Protein AF-0000000077613481 (afdb_homodimer)

pLDDT: mean 93.88, std 6.17, range [48.06, 98.94]

Structure (mmCIF, N/CA/C/O backbone):
data_AF-0000000077613481-model_v1
#
loop_
_entity.id
_entity.type
_entity.pdbx_description
1 polymer 'Acyl-coenzyme A oxidase'
#
loop_
_atom_site.group_PDB
_atom_site.id
_atom_site.type_symbol
_atom_site.label_atom_id
_atom_site.label_alt_id
_atom_site.label_comp_id
_atom_site.label_asym_id
_atom_site.label_entity_id
_atom_site.label_seq_id
_atom_site.pdbx_PDB_ins_code
_atom_site.Cartn_x
_atom_site.Cartn_y
_atom_site.Cartn_z
_atom_site.occupancy
_atom_site.B_iso_or_equiv
_atom_site.auth_seq_id
_atom_site.auth_comp_id
_atom_site.auth_asym_id
_atom_site.auth_atom_id
_atom_site.pdbx_PDB_model_num
ATOM 1 N N . MET A 1 1 ? -3.895 -26.125 28.562 1 49.81 1 MET A N 1
ATOM 2 C CA . MET A 1 1 ? -2.713 -26.281 27.719 1 49.81 1 MET A CA 1
ATOM 3 C C . MET A 1 1 ? -2.193 -24.922 27.266 1 49.81 1 MET A C 1
ATOM 5 O O . MET A 1 1 ? -2.977 -24.031 26.922 1 49.81 1 MET A O 1
ATOM 9 N N . SER A 1 2 ? -1.016 -24.625 27.531 1 76.44 2 SER A N 1
ATOM 10 C CA . SER A 1 2 ? -0.338 -23.359 27.234 1 76.44 2 SER A CA 1
ATOM 11 C C . SER A 1 2 ? -0.397 -23.047 25.734 1 76.44 2 SER A C 1
ATOM 13 O O . SER A 1 2 ? -0.217 -23.938 24.906 1 76.44 2 SER A O 1
ATOM 15 N N . SER A 1 3 ? -0.944 -21.906 25.344 1 89.38 3 SER A N 1
ATOM 16 C CA . SER A 1 3 ? -1.074 -21.5 23.938 1 89.38 3 SER A CA 1
ATOM 17 C C . SER A 1 3 ? 0.291 -21.375 23.266 1 89.38 3 SER A C 1
ATOM 19 O O . SER A 1 3 ? 1.32 -21.359 23.953 1 89.38 3 SER A O 1
ATOM 21 N N . LEU A 1 4 ? 0.353 -21.562 22.062 1 93.94 4 LEU A N 1
ATOM 22 C CA . LEU A 1 4 ? 1.582 -21.422 21.281 1 93.94 4 LEU A CA 1
ATOM 23 C C . LEU A 1 4 ? 2.264 -20.094 21.594 1 93.94 4 LEU A C 1
ATOM 25 O O . LEU A 1 4 ? 3.494 -20.016 21.672 1 93.94 4 LEU A O 1
ATOM 29 N N . LEU A 1 5 ? 1.495 -19.062 21.859 1 97 5 LEU A N 1
ATOM 30 C CA . LEU A 1 5 ? 2.078 -17.75 22.125 1 97 5 LEU A CA 1
ATOM 31 C C . LEU A 1 5 ? 2.65 -17.703 23.547 1 97 5 LEU A C 1
ATOM 33 O O . LEU A 1 5 ? 3.65 -17.016 23.781 1 97 5 LEU A O 1
ATOM 37 N N . ASP A 1 6 ? 2.014 -18.422 24.469 1 96.94 6 ASP A N 1
ATOM 38 C CA . ASP A 1 6 ? 2.6 -18.516 25.812 1 96.94 6 ASP A CA 1
ATOM 39 C C . ASP A 1 6 ? 3.977 -19.172 25.75 1 96.94 6 ASP A C 1
ATOM 41 O O . ASP A 1 6 ? 4.891 -18.766 26.469 1 96.94 6 ASP A O 1
ATOM 45 N N . ALA A 1 7 ? 4.023 -20.188 24.953 1 96.5 7 ALA A N 1
ATOM 46 C CA . ALA A 1 7 ? 5.316 -20.844 24.766 1 96.5 7 ALA A CA 1
ATOM 47 C C . ALA A 1 7 ? 6.352 -19.875 24.203 1 96.5 7 ALA A C 1
ATOM 49 O O . ALA A 1 7 ? 7.516 -19.891 24.609 1 96.5 7 ALA A O 1
ATOM 50 N N . GLU A 1 8 ? 5.965 -19.031 23.234 1 97.31 8 GLU A N 1
ATOM 51 C CA . GLU A 1 8 ? 6.844 -18 22.688 1 97.31 8 GLU A CA 1
ATOM 52 C C . GLU A 1 8 ? 7.305 -17.031 23.766 1 97.31 8 GLU A C 1
ATOM 54 O O . GLU A 1 8 ? 8.484 -16.688 23.828 1 97.31 8 GLU A O 1
ATOM 59 N N . ARG A 1 9 ? 6.418 -16.594 24.578 1 97.5 9 ARG A N 1
ATOM 60 C CA . ARG A 1 9 ? 6.699 -15.617 25.625 1 97.5 9 ARG A CA 1
ATOM 61 C C . ARG A 1 9 ? 7.656 -16.188 26.672 1 97.5 9 ARG A C 1
ATOM 63 O O . ARG A 1 9 ? 8.484 -15.453 27.219 1 97.5 9 ARG A O 1
ATOM 70 N N . ARG A 1 10 ? 7.629 -17.453 26.938 1 97 10 ARG A N 1
ATOM 71 C CA . ARG A 1 10 ? 8.461 -18.109 27.938 1 97 10 ARG A CA 1
ATOM 72 C C . ARG A 1 10 ? 9.914 -18.188 27.469 1 97 10 ARG A C 1
ATOM 74 O O . ARG A 1 10 ? 10.82 -18.359 28.281 1 97 10 ARG A O 1
ATOM 81 N N . LYS A 1 11 ? 10.086 -18.016 26.234 1 96.81 11 LYS A N 1
ATOM 82 C CA . LYS A 1 11 ? 11.438 -18.109 25.703 1 96.81 11 LYS A CA 1
ATOM 83 C C . LYS A 1 11 ? 12.25 -16.859 26.047 1 96.81 11 LYS A C 1
ATOM 85 O O . LYS A 1 11 ? 13.477 -16.844 25.938 1 96.81 11 LYS A O 1
ATOM 90 N N . SER A 1 12 ? 11.57 -15.82 26.5 1 97.62 12 SER A N 1
ATOM 91 C CA . SER A 1 12 ? 12.234 -14.555 26.797 1 97.62 12 SER A CA 1
ATOM 92 C C . SER A 1 12 ? 12.172 -14.219 28.281 1 97.62 12 SER A C 1
ATOM 94 O O . SER A 1 12 ? 11.117 -14.344 28.906 1 97.62 12 SER A O 1
ATOM 96 N N . SER A 1 13 ? 13.266 -13.758 28.812 1 96.06 13 SER A N 1
ATOM 97 C CA . SER A 1 13 ? 13.297 -13.336 30.219 1 96.06 13 SER A CA 1
ATOM 98 C C . SER A 1 13 ? 13.062 -11.836 30.344 1 96.06 13 SER A C 1
ATOM 100 O O . SER A 1 13 ? 13.023 -11.305 31.453 1 96.06 13 SER A O 1
ATOM 102 N N . VAL A 1 14 ? 12.875 -11.148 29.219 1 96.81 14 VAL A N 1
ATOM 103 C CA . VAL A 1 14 ? 12.672 -9.703 29.203 1 96.81 14 VAL A CA 1
ATOM 104 C C . VAL A 1 14 ? 11.281 -9.359 29.719 1 96.81 14 VAL A C 1
ATOM 106 O O . VAL A 1 14 ? 10.281 -9.922 29.25 1 96.81 14 VAL A O 1
ATOM 109 N N . PRO A 1 15 ? 11.211 -8.508 30.656 1 96.19 15 PRO A N 1
ATOM 110 C CA . PRO A 1 15 ? 9.883 -8.109 31.141 1 96.19 15 PRO A CA 1
ATOM 111 C C . PRO A 1 15 ? 9.172 -7.16 30.172 1 96.19 15 PRO A C 1
ATOM 113 O O . PRO A 1 15 ? 9.539 -5.984 30.062 1 96.19 15 PRO A O 1
ATOM 116 N N . SER A 1 16 ? 8.133 -7.578 29.609 1 96.38 16 SER A N 1
ATOM 117 C CA . SER A 1 16 ? 7.406 -6.77 28.641 1 96.38 16 SER A CA 1
ATOM 118 C C . SER A 1 16 ? 6.887 -5.48 29.266 1 96.38 16 SER A C 1
ATOM 120 O O . SER A 1 16 ? 6.777 -4.453 28.594 1 96.38 16 SER A O 1
ATOM 122 N N . ARG A 1 17 ? 6.629 -5.445 30.516 1 96.5 17 ARG A N 1
ATOM 123 C CA . ARG A 1 17 ? 6.117 -4.266 31.219 1 96.5 17 ARG A CA 1
ATOM 124 C C . ARG A 1 17 ? 7.164 -3.156 31.25 1 96.5 17 ARG A C 1
ATOM 126 O O . ARG A 1 17 ? 6.828 -1.975 31.156 1 96.5 17 ARG A O 1
ATOM 133 N N . GLU A 1 18 ? 8.398 -3.549 31.453 1 97.19 18 GLU A N 1
ATOM 134 C CA . GLU A 1 18 ? 9.477 -2.562 31.453 1 97.19 18 GLU A CA 1
ATOM 135 C C . GLU A 1 18 ? 9.633 -1.928 30.078 1 97.19 18 GLU A C 1
ATOM 137 O O . GLU A 1 18 ? 9.961 -0.744 29.953 1 97.19 18 GLU A O 1
ATOM 142 N N . LEU A 1 19 ? 9.438 -2.717 29.062 1 98.31 19 LEU A N 1
ATOM 143 C CA . LEU A 1 19 ? 9.438 -2.17 27.703 1 98.31 19 LEU A CA 1
ATOM 144 C C . LEU A 1 19 ? 8.305 -1.163 27.531 1 98.31 19 LEU A C 1
ATOM 146 O O . LEU A 1 19 ? 8.492 -0.109 26.922 1 98.31 19 LEU A O 1
ATOM 150 N N . ALA A 1 20 ? 7.113 -1.482 28.094 1 98.31 20 ALA A N 1
ATOM 151 C CA . ALA A 1 20 ? 5.977 -0.571 28 1 98.31 20 ALA A CA 1
ATOM 152 C C . ALA A 1 20 ? 6.297 0.769 28.656 1 98.31 20 ALA A C 1
ATOM 154 O O . ALA A 1 20 ? 5.902 1.823 28.156 1 98.31 20 ALA A O 1
ATOM 155 N N . TYR A 1 21 ? 7.035 0.723 29.812 1 97.56 21 TYR A N 1
ATOM 156 C CA . TYR A 1 21 ? 7.34 1.934 30.562 1 97.56 21 TYR A CA 1
ATOM 157 C C . TYR A 1 21 ? 8.227 2.871 29.75 1 97.56 21 TYR A C 1
ATOM 159 O O . TYR A 1 21 ? 8.039 4.09 29.766 1 97.56 21 TYR A O 1
ATOM 167 N N . ILE A 1 22 ? 9.195 2.328 29 1 97.12 22 ILE A N 1
ATOM 168 C CA . ILE A 1 22 ? 10.07 3.195 28.219 1 97.12 22 ILE A CA 1
ATOM 169 C C . ILE A 1 22 ? 9.344 3.668 26.969 1 97.12 22 ILE A C 1
ATOM 171 O O . ILE A 1 22 ? 9.508 4.812 26.547 1 97.12 22 ILE A O 1
ATOM 175 N N . LEU A 1 23 ? 8.523 2.828 26.344 1 98.12 23 LEU A N 1
ATOM 176 C CA . LEU A 1 23 ? 7.848 3.154 25.094 1 98.12 23 LEU A CA 1
ATOM 177 C C . LEU A 1 23 ? 6.738 4.18 25.312 1 98.12 23 LEU A C 1
ATOM 179 O O . LEU A 1 23 ? 6.453 4.996 24.438 1 98.12 23 LEU A O 1
ATOM 183 N N . HIS A 1 24 ? 6.152 4.102 26.5 1 97.12 24 HIS A N 1
ATOM 184 C CA . HIS A 1 24 ? 5.094 5.047 26.828 1 97.12 24 HIS A CA 1
ATOM 185 C C . HIS A 1 24 ? 5.562 6.059 27.875 1 97.12 24 HIS A C 1
ATOM 187 O O . HIS A 1 24 ? 4.75 6.621 28.609 1 97.12 24 HIS A O 1
ATOM 193 N N . GLN A 1 25 ? 6.934 6.188 27.969 1 94.94 25 GLN A N 1
ATOM 194 C CA . GLN A 1 25 ? 7.613 7.305 28.625 1 94.94 25 GLN A CA 1
ATOM 195 C C . GLN A 1 25 ? 7.719 7.086 30.125 1 94.94 25 GLN A C 1
ATOM 197 O O . GLN A 1 25 ? 8.711 7.48 30.75 1 94.94 25 GLN A O 1
ATOM 202 N N . SER A 1 26 ? 6.59 6.414 30.859 1 95.81 26 SER A N 1
ATOM 203 C CA . SER A 1 26 ? 6.688 6.148 32.281 1 95.81 26 SER A CA 1
ATOM 204 C C . SER A 1 26 ? 5.664 5.109 32.719 1 95.81 26 SER A C 1
ATOM 206 O O . SER A 1 26 ? 4.707 4.828 32 1 95.81 26 SER A O 1
ATOM 208 N N . LYS A 1 27 ? 5.941 4.574 33.906 1 96.94 27 LYS A N 1
ATOM 209 C CA . LYS A 1 27 ? 4.98 3.666 34.531 1 96.94 27 LYS A CA 1
ATOM 210 C C . LYS A 1 27 ? 3.641 4.359 34.75 1 96.94 27 LYS A C 1
ATOM 212 O O . LYS A 1 27 ? 2.586 3.781 34.5 1 96.94 27 LYS A O 1
ATOM 217 N N . SER A 1 28 ? 3.689 5.582 35.188 1 97.25 28 SER A N 1
ATOM 218 C CA . SER A 1 28 ? 2.477 6.344 35.469 1 97.25 28 SER A CA 1
ATOM 219 C C . SER A 1 28 ? 1.655 6.547 34.219 1 97.25 28 SER A C 1
ATOM 221 O O . SER A 1 28 ? 0.427 6.449 34.219 1 97.25 28 SER A O 1
ATOM 223 N N . ASN A 1 29 ? 2.305 6.801 33.125 1 96.31 29 ASN A N 1
ATOM 224 C CA . ASN A 1 29 ? 1.607 6.98 31.844 1 96.31 29 ASN A CA 1
ATOM 225 C C . ASN A 1 29 ? 0.931 5.691 31.391 1 96.31 29 ASN A C 1
ATOM 227 O O . ASN A 1 29 ? -0.187 5.723 30.875 1 96.31 29 ASN A O 1
ATOM 231 N N . VAL A 1 30 ? 1.614 4.539 31.531 1 97.5 30 VAL A N 1
ATOM 232 C CA . VAL A 1 30 ? 1.057 3.246 31.156 1 97.5 30 VAL A CA 1
ATOM 233 C C . VAL A 1 30 ? -0.202 2.963 31.969 1 97.5 30 VAL A C 1
ATOM 235 O O . VAL A 1 30 ? -1.227 2.553 31.422 1 97.5 30 VAL A O 1
ATOM 238 N N . GLU A 1 31 ? -0.115 3.189 33.25 1 97.75 31 GLU A N 1
ATOM 239 C CA . GLU A 1 31 ? -1.253 2.953 34.156 1 97.75 31 GLU A CA 1
ATOM 240 C C . GLU A 1 31 ? -2.422 3.871 33.781 1 97.75 31 GLU A C 1
ATOM 242 O O . GLU A 1 31 ? -3.58 3.455 33.844 1 97.75 31 GLU A O 1
ATOM 247 N N . LYS A 1 32 ? -2.127 5.09 33.5 1 96.94 32 LYS A N 1
ATOM 248 C CA . LYS A 1 32 ? -3.154 6.043 33.094 1 96.94 32 LYS A CA 1
ATOM 249 C C . LYS A 1 32 ? -3.834 5.598 31.797 1 96.94 32 LYS A C 1
ATOM 251 O O . LYS A 1 32 ? -5.059 5.645 31.672 1 96.94 32 LYS A O 1
ATOM 256 N N . LEU A 1 33 ? -3.047 5.211 30.812 1 96.56 33 LEU A N 1
ATOM 257 C CA . LEU A 1 33 ? -3.574 4.711 29.547 1 96.56 33 LEU A CA 1
ATOM 258 C C . LEU A 1 33 ? -4.516 3.535 29.766 1 96.56 33 LEU A C 1
ATOM 260 O O . LEU A 1 33 ? -5.605 3.484 29.203 1 96.56 33 LEU A O 1
ATOM 264 N N . GLU A 1 34 ? -4.125 2.594 30.609 1 97.38 34 GLU A N 1
ATOM 265 C CA . GLU A 1 34 ? -4.922 1.406 30.891 1 97.38 34 GLU A CA 1
ATOM 266 C C . GLU A 1 34 ? -6.227 1.776 31.594 1 97.38 34 GLU A C 1
ATOM 268 O O . GLU A 1 34 ? -7.285 1.228 31.266 1 97.38 34 GLU A O 1
ATOM 273 N N . ARG A 1 35 ? -6.125 2.695 32.5 1 97.25 35 ARG A N 1
ATOM 274 C CA . ARG A 1 35 ? -7.305 3.137 33.219 1 97.25 35 ARG A CA 1
ATOM 275 C C . ARG A 1 35 ? -8.312 3.801 32.312 1 97.25 35 ARG A C 1
ATOM 277 O O . ARG A 1 35 ? -9.508 3.5 32.344 1 97.25 35 ARG A O 1
ATOM 284 N N . LEU A 1 36 ? -7.852 4.707 31.469 1 97.62 36 LEU A N 1
ATOM 285 C CA . LEU A 1 36 ? -8.727 5.434 30.562 1 97.62 36 LEU A CA 1
ATOM 286 C C . LEU A 1 36 ? -9.32 4.496 29.516 1 97.62 36 LEU A C 1
ATOM 288 O O . LEU A 1 36 ? -10.477 4.637 29.125 1 97.62 36 LEU A O 1
ATOM 292 N N . GLU A 1 37 ? -8.516 3.551 29.016 1 97.19 37 GLU A N 1
ATOM 293 C CA . GLU A 1 37 ? -9.047 2.564 28.078 1 97.19 37 GLU A CA 1
ATOM 294 C C . GLU A 1 37 ? -10.156 1.734 28.719 1 97.19 37 GLU A C 1
ATOM 296 O O . GLU A 1 37 ? -11.164 1.438 28.078 1 97.19 37 GLU A O 1
ATOM 301 N N . HIS A 1 38 ? -9.93 1.356 29.938 1 96.75 38 HIS A N 1
ATOM 302 C CA . HIS A 1 38 ? -10.93 0.573 30.672 1 96.75 38 HIS A CA 1
ATOM 303 C C . HIS A 1 38 ? -12.242 1.34 30.797 1 96.75 38 HIS A C 1
ATOM 305 O O . HIS A 1 38 ? -13.32 0.754 30.688 1 96.75 38 HIS A O 1
ATOM 311 N N . LEU A 1 39 ? -12.133 2.648 30.984 1 96.5 39 LEU A N 1
ATOM 312 C CA . LEU A 1 39 ? -13.32 3.492 31.078 1 96.5 39 LEU A CA 1
ATOM 313 C C . LEU A 1 39 ? -14.148 3.412 29.812 1 96.5 39 LEU A C 1
ATOM 315 O O . LEU A 1 39 ? -15.383 3.451 29.859 1 96.5 39 LEU A O 1
ATOM 319 N N . LEU A 1 40 ? -13.547 3.264 28.656 1 96.81 40 LEU A N 1
ATOM 320 C CA . LEU A 1 40 ? -14.25 3.186 27.375 1 96.81 40 LEU A CA 1
ATOM 321 C C . LEU A 1 40 ? -14.773 1.775 27.141 1 96.81 40 LEU A C 1
ATOM 323 O O . LEU A 1 40 ? -15.961 1.589 26.859 1 96.81 40 LEU A O 1
ATOM 327 N N . VAL A 1 41 ? -13.953 0.764 27.344 1 96 41 VAL A N 1
ATOM 328 C CA . VAL A 1 41 ? -14.227 -0.605 26.922 1 96 41 VAL A CA 1
ATOM 329 C C . VAL A 1 41 ? -15.383 -1.176 27.734 1 96 41 VAL A C 1
ATOM 331 O O . VAL A 1 41 ? -16.141 -2.023 27.25 1 96 41 VAL A O 1
ATOM 334 N N . GLN A 1 42 ? -15.531 -0.696 28.922 1 95.38 42 GLN A N 1
ATOM 335 C CA . GLN A 1 42 ? -16.594 -1.209 29.781 1 95.38 42 GLN A CA 1
ATOM 336 C C . GLN A 1 42 ? -17.969 -0.739 29.297 1 95.38 42 GLN A C 1
ATOM 338 O O . GLN A 1 42 ? -19 -1.317 29.656 1 95.38 42 GLN A O 1
ATOM 343 N N . ASP A 1 43 ? -18 0.329 28.531 1 96.12 43 ASP A N 1
ATOM 344 C CA . ASP A 1 43 ? -19.25 0.822 27.953 1 96.12 43 ASP A CA 1
ATOM 345 C C . ASP A 1 43 ? -19.594 0.06 26.672 1 96.12 43 ASP A C 1
ATOM 347 O O . ASP A 1 43 ? -18.797 0.017 25.734 1 96.12 43 ASP A O 1
ATOM 351 N N . PRO A 1 44 ? -20.781 -0.48 26.547 1 95.44 44 PRO A N 1
ATOM 352 C CA . PRO A 1 44 ? -21.156 -1.316 25.406 1 95.44 44 PRO A CA 1
ATOM 353 C C . PRO A 1 44 ? -21.125 -0.561 24.078 1 95.44 44 PRO A C 1
ATOM 355 O O . PRO A 1 44 ? -21.016 -1.177 23.016 1 95.44 44 PRO A O 1
ATOM 358 N N . VAL A 1 45 ? -21.156 0.741 24.141 1 95.31 45 VAL A N 1
ATOM 359 C CA . VAL A 1 45 ? -21.109 1.547 22.922 1 95.31 45 VAL A CA 1
ATOM 360 C C . VAL A 1 45 ? -19.797 1.309 22.188 1 95.31 45 VAL A C 1
ATOM 362 O O . VAL A 1 45 ? -19.734 1.435 20.953 1 95.31 45 VAL A O 1
ATOM 365 N N . PHE A 1 46 ? -18.797 0.858 22.891 1 96 46 PHE A N 1
ATOM 366 C CA . PHE A 1 46 ? -17.469 0.749 22.297 1 96 46 PHE A CA 1
ATOM 367 C C . PHE A 1 46 ? -17.203 -0.678 21.844 1 96 46 PHE A C 1
ATOM 369 O O . PHE A 1 46 ? -16.078 -1.01 21.469 1 96 46 PHE A O 1
ATOM 376 N N . ASN A 1 47 ? -18.234 -1.515 21.812 1 92.25 47 ASN A N 1
ATOM 377 C CA . ASN A 1 47 ? -18.094 -2.811 21.172 1 92.25 47 ASN A CA 1
ATOM 378 C C . ASN A 1 47 ? -17.828 -2.66 19.672 1 92.25 47 ASN A C 1
ATOM 380 O O . ASN A 1 47 ? -18.641 -2.08 18.953 1 92.25 47 ASN A O 1
ATOM 384 N N . HIS A 1 48 ? -16.703 -3.188 19.188 1 87.31 48 HIS A N 1
ATOM 385 C CA . HIS A 1 48 ? -16.328 -2.916 17.812 1 87.31 48 HIS A CA 1
ATOM 386 C C . HIS A 1 48 ? -16.172 -4.211 17.016 1 87.31 48 HIS A C 1
ATOM 388 O O . HIS A 1 48 ? -15.453 -4.246 16 1 87.31 48 HIS A O 1
ATOM 394 N N . GLU A 1 49 ? -16.781 -5.258 17.375 1 87.06 49 GLU A N 1
ATOM 395 C CA . GLU A 1 49 ? -16.672 -6.578 16.766 1 87.06 49 GLU A CA 1
ATOM 396 C C . GLU A 1 49 ? -17.156 -6.57 15.32 1 87.06 49 GLU A C 1
ATOM 398 O O . GLU A 1 49 ? -16.672 -7.328 14.484 1 87.06 49 GLU A O 1
ATOM 403 N N . LYS A 1 50 ? -18.047 -5.648 15.023 1 90.12 50 LYS A N 1
ATOM 404 C CA . LYS A 1 50 ? -18.688 -5.68 13.711 1 90.12 50 LYS A CA 1
ATOM 405 C C . LYS A 1 50 ? -18.219 -4.516 12.844 1 90.12 50 LYS A C 1
ATOM 407 O O . LYS A 1 50 ? -18.75 -4.273 11.766 1 90.12 50 LYS A O 1
ATOM 412 N N . MET A 1 51 ? -17.219 -3.82 13.289 1 90.44 51 MET A N 1
ATOM 413 C CA . MET A 1 51 ? -16.812 -2.576 12.641 1 90.44 51 MET A CA 1
ATOM 414 C C . MET A 1 51 ? -16.391 -2.828 11.195 1 90.44 51 MET A C 1
ATOM 416 O O . MET A 1 51 ? -16.594 -1.98 10.328 1 90.44 51 MET A O 1
ATOM 420 N N . TYR A 1 52 ? -15.859 -4.016 10.859 1 93.06 52 TYR A N 1
ATOM 421 C CA . TYR A 1 52 ? -15.312 -4.285 9.539 1 93.06 52 TYR A CA 1
ATOM 422 C C . TYR A 1 52 ? -16.422 -4.664 8.555 1 93.06 52 TYR A C 1
ATOM 424 O O . TYR A 1 52 ? -16.172 -4.812 7.359 1 93.06 52 TYR A O 1
ATOM 432 N N . TYR A 1 53 ? -17.656 -4.758 9.008 1 93.38 53 TYR A N 1
ATOM 433 C CA . TYR A 1 53 ? -18.75 -5.227 8.172 1 93.38 53 TYR A CA 1
ATOM 434 C C . TYR A 1 53 ? -19.781 -4.125 7.965 1 93.38 53 TYR A C 1
ATOM 436 O O . TYR A 1 53 ? -20.844 -4.363 7.395 1 93.38 53 TYR A O 1
ATOM 444 N N . LEU A 1 54 ? -19.406 -2.943 8.398 1 92.56 54 LEU A N 1
ATOM 445 C CA . LEU A 1 54 ? -20.297 -1.8 8.281 1 92.56 54 LEU A CA 1
ATOM 446 C C . LEU A 1 54 ? -20.141 -1.126 6.922 1 92.56 54 LEU A C 1
ATOM 448 O O . LEU A 1 54 ? -19.062 -1.147 6.332 1 92.56 54 LEU A O 1
ATOM 452 N N . THR A 1 55 ? -21.281 -0.556 6.422 1 92.06 55 THR A N 1
ATOM 453 C CA . THR A 1 55 ? -21.203 0.34 5.273 1 92.06 55 THR A CA 1
ATOM 454 C C . THR A 1 55 ? -20.516 1.652 5.652 1 92.06 55 THR A C 1
ATOM 456 O O . THR A 1 55 ? -20.328 1.936 6.836 1 92.06 55 THR A O 1
ATOM 459 N N . ARG A 1 56 ? -20.156 2.459 4.66 1 91.81 56 ARG A N 1
ATOM 460 C CA . ARG A 1 56 ? -19.484 3.727 4.926 1 91.81 56 ARG A CA 1
ATOM 461 C C . ARG A 1 56 ? -20.344 4.633 5.801 1 91.81 56 ARG A C 1
ATOM 463 O O . ARG A 1 56 ? -19.828 5.262 6.73 1 91.81 56 ARG A O 1
ATOM 470 N N . GLY A 1 57 ? -21.641 4.719 5.508 1 91.25 57 GLY A N 1
ATOM 471 C CA . GLY A 1 57 ? -22.547 5.512 6.324 1 91.25 57 GLY A CA 1
ATOM 472 C C . GLY A 1 57 ? -22.656 5.012 7.754 1 91.25 57 GLY A C 1
ATOM 473 O O . GLY A 1 57 ? -22.688 5.809 8.695 1 91.25 57 GLY A O 1
ATOM 474 N N . GLU A 1 58 ? -22.656 3.689 7.93 1 92.12 58 GLU A N 1
ATOM 475 C CA . GLU A 1 58 ? -22.734 3.092 9.258 1 92.12 58 GLU A CA 1
ATOM 476 C C . GLU A 1 58 ? -21.438 3.309 10.039 1 92.12 58 GLU A C 1
ATOM 478 O O . GLU A 1 58 ? -21.469 3.486 11.258 1 92.12 58 GLU A O 1
ATOM 483 N N . GLN A 1 59 ? -20.359 3.271 9.367 1 92.44 59 GLN A N 1
ATOM 484 C CA . GLN A 1 59 ? -19.078 3.523 10.008 1 92.44 59 GLN A CA 1
ATOM 485 C C . GLN A 1 59 ? -19.016 4.93 10.602 1 92.44 59 GLN A C 1
ATOM 487 O O . GLN A 1 59 ? -18.625 5.109 11.75 1 92.44 59 GLN A O 1
ATOM 492 N N . TYR A 1 60 ? -19.406 5.891 9.758 1 93.06 60 TYR A N 1
ATOM 493 C CA . TYR A 1 60 ? -19.453 7.273 10.227 1 93.06 60 TYR A CA 1
ATOM 494 C C . TYR A 1 60 ? -20.375 7.41 11.43 1 93.06 60 TYR A C 1
ATOM 496 O O . TYR A 1 60 ? -20.016 8.055 12.422 1 93.06 60 TYR A O 1
ATOM 504 N N . LYS A 1 61 ? -21.516 6.793 11.359 1 94 61 LYS A N 1
ATOM 505 C CA . LYS A 1 61 ? -22.484 6.867 12.445 1 94 61 LYS A CA 1
ATOM 506 C C . LYS A 1 61 ? -21.922 6.273 13.727 1 94 61 LYS A C 1
ATOM 508 O O . LYS A 1 61 ? -22.016 6.887 14.797 1 94 61 LYS A O 1
ATOM 513 N N . ARG A 1 62 ? -21.344 5.125 13.625 1 94.19 62 ARG A N 1
ATOM 514 C CA . ARG A 1 62 ? -20.812 4.438 14.789 1 94.19 62 ARG A CA 1
ATOM 515 C C . ARG A 1 62 ? -19.656 5.227 15.406 1 94.19 62 ARG A C 1
ATOM 517 O O . ARG A 1 62 ? -19.562 5.332 16.625 1 94.19 62 ARG A O 1
ATOM 524 N N . ALA A 1 63 ? -18.781 5.719 14.586 1 93.56 63 ALA A N 1
ATOM 525 C CA . ALA A 1 63 ? -17.672 6.516 15.078 1 93.56 63 ALA A CA 1
ATOM 526 C C . ALA A 1 63 ? -18.156 7.777 15.781 1 93.56 63 ALA A C 1
ATOM 528 O O . ALA A 1 63 ? -17.609 8.18 16.812 1 93.56 63 ALA A O 1
ATOM 529 N N . THR A 1 64 ? -19.172 8.414 15.227 1 94.5 64 THR A N 1
ATOM 530 C CA . THR A 1 64 ? -19.766 9.617 15.797 1 94.5 64 THR A CA 1
ATOM 531 C C . THR A 1 64 ? -20.406 9.312 17.156 1 94.5 64 THR A C 1
ATOM 533 O O . THR A 1 64 ? -20.25 10.07 18.109 1 94.5 64 THR A O 1
ATOM 536 N N . GLN A 1 65 ? -21.062 8.164 17.219 1 95.19 65 GLN A N 1
ATOM 537 C CA . GLN A 1 65 ? -21.656 7.719 18.484 1 95.19 65 GLN A CA 1
ATOM 538 C C . GLN A 1 65 ? -20.594 7.492 19.547 1 95.19 65 GLN A C 1
ATOM 540 O O . GLN A 1 65 ? -20.766 7.906 20.688 1 95.19 65 GLN A O 1
ATOM 545 N N . MET A 1 66 ? -19.562 6.844 19.172 1 95.31 66 MET A N 1
ATOM 546 C CA . MET A 1 66 ? -18.469 6.559 20.094 1 95.31 66 MET A CA 1
ATOM 547 C C . MET A 1 66 ? -17.828 7.848 20.594 1 95.31 66 MET A C 1
ATOM 549 O O . MET A 1 66 ? -17.516 7.98 21.781 1 95.31 66 MET A O 1
ATOM 553 N N . ALA A 1 67 ? -17.625 8.781 19.688 1 94.81 67 ALA A N 1
ATOM 554 C CA . ALA A 1 67 ? -17.016 10.062 20.047 1 94.81 67 ALA A CA 1
ATOM 555 C C . ALA A 1 67 ? -17.891 10.828 21.031 1 94.81 67 ALA A C 1
ATOM 557 O O . ALA A 1 67 ? -17.391 11.383 22.016 1 94.81 67 ALA A O 1
ATOM 558 N N . GLY A 1 68 ? -19.203 10.883 20.75 1 95.06 68 GLY A N 1
ATOM 559 C CA . GLY A 1 68 ? -20.109 11.516 21.688 1 95.06 68 GLY A CA 1
ATOM 560 C C . GLY A 1 68 ? -20.109 10.867 23.062 1 95.06 68 GLY A C 1
ATOM 561 O O . GLY A 1 68 ? -20.094 11.562 24.078 1 95.06 68 GLY A O 1
ATOM 562 N N . ARG A 1 69 ? -20.094 9.562 23.078 1 96.06 69 ARG A N 1
ATOM 563 C CA . ARG A 1 69 ? -20.094 8.828 24.344 1 96.06 69 ARG A CA 1
ATOM 564 C C . ARG A 1 69 ? -18.797 9.086 25.109 1 96.06 69 ARG A C 1
ATOM 566 O O . ARG A 1 69 ? -18.812 9.164 26.344 1 96.06 69 ARG A O 1
ATOM 573 N N . ALA A 1 70 ? -17.672 9.148 24.438 1 95.75 70 ALA A N 1
ATOM 574 C CA . ALA A 1 70 ? -16.406 9.438 25.078 1 95.75 70 ALA A CA 1
ATOM 575 C C . ALA A 1 70 ? -16.438 10.797 25.781 1 95.75 70 ALA A C 1
ATOM 577 O O . ALA A 1 70 ? -15.898 10.953 26.875 1 95.75 70 ALA A O 1
ATOM 578 N N . GLU A 1 71 ? -17.078 11.805 25.109 1 94.62 71 GLU A N 1
ATOM 579 C CA . GLU A 1 71 ? -17.219 13.117 25.734 1 94.62 71 GLU A CA 1
ATOM 580 C C . GLU A 1 71 ? -18.047 13.039 27 1 94.62 71 GLU A C 1
ATOM 582 O O . GLU A 1 71 ? -17.734 13.688 28 1 94.62 71 GLU A O 1
ATOM 587 N N . ILE A 1 72 ? -19.062 12.32 26.938 1 95.69 72 ILE A N 1
ATOM 588 C CA . ILE A 1 72 ? -19.953 12.156 28.078 1 95.69 72 ILE A CA 1
ATOM 589 C C . ILE A 1 72 ? -19.219 11.461 29.219 1 95.69 72 ILE A C 1
ATOM 591 O O . ILE A 1 72 ? -19.328 11.875 30.375 1 95.69 72 ILE A O 1
ATOM 595 N N . ILE A 1 73 ? -18.469 10.445 28.891 1 96.38 73 ILE A N 1
ATOM 596 C CA . ILE A 1 73 ? -17.688 9.711 29.875 1 96.38 73 ILE A CA 1
ATOM 597 C C . ILE A 1 73 ? -16.672 10.633 30.531 1 96.38 73 ILE A C 1
ATOM 599 O O . ILE A 1 73 ? -16.484 10.617 31.75 1 96.38 73 ILE A O 1
ATOM 603 N N . ALA A 1 74 ? -16.016 11.406 29.734 1 95.19 74 ALA A N 1
ATOM 604 C CA . ALA A 1 74 ? -15.047 12.359 30.266 1 95.19 74 ALA A CA 1
ATOM 605 C C . ALA A 1 74 ? -15.711 13.336 31.234 1 95.19 74 ALA A C 1
ATOM 607 O O . ALA A 1 74 ? -15.164 13.641 32.312 1 95.19 74 ALA A O 1
ATOM 608 N N . HIS A 1 75 ? -16.859 13.812 30.875 1 93.19 75 HIS A N 1
ATOM 609 C CA . HIS A 1 75 ? -17.609 14.75 31.703 1 93.19 75 HIS A CA 1
ATOM 610 C C . HIS A 1 75 ? -18.062 14.094 33 1 93.19 75 HIS A C 1
ATOM 612 O O . HIS A 1 75 ? -17.875 14.664 34.094 1 93.19 75 HIS A O 1
ATOM 618 N N . HIS A 1 76 ? -18.547 12.898 32.906 1 93.69 76 HIS A N 1
ATOM 619 C CA . HIS A 1 76 ? -19.062 12.164 34.062 1 93.69 76 HIS A CA 1
ATOM 620 C C . HIS A 1 76 ? -17.953 11.867 35.062 1 93.69 76 HIS A C 1
ATOM 622 O O . HIS A 1 76 ? -18.188 11.867 36.281 1 93.69 76 HIS A O 1
ATOM 628 N N . ASN A 1 77 ? -16.875 11.656 34.562 1 94.81 77 ASN A N 1
ATOM 629 C CA . ASN A 1 77 ? -15.766 11.258 35.438 1 94.81 77 ASN A CA 1
ATOM 630 C C . ASN A 1 77 ? -14.883 12.445 35.781 1 94.81 77 ASN A C 1
ATOM 632 O O . ASN A 1 77 ? -13.82 12.281 36.406 1 94.81 77 ASN A O 1
ATOM 636 N N . HIS A 1 78 ? -15.242 13.672 35.375 1 94.5 78 HIS A N 1
ATOM 637 C CA . HIS A 1 78 ? -14.531 14.898 35.688 1 94.5 78 HIS A CA 1
ATOM 638 C C . HIS A 1 78 ? -13.055 14.797 35.281 1 94.5 78 HIS A C 1
ATOM 640 O O . HIS A 1 78 ? -12.172 15.109 36.094 1 94.5 78 HIS A O 1
ATOM 646 N N . LEU A 1 79 ? -12.906 14.273 34.156 1 96.5 79 LEU A N 1
ATOM 647 C CA . LEU A 1 79 ? -11.531 14.133 33.656 1 96.5 79 LEU A CA 1
ATOM 648 C C . LEU A 1 79 ? -10.906 15.5 33.406 1 96.5 79 LEU A C 1
ATOM 650 O O . LEU A 1 79 ? -11.578 16.422 32.969 1 96.5 79 LEU A O 1
ATOM 654 N N . SER A 1 80 ? -9.609 15.586 33.719 1 95.5 80 SER A N 1
ATOM 655 C CA . SER A 1 80 ? -8.867 16.781 33.344 1 95.5 80 SER A CA 1
ATOM 656 C C . SER A 1 80 ? -8.781 16.953 31.844 1 95.5 80 SER A C 1
ATOM 658 O O . SER A 1 80 ? -9.086 16.031 31.078 1 95.5 80 SER A O 1
ATOM 660 N N . GLU A 1 81 ? -8.414 18.125 31.375 1 89.94 81 GLU A N 1
ATOM 661 C CA . GLU A 1 81 ? -8.211 18.375 29.953 1 89.94 81 GLU A CA 1
ATOM 662 C C . GLU A 1 81 ? -7.16 17.422 29.375 1 89.94 81 GLU A C 1
ATOM 664 O O . GLU A 1 81 ? -7.316 16.938 28.25 1 89.94 81 GLU A O 1
ATOM 669 N N . GLU A 1 82 ? -6.172 17.234 30.125 1 91.38 82 GLU A N 1
ATOM 670 C CA . GLU A 1 82 ? -5.094 16.344 29.703 1 91.38 82 GLU A CA 1
ATOM 671 C C . GLU A 1 82 ? -5.582 14.906 29.562 1 91.38 82 GLU A C 1
ATOM 673 O O . GLU A 1 82 ? -5.281 14.227 28.578 1 91.38 82 GLU A O 1
ATOM 678 N N . ASP A 1 83 ? -6.363 14.484 30.562 1 95.75 83 ASP A N 1
ATOM 679 C CA . ASP A 1 83 ? -6.887 13.125 30.531 1 95.75 83 ASP A CA 1
ATOM 680 C C . ASP A 1 83 ? -7.914 12.953 29.422 1 95.75 83 ASP A C 1
ATOM 682 O O . ASP A 1 83 ? -8 11.891 28.797 1 95.75 83 ASP A O 1
ATOM 686 N N . THR A 1 84 ? -8.672 14 29.203 1 94.19 84 THR A N 1
ATOM 687 C CA . THR A 1 84 ? -9.648 13.961 28.109 1 94.19 84 THR A CA 1
ATOM 688 C C . THR A 1 84 ? -8.953 13.859 26.766 1 94.19 84 THR A C 1
ATOM 690 O O . THR A 1 84 ? -9.383 13.117 25.891 1 94.19 84 THR A O 1
ATOM 693 N N . ALA A 1 85 ? -7.867 14.586 26.625 1 91.12 85 ALA A N 1
ATOM 694 C CA . ALA A 1 85 ? -7.09 14.516 25.391 1 91.12 85 ALA A CA 1
ATOM 695 C C . ALA A 1 85 ? -6.531 13.109 25.172 1 91.12 85 ALA A C 1
ATOM 697 O O . ALA A 1 85 ? -6.516 12.609 24.047 1 91.12 85 ALA A O 1
ATOM 698 N N . LEU A 1 86 ? -6.055 12.555 26.219 1 93.44 86 LEU A N 1
ATOM 699 C CA . LEU A 1 86 ? -5.535 11.188 26.141 1 93.44 86 LEU A CA 1
ATOM 700 C C . LEU A 1 86 ? -6.652 10.203 25.812 1 93.44 86 LEU A C 1
ATOM 702 O O . LEU A 1 86 ? -6.445 9.242 25.062 1 93.44 86 LEU A O 1
ATOM 706 N N . LEU A 1 87 ? -7.816 10.438 26.422 1 95.5 87 LEU A N 1
ATOM 707 C CA . LEU A 1 87 ? -8.984 9.609 26.141 1 95.5 87 LEU A CA 1
ATOM 708 C C . LEU A 1 87 ? -9.328 9.648 24.641 1 95.5 87 LEU A C 1
ATOM 710 O O . LEU A 1 87 ? -9.688 8.633 24.062 1 95.5 87 LEU A O 1
ATOM 714 N N . HIS A 1 88 ? -9.211 10.805 24.047 1 93 88 HIS A N 1
ATOM 715 C CA . HIS A 1 88 ? -9.445 10.953 22.609 1 93 88 HIS A CA 1
ATOM 716 C C . HIS A 1 88 ? -8.453 10.125 21.797 1 93 88 HIS A C 1
ATOM 718 O O . HIS A 1 88 ? -8.828 9.508 20.797 1 93 88 HIS A O 1
ATOM 724 N N . VAL A 1 89 ? -7.223 10.086 22.203 1 90.56 89 VAL A N 1
ATOM 725 C CA . VAL A 1 89 ? -6.18 9.328 21.516 1 90.56 89 VAL A CA 1
ATOM 726 C C . VAL A 1 89 ? -6.484 7.832 21.609 1 90.56 89 VAL A C 1
ATOM 728 O O . VAL A 1 89 ? -6.312 7.102 20.625 1 90.56 89 VAL A O 1
ATOM 731 N N . ILE A 1 90 ? -6.93 7.418 22.766 1 94.25 90 ILE A N 1
ATOM 732 C CA . ILE A 1 90 ? -7.297 6.016 22.969 1 94.25 90 ILE A CA 1
ATOM 733 C C . ILE A 1 90 ? -8.469 5.66 22.062 1 94.25 90 ILE A C 1
ATOM 735 O O . ILE A 1 90 ? -8.469 4.609 21.406 1 94.25 90 ILE A O 1
ATOM 739 N N . LEU A 1 91 ? -9.445 6.535 22 1 93.56 91 LEU A N 1
ATOM 740 C CA . LEU A 1 91 ? -10.609 6.324 21.141 1 93.56 91 LEU A CA 1
ATOM 741 C C . LEU A 1 91 ? -10.188 6.168 19.688 1 93.56 91 LEU A C 1
ATOM 743 O O . LEU A 1 91 ? -10.766 5.359 18.953 1 93.56 91 LEU A O 1
ATOM 747 N N . GLN A 1 92 ? -9.203 6.906 19.281 1 88.81 92 GLN A N 1
ATOM 748 C CA . GLN A 1 92 ? -8.68 6.801 17.922 1 88.81 92 GLN A CA 1
ATOM 749 C C . GLN A 1 92 ? -8.125 5.406 17.656 1 88.81 92 GLN A C 1
ATOM 751 O O . GLN A 1 92 ? -8.203 4.91 16.531 1 88.81 92 GLN A O 1
ATOM 756 N N . GLY A 1 93 ? -7.586 4.824 18.641 1 85.06 93 GLY A N 1
ATOM 757 C CA . GLY A 1 93 ? -7.125 3.449 18.531 1 85.06 93 GLY A CA 1
ATOM 758 C C . GLY A 1 93 ? -8.25 2.465 18.25 1 85.06 93 GLY A C 1
ATOM 759 O O . GLY A 1 93 ? -8.055 1.47 17.547 1 85.06 93 GLY A O 1
ATOM 760 N N . PHE A 1 94 ? -9.453 2.797 18.766 1 85.56 94 PHE A N 1
ATOM 761 C CA . PHE A 1 94 ? -10.617 1.931 18.578 1 85.56 94 PHE A CA 1
ATOM 762 C C . PHE A 1 94 ? -11.227 2.119 17.203 1 85.56 94 PHE A C 1
ATOM 764 O O . PHE A 1 94 ? -11.672 1.154 16.578 1 85.56 94 PHE A O 1
ATOM 771 N N . THR A 1 95 ? -11.133 3.361 16.75 1 83.75 95 THR A N 1
ATOM 772 C CA . THR A 1 95 ? -11.797 3.686 15.492 1 83.75 95 THR A CA 1
ATOM 773 C C . THR A 1 95 ? -10.812 3.594 14.328 1 83.75 95 THR A C 1
ATOM 775 O O . THR A 1 95 ? -11.211 3.721 13.164 1 83.75 95 THR A O 1
ATOM 778 N N . GLY A 1 96 ? -9.539 3.406 14.68 1 78.38 96 GLY A N 1
ATOM 779 C CA . GLY A 1 96 ? -8.516 3.32 13.656 1 78.38 96 GLY A CA 1
ATOM 780 C C . GLY A 1 96 ? -8.062 4.676 13.156 1 78.38 96 GLY A C 1
ATOM 781 O O . GLY A 1 96 ? -6.996 4.793 12.539 1 78.38 96 GLY A O 1
ATOM 782 N N . CYS A 1 97 ? -8.906 5.641 13.273 1 76.12 97 CYS A N 1
ATOM 783 C CA . CYS A 1 97 ? -8.602 7.008 12.875 1 76.12 97 CYS A CA 1
ATOM 784 C C . CYS A 1 97 ? -9.32 8.016 13.773 1 76.12 97 CYS A C 1
ATOM 786 O O . CYS A 1 97 ? -10.195 7.637 14.547 1 76.12 97 CYS A O 1
ATOM 788 N N . PRO A 1 98 ? -8.812 9.266 13.672 1 76.38 98 PRO A N 1
ATOM 789 C CA . PRO A 1 98 ? -9.516 10.297 14.438 1 76.38 98 PRO A CA 1
ATOM 790 C C . PRO A 1 98 ? -10.969 10.469 14.008 1 76.38 98 PRO A C 1
ATOM 792 O O . PRO A 1 98 ? -11.281 10.367 12.82 1 76.38 98 PRO A O 1
ATOM 795 N N . SER A 1 99 ? -11.828 10.602 14.953 1 82.44 99 SER A N 1
ATOM 796 C CA . SER A 1 99 ? -13.203 10.969 14.641 1 82.44 99 SER A CA 1
ATOM 797 C C . SER A 1 99 ? -13.289 12.422 14.164 1 82.44 99 SER A C 1
ATOM 799 O O . SER A 1 99 ? -12.328 13.18 14.312 1 82.44 99 SER A O 1
ATOM 801 N N . SER A 1 100 ? -14.359 12.727 13.594 1 86.5 100 SER A N 1
ATOM 802 C CA . SER A 1 100 ? -14.594 14.102 13.164 1 86.5 100 SER A CA 1
ATOM 803 C C . SER A 1 100 ? -14.469 15.07 14.328 1 86.5 100 SER A C 1
ATOM 805 O O . SER A 1 100 ? -14.117 16.234 14.141 1 86.5 100 SER A O 1
ATOM 807 N N . THR A 1 101 ? -14.633 14.57 15.5 1 88.44 101 THR A N 1
ATOM 808 C CA . THR A 1 101 ? -14.594 15.398 16.703 1 88.44 101 THR A CA 1
ATOM 809 C C . THR A 1 101 ? -13.156 15.781 17.047 1 88.44 101 THR A C 1
ATOM 811 O O . THR A 1 101 ? -12.93 16.797 17.719 1 88.44 101 THR A O 1
ATOM 814 N N . ALA A 1 102 ? -12.242 14.977 16.547 1 86.12 102 ALA A N 1
ATOM 815 C CA . ALA A 1 102 ? -10.836 15.25 16.844 1 86.12 102 ALA A CA 1
ATOM 816 C C . ALA A 1 102 ? -10.391 16.562 16.234 1 86.12 102 ALA A C 1
ATOM 818 O O . ALA A 1 102 ? -9.555 17.281 16.797 1 86.12 102 ALA A O 1
ATOM 819 N N . LEU A 1 103 ? -10.969 16.922 15.195 1 85.12 103 LEU A N 1
ATOM 820 C CA . LEU A 1 103 ? -10.633 18.188 14.539 1 85.12 103 LEU A CA 1
ATOM 821 C C . LEU A 1 103 ? -11.227 19.375 15.289 1 85.12 103 LEU A C 1
ATOM 823 O O . LEU A 1 103 ? -10.625 20.453 15.32 1 85.12 103 LEU A O 1
ATOM 827 N N . HIS A 1 104 ? -12.32 19.156 15.891 1 92.38 104 HIS A N 1
ATOM 828 C CA . HIS A 1 104 ? -12.961 20.188 16.688 1 92.38 104 HIS A CA 1
ATOM 829 C C . HIS A 1 104 ? -12.133 20.516 17.938 1 92.38 104 HIS A C 1
ATOM 831 O O . HIS A 1 104 ? -11.797 21.672 18.172 1 92.38 104 HIS A O 1
ATOM 837 N N . THR A 1 105 ? -11.75 19.5 18.625 1 89 105 THR A N 1
ATOM 838 C CA . THR A 1 105 ? -11.055 19.688 19.891 1 89 105 THR A CA 1
ATOM 839 C C . THR A 1 105 ? -9.57 19.969 19.656 1 89 105 THR A C 1
ATOM 841 O O . THR A 1 105 ? -8.961 20.75 20.391 1 89 105 THR A O 1
ATOM 844 N N . GLY A 1 106 ? -9.039 19.328 18.609 1 82.31 106 GLY A N 1
ATOM 845 C CA . GLY A 1 106 ? -7.602 19.406 18.422 1 82.31 106 GLY A CA 1
ATOM 846 C C . GLY A 1 106 ? -7.176 20.547 17.531 1 82.31 106 GLY A C 1
ATOM 847 O O . GLY A 1 106 ? -6.031 21.016 17.594 1 82.31 106 GLY A O 1
ATOM 848 N N . MET A 1 107 ? -8.086 21.047 16.75 1 84.88 107 MET A N 1
ATOM 849 C CA . MET A 1 107 ? -7.676 22.062 15.789 1 84.88 107 MET A CA 1
ATOM 850 C C . MET A 1 107 ? -8.586 23.297 15.875 1 84.88 107 MET A C 1
ATOM 852 O O . MET A 1 107 ? -8.102 24.422 16.031 1 84.88 107 MET A O 1
ATOM 856 N N . PHE A 1 108 ? -9.828 23.156 15.883 1 91.44 108 PHE A N 1
ATOM 857 C CA . PHE A 1 108 ? -10.758 24.281 15.812 1 91.44 108 PHE A CA 1
ATOM 858 C C . PHE A 1 108 ? -10.68 25.125 17.062 1 91.44 108 PHE A C 1
ATOM 860 O O . PHE A 1 108 ? -10.508 26.344 16.984 1 91.44 108 PHE A O 1
ATOM 867 N N . ILE A 1 109 ? -10.766 24.516 18.188 1 90.88 109 ILE A N 1
ATOM 868 C CA . ILE A 1 109 ? -10.758 25.266 19.438 1 90.88 109 ILE A CA 1
ATOM 869 C C . ILE A 1 109 ? -9.414 25.969 19.609 1 90.88 109 ILE A C 1
ATOM 871 O O . ILE A 1 109 ? -9.359 27.125 20.047 1 90.88 109 ILE A O 1
ATOM 875 N N . LYS A 1 110 ? -8.383 25.312 19.203 1 83.19 110 LYS A N 1
ATOM 876 C CA . LYS A 1 110 ? -7.059 25.922 19.281 1 83.19 110 LYS A CA 1
ATOM 877 C C . LYS A 1 110 ? -6.941 27.125 18.344 1 83.19 110 LYS A C 1
ATOM 879 O O . LYS A 1 110 ? -6.301 28.125 18.672 1 83.19 110 LYS A O 1
ATOM 884 N N . ASN A 1 111 ? -7.504 27.031 17.234 1 84.75 111 ASN A N 1
ATOM 885 C CA . ASN A 1 111 ? -7.449 28.109 16.25 1 84.75 111 ASN A CA 1
ATOM 886 C C . ASN A 1 111 ? -8.273 29.312 16.703 1 84.75 111 ASN A C 1
ATOM 888 O O . ASN A 1 111 ? -7.93 30.453 16.391 1 84.75 111 ASN A O 1
ATOM 892 N N . LEU A 1 112 ? -9.297 29.047 17.453 1 90.06 112 LEU A N 1
ATOM 893 C CA . LEU A 1 112 ? -10.047 30.141 18.047 1 90.06 112 LEU A CA 1
ATOM 894 C C . LEU A 1 112 ? -9.148 31.031 18.891 1 90.06 112 LEU A C 1
ATOM 896 O O . LEU A 1 112 ? -9.211 32.25 18.828 1 90.06 112 LEU A O 1
ATOM 900 N N . GLY A 1 113 ? -8.344 30.344 19.641 1 85.69 113 GLY A N 1
ATOM 901 C CA . GLY A 1 113 ? -7.441 31.062 20.516 1 85.69 113 GLY A CA 1
ATOM 902 C C . GLY A 1 113 ? -6.297 31.734 19.781 1 85.69 113 GLY A C 1
ATOM 903 O O . GLY A 1 113 ? -5.812 32.781 20.203 1 85.69 113 GLY A O 1
ATOM 904 N N . LEU A 1 114 ? -5.895 31.203 18.672 1 84.31 114 LEU A N 1
ATOM 905 C CA . LEU A 1 114 ? -4.699 31.656 17.969 1 84.31 114 LEU A CA 1
ATOM 906 C C . LEU A 1 114 ? -5.027 32.781 16.984 1 84.31 114 LEU A C 1
ATOM 908 O O . LEU A 1 114 ? -4.23 33.688 16.797 1 84.31 114 LEU A O 1
ATOM 912 N N . LEU A 1 115 ? -6.211 32.719 16.375 1 89.81 115 LEU A N 1
ATOM 913 C CA . LEU A 1 115 ? -6.484 33.594 15.227 1 89.81 115 LEU A CA 1
ATOM 914 C C . LEU A 1 115 ? -7.395 34.75 15.617 1 89.81 115 LEU A C 1
ATOM 916 O O . LEU A 1 115 ? -7.422 35.781 14.938 1 89.81 115 LEU A O 1
ATOM 920 N N . PHE A 1 116 ? -8.141 34.594 16.656 1 93.94 116 PHE A N 1
ATOM 921 C CA . PHE A 1 116 ? -9.148 35.562 17.016 1 93.94 116 PHE A CA 1
ATOM 922 C C . PHE A 1 116 ? -8.781 36.281 18.328 1 93.94 116 PHE A C 1
ATOM 924 O O . PHE A 1 116 ? -8.133 35.688 19.188 1 93.94 116 PHE A O 1
ATOM 931 N N . THR A 1 117 ? -9.203 37.531 18.453 1 92.56 117 THR A N 1
ATOM 932 C CA . THR A 1 117 ? -8.922 38.281 19.656 1 92.56 117 THR A CA 1
ATOM 933 C C . THR A 1 117 ? -9.719 37.75 20.844 1 92.56 117 THR A C 1
ATOM 935 O O . THR A 1 117 ? -10.664 36.969 20.656 1 92.56 117 THR A O 1
ATOM 938 N N . ASP A 1 118 ? -9.344 38.156 21.984 1 92.62 118 ASP A N 1
ATOM 939 C CA . ASP A 1 118 ? -10.039 37.719 23.203 1 92.62 118 ASP A CA 1
ATOM 940 C C . ASP A 1 118 ? -11.516 38.125 23.156 1 92.62 118 ASP A C 1
ATOM 942 O O . ASP A 1 118 ? -12.383 37.344 23.578 1 92.62 118 ASP A O 1
ATOM 946 N N . GLU A 1 119 ? -11.711 39.25 22.656 1 92.5 119 GLU A N 1
ATOM 947 C CA . GLU A 1 119 ? -13.086 39.75 22.547 1 92.5 119 GLU A CA 1
ATOM 948 C C . GLU A 1 119 ? -13.891 38.906 21.562 1 92.5 119 GLU A C 1
ATOM 950 O O . GLU A 1 119 ? -15.047 38.562 21.828 1 92.5 119 GLU A O 1
ATOM 955 N N . GLN A 1 120 ? -13.273 38.562 20.453 1 92.88 120 GLN A N 1
ATOM 956 C CA . GLN A 1 120 ? -13.953 37.781 19.422 1 92.88 120 GLN A CA 1
ATOM 957 C C . GLN A 1 120 ? -14.328 36.406 19.922 1 92.88 120 GLN A C 1
ATOM 959 O O . GLN A 1 120 ? -15.367 35.875 19.547 1 92.88 120 GLN A O 1
ATOM 964 N N . GLN A 1 121 ? -13.477 35.75 20.734 1 92.19 121 GLN A N 1
ATOM 965 C CA . GLN A 1 121 ? -13.648 34.344 21 1 92.19 121 GLN A CA 1
ATOM 966 C C . GLN A 1 121 ? -14.547 34.125 22.219 1 92.19 121 GLN A C 1
ATOM 968 O O . GLN A 1 121 ? -14.961 33 22.5 1 92.19 121 GLN A O 1
ATOM 973 N N . THR A 1 122 ? -14.812 35.156 22.984 1 90.94 122 THR A N 1
ATOM 974 C CA . THR A 1 122 ? -15.5 35 24.266 1 90.94 122 THR A CA 1
ATOM 975 C C . THR A 1 122 ? -16.75 34.156 24.094 1 90.94 122 THR A C 1
ATOM 977 O O . THR A 1 122 ? -16.891 33.094 24.734 1 90.94 122 THR A O 1
ATOM 980 N N . SER A 1 123 ? -17.594 34.406 23.172 1 87.69 123 SER A N 1
ATOM 981 C CA . SER A 1 123 ? -18.828 33.656 23 1 87.69 123 SER A CA 1
ATOM 982 C C . SER A 1 123 ? -18.562 32.344 22.25 1 87.69 123 SER A C 1
ATOM 984 O O . SER A 1 123 ? -19.156 31.312 22.578 1 87.69 123 SER A O 1
ATOM 986 N N . TRP A 1 124 ? -17.719 32.344 21.312 1 94.44 124 TRP A N 1
ATOM 987 C CA . TRP A 1 124 ? -17.469 31.172 20.484 1 94.44 124 TRP A CA 1
ATOM 988 C C . TRP A 1 124 ? -16.781 30.078 21.297 1 94.44 124 TRP A C 1
ATOM 990 O O . TRP A 1 124 ? -17.094 28.891 21.125 1 94.44 124 TRP A O 1
ATOM 1000 N N . MET A 1 125 ? -15.93 30.484 22.156 1 94.38 125 MET A N 1
ATOM 1001 C CA . MET A 1 125 ? -15.172 29.516 22.938 1 94.38 125 MET A CA 1
ATOM 1002 C C . MET A 1 125 ? -16.094 28.719 23.859 1 94.38 125 MET A C 1
ATOM 1004 O O . MET A 1 125 ? -15.984 27.5 23.953 1 94.38 125 MET A O 1
ATOM 1008 N N . GLU A 1 126 ? -16.938 29.453 24.5 1 92.56 126 GLU A N 1
ATOM 1009 C CA . GLU A 1 126 ? -17.891 28.781 25.375 1 92.56 126 GLU A CA 1
ATOM 1010 C C . GLU A 1 126 ? -18.812 27.859 24.594 1 92.56 126 GLU A C 1
ATOM 1012 O O . GLU A 1 126 ? -19.078 26.734 25.016 1 92.56 126 GLU A O 1
ATOM 1017 N N . MET A 1 127 ? -19.297 28.328 23.484 1 94.38 127 MET A N 1
ATOM 1018 C CA . MET A 1 127 ? -20.172 27.531 22.641 1 94.38 127 MET A CA 1
ATOM 1019 C C . MET A 1 127 ? -19.453 26.281 22.125 1 94.38 127 MET A C 1
ATOM 1021 O O . MET A 1 127 ? -20.062 25.219 22.031 1 94.38 127 MET A O 1
ATOM 1025 N N . ALA A 1 128 ? -18.219 26.438 21.75 1 94.94 128 ALA A N 1
ATOM 1026 C CA . ALA A 1 128 ? -17.422 25.328 21.234 1 94.94 128 ALA A CA 1
ATOM 1027 C C . ALA A 1 128 ? -17.172 24.281 22.312 1 94.94 128 ALA A C 1
ATOM 1029 O O . ALA A 1 128 ? -17.266 23.078 22.062 1 94.94 128 ALA A O 1
ATOM 1030 N N . LYS A 1 129 ? -16.891 24.703 23.484 1 90.12 129 LYS A N 1
ATOM 1031 C CA . LYS A 1 129 ? -16.609 23.797 24.594 1 90.12 129 LYS A CA 1
ATOM 1032 C C . LYS A 1 129 ? -17.875 23.047 25 1 90.12 129 LYS A C 1
ATOM 1034 O O . LYS A 1 129 ? -17.797 21.922 25.516 1 90.12 129 LYS A O 1
ATOM 1039 N N . GLN A 1 130 ? -19.016 23.672 24.75 1 90.69 130 GLN A N 1
ATOM 1040 C CA . GLN A 1 130 ? -20.281 23.062 25.109 1 90.69 130 GLN A CA 1
ATOM 1041 C C . GLN A 1 130 ? -20.875 22.281 23.938 1 90.69 130 GLN A C 1
ATOM 1043 O O . GLN A 1 130 ? -22.016 21.812 24.016 1 90.69 130 GLN A O 1
ATOM 1048 N N . TRP A 1 131 ? -20.203 22.172 22.875 1 93.38 131 TRP A N 1
ATOM 1049 C CA . TRP A 1 131 ? -20.531 21.359 21.719 1 93.38 131 TRP A CA 1
ATOM 1050 C C . TRP A 1 131 ? -21.797 21.875 21.047 1 93.38 131 TRP A C 1
ATOM 1052 O O . TRP A 1 131 ? -22.547 21.094 20.438 1 93.38 131 TRP A O 1
ATOM 1062 N N . ARG A 1 132 ? -22.047 23.109 21.328 1 93.44 132 ARG A N 1
ATOM 1063 C CA . ARG A 1 132 ? -23.062 23.781 20.516 1 93.44 132 ARG A CA 1
ATOM 1064 C C . ARG A 1 132 ? -22.5 24.203 19.156 1 93.44 132 ARG A C 1
ATOM 1066 O O . ARG A 1 132 ? -23.203 24.172 18.156 1 93.44 132 ARG A O 1
ATOM 1073 N N . MET A 1 133 ? -21.312 24.609 19.312 1 94.75 133 MET A N 1
ATOM 1074 C CA . MET A 1 133 ? -20.5 24.938 18.141 1 94.75 133 MET A CA 1
ATOM 1075 C C . MET A 1 133 ? -19.484 23.828 17.875 1 94.75 133 MET A C 1
ATOM 1077 O O . MET A 1 133 ? -18.734 23.438 18.766 1 94.75 133 MET A O 1
ATOM 1081 N N . VAL A 1 134 ? -19.594 23.266 16.688 1 95.94 134 VAL A N 1
ATOM 1082 C CA . VAL A 1 134 ? -18.594 22.328 16.203 1 95.94 134 VAL A CA 1
ATOM 1083 C C . VAL A 1 134 ? -17.969 22.859 14.922 1 95.94 134 VAL A C 1
ATOM 1085 O O . VAL A 1 134 ? -18.688 23.188 13.969 1 95.94 134 VAL A O 1
ATOM 1088 N N . GLY A 1 135 ? -16.688 22.922 14.938 1 96.19 135 GLY A N 1
ATOM 1089 C CA . GLY A 1 135 ? -16.062 23.656 13.852 1 96.19 135 GLY A CA 1
ATOM 1090 C C . GLY A 1 135 ? -15.148 22.797 12.992 1 96.19 135 GLY A C 1
ATOM 1091 O O . GLY A 1 135 ? -14.734 21.719 13.414 1 96.19 135 GLY A O 1
ATOM 1092 N N . CYS A 1 136 ? -14.891 23.188 11.75 1 95.44 136 CYS A N 1
ATOM 1093 C CA . CYS A 1 136 ? -13.898 22.656 10.828 1 95.44 136 CYS A CA 1
ATOM 1094 C C . CYS A 1 136 ? -13.039 23.766 10.242 1 95.44 136 CYS A C 1
ATOM 1096 O O . CYS A 1 136 ? -13.305 24.953 10.477 1 95.44 136 CYS A O 1
ATOM 1098 N N . TYR A 1 137 ? -11.945 23.391 9.648 1 92.56 137 TYR A N 1
ATOM 1099 C CA . TYR A 1 137 ? -11.039 24.297 8.961 1 92.56 137 TYR A CA 1
ATOM 1100 C C . TYR A 1 137 ? -11.18 24.156 7.445 1 92.56 137 TYR A C 1
ATOM 1102 O O . TYR A 1 137 ? -10.734 23.172 6.855 1 92.56 137 TYR A O 1
ATOM 1110 N N . ALA A 1 138 ? -11.75 25.188 6.84 1 95 138 ALA A N 1
ATOM 1111 C CA . ALA A 1 138 ? -12 25.141 5.402 1 95 138 ALA A CA 1
ATOM 1112 C C . ALA A 1 138 ? -10.977 25.984 4.641 1 95 138 ALA A C 1
ATOM 1114 O O . ALA A 1 138 ? -11.258 27.125 4.27 1 95 138 ALA A O 1
ATOM 1115 N N . GLN A 1 139 ? -9.852 25.422 4.363 1 93.75 139 GLN A N 1
ATOM 1116 C CA . GLN A 1 139 ? -8.742 26.125 3.717 1 93.75 139 GLN A CA 1
ATOM 1117 C C . GLN A 1 139 ? -8.531 25.609 2.293 1 93.75 139 GLN A C 1
ATOM 1119 O O . GLN A 1 139 ? -8.688 26.375 1.33 1 93.75 139 GLN A O 1
ATOM 1124 N N . THR A 1 140 ? -8.344 24.328 2.107 1 94.25 140 THR A N 1
ATOM 1125 C CA . THR A 1 140 ? -7.926 23.719 0.852 1 94.25 140 THR A CA 1
ATOM 1126 C C . THR A 1 140 ? -9.016 23.844 -0.204 1 94.25 140 THR A C 1
ATOM 1128 O O . THR A 1 140 ? -10.195 23.641 0.088 1 94.25 140 THR A O 1
ATOM 1131 N N . GLU A 1 141 ? -8.633 24.266 -1.339 1 96.31 141 GLU A N 1
ATOM 1132 C CA . GLU A 1 141 ? -9.57 24.375 -2.449 1 96.31 141 GLU A CA 1
ATOM 1133 C C . GLU A 1 141 ? -9.32 23.297 -3.492 1 96.31 141 GLU A C 1
ATOM 1135 O O . GLU A 1 141 ? -8.219 22.75 -3.584 1 96.31 141 GLU A O 1
ATOM 1140 N N . LEU A 1 142 ? -10.297 22.953 -4.246 1 96.12 142 LEU A N 1
ATOM 1141 C CA . LEU A 1 142 ? -10.289 21.906 -5.262 1 96.12 142 LEU A CA 1
ATOM 1142 C C . LEU A 1 142 ? -9.18 22.141 -6.277 1 96.12 142 LEU A C 1
ATOM 1144 O O . LEU A 1 142 ? -8.477 21.203 -6.668 1 96.12 142 LEU A O 1
ATOM 1148 N N . GLY A 1 143 ? -8.953 23.359 -6.629 1 91.94 143 GLY A N 1
ATOM 1149 C CA . GLY A 1 143 ? -8.047 23.656 -7.727 1 91.94 143 GLY A CA 1
ATOM 1150 C C . GLY A 1 143 ? -6.648 24 -7.262 1 91.94 143 GLY A C 1
ATOM 1151 O O . GLY A 1 143 ? -5.707 24 -8.055 1 91.94 143 GLY A O 1
ATOM 1152 N N . HIS A 1 144 ? -6.383 24.312 -5.945 1 87.75 144 HIS A N 1
ATOM 1153 C CA . HIS A 1 144 ? -5.078 24.844 -5.566 1 87.75 144 HIS A CA 1
ATOM 1154 C C . HIS A 1 144 ? -4.449 24.016 -4.453 1 87.75 144 HIS A C 1
ATOM 1156 O O . HIS A 1 144 ? -3.27 24.188 -4.133 1 87.75 144 HIS A O 1
ATOM 1162 N N . GLY A 1 145 ? -5.184 23.125 -3.941 1 81.56 145 GLY A N 1
ATOM 1163 C CA . GLY A 1 145 ? -4.609 22.203 -2.979 1 81.56 145 GLY A CA 1
ATOM 1164 C C . GLY A 1 145 ? -3.887 22.891 -1.838 1 81.56 145 GLY A C 1
ATOM 1165 O O . GLY A 1 145 ? -4.453 23.766 -1.182 1 81.56 145 GLY A O 1
ATOM 1166 N N . SER A 1 146 ? -2.584 22.688 -1.722 1 79.56 146 SER A N 1
ATOM 1167 C CA . SER A 1 146 ? -1.771 23.172 -0.613 1 79.56 146 SER A CA 1
ATOM 1168 C C . SER A 1 146 ? -1.268 24.578 -0.881 1 79.56 146 SER A C 1
ATOM 1170 O O . SER A 1 146 ? -0.651 25.203 -0.012 1 79.56 146 SER A O 1
ATOM 1172 N N . ASN A 1 147 ? -1.49 25.031 -2.076 1 86.56 147 ASN A N 1
ATOM 1173 C CA . ASN A 1 147 ? -1.062 26.391 -2.4 1 86.56 147 ASN A CA 1
ATOM 1174 C C . ASN A 1 147 ? -2.041 27.422 -1.864 1 86.56 147 ASN A C 1
ATOM 1176 O O . ASN A 1 147 ? -2.85 27.969 -2.617 1 86.56 147 ASN A O 1
ATOM 1180 N N . VAL A 1 148 ? -1.803 27.812 -0.698 1 86.62 148 VAL A N 1
ATOM 1181 C CA . VAL A 1 148 ? -2.705 28.734 -0.006 1 86.62 148 VAL A CA 1
ATOM 1182 C C . VAL A 1 148 ? -2.705 30.094 -0.705 1 86.62 148 VAL A C 1
ATOM 1184 O O . VAL A 1 148 ? -3.738 30.75 -0.777 1 86.62 148 VAL A O 1
ATOM 1187 N N . ARG A 1 149 ? -1.542 30.406 -1.249 1 87.81 149 ARG A N 1
ATOM 1188 C CA . ARG A 1 149 ? -1.418 31.703 -1.898 1 87.81 149 ARG A CA 1
ATOM 1189 C C . ARG A 1 149 ? -2.293 31.781 -3.145 1 87.81 149 ARG A C 1
ATOM 1191 O O . ARG A 1 149 ? -2.646 32.875 -3.598 1 87.81 149 ARG A O 1
ATOM 1198 N N . GLY A 1 150 ? -2.645 30.641 -3.65 1 90.19 150 GLY A N 1
ATOM 1199 C CA . GLY A 1 150 ? -3.396 30.609 -4.895 1 90.19 150 GLY A CA 1
ATOM 1200 C C . GLY A 1 150 ? -4.891 30.469 -4.684 1 90.19 150 GLY A C 1
ATOM 1201 O O . GLY A 1 150 ? -5.648 30.312 -5.645 1 90.19 150 GLY A O 1
ATOM 1202 N N . LEU A 1 151 ? -5.375 30.625 -3.428 1 94.62 151 LEU A N 1
ATOM 1203 C CA . LEU A 1 151 ? -6.797 30.484 -3.127 1 94.62 151 LEU A CA 1
ATOM 1204 C C . LEU A 1 151 ? -7.621 31.516 -3.898 1 94.62 151 LEU A C 1
ATOM 1206 O O . LEU A 1 151 ? -7.156 32.625 -4.148 1 94.62 151 LEU A O 1
ATOM 1210 N N . GLU A 1 152 ? -8.867 31.125 -4.23 1 96.62 152 GLU A N 1
ATOM 1211 C CA . GLU A 1 152 ? -9.695 31.984 -5.074 1 96.62 152 GLU A CA 1
ATOM 1212 C C . GLU A 1 152 ? -10.891 32.531 -4.297 1 96.62 152 GLU A C 1
ATOM 1214 O O . GLU A 1 152 ? -11.492 33.531 -4.688 1 96.62 152 GLU A O 1
ATOM 1219 N N . THR A 1 153 ? -11.281 31.844 -3.209 1 98.38 153 THR A N 1
ATOM 1220 C CA . THR A 1 153 ? -12.375 32.344 -2.396 1 98.38 153 THR A CA 1
ATOM 1221 C C . THR A 1 153 ? -12.07 33.781 -1.912 1 98.38 153 THR A C 1
ATOM 1223 O O . THR A 1 153 ? -10.945 34.062 -1.512 1 98.38 153 THR A O 1
ATOM 1226 N N . THR A 1 154 ? -13.133 34.656 -1.931 1 98.56 154 THR A N 1
ATOM 1227 C CA . THR A 1 154 ? -12.891 36.062 -1.561 1 98.56 154 THR A CA 1
ATOM 1228 C C . THR A 1 154 ? -13.742 36.438 -0.356 1 98.56 154 THR A C 1
ATOM 1230 O O . THR A 1 154 ? -14.789 35.844 -0.109 1 98.56 154 THR A O 1
ATOM 1233 N N . ALA A 1 155 ? -13.227 37.281 0.392 1 98.75 155 ALA A N 1
ATOM 1234 C CA . ALA A 1 155 ? -13.945 38.031 1.417 1 98.75 155 ALA A CA 1
ATOM 1235 C C . ALA A 1 155 ? -1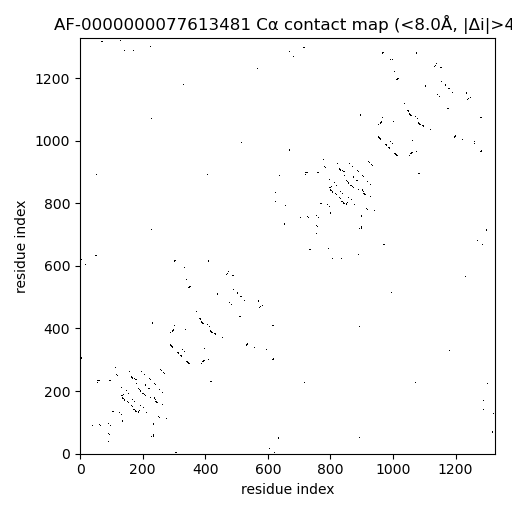3.883 39.531 1.142 1 98.75 155 ALA A C 1
ATOM 1237 O O . ALA A 1 155 ? -12.875 40.156 1.43 1 98.75 155 ALA A O 1
ATOM 1238 N N . THR A 1 156 ? -14.93 40.062 0.614 1 98.62 156 THR A N 1
ATOM 1239 C CA . THR A 1 156 ? -14.984 41.469 0.254 1 98.62 156 THR A CA 1
ATOM 1240 C C . THR A 1 156 ? -15.672 42.281 1.351 1 98.62 156 THR A C 1
ATOM 1242 O O . THR A 1 156 ? -16.797 41.969 1.735 1 98.62 156 THR A O 1
ATOM 1245 N N . TYR A 1 157 ? -15.023 43.312 1.812 1 98.56 157 TYR A N 1
ATOM 1246 C CA . TYR A 1 157 ? -15.602 44.156 2.844 1 98.56 157 TYR A CA 1
ATOM 1247 C C . TYR A 1 157 ? -16.609 45.125 2.242 1 98.56 157 TYR A C 1
ATOM 1249 O O . TYR A 1 157 ? -16.359 45.75 1.198 1 98.56 157 TYR A O 1
ATOM 1257 N N . ILE A 1 158 ? -17.75 45.219 2.926 1 97.5 158 ILE A N 1
ATOM 1258 C CA . ILE A 1 158 ? -18.812 46.156 2.561 1 97.5 158 ILE A CA 1
ATOM 1259 C C . ILE A 1 158 ? -19.016 47.188 3.664 1 97.5 158 ILE A C 1
ATOM 1261 O O . ILE A 1 158 ? -19.766 46.969 4.613 1 97.5 158 ILE A O 1
ATOM 1265 N N . PRO A 1 159 ? -18.469 48.344 3.523 1 95.56 159 PRO A N 1
ATOM 1266 C CA . PRO A 1 159 ? -18.516 49.344 4.582 1 95.56 159 PRO A CA 1
ATOM 1267 C C . PRO A 1 159 ? -19.938 49.75 4.973 1 95.56 159 PRO A C 1
ATOM 1269 O O . PRO A 1 159 ? -20.219 49.938 6.156 1 95.56 159 PRO A O 1
ATOM 1272 N N . ASP A 1 160 ? -20.875 49.812 4.082 1 96.12 160 ASP A N 1
ATOM 1273 C CA . ASP A 1 160 ? -22.234 50.281 4.328 1 96.12 160 ASP A CA 1
ATOM 1274 C C . ASP A 1 160 ? -22.938 49.406 5.363 1 96.12 160 ASP A C 1
ATOM 1276 O O . ASP A 1 160 ? -23.703 49.906 6.18 1 96.12 160 ASP A O 1
ATOM 1280 N N . THR A 1 161 ? -22.625 48.094 5.363 1 97 161 THR A N 1
ATOM 1281 C CA . THR A 1 161 ? -23.328 47.188 6.262 1 97 161 THR A CA 1
ATOM 1282 C C . THR A 1 161 ? -22.375 46.656 7.332 1 97 161 THR A C 1
ATOM 1284 O O . THR A 1 161 ? -22.797 45.938 8.234 1 97 161 THR A O 1
ATOM 1287 N N . ASP A 1 162 ? -21.156 47 7.324 1 98 162 ASP A N 1
ATOM 1288 C CA . ASP A 1 162 ? -20.141 46.531 8.242 1 98 162 ASP A CA 1
ATOM 1289 C C . ASP A 1 162 ? -20.062 45 8.219 1 98 162 ASP A C 1
ATOM 1291 O O . ASP A 1 162 ? -20.141 44.344 9.266 1 98 162 ASP A O 1
ATOM 1295 N N . GLU A 1 163 ? -19.953 44.5 6.941 1 98.44 163 GLU A N 1
ATOM 1296 C CA . GLU A 1 163 ? -19.953 43.062 6.734 1 98.44 163 GLU A CA 1
ATOM 1297 C C . GLU A 1 163 ? -18.906 42.656 5.703 1 98.44 163 GLU A C 1
ATOM 1299 O O . GLU A 1 163 ? -18.406 43.469 4.945 1 98.44 163 GLU A O 1
ATOM 1304 N N . PHE A 1 164 ? -18.5 41.375 5.762 1 98.69 164 PHE A N 1
ATOM 1305 C CA . PHE A 1 164 ? -17.781 40.75 4.66 1 98.69 164 PHE A CA 1
ATOM 1306 C C . PHE A 1 164 ? -18.734 39.906 3.814 1 98.69 164 PHE A C 1
ATOM 1308 O O . PHE A 1 164 ? -19.656 39.281 4.34 1 98.69 164 PHE A O 1
ATOM 1315 N N . GLU A 1 165 ? -18.562 39.938 2.545 1 98.62 165 GLU A N 1
ATOM 1316 C CA . GLU A 1 165 ? -19.188 39 1.624 1 98.62 165 GLU A CA 1
ATOM 1317 C C . GLU A 1 165 ? -18.234 37.906 1.233 1 98.62 165 GLU A C 1
ATOM 1319 O O . GLU A 1 165 ? -17.203 38.125 0.586 1 98.62 165 GLU A O 1
ATOM 1324 N N . ILE A 1 166 ? -18.484 36.656 1.685 1 98.81 166 ILE A N 1
ATOM 1325 C CA . ILE A 1 166 ? -17.703 35.469 1.321 1 98.81 166 ILE A CA 1
ATOM 1326 C C . ILE A 1 166 ? -18.234 34.875 0.027 1 98.81 166 ILE A C 1
ATOM 1328 O O . ILE A 1 166 ? -19.422 34.562 -0.075 1 98.81 166 ILE A O 1
ATOM 1332 N N . HIS A 1 167 ? -17.359 34.688 -0.998 1 98.75 167 HIS A N 1
ATOM 1333 C CA . HIS A 1 167 ? -17.797 34.219 -2.301 1 98.75 167 HIS A CA 1
ATOM 1334 C C . HIS A 1 167 ? -16.781 33.25 -2.924 1 98.75 167 HIS A C 1
ATOM 1336 O O . HIS A 1 167 ? -15.578 33.5 -2.844 1 98.75 167 HIS A O 1
ATOM 1342 N N . SER A 1 168 ? -17.25 32.125 -3.371 1 98.56 168 SER A N 1
ATOM 1343 C CA . SER A 1 168 ? -16.469 31.219 -4.203 1 98.56 168 SER A CA 1
ATOM 1344 C C . SER A 1 168 ? -16.75 31.438 -5.684 1 98.56 168 SER A C 1
ATOM 1346 O O . SER A 1 168 ? -17.719 30.906 -6.23 1 98.56 168 SER A O 1
ATOM 1348 N N . PRO A 1 169 ? -15.883 32.062 -6.402 1 97.69 169 PRO A N 1
ATOM 1349 C CA . PRO A 1 169 ? -16.234 32.594 -7.723 1 97.69 169 PRO A CA 1
ATOM 1350 C C . PRO A 1 169 ? -16.172 31.516 -8.812 1 97.69 169 PRO A C 1
ATOM 1352 O O . PRO A 1 169 ? -16.766 31.688 -9.883 1 97.69 169 PRO A O 1
ATOM 1355 N N . THR A 1 170 ? -15.383 30.469 -8.594 1 97.19 170 THR A N 1
ATOM 1356 C CA . THR A 1 170 ? -15.172 29.438 -9.617 1 97.19 170 THR A CA 1
ATOM 1357 C C . THR A 1 170 ? -15.328 28.047 -9.023 1 97.19 170 THR A C 1
ATOM 1359 O O . THR A 1 170 ? -15.383 27.891 -7.801 1 97.19 170 THR A O 1
ATOM 1362 N N . LEU A 1 171 ? -15.391 27.031 -9.867 1 96.75 171 LEU A N 1
ATOM 1363 C CA . LEU A 1 171 ? -15.391 25.641 -9.422 1 96.75 171 LEU A CA 1
ATOM 1364 C C . LEU A 1 171 ? -14.125 25.312 -8.633 1 96.75 171 LEU A C 1
ATOM 1366 O O . LEU A 1 171 ? -14.188 24.641 -7.605 1 96.75 171 LEU A O 1
ATOM 1370 N N . THR A 1 172 ? -13.023 25.828 -9.062 1 96.31 172 THR A N 1
ATOM 1371 C CA . THR A 1 172 ? -11.734 25.531 -8.461 1 96.31 172 THR A CA 1
ATOM 1372 C C . THR A 1 172 ? -11.594 26.188 -7.098 1 96.31 172 THR A C 1
ATOM 1374 O O . THR A 1 172 ? -10.703 25.844 -6.316 1 96.31 172 THR A O 1
ATOM 1377 N N . SER A 1 173 ? -12.492 27.172 -6.766 1 97.44 173 SER A N 1
ATOM 1378 C CA . SER A 1 173 ? -12.469 27.844 -5.465 1 97.44 173 SER A CA 1
ATOM 1379 C C . SER A 1 173 ? -13.242 27.031 -4.422 1 97.44 173 SER A C 1
ATOM 1381 O O . SER A 1 173 ? -13.219 27.375 -3.236 1 97.44 173 SER A O 1
ATOM 1383 N N . MET A 1 174 ? -13.867 25.984 -4.895 1 98 174 MET A N 1
ATOM 1384 C CA . MET A 1 174 ? -14.594 25.109 -3.969 1 98 174 MET A CA 1
ATOM 1385 C C . MET A 1 174 ? -13.656 24.547 -2.912 1 98 174 MET A C 1
ATOM 1387 O O . MET A 1 174 ? -12.609 23.984 -3.24 1 98 174 MET A O 1
ATOM 1391 N N . LYS A 1 175 ? -14.039 24.797 -1.611 1 97.75 175 LYS A N 1
ATOM 1392 C CA . LYS A 1 175 ? -13.305 24.094 -0.574 1 97.75 175 LYS A CA 1
ATOM 1393 C C . LYS A 1 175 ? -13.461 22.578 -0.724 1 97.75 175 LYS A C 1
ATOM 1395 O O . LYS A 1 175 ? -14.547 22.094 -1.058 1 97.75 175 LYS A O 1
ATOM 1400 N N . TRP A 1 176 ? -12.375 21.906 -0.511 1 97.44 176 TRP A N 1
ATOM 1401 C CA . TRP A 1 176 ? -12.336 20.453 -0.731 1 97.44 176 TRP A CA 1
ATOM 1402 C C . TRP A 1 176 ? -11.422 19.781 0.278 1 97.44 176 TRP A C 1
ATOM 1404 O O . TRP A 1 176 ? -10.289 20.219 0.492 1 97.44 176 TRP A O 1
ATOM 1414 N N . TRP A 1 177 ? -11.93 18.703 1.101 1 95.88 177 TRP A N 1
ATOM 1415 C CA . TRP A 1 177 ? -11.141 17.828 1.955 1 95.88 177 TRP A CA 1
ATOM 1416 C C . TRP A 1 177 ? -11.32 18.188 3.426 1 95.88 177 TRP A C 1
ATOM 1418 O O . TRP A 1 177 ? -10.922 17.438 4.312 1 95.88 177 TRP A O 1
ATOM 1428 N N . PRO A 1 178 ? -11.758 19.453 3.795 1 95.5 178 PRO A N 1
ATOM 1429 C CA . PRO A 1 178 ? -11.844 19.688 5.238 1 95.5 178 PRO A CA 1
ATOM 1430 C C . PRO A 1 178 ? -12.594 18.578 5.973 1 95.5 178 PRO A C 1
ATOM 1432 O O . PRO A 1 178 ? -13.672 18.172 5.543 1 95.5 178 PRO A O 1
ATOM 1435 N N . GLY A 1 179 ? -11.992 18.172 7.004 1 95 179 GLY A N 1
ATOM 1436 C CA . GLY A 1 179 ? -12.633 17.188 7.859 1 95 179 GLY A CA 1
ATOM 1437 C C . GLY A 1 179 ? -13.797 17.734 8.648 1 95 179 GLY A C 1
ATOM 1438 O O . GLY A 1 179 ? -13.758 18.891 9.094 1 95 179 GLY A O 1
ATOM 1439 N N . ALA A 1 180 ? -14.828 16.969 8.828 1 96.25 180 ALA A N 1
ATOM 1440 C CA . ALA A 1 180 ? -16.031 17.297 9.586 1 96.25 180 ALA A CA 1
ATOM 1441 C C . ALA A 1 180 ? -16.969 18.203 8.781 1 96.25 180 ALA A C 1
ATOM 1443 O O . ALA A 1 180 ? -18.109 18.406 9.164 1 96.25 180 ALA A O 1
ATOM 1444 N N . LEU A 1 181 ? -16.547 18.641 7.652 1 96.75 181 LEU A N 1
ATOM 1445 C CA . LEU A 1 181 ? -17.266 19.672 6.898 1 96.75 181 LEU A CA 1
ATOM 1446 C C . LEU A 1 181 ? -18.531 19.078 6.273 1 96.75 181 LEU A C 1
ATOM 1448 O O . LEU A 1 181 ? -19.562 19.766 6.195 1 96.75 181 LEU A O 1
ATOM 1452 N N . ALA A 1 182 ? -18.516 17.859 5.887 1 96.5 182 ALA A N 1
ATOM 1453 C CA . ALA A 1 182 ? -19.578 17.281 5.074 1 96.5 182 ALA A CA 1
ATOM 1454 C C . ALA A 1 182 ? -20.875 17.172 5.871 1 96.5 182 ALA A C 1
ATOM 1456 O O . ALA A 1 182 ? -21.969 17.422 5.34 1 96.5 182 ALA A O 1
ATOM 1457 N N . ARG A 1 183 ? -20.672 16.781 7.172 1 94.31 183 ARG A N 1
ATOM 1458 C CA . ARG A 1 183 ? -21.891 16.391 7.875 1 94.31 183 ARG A CA 1
ATOM 1459 C C . ARG A 1 183 ? -21.844 16.828 9.336 1 94.31 183 ARG A C 1
ATOM 1461 O O . ARG A 1 183 ? -22.875 16.891 10.008 1 94.31 183 ARG A O 1
ATOM 1468 N N . THR A 1 184 ? -20.703 17.141 9.852 1 96.06 184 THR A N 1
ATOM 1469 C CA . THR A 1 184 ? -20.547 17.219 11.305 1 96.06 184 THR A CA 1
ATOM 1470 C C . THR A 1 184 ? -20.484 18.672 11.758 1 96.06 184 THR A C 1
ATOM 1472 O O . THR A 1 184 ? -21.234 19.078 12.648 1 96.06 184 THR A O 1
ATOM 1475 N N . ALA A 1 185 ? -19.703 19.484 11.148 1 96.94 185 ALA A N 1
ATOM 1476 C CA . ALA A 1 185 ? -19.422 20.844 11.609 1 96.94 185 ALA A CA 1
ATOM 1477 C C . ALA A 1 185 ? -20.594 21.781 11.281 1 96.94 185 ALA A C 1
ATOM 1479 O O . ALA A 1 185 ? -21.234 21.641 10.234 1 96.94 185 ALA A O 1
ATOM 1480 N N . ASN A 1 186 ? -20.844 22.734 12.195 1 97.5 186 ASN A N 1
ATOM 1481 C CA . ASN A 1 186 ? -21.828 23.75 11.891 1 97.5 186 ASN A CA 1
ATOM 1482 C C . ASN A 1 186 ? -21.188 25.125 11.734 1 97.5 186 ASN A C 1
ATOM 1484 O O . ASN A 1 186 ? -21.844 26.094 11.352 1 97.5 186 ASN A O 1
ATOM 1488 N N . PHE A 1 187 ? -19.891 25.188 12.008 1 97.19 187 PHE A N 1
ATOM 1489 C CA . PHE A 1 187 ? -19.109 26.375 11.703 1 97.19 187 PHE A CA 1
ATOM 1490 C C . PHE A 1 187 ? -17.812 26 10.992 1 97.19 187 PHE A C 1
ATOM 1492 O O . PHE A 1 187 ? -17.344 24.875 11.109 1 97.19 187 PHE A O 1
ATOM 1499 N N . GLY A 1 188 ? -17.25 26.938 10.266 1 96.62 188 GLY A N 1
ATOM 1500 C CA . GLY A 1 188 ? -15.945 26.75 9.664 1 96.62 188 GLY A CA 1
ATOM 1501 C C . GLY A 1 188 ? -15.094 28.016 9.688 1 96.62 188 GLY A C 1
ATOM 1502 O O . GLY A 1 188 ? -15.617 29.125 9.539 1 96.62 188 GLY A O 1
ATOM 1503 N N . VAL A 1 189 ? -13.844 27.828 10.008 1 96.44 189 VAL A N 1
ATOM 1504 C CA . VAL A 1 189 ? -12.875 28.891 9.727 1 96.44 189 VAL A CA 1
ATOM 1505 C C . VAL A 1 189 ? -12.484 28.844 8.25 1 96.44 189 VAL A C 1
ATOM 1507 O O . VAL A 1 189 ? -11.695 27.984 7.836 1 96.44 189 VAL A O 1
ATOM 1510 N N . VAL A 1 190 ? -12.969 29.781 7.508 1 97.38 190 VAL A N 1
ATOM 1511 C CA . VAL A 1 190 ? -12.812 29.797 6.055 1 97.38 190 VAL A CA 1
ATOM 1512 C C . VAL A 1 190 ? -11.633 30.688 5.672 1 97.38 190 VAL A C 1
ATOM 1514 O O . VAL A 1 190 ? -11.547 31.844 6.113 1 97.38 190 VAL A O 1
ATOM 1517 N N . TYR A 1 191 ? -10.75 30.188 4.902 1 96.81 191 TYR A N 1
ATOM 1518 C CA . TYR A 1 191 ? -9.648 30.953 4.336 1 96.81 191 TYR A CA 1
ATOM 1519 C C . TYR A 1 191 ? -10.078 31.625 3.037 1 96.81 191 TYR A C 1
ATOM 1521 O O . TYR A 1 191 ? -10.617 30.984 2.139 1 96.81 191 TYR A O 1
ATOM 1529 N N . ALA A 1 192 ? -9.875 32.938 2.971 1 97.94 192 ALA A N 1
ATOM 1530 C CA . ALA A 1 192 ? -10.305 33.688 1.799 1 97.94 192 ALA A CA 1
ATOM 1531 C C . ALA A 1 192 ? -9.391 34.875 1.558 1 97.94 192 ALA A C 1
ATOM 1533 O O . ALA A 1 192 ? -8.719 35.344 2.477 1 97.94 192 ALA A O 1
ATOM 1534 N N . ARG A 1 193 ? -9.383 35.312 0.331 1 97.75 193 ARG A N 1
ATOM 1535 C CA . ARG A 1 193 ? -8.656 36.531 -0.031 1 97.75 193 ARG A CA 1
ATOM 1536 C C . ARG A 1 193 ? -9.414 37.781 0.4 1 97.75 193 ARG A C 1
ATOM 1538 O O . ARG A 1 193 ? -10.547 38 -0.028 1 97.75 193 ARG A O 1
ATOM 1545 N N . LEU A 1 194 ? -8.734 38.562 1.226 1 98.31 194 LEU A N 1
ATOM 1546 C CA . LEU A 1 194 ? -9.336 39.781 1.753 1 98.31 194 LEU A CA 1
ATOM 1547 C C . LEU A 1 194 ? -9.289 40.906 0.721 1 98.31 194 LEU A C 1
ATOM 1549 O O . LEU A 1 194 ? -8.203 41.312 0.287 1 98.31 194 LEU A O 1
ATOM 1553 N N . LEU A 1 195 ? -10.453 41.406 0.337 1 98.12 195 LEU A N 1
ATOM 1554 C CA . LEU A 1 195 ? -10.57 42.5 -0.607 1 98.12 195 LEU A CA 1
ATOM 1555 C C . LEU A 1 195 ? -11.148 43.75 0.07 1 98.12 195 LEU A C 1
ATOM 1557 O O . LEU A 1 195 ? -12.289 43.719 0.553 1 98.12 195 LEU A O 1
ATOM 1561 N N . LEU A 1 196 ? -10.422 44.781 0.125 1 97.88 196 LEU A N 1
ATOM 1562 C CA . LEU A 1 196 ? -10.836 46.094 0.66 1 97.88 196 LEU A CA 1
ATOM 1563 C C . LEU A 1 196 ? -10.789 47.156 -0.418 1 97.88 196 LEU A C 1
ATOM 1565 O O . LEU A 1 196 ? -9.719 47.469 -0.936 1 97.88 196 LEU A O 1
ATOM 1569 N N . GLY A 1 197 ? -11.875 47.75 -0.791 1 94.75 197 GLY A N 1
ATOM 1570 C CA . GLY A 1 197 ? -11.914 48.781 -1.82 1 94.75 197 GLY A CA 1
ATOM 1571 C C . GLY A 1 197 ? -11.305 48.344 -3.133 1 94.75 197 GLY A C 1
ATOM 1572 O O . GLY A 1 197 ? -10.555 49.094 -3.762 1 94.75 197 GLY A O 1
ATOM 1573 N N . GLY A 1 198 ? -11.383 47.125 -3.42 1 92.75 198 GLY A N 1
ATOM 1574 C CA . GLY A 1 198 ? -10.883 46.594 -4.68 1 92.75 198 GLY A CA 1
ATOM 1575 C C . GLY A 1 198 ? -9.453 46.125 -4.594 1 92.75 198 GLY A C 1
ATOM 1576 O O . GLY A 1 198 ? -8.945 45.469 -5.527 1 92.75 198 GLY A O 1
ATOM 1577 N N . LYS A 1 199 ? -8.844 46.344 -3.494 1 96.81 199 LYS A N 1
ATOM 1578 C CA . LYS A 1 199 ? -7.461 45.906 -3.324 1 96.81 199 LYS A CA 1
ATOM 1579 C C . LYS A 1 199 ? -7.383 44.562 -2.598 1 96.81 199 LYS A C 1
ATOM 1581 O O . LYS A 1 199 ? -8.133 44.344 -1.648 1 96.81 199 LYS A O 1
ATOM 1586 N N . ASP A 1 200 ? -6.484 43.688 -3.096 1 96.94 200 ASP A N 1
ATOM 1587 C CA . ASP A 1 200 ? -6.266 42.375 -2.521 1 96.94 200 ASP A CA 1
ATOM 1588 C C . ASP A 1 200 ? -5.203 42.406 -1.426 1 96.94 200 ASP A C 1
ATOM 1590 O O . ASP A 1 200 ? -4.047 42.75 -1.688 1 96.94 200 ASP A O 1
ATOM 1594 N N . TYR A 1 201 ? -5.512 42 -0.229 1 96.62 201 TYR A N 1
ATOM 1595 C CA . TYR A 1 201 ? -4.598 42.031 0.908 1 96.62 201 TYR A CA 1
ATOM 1596 C C . TYR A 1 201 ? -4.137 40.625 1.269 1 96.62 201 TYR A C 1
ATOM 1598 O O . TYR A 1 201 ? -3.598 40.406 2.355 1 96.62 201 TYR A O 1
ATOM 1606 N N . GLY A 1 202 ? -4.414 39.656 0.411 1 95.31 202 GLY A N 1
ATOM 1607 C CA . GLY A 1 202 ? -3.965 38.281 0.622 1 95.31 202 GLY A CA 1
ATOM 1608 C C . GLY A 1 202 ? -4.953 37.469 1.414 1 95.31 202 GLY A C 1
ATOM 1609 O O . GLY A 1 202 ? -6.117 37.844 1.557 1 95.31 202 GLY A O 1
ATOM 1610 N N . VAL A 1 203 ? -4.508 36.312 1.923 1 95.38 203 VAL A N 1
ATOM 1611 C CA . VAL A 1 203 ? -5.387 35.312 2.531 1 95.38 203 VAL A CA 1
ATOM 1612 C C . VAL A 1 203 ? -5.543 35.594 4.023 1 95.38 203 VAL A C 1
ATOM 1614 O O . VAL A 1 203 ? -4.566 35.906 4.707 1 95.38 203 VAL A O 1
ATOM 1617 N N . HIS A 1 204 ? -6.711 35.562 4.527 1 95.81 204 HIS A N 1
ATOM 1618 C CA . HIS A 1 204 ? -7.07 35.719 5.934 1 95.81 204 HIS A CA 1
ATOM 1619 C C . HIS A 1 204 ? -8.109 34.688 6.348 1 95.81 204 HIS A C 1
ATOM 1621 O O . HIS A 1 204 ? -8.516 33.844 5.543 1 95.81 204 HIS A O 1
ATOM 1627 N N . ASN A 1 205 ? -8.492 34.688 7.68 1 95.56 205 ASN A N 1
ATOM 1628 C CA . ASN A 1 205 ? -9.391 33.688 8.25 1 95.56 205 ASN A CA 1
ATOM 1629 C C . ASN A 1 205 ? -10.719 34.312 8.672 1 95.56 205 ASN A C 1
ATOM 1631 O O . ASN A 1 205 ? -10.75 35.406 9.266 1 95.56 205 ASN A O 1
ATOM 1635 N N . PHE A 1 206 ? -11.805 33.656 8.344 1 97.75 206 PHE A N 1
ATOM 1636 C CA . PHE A 1 206 ? -13.141 34.156 8.625 1 97.75 206 PHE A CA 1
ATOM 1637 C C . PHE A 1 206 ? -14.016 33.062 9.227 1 97.75 206 PHE A C 1
ATOM 1639 O O . PHE A 1 206 ? -14.102 31.969 8.695 1 97.75 206 PHE A O 1
ATOM 1646 N N . MET A 1 207 ? -14.648 33.375 10.352 1 97.56 207 MET A N 1
ATOM 1647 C CA . MET A 1 207 ? -15.617 32.469 10.945 1 97.56 207 MET A CA 1
ATOM 1648 C C . MET A 1 207 ? -16.938 32.5 10.195 1 97.56 207 MET A C 1
ATOM 1650 O O . MET A 1 207 ? -17.578 33.562 10.117 1 97.56 207 MET A O 1
ATOM 1654 N N . VAL A 1 208 ? -17.359 31.438 9.641 1 98.31 208 VAL A N 1
ATOM 1655 C CA . VAL A 1 208 ? -18.609 31.359 8.875 1 98.31 208 VAL A CA 1
ATOM 1656 C C . VAL A 1 208 ? -19.484 30.25 9.43 1 98.31 208 VAL A C 1
ATOM 1658 O O . VAL A 1 208 ? -19.031 29.125 9.633 1 98.31 208 VAL A O 1
ATOM 1661 N N . GLN A 1 209 ? -20.719 30.547 9.711 1 98.25 209 GLN A N 1
ATOM 1662 C CA . GLN A 1 209 ? -21.672 29.516 10.086 1 98.25 209 GLN A CA 1
ATOM 1663 C C . GLN A 1 209 ? -22.109 28.703 8.875 1 98.25 209 GLN A C 1
ATOM 1665 O O . GLN A 1 209 ? -22.531 29.266 7.863 1 98.25 209 GLN A O 1
ATOM 1670 N N . LEU A 1 210 ? -22 27.422 8.984 1 98.38 210 LEU A N 1
ATOM 1671 C CA . LEU A 1 210 ? -22.266 26.531 7.859 1 98.38 210 LEU A CA 1
ATOM 1672 C C . LEU A 1 210 ? -23.656 25.906 7.98 1 98.38 210 LEU A C 1
ATOM 1674 O O . LEU A 1 210 ? -24.297 25.594 6.973 1 98.38 210 LEU A O 1
ATOM 1678 N N . ARG A 1 211 ? -24.078 25.641 9.203 1 97.75 211 ARG A N 1
ATOM 1679 C CA . ARG A 1 211 ? -25.359 24.984 9.477 1 97.75 211 ARG A CA 1
ATOM 1680 C C . ARG A 1 211 ? -26.047 25.641 10.672 1 97.75 211 ARG A C 1
ATOM 1682 O O . ARG A 1 211 ? -25.391 26.203 11.539 1 97.75 211 ARG A O 1
ATOM 1689 N N . ASP A 1 212 ? -27.359 25.453 10.703 1 97.38 212 ASP A N 1
ATOM 1690 C CA . ASP A 1 212 ? -28.172 25.953 11.805 1 97.38 212 ASP A CA 1
ATOM 1691 C C . ASP A 1 212 ? -27.859 25.203 13.102 1 97.38 212 ASP A C 1
ATOM 1693 O O . ASP A 1 212 ? -27.703 23.984 13.086 1 97.38 212 ASP A O 1
ATOM 1697 N N . LEU A 1 213 ? -27.812 25.875 14.203 1 95.31 213 LEU A N 1
ATOM 1698 C CA . LEU A 1 213 ? -27.391 25.312 15.477 1 95.31 213 LEU A CA 1
ATOM 1699 C C . LEU A 1 213 ? -28.422 24.328 16.016 1 95.31 213 LEU A C 1
ATOM 1701 O O . LEU A 1 213 ? -28.078 23.391 16.734 1 95.31 213 LEU A O 1
ATOM 1705 N N . GLU A 1 214 ? -29.688 24.547 15.672 1 94.69 214 GLU A N 1
ATOM 1706 C CA . GLU A 1 214 ? -30.75 23.734 16.234 1 94.69 214 GLU A CA 1
ATOM 1707 C C . GLU A 1 214 ? -31.172 22.625 15.273 1 94.69 214 GLU A C 1
ATOM 1709 O O . GLU A 1 214 ? -31.406 21.484 15.688 1 94.69 214 GLU A O 1
ATOM 1714 N N . THR A 1 215 ? -31.234 22.953 14 1 95.06 215 THR A N 1
ATOM 1715 C CA . THR A 1 215 ? -31.75 21.984 13.031 1 95.06 215 THR A CA 1
ATOM 1716 C C . THR A 1 215 ? -30.625 21.312 12.266 1 95.06 215 THR A C 1
ATOM 1718 O O . THR A 1 215 ? -30.828 20.281 11.617 1 95.06 215 THR A O 1
ATOM 1721 N N . HIS A 1 216 ? -29.453 21.922 12.273 1 96.62 216 HIS A N 1
ATOM 1722 C CA . HIS A 1 216 ? -28.266 21.453 11.562 1 96.62 216 HIS A CA 1
ATOM 1723 C C . HIS A 1 216 ? -28.469 21.516 10.047 1 96.62 216 HIS A C 1
ATOM 1725 O O . HIS A 1 216 ? -27.781 20.828 9.297 1 96.62 216 HIS A O 1
ATOM 1731 N N . ASP A 1 217 ? -29.469 22.328 9.602 1 96.56 217 ASP A N 1
ATOM 1732 C CA . ASP A 1 217 ? -29.672 22.578 8.18 1 96.56 217 ASP A CA 1
ATOM 1733 C C . ASP A 1 217 ? -28.609 23.531 7.633 1 96.56 217 ASP A C 1
ATOM 1735 O O . ASP A 1 217 ? -28.109 24.391 8.359 1 96.56 217 ASP A O 1
ATOM 1739 N N . VAL A 1 218 ? -28.328 23.406 6.379 1 96.88 218 VAL A N 1
ATOM 1740 C CA . VAL A 1 218 ? -27.328 24.234 5.73 1 96.88 218 VAL A CA 1
ATOM 1741 C C . VAL A 1 218 ? -27.797 25.688 5.711 1 96.88 218 VAL A C 1
ATOM 1743 O O . VAL A 1 218 ? -28.984 25.969 5.465 1 96.88 218 VAL A O 1
ATOM 1746 N N . MET A 1 219 ? -26.906 26.609 5.969 1 98.25 219 MET A N 1
ATOM 1747 C CA . MET A 1 219 ? -27.234 28.031 5.973 1 98.25 219 MET A CA 1
ATOM 1748 C C . MET A 1 219 ? -27.469 28.531 4.555 1 98.25 219 MET A C 1
ATOM 1750 O O . MET A 1 219 ? -26.922 27.984 3.596 1 98.25 219 MET A O 1
ATOM 1754 N N . PRO A 1 220 ? -28.234 29.578 4.367 1 98 220 PRO A N 1
ATOM 1755 C CA . PRO A 1 220 ? -28.453 30.141 3.029 1 98 220 PRO A CA 1
ATOM 1756 C C . PRO A 1 220 ? -27.156 30.578 2.359 1 98 220 PRO A C 1
ATOM 1758 O O . PRO A 1 220 ? -26.266 31.141 3.018 1 98 220 PRO A O 1
ATOM 1761 N N . GLY A 1 221 ? -27.062 30.234 1.098 1 98.44 221 GLY A N 1
ATOM 1762 C CA . GLY A 1 221 ? -25.906 30.641 0.321 1 98.44 221 GLY A CA 1
ATOM 1763 C C . GLY A 1 221 ? -24.75 29.672 0.427 1 98.44 221 GLY A C 1
ATOM 1764 O O . GLY A 1 221 ? -23.75 29.812 -0.292 1 98.44 221 GLY A O 1
ATOM 1765 N N . VAL A 1 222 ? -24.828 28.797 1.375 1 98.5 222 VAL A N 1
ATOM 1766 C CA . VAL A 1 222 ? -23.797 27.797 1.545 1 98.5 222 VAL A CA 1
ATOM 1767 C C . VAL A 1 222 ? -24.203 26.5 0.855 1 98.5 222 VAL A C 1
ATOM 1769 O O . VAL A 1 222 ? -25.359 26.062 0.986 1 98.5 222 VAL A O 1
ATOM 1772 N N . THR A 1 223 ? -23.344 25.938 -0.003 1 97.75 223 THR A N 1
ATOM 1773 C CA . THR A 1 223 ? -23.484 24.594 -0.559 1 97.75 223 THR A CA 1
ATOM 1774 C C . THR A 1 223 ? -22.406 23.672 -0.023 1 97.75 223 THR A C 1
ATOM 1776 O O . THR A 1 223 ? -21.219 24 -0.059 1 97.75 223 THR A O 1
ATOM 1779 N N . LEU A 1 224 ? -22.812 22.594 0.53 1 96.94 224 LEU A N 1
ATOM 1780 C CA . LEU A 1 224 ? -21.797 21.672 1.035 1 96.94 224 LEU A CA 1
ATOM 1781 C C . LEU A 1 224 ? -22.234 20.234 0.86 1 96.94 224 LEU A C 1
ATOM 1783 O O . LEU A 1 224 ? -23.406 19.953 0.596 1 96.94 224 LEU A O 1
ATOM 1787 N N . GLY A 1 225 ? -21.328 19.312 0.885 1 97.06 225 GLY A N 1
ATOM 1788 C CA . GLY A 1 225 ? -21.562 17.875 0.736 1 97.06 225 GLY A CA 1
ATOM 1789 C C . GLY A 1 225 ? -20.312 17.047 0.976 1 97.06 225 GLY A C 1
ATOM 1790 O O . GLY A 1 225 ? -19.25 17.594 1.327 1 97.06 225 GLY A O 1
ATOM 1791 N N . ASP A 1 226 ? -20.484 15.742 0.9 1 97.25 226 ASP A N 1
ATOM 1792 C CA . ASP A 1 226 ? -19.406 14.781 1.07 1 97.25 226 ASP A CA 1
ATOM 1793 C C . ASP A 1 226 ? -18.641 14.586 -0.236 1 97.25 226 ASP A C 1
ATOM 1795 O O . ASP A 1 226 ? -19.234 14.547 -1.312 1 97.25 226 ASP A O 1
ATOM 1799 N N . ILE A 1 227 ? -17.328 14.438 -0.176 1 97.75 227 ILE A N 1
ATOM 1800 C CA . ILE A 1 227 ? -16.5 14.383 -1.382 1 97.75 227 ILE A CA 1
ATOM 1801 C C . ILE A 1 227 ? -16.453 12.953 -1.912 1 97.75 227 ILE A C 1
ATOM 1803 O O . ILE A 1 227 ? -15.969 12.711 -3.018 1 97.75 227 ILE A O 1
ATOM 1807 N N . GLY A 1 228 ? -16.953 11.977 -1.122 1 96.69 228 GLY A N 1
ATOM 1808 C CA . GLY A 1 228 ? -17 10.586 -1.566 1 96.69 228 GLY A CA 1
ATOM 1809 C C . GLY A 1 228 ? -16.109 9.672 -0.768 1 96.69 228 GLY A C 1
ATOM 1810 O O . GLY A 1 228 ? -15.398 10.117 0.138 1 96.69 228 GLY A O 1
ATOM 1811 N N . PRO A 1 229 ? -16.156 8.32 -1.13 1 96.88 229 PRO A N 1
ATOM 1812 C CA . PRO A 1 229 ? -15.367 7.32 -0.392 1 96.88 229 PRO A CA 1
ATOM 1813 C C . PRO A 1 229 ? -13.867 7.461 -0.622 1 96.88 229 PRO A C 1
ATOM 1815 O O . PRO A 1 229 ? -13.438 7.816 -1.723 1 96.88 229 PRO A O 1
ATOM 1818 N N . LYS A 1 230 ? -13.117 7.164 0.38 1 96.75 230 LYS A N 1
ATOM 1819 C CA . LYS A 1 230 ? -11.656 7.227 0.386 1 96.75 230 LYS A CA 1
ATOM 1820 C C . LYS A 1 230 ? -11.047 5.852 0.646 1 96.75 230 LYS A C 1
ATOM 1822 O O . LYS A 1 230 ? -11.758 4.91 1.001 1 96.75 230 LYS A O 1
ATOM 1827 N N . ILE A 1 231 ? -9.766 5.715 0.44 1 96.5 231 ILE A N 1
ATOM 1828 C CA . ILE A 1 231 ? -9.07 4.449 0.641 1 96.5 231 ILE A CA 1
ATOM 1829 C C . ILE A 1 231 ? -9.133 4.055 2.115 1 96.5 231 ILE A C 1
ATOM 1831 O O . ILE A 1 231 ? -9.141 2.869 2.449 1 96.5 231 ILE A O 1
ATOM 1835 N N . GLY A 1 232 ? -9.219 4.926 2.994 1 94.75 232 GLY A N 1
ATOM 1836 C CA . GLY A 1 232 ? -9.328 4.836 4.441 1 94.75 232 GLY A CA 1
ATOM 1837 C C . GLY A 1 232 ? -9.82 6.117 5.082 1 94.75 232 GLY A C 1
ATOM 1838 O O . GLY A 1 232 ? -10.25 7.039 4.391 1 94.75 232 GLY A O 1
ATOM 1839 N N . PHE A 1 233 ? -9.859 6.125 6.387 1 93.62 233 PHE A N 1
ATOM 1840 C CA . PHE A 1 233 ? -10.234 7.34 7.094 1 93.62 233 PHE A CA 1
ATOM 1841 C C . PHE A 1 233 ? -11.711 7.66 6.875 1 93.62 233 PHE A C 1
ATOM 1843 O O . PHE A 1 233 ? -12.109 8.828 6.883 1 93.62 233 PHE A O 1
ATOM 1850 N N . ASN A 1 234 ? -12.508 6.656 6.648 1 93.44 234 ASN A N 1
ATOM 1851 C CA . ASN A 1 234 ? -13.898 6.863 6.242 1 93.44 234 ASN A CA 1
ATOM 1852 C C . ASN A 1 234 ? -14.797 7.105 7.449 1 93.44 234 ASN A C 1
ATOM 1854 O O . ASN A 1 234 ? -15.961 7.484 7.293 1 93.44 234 ASN A O 1
ATOM 1858 N N . ASN A 1 235 ? -14.219 6.961 8.656 1 92.75 235 ASN A N 1
ATOM 1859 C CA . ASN A 1 235 ? -14.961 7.332 9.852 1 92.75 235 ASN A CA 1
ATOM 1860 C C . ASN A 1 235 ? -15.102 8.844 9.977 1 92.75 235 ASN A C 1
ATOM 1862 O O . ASN A 1 235 ? -15.914 9.336 10.766 1 92.75 235 ASN A O 1
ATOM 1866 N N . VAL A 1 236 ? -14.32 9.523 9.203 1 93.88 236 VAL A N 1
ATOM 1867 C CA . VAL A 1 236 ? -14.344 10.984 9.195 1 93.88 236 VAL A CA 1
ATOM 1868 C C . VAL A 1 236 ? -15 11.477 7.902 1 93.88 236 VAL A C 1
ATOM 1870 O O . VAL A 1 236 ? -14.617 11.062 6.805 1 93.88 236 VAL A O 1
ATOM 1873 N N . ASP A 1 237 ? -15.984 12.344 8.125 1 94.88 237 ASP A N 1
ATOM 1874 C CA . ASP A 1 237 ? -16.578 12.953 6.934 1 94.88 237 ASP A CA 1
ATOM 1875 C C . ASP A 1 237 ? -15.688 14.07 6.398 1 94.88 237 ASP A C 1
ATOM 1877 O O . ASP A 1 237 ? -15.234 14.938 7.156 1 94.88 237 ASP A O 1
ATOM 1881 N N . ASN A 1 238 ? -15.297 14.055 5.195 1 96.5 238 ASN A N 1
ATOM 1882 C CA . ASN A 1 238 ? -14.633 15.117 4.453 1 96.5 238 ASN A CA 1
ATOM 1883 C C . ASN A 1 238 ? -15.555 15.734 3.402 1 96.5 238 ASN A C 1
ATOM 1885 O O . ASN A 1 238 ? -16.281 15.016 2.711 1 96.5 238 ASN A O 1
ATOM 1889 N N . GLY A 1 239 ? -15.492 17.047 3.361 1 97.38 239 GLY A N 1
ATOM 1890 C CA . GLY A 1 239 ? -16.531 17.641 2.549 1 97.38 239 GLY A CA 1
ATOM 1891 C C . GLY A 1 239 ? -16.016 18.688 1.581 1 97.38 239 GLY A C 1
ATOM 1892 O O . GLY A 1 239 ? -14.82 19 1.574 1 97.38 239 GLY A O 1
ATOM 1893 N N . TYR A 1 240 ? -16.891 19.078 0.688 1 98.25 240 TYR A N 1
ATOM 1894 C CA . TYR A 1 240 ? -16.734 20.266 -0.136 1 98.25 240 TYR A CA 1
ATOM 1895 C C . TYR A 1 240 ? -17.719 21.359 0.279 1 98.25 240 TYR A C 1
ATOM 1897 O O . TYR A 1 240 ? -18.734 21.062 0.903 1 98.25 240 TYR A O 1
ATOM 1905 N N . CYS A 1 241 ? -17.312 22.625 -0.02 1 98.19 241 CYS A N 1
ATOM 1906 C CA . CYS A 1 241 ? -18.266 23.703 0.219 1 98.19 241 CYS A CA 1
ATOM 1907 C C . CYS A 1 241 ? -17.969 24.891 -0.698 1 98.19 241 CYS A C 1
ATOM 1909 O O . CYS A 1 241 ? -16.828 25.109 -1.093 1 98.19 241 CYS A O 1
ATOM 1911 N N . THR A 1 242 ? -19.016 25.547 -1.062 1 98.38 242 THR A N 1
ATOM 1912 C CA . THR A 1 242 ? -18.938 26.797 -1.793 1 98.38 242 THR A CA 1
ATOM 1913 C C . THR A 1 242 ? -19.844 27.859 -1.156 1 98.38 242 THR A C 1
ATOM 1915 O O . THR A 1 242 ? -20.797 27.516 -0.461 1 98.38 242 THR A O 1
ATOM 1918 N N . PHE A 1 243 ? -19.484 29.078 -1.37 1 98.81 243 PHE A N 1
ATOM 1919 C CA . PHE A 1 243 ? -20.219 30.203 -0.838 1 98.81 243 PHE A CA 1
ATOM 1920 C C . PHE A 1 243 ? -20.734 31.094 -1.966 1 98.81 243 PHE A C 1
ATOM 1922 O O . PHE A 1 243 ? -19.969 31.5 -2.842 1 98.81 243 PHE A O 1
ATOM 1929 N N . SER A 1 244 ? -22 31.328 -1.917 1 98.69 244 SER A N 1
ATOM 1930 C CA . SER A 1 244 ? -22.609 32.281 -2.846 1 98.69 244 SER A CA 1
ATOM 1931 C C . SER A 1 244 ? -22.953 33.594 -2.148 1 98.69 244 SER A C 1
ATOM 1933 O O . SER A 1 244 ? -24.094 33.781 -1.691 1 98.69 244 SER A O 1
ATOM 1935 N N . ARG A 1 245 ? -22.016 34.438 -2.061 1 98.25 245 ARG A N 1
ATOM 1936 C CA . ARG A 1 245 ? -22.172 35.781 -1.523 1 98.25 245 ARG A CA 1
ATOM 1937 C C . ARG A 1 245 ? -22.766 35.75 -0.124 1 98.25 245 ARG A C 1
ATOM 1939 O O . ARG A 1 245 ? -23.781 36.406 0.134 1 98.25 245 ARG A O 1
ATOM 1946 N N . VAL A 1 246 ? -22.172 35.031 0.727 1 98.75 246 VAL A N 1
ATOM 1947 C CA . VAL A 1 246 ? -22.594 34.906 2.117 1 98.75 246 VAL A CA 1
ATOM 1948 C C . VAL A 1 246 ? -22.078 36.094 2.93 1 98.75 246 VAL A C 1
ATOM 1950 O O . VAL A 1 246 ? -20.891 36.406 2.91 1 98.75 246 VAL A O 1
ATOM 1953 N N . HIS A 1 247 ? -23 36.75 3.668 1 98.56 247 HIS A N 1
ATOM 1954 C CA . HIS A 1 247 ? -22.625 37.906 4.461 1 98.56 247 HIS A CA 1
ATOM 1955 C C . HIS A 1 247 ? -22.359 37.531 5.914 1 98.56 247 HIS A C 1
ATOM 1957 O O . HIS A 1 247 ? -23.125 36.781 6.512 1 98.56 247 HIS A O 1
ATOM 1963 N N . ILE A 1 248 ? -21.297 38 6.406 1 98.44 248 ILE A N 1
ATOM 1964 C CA . ILE A 1 248 ? -20.938 37.812 7.812 1 98.44 248 ILE A CA 1
ATOM 1965 C C . ILE A 1 248 ? -20.5 39.156 8.406 1 98.44 248 ILE A C 1
ATOM 1967 O O . ILE A 1 248 ? -20.016 40.031 7.695 1 98.44 248 ILE A O 1
ATOM 1971 N N . PRO A 1 249 ? -20.641 39.281 9.703 1 97.5 249 PRO A N 1
ATOM 1972 C CA . PRO A 1 249 ? -20.172 40.531 10.328 1 97.5 249 PRO A CA 1
ATOM 1973 C C . PRO A 1 249 ? -18.672 40.719 10.188 1 97.5 249 PRO A C 1
ATOM 1975 O O . PRO A 1 249 ? -17.922 39.75 10.148 1 97.5 249 PRO A O 1
ATOM 1978 N N . ARG A 1 250 ? -18.203 41.969 10.195 1 97.88 250 ARG A N 1
ATOM 1979 C CA . ARG A 1 250 ? -16.781 42.312 10.156 1 97.88 250 ARG A CA 1
ATOM 1980 C C . ARG A 1 250 ? -16.031 41.625 11.289 1 97.88 250 ARG A C 1
ATOM 1982 O O . ARG A 1 250 ? -14.883 41.219 11.117 1 97.88 250 ARG A O 1
ATOM 1989 N N . SER A 1 251 ? -16.719 41.375 12.398 1 96.12 251 SER A N 1
ATOM 1990 C CA . SER A 1 251 ? -16.109 40.812 13.609 1 96.12 251 SER A CA 1
ATOM 1991 C C . SER A 1 251 ? -15.828 39.312 13.445 1 96.12 251 SER A C 1
ATOM 1993 O O . SER A 1 251 ? -15.156 38.719 14.289 1 96.12 251 SER A O 1
ATOM 1995 N N . ASN A 1 252 ? -16.188 38.812 12.32 1 97.31 252 ASN A N 1
ATOM 1996 C CA . ASN A 1 252 ? -15.961 37.406 12.102 1 97.31 252 ASN A CA 1
ATOM 1997 C C . ASN A 1 252 ? -14.609 37.156 11.438 1 97.31 252 ASN A C 1
ATOM 1999 O O . ASN A 1 252 ? -14.188 36 11.289 1 97.31 252 ASN A O 1
ATOM 2003 N N . MET A 1 253 ? -13.945 38.125 11.023 1 97.94 253 MET A N 1
ATOM 2004 C CA . MET A 1 253 ? -12.562 37.969 10.586 1 97.94 253 MET A CA 1
ATOM 2005 C C . MET A 1 253 ? -11.633 37.75 11.773 1 97.94 253 MET A C 1
ATOM 2007 O O . MET A 1 253 ? -11.797 38.344 12.828 1 97.94 253 MET A O 1
ATOM 2011 N N . GLY A 1 254 ? -10.758 36.781 11.672 1 95.88 254 GLY A N 1
ATOM 2012 C CA . GLY A 1 254 ? -9.727 36.656 12.688 1 95.88 254 GLY A CA 1
ATOM 2013 C C . GLY A 1 254 ? -8.805 37.875 12.742 1 95.88 254 GLY A C 1
ATOM 2014 O O . GLY A 1 254 ? -7.957 38.062 11.859 1 95.88 254 GLY A O 1
ATOM 2015 N N . MET A 1 255 ? -8.812 38.562 13.82 1 95.06 255 MET A N 1
ATOM 2016 C CA . MET A 1 255 ? -8.18 39.906 13.797 1 95.06 255 MET A CA 1
ATOM 2017 C C . MET A 1 255 ? -6.992 39.938 14.75 1 95.06 255 MET A C 1
ATOM 2019 O O . MET A 1 255 ? -6.469 41.031 15.039 1 95.06 255 MET A O 1
ATOM 2023 N N . ARG A 1 256 ? -6.609 38.781 15.211 1 90.81 256 ARG A N 1
ATOM 2024 C CA . ARG A 1 256 ? -5.48 38.781 16.141 1 90.81 256 ARG A CA 1
ATOM 2025 C C . ARG A 1 256 ? -4.219 39.312 15.461 1 90.81 256 ARG A C 1
ATOM 2027 O O . ARG A 1 256 ? -3.463 40.094 16.047 1 90.81 256 ARG A O 1
ATOM 2034 N N . VAL A 1 257 ? -3.945 38.969 14.18 1 89.19 257 VAL A N 1
ATOM 2035 C CA . VAL A 1 257 ? -2.711 39.312 13.492 1 89.19 257 VAL A CA 1
ATOM 2036 C C . VAL A 1 257 ? -2.908 40.594 12.695 1 89.19 257 VAL A C 1
ATOM 2038 O O . VAL A 1 257 ? -1.961 41.375 12.484 1 89.19 257 VAL A O 1
ATOM 2041 N N . ALA A 1 258 ? -4.043 40.812 12.203 1 92.94 258 ALA A N 1
ATOM 2042 C CA . ALA A 1 258 ? -4.418 42 11.453 1 92.94 258 ALA A CA 1
ATOM 2043 C C . ALA A 1 258 ? -5.891 42.344 11.656 1 92.94 258 ALA A C 1
ATOM 2045 O O . ALA A 1 258 ? -6.707 41.469 11.93 1 92.94 258 ALA A O 1
ATOM 2046 N N . GLN A 1 259 ? -6.145 43.625 11.492 1 95 259 GLN A N 1
ATOM 2047 C CA . GLN A 1 259 ? -7.516 44.062 11.695 1 95 259 GLN A CA 1
ATOM 2048 C C . GLN A 1 259 ? -8 44.906 10.508 1 95 259 GLN A C 1
ATOM 2050 O O . GLN A 1 259 ? -7.199 45.5 9.789 1 95 259 GLN A O 1
ATOM 2055 N N . VAL A 1 260 ? -9.289 44.844 10.281 1 97.44 260 VAL A N 1
ATOM 2056 C CA . VAL A 1 260 ? -9.977 45.75 9.367 1 97.44 260 VAL A CA 1
ATOM 2057 C C . VAL A 1 260 ? -10.906 46.656 10.164 1 97.44 260 VAL A C 1
ATOM 2059 O O . VAL A 1 260 ? -11.773 46.188 10.906 1 97.44 260 VAL A O 1
ATOM 2062 N N . THR A 1 261 ? -10.688 47.938 10.031 1 96.38 261 THR A N 1
ATOM 2063 C CA . THR A 1 261 ? -11.516 48.906 10.75 1 96.38 261 THR A CA 1
ATOM 2064 C C . THR A 1 261 ? -12.875 49.062 10.062 1 96.38 261 THR A C 1
ATOM 2066 O O . THR A 1 261 ? -13.062 48.594 8.938 1 96.38 261 THR A O 1
ATOM 2069 N N . ARG A 1 262 ? -13.797 49.719 10.75 1 95.88 262 ARG A N 1
ATOM 2070 C CA . ARG A 1 262 ? -15.133 49.969 10.203 1 95.88 262 ARG A CA 1
ATOM 2071 C C . ARG A 1 262 ? -15.047 50.781 8.922 1 95.88 262 ARG A C 1
ATOM 2073 O O . ARG A 1 262 ? -15.922 50.688 8.055 1 95.88 262 ARG A O 1
ATOM 2080 N N . GLU A 1 263 ? -13.992 51.594 8.828 1 94.31 263 GLU A N 1
ATOM 2081 C CA . GLU A 1 263 ? -13.797 52.438 7.656 1 94.31 263 GLU A CA 1
ATOM 2082 C C . GLU A 1 263 ? -13.164 51.656 6.508 1 94.31 263 GLU A C 1
ATOM 2084 O O . GLU A 1 263 ? -13.008 52.188 5.406 1 94.31 263 GLU A O 1
ATOM 2089 N N . GLY A 1 264 ? -12.828 50.375 6.793 1 95.12 264 GLY A N 1
ATOM 2090 C CA . GLY A 1 264 ? -12.258 49.531 5.742 1 95.12 264 GLY A CA 1
ATOM 2091 C C . GLY A 1 264 ? -10.742 49.656 5.645 1 95.12 264 GLY A C 1
ATOM 2092 O O . GLY A 1 264 ? -10.164 49.375 4.602 1 95.12 264 GLY A O 1
ATOM 2093 N N . LYS A 1 265 ? -10.117 50.062 6.719 1 96.25 265 LYS A N 1
ATOM 2094 C CA . LYS A 1 265 ? -8.664 50.188 6.742 1 96.25 265 LYS A CA 1
ATOM 2095 C C . LYS A 1 265 ? -8.023 48.938 7.297 1 96.25 265 LYS A C 1
ATOM 2097 O O . LYS A 1 265 ? -8.516 48.344 8.266 1 96.25 265 LYS A O 1
ATOM 2102 N N . TYR A 1 266 ? -6.996 48.5 6.562 1 96.94 266 TYR A N 1
ATOM 2103 C CA . TYR A 1 266 ? -6.219 47.344 6.996 1 96.94 266 TYR A CA 1
ATOM 2104 C C . TYR A 1 266 ? -5.133 47.781 7.984 1 96.94 266 TYR A C 1
ATOM 2106 O O . TYR A 1 266 ? -4.305 48.625 7.676 1 96.94 266 TYR A O 1
ATOM 2114 N N . VAL A 1 267 ? -5.047 47.188 9.211 1 95.19 267 VAL A N 1
ATOM 2115 C CA . VAL A 1 267 ? -4.055 47.531 10.234 1 95.19 267 VAL A CA 1
ATOM 2116 C C . VAL A 1 267 ? -3.354 46.25 10.688 1 95.19 267 VAL A C 1
ATOM 2118 O O . VAL A 1 267 ? -3.988 45.344 11.25 1 95.19 267 VAL A O 1
ATOM 2121 N N . LYS A 1 268 ? -2.092 46.188 10.406 1 91.38 268 LYS A N 1
ATOM 2122 C CA . LYS A 1 268 ? -1.313 45.031 10.891 1 91.38 268 LYS A CA 1
ATOM 2123 C C . LYS A 1 268 ? -1.011 45.156 12.375 1 91.38 268 LYS A C 1
ATOM 2125 O O . LYS A 1 268 ? -0.703 46.25 12.859 1 91.38 268 LYS A O 1
ATOM 2130 N N . ASN A 1 269 ? -1.249 44.062 13.039 1 87.19 269 ASN A N 1
ATOM 2131 C CA . ASN A 1 269 ? -0.862 44.062 14.445 1 87.19 269 ASN A CA 1
ATOM 2132 C C . ASN A 1 269 ? 0.595 43.625 14.625 1 87.19 269 ASN A C 1
ATOM 2134 O O . ASN A 1 269 ? 0.892 42.438 14.773 1 87.19 269 ASN A O 1
ATOM 2138 N N . SER A 1 270 ? 1.52 44.438 14.688 1 78.38 270 SER A N 1
ATOM 2139 C CA . SER A 1 270 ? 2.959 44.188 14.711 1 78.38 270 SER A CA 1
ATOM 2140 C C . SER A 1 270 ? 3.391 43.531 16.016 1 78.38 270 SER A C 1
ATOM 2142 O O . SER A 1 270 ? 4.473 42.938 16.078 1 78.38 270 SER A O 1
ATOM 2144 N N . ASP A 1 271 ? 2.58 43.5 16.969 1 73.38 271 ASP A N 1
ATOM 2145 C CA . ASP A 1 271 ? 2.969 43 18.266 1 73.38 271 ASP A CA 1
ATOM 2146 C C . ASP A 1 271 ? 2.781 41.469 18.344 1 73.38 271 ASP A C 1
ATOM 2148 O O . ASP A 1 271 ? 3.268 40.812 19.266 1 73.38 271 ASP A O 1
ATOM 2152 N N . VAL A 1 272 ? 2.131 40.906 17.406 1 72.88 272 VAL A N 1
ATOM 2153 C CA . VAL A 1 272 ? 1.898 39.469 17.438 1 72.88 272 VAL A CA 1
ATOM 2154 C C . VAL A 1 272 ? 3.049 38.75 16.75 1 72.88 272 VAL A C 1
ATOM 2156 O O . VAL A 1 272 ? 3.291 38.938 15.555 1 72.88 272 VAL A O 1
ATOM 2159 N N . PRO A 1 273 ? 3.721 37.969 17.5 1 70.06 273 PRO A N 1
ATOM 2160 C CA . PRO A 1 273 ? 4.836 37.25 16.875 1 70.06 273 PRO A CA 1
ATOM 2161 C C . PRO A 1 273 ? 4.379 36.188 15.875 1 70.06 273 PRO A C 1
ATOM 2163 O O . PRO A 1 273 ? 3.643 35.281 16.234 1 70.06 273 PRO A O 1
ATOM 2166 N N . GLN A 1 274 ? 4.648 36.312 14.602 1 69.69 274 GLN A N 1
ATOM 2167 C CA . GLN A 1 274 ? 4.344 35.375 13.523 1 69.69 274 GLN A CA 1
ATOM 2168 C C . GLN A 1 274 ? 4.93 34 13.82 1 69.69 274 GLN A C 1
ATOM 2170 O O . GLN A 1 274 ? 4.438 32.969 13.312 1 69.69 274 GLN A O 1
ATOM 2175 N N . LYS A 1 275 ? 5.762 33.875 14.75 1 72.88 275 LYS A N 1
ATOM 2176 C CA . LYS A 1 275 ? 6.5 32.656 15.125 1 72.88 275 LYS A CA 1
ATOM 2177 C C . LYS A 1 275 ? 5.602 31.688 15.867 1 72.88 275 LYS A C 1
ATOM 2179 O O . LYS A 1 275 ? 5.809 30.469 15.789 1 72.88 275 LYS A O 1
ATOM 2184 N N . VAL A 1 276 ? 4.629 32.312 16.438 1 68.75 276 VAL A N 1
ATOM 2185 C CA . VAL A 1 276 ? 3.742 31.484 17.234 1 68.75 276 VAL A CA 1
ATOM 2186 C C . VAL A 1 276 ? 2.859 30.641 16.297 1 68.75 276 VAL A C 1
ATOM 2188 O O . VAL A 1 276 ? 2.633 29.453 16.547 1 68.75 276 VAL A O 1
ATOM 2191 N N . LEU A 1 277 ? 2.357 31.219 15.266 1 71.44 277 LEU A N 1
ATOM 2192 C CA . LEU A 1 277 ? 1.536 30.516 14.297 1 71.44 277 LEU A CA 1
ATOM 2193 C C . LEU A 1 277 ? 2.334 29.406 13.617 1 71.44 277 LEU A C 1
ATOM 2195 O O . LEU A 1 277 ? 1.828 28.297 13.438 1 71.44 277 LEU A O 1
ATOM 2199 N N . TYR A 1 278 ? 3.455 29.656 13.383 1 72.94 278 TYR A N 1
ATOM 2200 C CA . TYR A 1 278 ? 4.355 28.688 12.758 1 72.94 278 TYR A CA 1
ATOM 2201 C C . TYR A 1 278 ? 4.652 27.531 13.695 1 72.94 278 TYR A C 1
ATOM 2203 O O . TYR A 1 278 ? 4.684 26.375 13.266 1 72.94 278 TYR A O 1
ATOM 2211 N N . PHE A 1 279 ? 4.742 27.844 14.938 1 78 279 PHE A N 1
ATOM 2212 C CA . PHE A 1 279 ? 5.078 26.812 15.922 1 78 279 PHE A CA 1
ATOM 2213 C C . PHE A 1 279 ? 3.936 25.828 16.078 1 78 279 PHE A C 1
ATOM 2215 O O . PHE A 1 279 ? 4.168 24.625 16.266 1 78 279 PHE A O 1
ATOM 2222 N N . THR A 1 280 ? 2.734 26.234 16.031 1 74.94 280 THR A N 1
ATOM 2223 C CA . THR A 1 280 ? 1.592 25.328 16.156 1 74.94 280 THR A CA 1
ATOM 2224 C C . THR A 1 280 ? 1.582 24.312 15.016 1 74.94 280 THR A C 1
ATOM 2226 O O . THR A 1 280 ? 1.263 23.141 15.227 1 74.94 280 THR A O 1
ATOM 2229 N N . MET A 1 281 ? 1.976 24.672 13.883 1 76.25 281 MET A N 1
ATOM 2230 C CA . MET A 1 281 ? 2.064 23.75 12.75 1 76.25 281 MET A CA 1
ATOM 2231 C C . MET A 1 281 ? 3.178 22.719 12.969 1 76.25 281 MET A C 1
ATOM 2233 O O . MET A 1 281 ? 3.023 21.547 12.633 1 76.25 281 MET A O 1
ATOM 2237 N N . LEU A 1 282 ? 4.203 23.219 13.57 1 83 282 LEU A N 1
ATOM 2238 C CA . LEU A 1 282 ? 5.328 22.344 13.867 1 83 282 LEU A CA 1
ATOM 2239 C C . LEU A 1 282 ? 4.926 21.281 14.875 1 83 282 LEU A C 1
ATOM 2241 O O . LEU A 1 282 ? 5.316 20.109 14.742 1 83 282 LEU A O 1
ATOM 2245 N N . GLN A 1 283 ? 4.137 21.688 15.812 1 82 283 GLN A N 1
ATOM 2246 C CA . GLN A 1 283 ? 3.715 20.75 16.844 1 82 283 GLN A CA 1
ATOM 2247 C C . GLN A 1 283 ? 2.863 19.625 16.266 1 82 283 GLN A C 1
ATOM 2249 O O . GLN A 1 283 ? 3.01 18.469 16.656 1 82 283 GLN A O 1
ATOM 2254 N N . THR A 1 284 ? 2.064 19.953 15.383 1 81.06 284 THR A N 1
ATOM 2255 C CA . THR A 1 284 ? 1.218 18.953 14.742 1 81.06 284 THR A CA 1
ATOM 2256 C C . THR A 1 284 ? 2.062 17.953 13.945 1 81.06 284 THR A C 1
ATOM 2258 O O . THR A 1 284 ? 1.828 16.75 14.008 1 81.06 284 THR A O 1
ATOM 2261 N N . ARG A 1 285 ? 2.988 18.406 13.281 1 87.25 285 ARG A N 1
ATOM 2262 C CA . ARG A 1 285 ? 3.861 17.547 12.484 1 87.25 285 ARG A CA 1
ATOM 2263 C C . ARG A 1 285 ? 4.656 16.594 13.383 1 87.25 285 ARG A C 1
ATOM 2265 O O . ARG A 1 285 ? 4.855 15.43 13.039 1 87.25 285 ARG A O 1
ATOM 2272 N N . MET A 1 286 ? 5.098 17.172 14.523 1 89.38 286 MET A N 1
ATOM 2273 C CA . MET A 1 286 ? 5.898 16.375 15.445 1 89.38 286 MET A CA 1
ATOM 2274 C C . MET A 1 286 ? 5.078 15.227 16.016 1 89.38 286 MET A C 1
ATOM 2276 O O . MET A 1 286 ? 5.609 14.148 16.281 1 89.38 286 MET A O 1
ATOM 2280 N N . SER A 1 287 ? 3.82 15.453 16.141 1 86.44 287 SER A N 1
ATOM 2281 C CA . SER A 1 287 ? 2.969 14.414 16.703 1 86.44 287 SER A CA 1
ATOM 2282 C C . SER A 1 287 ? 2.822 13.234 15.758 1 86.44 287 SER A C 1
ATOM 2284 O O . SER A 1 287 ? 2.523 12.117 16.188 1 86.44 287 SER A O 1
ATOM 2286 N N . TYR A 1 288 ? 3.08 13.414 14.461 1 90.81 288 TYR A N 1
ATOM 2287 C CA . TYR A 1 288 ? 2.971 12.359 13.461 1 90.81 288 TYR A CA 1
ATOM 2288 C C . TYR A 1 288 ? 4.066 11.312 13.648 1 90.81 288 TYR A C 1
ATOM 2290 O O . TYR A 1 288 ? 3.9 10.156 13.258 1 90.81 288 TYR A O 1
ATOM 2298 N N . VAL A 1 289 ? 5.18 11.742 14.289 1 96.06 289 VAL A N 1
ATOM 2299 C CA . VAL A 1 289 ? 6.312 10.828 14.422 1 96.06 289 VAL A CA 1
ATOM 2300 C C . VAL A 1 289 ? 5.941 9.672 15.352 1 96.06 289 VAL A C 1
ATOM 2302 O O . VAL A 1 289 ? 5.926 8.516 14.922 1 96.06 289 VAL A O 1
ATOM 2305 N N . ARG A 1 290 ? 5.465 10.008 16.516 1 95.62 290 ARG A N 1
ATOM 2306 C CA . ARG A 1 290 ? 5.094 8.969 17.469 1 95.62 290 ARG A CA 1
ATOM 2307 C C . ARG A 1 290 ? 3.912 8.156 16.953 1 95.62 290 ARG A C 1
ATOM 2309 O O . ARG A 1 290 ? 3.893 6.93 17.094 1 95.62 290 ARG A O 1
ATOM 2316 N N . SER A 1 291 ? 2.951 8.852 16.391 1 94.69 291 SER A N 1
ATOM 2317 C CA . SER A 1 291 ? 1.782 8.164 15.852 1 94.69 291 SER A CA 1
ATOM 2318 C C . SER A 1 291 ? 2.182 7.141 14.789 1 94.69 291 SER A C 1
ATOM 2320 O O . SER A 1 291 ? 1.615 6.047 14.727 1 94.69 291 SER A O 1
ATOM 2322 N N . SER A 1 292 ? 3.158 7.48 13.945 1 97.19 292 SER A N 1
ATOM 2323 C CA . SER A 1 292 ? 3.635 6.566 12.914 1 97.19 292 SER A CA 1
ATOM 2324 C C . SER A 1 292 ? 4.328 5.355 13.523 1 97.19 292 SER A C 1
ATOM 2326 O O . SER A 1 292 ? 4.145 4.23 13.055 1 97.19 292 SER A O 1
ATOM 2328 N N . GLY A 1 293 ? 5.102 5.625 14.555 1 98.25 293 GLY A N 1
ATOM 2329 C CA . GLY A 1 293 ? 5.758 4.527 15.242 1 98.25 293 GLY A CA 1
ATOM 2330 C C . GLY A 1 293 ? 4.781 3.539 15.852 1 98.25 293 GLY A C 1
ATOM 2331 O O . GLY A 1 293 ? 4.945 2.326 15.711 1 98.25 293 GLY A O 1
ATOM 2332 N N . LEU A 1 294 ? 3.775 4.027 16.453 1 97.56 294 LEU A N 1
ATOM 2333 C CA . LEU A 1 294 ? 2.787 3.18 17.109 1 97.56 294 LEU A CA 1
ATOM 2334 C C . LEU A 1 294 ? 1.942 2.436 16.078 1 97.56 294 LEU A C 1
ATOM 2336 O O . LEU A 1 294 ? 1.535 1.294 16.312 1 97.56 294 LEU A O 1
ATOM 2340 N N . ALA A 1 295 ? 1.635 3.068 14.969 1 97.75 295 ALA A N 1
ATOM 2341 C CA . ALA A 1 295 ? 0.91 2.381 13.906 1 97.75 295 ALA A CA 1
ATOM 2342 C C . ALA A 1 295 ? 1.709 1.192 13.375 1 97.75 295 ALA A C 1
ATOM 2344 O O . ALA A 1 295 ? 1.162 0.102 13.195 1 97.75 295 ALA A O 1
ATOM 2345 N N . LEU A 1 296 ? 2.975 1.411 13.102 1 98.75 296 LEU A N 1
ATOM 2346 C CA . LEU A 1 296 ? 3.838 0.323 12.656 1 98.75 296 LEU A CA 1
ATOM 2347 C C . LEU A 1 296 ? 3.924 -0.771 13.711 1 98.75 296 LEU A C 1
ATOM 2349 O O . LEU A 1 296 ? 3.934 -1.96 13.383 1 98.75 296 LEU A O 1
ATOM 2353 N N . ALA A 1 297 ? 3.969 -0.338 14.961 1 98.81 297 ALA A N 1
ATOM 2354 C CA . ALA A 1 297 ? 4.035 -1.282 16.078 1 98.81 297 ALA A CA 1
ATOM 2355 C C . ALA A 1 297 ? 2.791 -2.166 16.125 1 98.81 297 ALA A C 1
ATOM 2357 O O . ALA A 1 297 ? 2.881 -3.361 16.406 1 98.81 297 ALA A O 1
ATOM 2358 N N . ARG A 1 298 ? 1.648 -1.615 15.906 1 98.62 298 ARG A N 1
ATOM 2359 C CA . ARG A 1 298 ? 0.423 -2.406 15.859 1 98.62 298 ARG A CA 1
ATOM 2360 C C . ARG A 1 298 ? 0.501 -3.48 14.781 1 98.62 298 ARG A C 1
ATOM 2362 O O . ARG A 1 298 ? 0.141 -4.633 15.016 1 98.62 298 ARG A O 1
ATOM 2369 N N . ALA A 1 299 ? 0.96 -3.082 13.602 1 98.88 299 ALA A N 1
ATOM 2370 C CA . ALA A 1 299 ? 1.089 -4.039 12.508 1 98.88 299 ALA A CA 1
ATOM 2371 C C . ALA A 1 299 ? 2.078 -5.145 12.852 1 98.88 299 ALA A C 1
ATOM 2373 O O . ALA A 1 299 ? 1.824 -6.32 12.586 1 98.88 299 ALA A O 1
ATOM 2374 N N . CYS A 1 300 ? 3.211 -4.75 13.453 1 98.94 300 CYS A N 1
ATOM 2375 C CA . CYS A 1 300 ? 4.199 -5.734 13.875 1 98.94 300 CYS A CA 1
ATOM 2376 C C . CYS A 1 300 ? 3.611 -6.695 14.898 1 98.94 300 CYS A C 1
ATOM 2378 O O . CYS A 1 300 ? 3.857 -7.902 14.844 1 98.94 300 CYS A O 1
ATOM 2380 N N . THR A 1 301 ? 2.844 -6.141 15.812 1 98.94 301 THR A N 1
ATOM 2381 C CA . THR A 1 301 ? 2.242 -6.969 16.859 1 98.94 301 THR A CA 1
ATOM 2382 C C . THR A 1 301 ? 1.309 -8.008 16.25 1 98.94 301 THR A C 1
ATOM 2384 O O . THR A 1 301 ? 1.412 -9.195 16.547 1 98.94 301 THR A O 1
ATOM 2387 N N . ILE A 1 302 ? 0.478 -7.598 15.359 1 98.88 302 ILE A N 1
ATOM 2388 C CA . ILE A 1 302 ? -0.475 -8.484 14.695 1 98.88 302 ILE A CA 1
ATOM 2389 C C . ILE A 1 302 ? 0.277 -9.586 13.953 1 98.88 302 ILE A C 1
ATOM 2391 O O . ILE A 1 302 ? 0.004 -10.773 14.141 1 98.88 302 ILE A O 1
ATOM 2395 N N . THR A 1 303 ? 1.242 -9.266 13.234 1 98.94 303 THR A N 1
ATOM 2396 C CA . THR A 1 303 ? 1.877 -10.18 12.289 1 98.94 303 THR A CA 1
ATOM 2397 C C . THR A 1 303 ? 2.842 -11.117 13.008 1 98.94 303 THR A C 1
ATOM 2399 O O . THR A 1 303 ? 2.953 -12.297 12.656 1 98.94 303 THR A O 1
ATOM 2402 N N . ILE A 1 304 ? 3.584 -10.602 13.969 1 98.94 304 ILE A N 1
ATOM 2403 C CA . ILE A 1 304 ? 4.539 -11.43 14.695 1 98.94 304 ILE A CA 1
ATOM 2404 C C . ILE A 1 304 ? 3.795 -12.438 15.562 1 98.94 304 ILE A C 1
ATOM 2406 O O . ILE A 1 304 ? 4.156 -13.617 15.609 1 98.94 304 ILE A O 1
ATOM 2410 N N . ARG A 1 305 ? 2.713 -12 16.281 1 98.88 305 ARG A N 1
ATOM 2411 C CA . ARG A 1 305 ? 1.898 -12.953 17.016 1 98.88 305 ARG A CA 1
ATOM 2412 C C . ARG A 1 305 ? 1.339 -14.031 16.094 1 98.88 305 ARG A C 1
ATOM 2414 O O . ARG A 1 305 ? 1.426 -15.219 16.391 1 98.88 305 ARG A O 1
ATOM 2421 N N . TYR A 1 306 ? 0.766 -13.633 14.977 1 98.56 306 TYR A N 1
ATOM 2422 C CA . TYR A 1 306 ? 0.228 -14.586 14.016 1 98.56 306 TYR A CA 1
ATOM 2423 C C . TYR A 1 306 ? 1.308 -15.547 13.539 1 98.56 306 TYR A C 1
ATOM 2425 O O . TYR A 1 306 ? 1.064 -16.75 13.414 1 98.56 306 TYR A O 1
ATOM 2433 N N . SER A 1 307 ? 2.539 -14.977 13.258 1 98.56 307 SER A N 1
ATOM 2434 C CA . SER A 1 307 ? 3.648 -15.789 12.773 1 98.56 307 SER A CA 1
ATOM 2435 C C . SER A 1 307 ? 4.078 -16.812 13.82 1 98.56 307 SER A C 1
ATOM 2437 O O . SER A 1 307 ? 4.637 -17.859 13.477 1 98.56 307 SER A O 1
ATOM 2439 N N . GLY A 1 308 ? 3.848 -16.484 15.102 1 97.94 308 GLY A N 1
ATOM 2440 C CA . GLY A 1 308 ? 4.145 -17.422 16.172 1 97.94 308 GLY A CA 1
ATOM 2441 C C . GLY A 1 308 ? 3.117 -18.531 16.312 1 97.94 308 GLY A C 1
ATOM 2442 O O . GLY A 1 308 ? 3.395 -19.578 16.906 1 97.94 308 GLY A O 1
ATOM 2443 N N . VAL A 1 309 ? 1.963 -18.328 15.758 1 96.88 309 VAL A N 1
ATOM 2444 C CA . VAL A 1 309 ? 0.863 -19.281 15.844 1 96.88 309 VAL A CA 1
ATOM 2445 C C . VAL A 1 309 ? 0.829 -20.156 14.586 1 96.88 309 VAL A C 1
ATOM 2447 O O . VAL A 1 309 ? 0.655 -21.375 14.664 1 96.88 309 VAL A O 1
ATOM 2450 N N . ARG A 1 310 ? 1.02 -19.531 13.438 1 96.56 310 ARG A N 1
ATOM 2451 C CA . ARG A 1 310 ? 0.859 -20.172 12.141 1 96.56 310 ARG A CA 1
ATOM 2452 C C . ARG A 1 310 ? 1.991 -21.156 11.875 1 96.56 310 ARG A C 1
ATOM 2454 O O . ARG A 1 310 ? 3.166 -20.828 12.031 1 96.56 310 ARG A O 1
ATOM 2461 N N . ARG A 1 311 ? 1.644 -22.391 11.562 1 94.12 311 ARG A N 1
ATOM 2462 C CA . ARG A 1 311 ? 2.58 -23.422 11.141 1 94.12 311 ARG A CA 1
ATOM 2463 C C . ARG A 1 311 ? 2.34 -23.828 9.688 1 94.12 311 ARG A C 1
ATOM 2465 O O . ARG A 1 311 ? 1.197 -24.047 9.281 1 94.12 311 ARG A O 1
ATOM 2472 N N . GLN A 1 312 ? 3.408 -23.812 8.984 1 92.19 312 GLN A N 1
ATOM 2473 C CA . GLN A 1 312 ? 3.271 -24.141 7.57 1 92.19 312 GLN A CA 1
ATOM 2474 C C . GLN A 1 312 ? 4.602 -24.594 6.98 1 92.19 312 GLN A C 1
ATOM 2476 O O . GLN A 1 312 ? 5.648 -24 7.258 1 92.19 312 GLN A O 1
ATOM 2481 N N . GLY A 1 313 ? 4.512 -25.625 6.172 1 89.88 313 GLY A N 1
ATOM 2482 C CA . GLY A 1 313 ? 5.707 -26.141 5.523 1 89.88 313 GLY A CA 1
ATOM 2483 C C . GLY A 1 313 ? 6.578 -26.969 6.445 1 89.88 313 GLY A C 1
ATOM 2484 O O . GLY A 1 313 ? 6.219 -27.203 7.602 1 89.88 313 GLY A O 1
ATOM 2485 N N . TYR A 1 314 ? 7.719 -27.453 5.871 1 91.44 314 TYR A N 1
ATOM 2486 C CA . TYR A 1 314 ? 8.555 -28.406 6.605 1 91.44 314 TYR A CA 1
ATOM 2487 C C . TYR A 1 314 ? 10 -27.922 6.668 1 91.44 314 TYR A C 1
ATOM 2489 O O . TYR A 1 314 ? 10.43 -27.109 5.84 1 91.44 314 TYR A O 1
ATOM 2497 N N . ASP A 1 315 ? 10.68 -28.391 7.684 1 92.62 315 ASP A N 1
ATOM 2498 C CA . ASP A 1 315 ? 12.086 -28.031 7.875 1 92.62 315 ASP A CA 1
ATOM 2499 C C . ASP A 1 315 ? 12.992 -28.875 6.973 1 92.62 315 ASP A C 1
ATOM 2501 O O . ASP A 1 315 ? 13.148 -30.078 7.18 1 92.62 315 ASP A O 1
ATOM 2505 N N . ALA A 1 316 ? 13.609 -28.203 6.059 1 92.38 316 ALA A N 1
ATOM 2506 C CA . ALA A 1 316 ? 14.484 -28.891 5.117 1 92.38 316 ALA A CA 1
ATOM 2507 C C . ALA A 1 316 ? 15.734 -29.422 5.816 1 92.38 316 ALA A C 1
ATOM 2509 O O . ALA A 1 316 ? 16.422 -30.297 5.293 1 92.38 316 ALA A O 1
ATOM 2510 N N . ASN A 1 317 ? 16.031 -28.922 6.988 1 92.56 317 ASN A N 1
ATOM 2511 C CA . ASN A 1 317 ? 17.172 -29.406 7.762 1 92.56 317 ASN A CA 1
ATOM 2512 C C . ASN A 1 317 ? 16.828 -30.688 8.508 1 92.56 317 ASN A C 1
ATOM 2514 O O . ASN A 1 317 ? 17.734 -31.391 8.992 1 92.56 317 ASN A O 1
ATOM 2518 N N . ASN A 1 318 ? 15.562 -30.969 8.602 1 92.31 318 ASN A N 1
ATOM 2519 C CA . ASN A 1 318 ? 15.062 -32.219 9.188 1 92.31 318 ASN A CA 1
ATOM 2520 C C . ASN A 1 318 ? 14.039 -32.875 8.281 1 92.31 318 ASN A C 1
ATOM 2522 O O . ASN A 1 318 ? 12.867 -33 8.633 1 92.31 318 ASN A O 1
ATOM 2526 N N . PRO A 1 319 ? 14.508 -33.406 7.281 1 89.38 319 PRO A N 1
ATOM 2527 C CA . PRO A 1 319 ? 13.602 -33.875 6.234 1 89.38 319 PRO A CA 1
ATOM 2528 C C . PRO A 1 319 ? 12.711 -35.031 6.707 1 89.38 319 PRO A C 1
ATOM 2530 O O . PRO A 1 319 ? 11.695 -35.312 6.082 1 89.38 319 PRO A O 1
ATOM 2533 N N . ASN A 1 320 ? 13.031 -35.625 7.805 1 90.38 320 ASN A N 1
ATOM 2534 C CA . ASN A 1 320 ? 12.258 -36.781 8.281 1 90.38 320 ASN A CA 1
ATOM 2535 C C . ASN A 1 320 ? 11.125 -36.344 9.203 1 90.38 320 ASN A C 1
ATOM 2537 O O . ASN A 1 320 ? 10.281 -37.156 9.586 1 90.38 320 ASN A O 1
ATOM 2541 N N . SER A 1 321 ? 11.094 -35.094 9.484 1 89.44 321 SER A N 1
ATOM 2542 C CA . SER A 1 321 ? 10.023 -34.594 10.344 1 89.44 321 SER A CA 1
ATOM 2543 C C . SER A 1 321 ? 8.766 -34.312 9.539 1 89.44 321 SER A C 1
ATOM 2545 O O . SER A 1 321 ? 8.836 -33.781 8.422 1 89.44 321 SER A O 1
ATOM 2547 N N . ASN A 1 322 ? 7.645 -34.656 10.07 1 87.31 322 ASN A N 1
ATOM 2548 C CA . ASN A 1 322 ? 6.359 -34.344 9.445 1 87.31 322 ASN A CA 1
ATOM 2549 C C . ASN A 1 322 ? 5.66 -33.188 10.148 1 87.31 322 ASN A C 1
ATOM 2551 O O . ASN A 1 322 ? 4.48 -32.906 9.906 1 87.31 322 ASN A O 1
ATOM 2555 N N . GLU A 1 323 ? 6.395 -32.594 10.984 1 89.31 323 GLU A N 1
ATOM 2556 C CA . GLU A 1 323 ? 5.816 -31.453 11.695 1 89.31 323 GLU A CA 1
ATOM 2557 C C . GLU A 1 323 ? 6.027 -30.156 10.93 1 89.31 323 GLU A C 1
ATOM 2559 O O . GLU A 1 323 ? 7.129 -29.875 10.445 1 89.31 323 GLU A O 1
ATOM 2564 N N . GLU A 1 324 ? 4.961 -29.422 10.805 1 91.38 324 GLU A N 1
ATOM 2565 C CA . GLU A 1 324 ? 5.094 -28.109 10.148 1 91.38 324 GLU A CA 1
ATOM 2566 C C . GLU A 1 324 ? 5.84 -27.125 11.031 1 91.38 324 GLU A C 1
ATOM 2568 O O . GLU A 1 324 ? 5.746 -27.188 12.266 1 91.38 324 GLU A O 1
ATOM 2573 N N . LEU A 1 325 ? 6.504 -26.25 10.438 1 92.69 325 LEU A N 1
ATOM 2574 C CA . LEU A 1 325 ? 7.324 -25.25 11.117 1 92.69 325 LEU A CA 1
ATOM 2575 C C . LEU A 1 325 ? 6.52 -23.984 11.406 1 92.69 325 LEU A C 1
ATOM 2577 O O . LEU A 1 325 ? 5.648 -23.609 10.617 1 92.69 325 LEU A O 1
ATOM 2581 N N . SER A 1 326 ? 6.859 -23.391 12.648 1 94.69 326 SER A N 1
ATOM 2582 C CA . SER A 1 326 ? 6.336 -22.047 12.859 1 94.69 326 SER A CA 1
ATOM 2583 C C . SER A 1 326 ? 6.793 -21.094 11.758 1 94.69 326 SER A C 1
ATOM 2585 O O . SER A 1 326 ? 7.977 -21.047 11.422 1 94.69 326 SER A O 1
ATOM 2587 N N . VAL A 1 327 ? 5.887 -20.375 11.219 1 95.62 327 VAL A N 1
ATOM 2588 C CA . VAL A 1 327 ? 6.215 -19.453 10.141 1 95.62 327 VAL A CA 1
ATOM 2589 C C . VAL A 1 327 ? 7.27 -18.453 10.609 1 95.62 327 VAL A C 1
ATOM 2591 O O . VAL A 1 327 ? 8.125 -18.031 9.836 1 95.62 327 VAL A O 1
ATOM 2594 N N . LEU A 1 328 ? 7.297 -18.156 11.906 1 97.81 328 LEU A N 1
ATOM 2595 C CA . LEU A 1 328 ? 8.234 -17.203 12.469 1 97.81 328 LEU A CA 1
ATOM 2596 C C . LEU A 1 328 ? 9.656 -17.75 12.453 1 97.81 328 LEU A C 1
ATOM 2598 O O . LEU A 1 328 ? 10.617 -17 12.641 1 97.81 328 LEU A O 1
ATOM 2602 N N . ASP A 1 329 ? 9.82 -19.031 12.211 1 96.38 329 ASP A N 1
ATOM 2603 C CA . ASP A 1 329 ? 11.133 -19.656 12.242 1 96.38 329 ASP A CA 1
ATOM 2604 C C . ASP A 1 329 ? 11.828 -19.547 10.883 1 96.38 329 ASP A C 1
ATOM 2606 O O . ASP A 1 329 ? 13.031 -19.781 10.773 1 96.38 329 ASP A O 1
ATOM 2610 N N . TYR A 1 330 ? 11.094 -19.219 9.867 1 94.94 330 TYR A N 1
ATOM 2611 C CA . TYR A 1 330 ? 11.719 -19.031 8.562 1 94.94 330 TYR A CA 1
ATOM 2612 C C . TYR A 1 330 ? 12.531 -17.734 8.531 1 94.94 330 TYR A C 1
ATOM 2614 O O . TYR A 1 330 ? 12.062 -16.688 8.984 1 94.94 330 TYR A O 1
ATOM 2622 N N . GLN A 1 331 ? 13.672 -17.781 7.969 1 94.25 331 GLN A N 1
ATOM 2623 C CA . GLN A 1 331 ? 14.57 -16.641 7.871 1 94.25 331 GLN A CA 1
ATOM 2624 C C . GLN A 1 331 ? 13.922 -15.484 7.105 1 94.25 331 GLN A C 1
ATOM 2626 O O . GLN A 1 331 ? 14.062 -14.32 7.484 1 94.25 331 GLN A O 1
ATOM 2631 N N . THR A 1 332 ? 13.203 -15.773 6.062 1 93.81 332 THR A N 1
ATOM 2632 C CA . THR A 1 332 ? 12.578 -14.742 5.246 1 93.81 332 THR A CA 1
ATOM 2633 C C . THR A 1 332 ? 11.547 -13.969 6.055 1 93.81 332 THR A C 1
ATOM 2635 O O . THR A 1 332 ? 11.414 -12.75 5.902 1 93.81 332 THR A O 1
ATOM 2638 N N . GLN A 1 333 ? 10.766 -14.719 6.926 1 97.25 333 GLN A N 1
ATOM 2639 C CA . GLN A 1 333 ? 9.773 -14.062 7.766 1 97.25 333 GLN A CA 1
ATOM 2640 C C . GLN A 1 333 ? 10.438 -13.141 8.789 1 97.25 333 GLN A C 1
ATOM 2642 O O . GLN A 1 333 ? 9.961 -12.031 9.031 1 97.25 333 GLN A O 1
ATOM 2647 N N . GLN A 1 334 ? 11.531 -13.609 9.367 1 98.25 334 GLN A N 1
ATOM 2648 C CA . GLN A 1 334 ? 12.281 -12.812 10.336 1 98.25 334 GLN A CA 1
ATOM 2649 C C . GLN A 1 334 ? 12.883 -11.57 9.688 1 98.25 334 GLN A C 1
ATOM 2651 O O . GLN A 1 334 ? 12.781 -10.469 10.227 1 98.25 334 GLN A O 1
ATOM 2656 N N . TYR A 1 335 ? 13.43 -11.734 8.508 1 97.06 335 TYR A N 1
ATOM 2657 C CA . TYR A 1 335 ? 14.055 -10.633 7.789 1 97.06 335 TYR A CA 1
ATOM 2658 C C . TYR A 1 335 ? 13.031 -9.555 7.441 1 97.06 335 TYR A C 1
ATOM 2660 O O . TYR A 1 335 ? 13.367 -8.375 7.363 1 97.06 335 TYR A O 1
ATOM 2668 N N . ARG A 1 336 ? 11.828 -9.945 7.223 1 97.12 336 ARG A N 1
ATOM 2669 C CA . ARG A 1 336 ? 10.766 -9.008 6.871 1 97.12 336 ARG A CA 1
ATOM 2670 C C . ARG A 1 336 ? 10.242 -8.281 8.102 1 97.12 336 ARG A C 1
ATOM 2672 O O . ARG A 1 336 ? 9.977 -7.078 8.055 1 97.12 336 ARG A O 1
ATOM 2679 N N . LEU A 1 337 ? 10.148 -8.969 9.25 1 98.75 337 LEU A N 1
ATOM 2680 C CA . LEU A 1 337 ? 9.367 -8.453 10.367 1 98.75 337 LEU A CA 1
ATOM 2681 C C . LEU A 1 337 ? 10.266 -7.805 11.406 1 98.75 337 LEU A C 1
ATOM 2683 O O . LEU A 1 337 ? 9.914 -6.77 11.984 1 98.75 337 LEU A O 1
ATOM 2687 N N . PHE A 1 338 ? 11.438 -8.383 11.672 1 98.88 338 PHE A N 1
ATOM 2688 C CA . PHE A 1 338 ? 12.227 -7.922 12.812 1 98.88 338 PHE A CA 1
ATOM 2689 C C . PHE A 1 338 ? 12.812 -6.543 12.539 1 98.88 338 PHE A C 1
ATOM 2691 O O . PHE A 1 338 ? 12.852 -5.691 13.43 1 98.88 338 PHE A O 1
ATOM 2698 N N . PRO A 1 339 ? 13.281 -6.238 11.312 1 98.75 339 PRO A N 1
ATOM 2699 C CA . PRO A 1 339 ? 13.695 -4.859 11.039 1 98.75 339 PRO A CA 1
ATOM 2700 C C . PRO A 1 339 ? 12.562 -3.857 11.211 1 98.75 339 PRO A C 1
ATOM 2702 O O . PRO A 1 339 ? 12.789 -2.725 11.648 1 98.75 339 PRO A O 1
ATOM 2705 N N . LEU A 1 340 ? 11.352 -4.234 10.859 1 98.88 340 LEU A N 1
ATOM 2706 C CA . LEU A 1 340 ? 10.195 -3.365 11.047 1 98.88 340 LEU A CA 1
ATOM 2707 C C . LEU A 1 340 ? 9.898 -3.174 12.531 1 98.88 340 LEU A C 1
ATOM 2709 O O . LEU A 1 340 ? 9.531 -2.078 12.961 1 98.88 340 LEU A O 1
ATOM 2713 N N . LEU A 1 341 ? 10.039 -4.25 13.281 1 98.94 341 LEU A N 1
ATOM 2714 C CA . LEU A 1 341 ? 9.906 -4.145 14.727 1 98.94 341 LEU A CA 1
ATOM 2715 C C . LEU A 1 341 ? 10.93 -3.162 15.297 1 98.94 341 LEU A C 1
ATOM 2717 O O . LEU A 1 341 ? 10.578 -2.301 16.109 1 98.94 341 LEU A O 1
ATOM 2721 N N . ALA A 1 342 ? 12.141 -3.295 14.836 1 98.94 342 ALA A N 1
ATOM 2722 C CA . ALA A 1 342 ? 13.195 -2.377 15.258 1 98.94 342 ALA A CA 1
ATOM 2723 C C . ALA A 1 342 ? 12.852 -0.938 14.875 1 98.94 342 ALA A C 1
ATOM 2725 O O . ALA A 1 342 ? 13.062 -0.014 15.664 1 98.94 342 ALA A O 1
ATOM 2726 N N . ALA A 1 343 ? 12.336 -0.752 13.711 1 98.94 343 ALA A N 1
ATOM 2727 C CA . ALA A 1 343 ? 11.93 0.573 13.25 1 98.94 343 ALA A CA 1
ATOM 2728 C C . ALA A 1 343 ? 10.805 1.134 14.117 1 98.94 343 ALA A C 1
ATOM 2730 O O . ALA A 1 343 ? 10.789 2.328 14.43 1 98.94 343 ALA A O 1
ATOM 2731 N N . ALA A 1 344 ? 9.844 0.304 14.469 1 98.94 344 ALA A N 1
ATOM 2732 C CA . ALA A 1 344 ? 8.75 0.743 15.336 1 98.94 344 ALA A CA 1
ATOM 2733 C C . ALA A 1 344 ? 9.281 1.269 16.672 1 98.94 344 ALA A C 1
ATOM 2735 O O . ALA A 1 344 ? 8.836 2.311 17.156 1 98.94 344 ALA A O 1
ATOM 2736 N N . TYR A 1 345 ? 10.234 0.554 17.219 1 98.94 345 TYR A N 1
ATOM 2737 C CA . TYR A 1 345 ? 10.875 1.009 18.453 1 98.94 345 TYR A CA 1
ATOM 2738 C C . TYR A 1 345 ? 11.617 2.32 18.234 1 98.94 345 TYR A C 1
ATOM 2740 O O . TYR A 1 345 ? 11.453 3.27 19 1 98.94 345 TYR A O 1
ATOM 2748 N N . ALA A 1 346 ? 12.383 2.395 17.172 1 98.88 346 ALA A N 1
ATOM 2749 C CA . ALA A 1 346 ? 13.18 3.584 16.859 1 98.88 346 ALA A CA 1
ATOM 2750 C C . ALA A 1 346 ? 12.289 4.812 16.719 1 98.88 346 ALA A C 1
ATOM 2752 O O . ALA A 1 346 ? 12.562 5.867 17.297 1 98.88 346 ALA A O 1
ATOM 2753 N N . ILE A 1 347 ? 11.227 4.699 15.977 1 98.81 347 ILE A N 1
ATOM 2754 C CA . ILE A 1 347 ? 10.359 5.828 15.664 1 98.81 347 ILE A CA 1
ATOM 2755 C C . ILE A 1 347 ? 9.562 6.234 16.906 1 98.81 347 ILE A C 1
ATOM 2757 O O . ILE A 1 347 ? 9.406 7.426 17.188 1 98.81 347 ILE A O 1
ATOM 2761 N N . THR A 1 348 ? 9.07 5.262 17.656 1 98.56 348 THR A N 1
ATOM 2762 C CA . THR A 1 348 ? 8.305 5.566 18.859 1 98.56 348 THR A CA 1
ATOM 2763 C C . THR A 1 348 ? 9.172 6.281 19.891 1 98.56 348 THR A C 1
ATOM 2765 O O . THR A 1 348 ? 8.75 7.281 20.469 1 98.56 348 THR A O 1
ATOM 2768 N N . LEU A 1 349 ? 10.359 5.785 20.094 1 98.5 349 LEU A N 1
ATOM 2769 C CA . LEU A 1 349 ? 11.258 6.391 21.062 1 98.5 349 LEU A CA 1
ATOM 2770 C C . LEU A 1 349 ? 11.703 7.773 20.609 1 98.5 349 LEU A C 1
ATOM 2772 O O . LEU A 1 349 ? 11.836 8.688 21.422 1 98.5 349 LEU A O 1
ATOM 2776 N N . THR A 1 350 ? 11.938 7.895 19.312 1 98.12 350 THR A N 1
ATOM 2777 C CA . THR A 1 350 ? 12.227 9.219 18.766 1 98.12 350 THR A CA 1
ATOM 2778 C C . THR A 1 350 ? 11.031 10.148 18.938 1 98.12 350 THR A C 1
ATOM 2780 O O . THR A 1 350 ? 11.195 11.328 19.25 1 98.12 350 THR A O 1
ATOM 2783 N N . GLY A 1 351 ? 9.836 9.602 18.719 1 97.19 351 GLY A N 1
ATOM 2784 C CA . GLY A 1 351 ? 8.633 10.383 18.984 1 97.19 351 GLY A CA 1
ATOM 2785 C C . GLY A 1 351 ? 8.547 10.914 20.391 1 97.19 351 GLY A C 1
ATOM 2786 O O . GLY A 1 351 ? 8.125 12.047 20.625 1 97.19 351 GLY A O 1
ATOM 2787 N N . ASN A 1 352 ? 8.969 10.133 21.375 1 96.44 352 ASN A N 1
ATOM 2788 C CA . ASN A 1 352 ? 9.031 10.578 22.766 1 96.44 352 ASN A CA 1
ATOM 2789 C C . ASN A 1 352 ? 9.992 11.75 22.938 1 96.44 352 ASN A C 1
ATOM 2791 O O . ASN A 1 352 ? 9.688 12.711 23.641 1 96.44 352 ASN A O 1
ATOM 2795 N N . GLN A 1 353 ? 11.07 11.656 22.25 1 93.94 353 GLN A N 1
ATOM 2796 C CA . GLN A 1 353 ? 12.062 12.727 22.328 1 93.94 353 GLN A CA 1
ATOM 2797 C C . GLN A 1 353 ? 11.547 14 21.656 1 93.94 353 GLN A C 1
ATOM 2799 O O . GLN A 1 353 ? 11.828 15.109 22.109 1 93.94 353 GLN A O 1
ATOM 2804 N N . MET A 1 354 ? 10.82 13.812 20.562 1 93 354 MET A N 1
ATOM 2805 C CA . MET A 1 354 ? 10.234 14.961 19.859 1 93 354 MET A CA 1
ATOM 2806 C C . MET A 1 354 ? 9.188 15.641 20.734 1 93 354 MET A C 1
ATOM 2808 O O . MET A 1 354 ? 9.055 16.875 20.703 1 93 354 MET A O 1
ATOM 2812 N N . ASP A 1 355 ? 8.469 14.836 21.469 1 90.75 355 ASP A N 1
ATOM 2813 C CA . ASP A 1 355 ? 7.496 15.406 22.391 1 90.75 355 ASP A CA 1
ATOM 2814 C C . ASP A 1 355 ? 8.188 16.281 23.453 1 90.75 355 ASP A C 1
ATOM 2816 O O . ASP A 1 355 ? 7.73 17.375 23.734 1 90.75 355 ASP A O 1
ATOM 2820 N N . ALA A 1 356 ? 9.25 15.789 23.969 1 90.5 356 ALA A N 1
ATOM 2821 C CA . ALA A 1 356 ? 10.016 16.547 24.953 1 90.5 356 ALA A CA 1
ATOM 2822 C C . ALA A 1 356 ? 10.625 17.797 24.328 1 90.5 356 ALA A C 1
ATOM 2824 O O . ALA A 1 356 ? 10.617 18.875 24.938 1 90.5 356 ALA A O 1
ATOM 2825 N N . PHE A 1 357 ? 11.086 17.625 23.156 1 90.25 357 PHE A N 1
ATOM 2826 C CA . PHE A 1 357 ? 11.664 18.75 22.422 1 90.25 357 PHE A CA 1
ATOM 2827 C C . PHE A 1 357 ? 10.609 19.828 22.156 1 90.25 357 PHE A C 1
ATOM 2829 O O . PHE A 1 357 ? 10.891 21.016 22.281 1 90.25 357 PHE A O 1
ATOM 2836 N N . SER A 1 358 ? 9.477 19.406 21.781 1 89.62 358 SER A N 1
ATOM 2837 C CA . SER A 1 358 ? 8.367 20.328 21.5 1 89.62 358 SER A CA 1
ATOM 2838 C C . SER A 1 358 ? 8.039 21.172 22.734 1 89.62 358 SER A C 1
ATOM 2840 O O . SER A 1 358 ? 7.781 22.375 22.609 1 89.62 358 SER A O 1
ATOM 2842 N N . LEU A 1 359 ? 8.094 20.578 23.891 1 87.56 359 LEU A N 1
ATOM 2843 C CA . LEU A 1 359 ? 7.82 21.297 25.141 1 87.56 359 LEU A CA 1
ATOM 2844 C C . LEU A 1 359 ? 8.93 22.297 25.438 1 87.56 359 LEU A C 1
ATOM 2846 O O . LEU A 1 359 ? 8.656 23.422 25.875 1 87.56 359 LEU A O 1
ATOM 2850 N N . GLN A 1 360 ? 10.086 21.875 25.188 1 88.94 360 GLN A N 1
ATOM 2851 C CA . GLN A 1 360 ? 11.227 22.75 25.391 1 88.94 360 GLN A CA 1
ATOM 2852 C C . GLN A 1 360 ? 11.164 23.953 24.453 1 88.94 360 GLN A C 1
ATOM 2854 O O . GLN A 1 360 ? 11.414 25.094 24.859 1 88.94 360 GLN A O 1
ATOM 2859 N N . LEU A 1 361 ? 10.875 23.656 23.25 1 87.75 361 LEU A N 1
ATOM 2860 C CA . LEU A 1 361 ? 10.781 24.703 22.25 1 87.75 361 LEU A CA 1
ATOM 2861 C C . LEU A 1 361 ? 9.656 25.688 22.578 1 87.75 361 LEU A C 1
ATOM 2863 O O . LEU A 1 361 ? 9.805 26.891 22.406 1 87.75 361 LEU A O 1
ATOM 2867 N N . ALA A 1 362 ? 8.562 25.172 23.062 1 84.88 362 ALA A N 1
ATOM 2868 C CA . ALA A 1 362 ? 7.449 26.016 23.469 1 84.88 362 ALA A CA 1
ATOM 2869 C C . ALA A 1 362 ? 7.875 26.984 24.578 1 84.88 362 ALA A C 1
ATOM 2871 O O . ALA A 1 362 ? 7.52 28.156 24.562 1 84.88 362 ALA A O 1
ATOM 2872 N N . ASP A 1 363 ? 8.625 26.453 25.484 1 87.81 363 ASP A N 1
ATOM 2873 C CA . ASP A 1 363 ? 9.133 27.25 26.594 1 87.81 363 ASP A CA 1
ATOM 2874 C C . ASP A 1 363 ? 10.109 28.312 26.094 1 87.81 363 ASP A C 1
ATOM 2876 O O . ASP A 1 363 ? 10.07 29.469 26.547 1 87.81 363 ASP A O 1
ATOM 2880 N N . GLN A 1 364 ? 10.906 27.969 25.172 1 86.31 364 GLN A N 1
ATOM 2881 C CA . GLN A 1 364 ? 11.883 28.891 24.609 1 86.31 364 GLN A CA 1
ATOM 2882 C C . GLN A 1 364 ? 11.188 30.031 23.844 1 86.31 364 GLN A C 1
ATOM 2884 O O . GLN A 1 364 ? 11.555 31.188 23.984 1 86.31 364 GLN A O 1
ATOM 2889 N N . ILE A 1 365 ? 10.266 29.703 23.109 1 82.75 365 ILE A N 1
ATOM 2890 C CA . ILE A 1 365 ? 9.531 30.672 22.328 1 82.75 365 ILE A CA 1
ATOM 2891 C C . ILE A 1 365 ? 8.781 31.625 23.25 1 82.75 365 ILE A C 1
ATOM 2893 O O . ILE A 1 365 ? 8.734 32.844 23.016 1 82.75 365 ILE A O 1
ATOM 2897 N N . LYS A 1 366 ? 8.25 31.094 24.312 1 79.12 366 LYS A N 1
ATOM 2898 C CA . LYS A 1 366 ? 7.559 31.891 25.328 1 79.12 366 LYS A CA 1
ATOM 2899 C C . LYS A 1 366 ? 8.5 32.938 25.922 1 79.12 366 LYS A C 1
ATOM 2901 O O . LYS A 1 366 ? 8.062 34.031 26.266 1 79.12 366 LYS A O 1
ATOM 2906 N N . HIS A 1 367 ? 9.75 32.594 25.922 1 84.88 367 HIS A N 1
ATOM 2907 C CA . HIS A 1 367 ? 10.734 33.5 26.516 1 84.88 367 HIS A CA 1
ATOM 2908 C C . HIS A 1 367 ? 11.484 34.281 25.438 1 84.88 367 HIS A C 1
ATOM 2910 O O . HIS A 1 367 ? 12.57 34.812 25.688 1 84.88 367 HIS A O 1
ATOM 2916 N N . GLY A 1 368 ? 11 34.188 24.188 1 78 368 GLY A N 1
ATOM 2917 C CA . GLY A 1 368 ? 11.477 35.031 23.109 1 78 368 GLY A CA 1
ATOM 2918 C C . GLY A 1 368 ? 12.719 34.5 22.422 1 78 368 GLY A C 1
ATOM 2919 O O . GLY A 1 368 ? 13.406 35.219 21.703 1 78 368 GLY A O 1
ATOM 2920 N N . ASP A 1 369 ? 13.07 33.281 22.609 1 82.5 369 ASP A N 1
ATOM 2921 C CA . ASP A 1 369 ? 14.242 32.688 22 1 82.5 369 ASP A CA 1
ATOM 2922 C C . ASP A 1 369 ? 13.836 31.781 20.828 1 82.5 369 ASP A C 1
ATOM 2924 O O . ASP A 1 369 ? 13.398 30.641 21.031 1 82.5 369 ASP A O 1
ATOM 2928 N N . PRO A 1 370 ? 14.023 32.219 19.594 1 81.56 370 PRO A N 1
ATOM 2929 C CA . PRO A 1 370 ? 13.625 31.406 18.438 1 81.56 370 PRO A CA 1
ATOM 2930 C C . PRO A 1 370 ? 14.773 30.562 17.875 1 81.56 370 PRO A C 1
ATOM 2932 O O . PRO A 1 370 ? 14.68 30.047 16.766 1 81.56 370 PRO A O 1
ATOM 2935 N N . SER A 1 371 ? 15.828 30.375 18.656 1 78.88 371 SER A N 1
ATOM 2936 C CA . SER A 1 371 ? 17.062 29.828 18.109 1 78.88 371 SER A CA 1
ATOM 2937 C C . SER A 1 371 ? 16.891 28.391 17.656 1 78.88 371 SER A C 1
ATOM 2939 O O . SER A 1 371 ? 17.562 27.922 16.734 1 78.88 371 SER A O 1
ATOM 2941 N N . MET A 1 372 ? 15.867 27.703 18.234 1 87 372 MET A N 1
ATOM 2942 C CA . MET A 1 372 ? 15.727 26.281 17.938 1 87 372 MET A CA 1
ATOM 2943 C C . MET A 1 372 ? 14.586 26.047 16.938 1 87 372 MET A C 1
ATOM 2945 O O . MET A 1 372 ? 14.344 24.922 16.531 1 87 372 MET A O 1
ATOM 2949 N N . LEU A 1 373 ? 14.055 27.078 16.5 1 87.25 373 LEU A N 1
ATOM 2950 C CA . LEU A 1 373 ? 12.898 26.969 15.602 1 87.25 373 LEU A CA 1
ATOM 2951 C C . LEU A 1 373 ? 13.312 26.344 14.266 1 87.25 373 LEU A C 1
ATOM 2953 O O . LEU A 1 373 ? 12.594 25.516 13.719 1 87.25 373 LEU A O 1
ATOM 2957 N N . VAL A 1 374 ? 14.461 26.781 13.758 1 87.94 374 VAL A N 1
ATOM 2958 C CA . VAL A 1 374 ? 14.914 26.281 12.461 1 87.94 374 VAL A CA 1
ATOM 2959 C C . VAL A 1 374 ? 15.289 24.797 12.578 1 87.94 374 VAL A C 1
ATOM 2961 O O . VAL A 1 374 ? 15.078 24.016 11.648 1 87.94 374 VAL A O 1
ATOM 2964 N N . VAL A 1 375 ? 15.828 24.438 13.711 1 91.06 375 VAL A N 1
ATOM 2965 C CA . VAL A 1 375 ? 16.188 23.047 13.977 1 91.06 375 VAL A CA 1
ATOM 2966 C C . VAL A 1 375 ? 14.906 22.203 14.078 1 91.06 375 VAL A C 1
ATOM 2968 O O . VAL A 1 375 ? 14.828 21.109 13.508 1 91.06 375 VAL A O 1
ATOM 2971 N N . GLY A 1 376 ? 13.953 22.781 14.812 1 92.38 376 GLY A N 1
ATOM 2972 C CA . GLY A 1 376 ? 12.672 22.094 14.938 1 92.38 376 GLY A CA 1
ATOM 2973 C C . GLY A 1 376 ? 11.984 21.875 13.602 1 92.38 376 GLY A C 1
ATOM 2974 O O . GLY A 1 376 ? 11.359 20.828 13.391 1 92.38 376 GLY A O 1
ATOM 2975 N N . HIS A 1 377 ? 12.141 22.828 12.75 1 93.06 377 HIS A N 1
ATOM 2976 C CA . HIS A 1 377 ? 11.539 22.734 11.422 1 93.06 377 HIS A CA 1
ATOM 2977 C C . HIS A 1 377 ? 12.188 21.625 10.602 1 93.06 377 HIS A C 1
ATOM 2979 O O . HIS A 1 377 ? 11.484 20.781 10.023 1 93.06 377 HIS A O 1
ATOM 2985 N N . ALA A 1 378 ? 13.484 21.578 10.594 1 94.88 378 ALA A N 1
ATOM 2986 C CA . ALA A 1 378 ? 14.211 20.547 9.844 1 94.88 378 ALA A CA 1
ATOM 2987 C C . ALA A 1 378 ? 13.891 19.156 10.375 1 94.88 378 ALA A C 1
ATOM 2989 O O . ALA A 1 378 ? 13.586 18.25 9.602 1 94.88 378 ALA A O 1
ATOM 2990 N N . MET A 1 379 ? 13.891 19.031 11.641 1 94.88 379 MET A N 1
ATOM 2991 C CA . MET A 1 379 ? 13.68 17.734 12.281 1 94.88 379 MET A CA 1
ATOM 2992 C C . MET A 1 379 ? 12.25 17.25 12.094 1 94.88 379 MET A C 1
ATOM 2994 O O . MET A 1 379 ? 12.016 16.094 11.773 1 94.88 379 MET A O 1
ATOM 2998 N N . SER A 1 380 ? 11.32 18.188 12.289 1 94.94 380 SER A N 1
ATOM 2999 C CA . SER A 1 380 ? 9.922 17.797 12.18 1 94.94 380 SER A CA 1
ATOM 3000 C C . SER A 1 380 ? 9.57 17.422 10.742 1 94.94 380 SER A C 1
ATOM 3002 O O . SER A 1 380 ? 8.859 16.422 10.523 1 94.94 380 SER A O 1
ATOM 3004 N N . CYS A 1 381 ? 10.078 18.109 9.734 1 96 381 CYS A N 1
ATOM 3005 C CA . CYS A 1 381 ? 9.828 17.797 8.336 1 96 381 CYS A CA 1
ATOM 3006 C C . CYS A 1 381 ? 10.43 16.438 7.969 1 96 381 CYS A C 1
ATOM 3008 O O . CYS A 1 381 ? 9.75 15.578 7.414 1 96 381 CYS A O 1
ATOM 3010 N N . GLY A 1 382 ? 11.648 16.281 8.359 1 97.38 382 GLY A N 1
ATOM 3011 C CA . GLY A 1 382 ? 12.336 15.047 8.031 1 97.38 382 GLY A CA 1
ATOM 3012 C C . GLY A 1 382 ? 11.719 13.828 8.688 1 97.38 382 GLY A C 1
ATOM 3013 O O . GLY A 1 382 ? 11.492 12.812 8.039 1 97.38 382 GLY A O 1
ATOM 3014 N N . LEU A 1 383 ? 11.461 13.945 9.961 1 97.56 383 LEU A N 1
ATOM 3015 C CA . LEU A 1 383 ? 10.961 12.812 10.719 1 97.56 383 LEU A CA 1
ATOM 3016 C C . LEU A 1 383 ? 9.531 12.461 10.305 1 97.56 383 LEU A C 1
ATOM 3018 O O . LEU A 1 383 ? 9.156 11.289 10.281 1 97.56 383 LEU A O 1
ATOM 3022 N N . LYS A 1 384 ? 8.734 13.492 10.023 1 96.56 384 LYS A N 1
ATOM 3023 C CA . LYS A 1 384 ? 7.387 13.203 9.531 1 96.56 384 LYS A CA 1
ATOM 3024 C C . LYS A 1 384 ? 7.441 12.375 8.25 1 96.56 384 LYS A C 1
ATOM 3026 O O . LYS A 1 384 ? 6.703 11.398 8.102 1 96.56 384 LYS A O 1
ATOM 3031 N N . VAL A 1 385 ? 8.344 12.742 7.387 1 97.38 385 VAL A N 1
ATOM 3032 C CA . VAL A 1 385 ? 8.477 12.07 6.098 1 97.38 385 VAL A CA 1
ATOM 3033 C C . VAL A 1 385 ? 8.93 10.633 6.309 1 97.38 385 VAL A C 1
ATOM 3035 O O . VAL A 1 385 ? 8.25 9.688 5.887 1 97.38 385 VAL A O 1
ATOM 3038 N N . LEU A 1 386 ? 9.961 10.422 7.023 1 98 386 LEU A N 1
ATOM 3039 C CA . LEU A 1 386 ? 10.57 9.102 7.145 1 98 386 LEU A CA 1
ATOM 3040 C C . LEU A 1 386 ? 9.695 8.172 7.984 1 98 386 LEU A C 1
ATOM 3042 O O . LEU A 1 386 ? 9.508 7.008 7.637 1 98 386 LEU A O 1
ATOM 3046 N N . ALA A 1 387 ? 9.18 8.688 9.07 1 98.12 387 ALA A N 1
ATOM 3047 C CA . ALA A 1 387 ? 8.352 7.867 9.953 1 98.12 387 ALA A CA 1
ATOM 3048 C C . ALA A 1 387 ? 7.07 7.422 9.25 1 98.12 387 ALA A C 1
ATOM 3050 O O . ALA A 1 387 ? 6.68 6.254 9.336 1 98.12 387 ALA A O 1
ATOM 3051 N N . SER A 1 388 ? 6.391 8.352 8.562 1 97.62 388 SER A N 1
ATOM 3052 C CA . SER A 1 388 ? 5.16 7.992 7.863 1 97.62 388 SER A CA 1
ATOM 3053 C C . SER A 1 388 ? 5.438 7.004 6.734 1 97.62 388 SER A C 1
ATOM 3055 O O . SER A 1 388 ? 4.676 6.059 6.531 1 97.62 388 SER A O 1
ATOM 3057 N N . GLU A 1 389 ? 6.57 7.195 6.055 1 97.69 389 GLU A N 1
ATOM 3058 C CA . GLU A 1 389 ? 6.945 6.289 4.973 1 97.69 389 GLU A CA 1
ATOM 3059 C C . GLU A 1 389 ? 7.234 4.891 5.504 1 97.69 389 GLU A C 1
ATOM 3061 O O . GLU A 1 389 ? 6.75 3.898 4.953 1 97.69 389 GLU A O 1
ATOM 3066 N N . MET A 1 390 ? 7.984 4.809 6.547 1 98.06 390 MET A N 1
ATOM 3067 C CA . MET A 1 390 ? 8.336 3.516 7.129 1 98.06 390 MET A CA 1
ATOM 3068 C C . MET A 1 390 ? 7.094 2.811 7.668 1 98.06 390 MET A C 1
ATOM 3070 O O . MET A 1 390 ? 6.957 1.595 7.527 1 98.06 390 MET A O 1
ATOM 3074 N N . ALA A 1 391 ? 6.238 3.59 8.25 1 98.44 391 ALA A N 1
ATOM 3075 C CA . ALA A 1 391 ? 5.02 2.996 8.789 1 98.44 391 ALA A CA 1
ATOM 3076 C C . ALA A 1 391 ? 4.133 2.443 7.68 1 98.44 391 ALA A C 1
ATOM 3078 O O . ALA A 1 391 ? 3.707 1.288 7.734 1 98.44 391 ALA A O 1
ATOM 3079 N N . CYS A 1 392 ? 3.871 3.234 6.648 1 98.06 392 CYS A N 1
ATOM 3080 C CA . CYS A 1 392 ? 2.994 2.807 5.566 1 98.06 392 CYS A CA 1
ATOM 3081 C C . CYS A 1 392 ? 3.572 1.597 4.84 1 98.06 392 CYS A C 1
ATOM 3083 O O . CYS A 1 392 ? 2.881 0.596 4.645 1 98.06 392 CYS A O 1
ATOM 3085 N N . ASN A 1 393 ? 4.824 1.683 4.477 1 98.12 393 ASN A N 1
ATOM 3086 C CA . ASN A 1 393 ? 5.461 0.572 3.775 1 98.12 393 ASN A CA 1
ATOM 3087 C C . ASN A 1 393 ? 5.574 -0.661 4.668 1 98.12 393 ASN A C 1
ATOM 3089 O O . ASN A 1 393 ? 5.414 -1.789 4.199 1 98.12 393 ASN A O 1
ATOM 3093 N N . GLY A 1 394 ? 5.875 -0.395 5.93 1 98.75 394 GLY A N 1
ATOM 3094 C CA . GLY A 1 394 ? 6 -1.494 6.875 1 98.75 394 GLY A CA 1
ATOM 3095 C C . GLY A 1 394 ? 4.695 -2.223 7.117 1 98.75 394 GLY A C 1
ATOM 3096 O O . GLY A 1 394 ? 4.668 -3.455 7.188 1 98.75 394 GLY A O 1
ATOM 3097 N N . ILE A 1 395 ? 3.621 -1.506 7.246 1 98.75 395 ILE A N 1
ATOM 3098 C CA . ILE A 1 395 ? 2.314 -2.117 7.457 1 98.75 395 ILE A CA 1
ATOM 3099 C C . ILE A 1 395 ? 1.949 -2.984 6.254 1 98.75 395 ILE A C 1
ATOM 3101 O O . ILE A 1 395 ? 1.427 -4.09 6.414 1 98.75 395 ILE A O 1
ATOM 3105 N N . GLU A 1 396 ? 2.244 -2.496 5.094 1 98.44 396 GLU A N 1
ATOM 3106 C CA . GLU A 1 396 ? 1.989 -3.303 3.904 1 98.44 396 GLU A CA 1
ATOM 3107 C C . GLU A 1 396 ? 2.826 -4.578 3.912 1 98.44 396 GLU A C 1
ATOM 3109 O O . GLU A 1 396 ? 2.334 -5.652 3.557 1 98.44 396 GLU A O 1
ATOM 3114 N N . THR A 1 397 ? 4.062 -4.484 4.305 1 98.31 397 THR A N 1
ATOM 3115 C CA . THR A 1 397 ? 4.914 -5.664 4.398 1 98.31 397 THR A CA 1
ATOM 3116 C C . THR A 1 397 ? 4.363 -6.648 5.426 1 98.31 397 THR A C 1
ATOM 3118 O O . THR A 1 397 ? 4.359 -7.859 5.191 1 98.31 397 THR A O 1
ATOM 3121 N N . CYS A 1 398 ? 3.904 -6.117 6.551 1 98.81 398 CYS A N 1
ATOM 3122 C CA . CYS A 1 398 ? 3.275 -6.961 7.562 1 98.81 398 CYS A CA 1
ATOM 3123 C C . CYS A 1 398 ? 2.053 -7.672 6.996 1 98.81 398 CYS A C 1
ATOM 3125 O O . CYS A 1 398 ? 1.867 -8.867 7.215 1 98.81 398 CYS A O 1
ATOM 3127 N N . ARG A 1 399 ? 1.275 -6.918 6.277 1 98.44 399 ARG A N 1
ATOM 3128 C CA . ARG A 1 399 ? 0.082 -7.488 5.664 1 98.44 399 ARG A CA 1
ATOM 3129 C C . ARG A 1 399 ? 0.444 -8.641 4.73 1 98.44 399 ARG A C 1
ATOM 3131 O O . ARG A 1 399 ? -0.134 -9.727 4.82 1 98.44 399 ARG A O 1
ATOM 3138 N N . ARG A 1 400 ? 1.429 -8.461 3.893 1 97.5 400 ARG A N 1
ATOM 3139 C CA . ARG A 1 400 ? 1.872 -9.484 2.953 1 97.5 400 ARG A CA 1
ATOM 3140 C C . ARG A 1 400 ? 2.432 -10.695 3.688 1 97.5 400 ARG A C 1
ATOM 3142 O O . ARG A 1 400 ? 2.264 -11.836 3.24 1 97.5 400 ARG A O 1
ATOM 3149 N N . ALA A 1 401 ? 3.033 -10.43 4.816 1 97.81 401 ALA A N 1
ATOM 3150 C CA . ALA A 1 401 ? 3.664 -11.492 5.594 1 97.81 401 ALA A CA 1
ATOM 3151 C C . ALA A 1 401 ? 2.619 -12.398 6.238 1 97.81 401 ALA A C 1
ATOM 3153 O O . ALA A 1 401 ? 2.939 -13.492 6.707 1 97.81 401 ALA A O 1
ATOM 3154 N N . CYS A 1 402 ? 1.376 -12.031 6.18 1 97.5 402 CYS A N 1
ATOM 3155 C CA . CYS A 1 402 ? 0.302 -12.844 6.742 1 97.5 402 CYS A CA 1
ATOM 3156 C C . CYS A 1 402 ? -0.373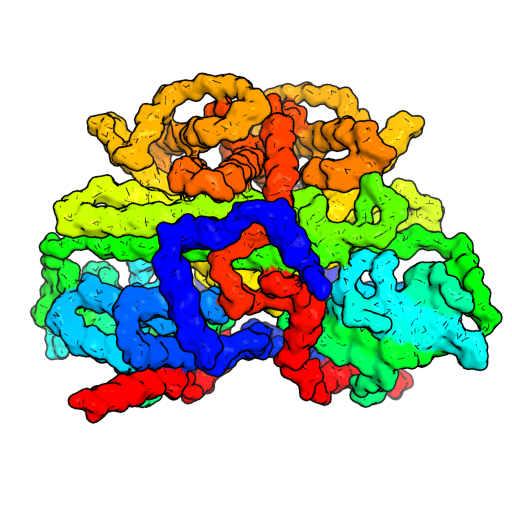 -13.68 5.664 1 97.5 402 CYS A C 1
ATOM 3158 O O . CYS A 1 402 ? -1.358 -14.375 5.934 1 97.5 402 CYS A O 1
ATOM 3160 N N . GLY A 1 403 ? 0.146 -13.641 4.422 1 95.31 403 GLY A N 1
ATOM 3161 C CA . GLY A 1 403 ? -0.481 -14.383 3.338 1 95.31 403 GLY A CA 1
ATOM 3162 C C . GLY A 1 403 ? -1.896 -13.914 3.039 1 95.31 403 GLY A C 1
ATOM 3163 O O . GLY A 1 403 ? -2.191 -12.727 3.111 1 95.31 403 GLY A O 1
ATOM 3164 N N . GLY A 1 404 ? -2.693 -14.828 2.689 1 95.69 404 GLY A N 1
ATOM 3165 C CA . GLY A 1 404 ? -4.074 -14.516 2.359 1 95.69 404 GLY A CA 1
ATOM 3166 C C . GLY A 1 404 ? -4.844 -13.914 3.521 1 95.69 404 GLY A C 1
ATOM 3167 O O . GLY A 1 404 ? -5.691 -13.039 3.328 1 95.69 404 GLY A O 1
ATOM 3168 N N . HIS A 1 405 ? -4.52 -14.336 4.707 1 97.25 405 HIS A N 1
ATOM 3169 C CA . HIS A 1 405 ? -5.281 -13.875 5.863 1 97.25 405 HIS A CA 1
ATOM 3170 C C . HIS A 1 405 ? -5.043 -12.391 6.121 1 97.25 405 HIS A C 1
ATOM 3172 O O . HIS A 1 405 ? -5.91 -11.703 6.668 1 97.25 405 HIS A O 1
ATOM 3178 N N . GLY A 1 406 ? -3.877 -11.891 5.695 1 97.44 406 GLY A N 1
ATOM 3179 C CA . GLY A 1 406 ? -3.619 -10.461 5.789 1 97.44 406 GLY A CA 1
ATOM 3180 C C . GLY A 1 406 ? -4.477 -9.641 4.848 1 97.44 406 GLY A C 1
ATOM 3181 O O . GLY A 1 406 ? -4.609 -8.43 5.02 1 97.44 406 GLY A O 1
ATOM 3182 N N . TYR A 1 407 ? -5.078 -10.297 3.879 1 97.38 407 TYR A N 1
ATOM 3183 C CA . TYR A 1 407 ? -5.898 -9.641 2.871 1 97.38 407 TYR A CA 1
ATOM 3184 C C . TYR A 1 407 ? -7.305 -9.383 3.398 1 97.38 407 TYR A C 1
ATOM 3186 O O . TYR A 1 407 ? -8.055 -8.586 2.82 1 97.38 407 TYR A O 1
ATOM 3194 N N . LEU A 1 408 ? -7.676 -9.984 4.535 1 98 408 LEU A N 1
ATOM 3195 C CA . LEU A 1 408 ? -8.984 -9.82 5.164 1 98 408 LEU A CA 1
ATOM 3196 C C . LEU A 1 408 ? -9.008 -8.562 6.031 1 98 408 LEU A C 1
ATOM 3198 O O . LEU A 1 408 ? -8.039 -8.266 6.73 1 98 408 LEU A O 1
ATOM 3202 N N . LEU A 1 409 ? -10.117 -7.84 5.984 1 97.56 409 LEU A N 1
ATOM 3203 C CA . LEU A 1 409 ? -10.25 -6.699 6.883 1 97.56 409 LEU A CA 1
ATOM 3204 C C . LEU A 1 409 ? -10.172 -7.145 8.344 1 97.56 409 LEU A C 1
ATOM 3206 O O . LEU A 1 409 ? -9.68 -6.406 9.195 1 97.56 409 LEU A O 1
ATOM 3210 N N . SER A 1 410 ? -10.594 -8.383 8.672 1 97.88 410 SER A N 1
ATOM 3211 C CA . SER A 1 410 ? -10.617 -8.883 10.039 1 97.88 410 SER A CA 1
ATOM 3212 C C . SER A 1 410 ? -9.203 -9.023 10.602 1 97.88 410 SER A C 1
ATOM 3214 O O . SER A 1 410 ? -9.023 -9.156 11.812 1 97.88 410 SER A O 1
ATOM 3216 N N . SER A 1 411 ? -8.172 -9.039 9.719 1 98.25 411 SER A N 1
ATOM 3217 C CA . SER A 1 411 ? -6.801 -9.047 10.203 1 98.25 411 SER A CA 1
ATOM 3218 C C . SER A 1 411 ? -6.457 -7.73 10.898 1 98.25 411 SER A C 1
ATOM 3220 O O . SER A 1 411 ? -5.5 -7.66 11.672 1 98.25 411 SER A O 1
ATOM 3222 N N . GLY A 1 412 ? -7.191 -6.703 10.539 1 97.31 412 GLY A N 1
ATOM 3223 C CA . GLY A 1 412 ? -6.945 -5.371 11.078 1 97.31 412 GLY A CA 1
ATOM 3224 C C . GLY A 1 412 ? -5.941 -4.578 10.258 1 97.31 412 GLY A C 1
ATOM 3225 O O . GLY A 1 412 ? -5.914 -3.348 10.328 1 97.31 412 GLY A O 1
ATOM 3226 N N . LEU A 1 413 ? -5.109 -5.203 9.438 1 98.31 413 LEU A N 1
ATOM 3227 C CA . LEU A 1 413 ? -3.959 -4.582 8.789 1 98.31 413 LEU A CA 1
ATOM 3228 C C . LEU A 1 413 ? -4.398 -3.688 7.641 1 98.31 413 LEU A C 1
ATOM 3230 O O . LEU A 1 413 ? -3.902 -2.566 7.492 1 98.31 413 LEU A O 1
ATOM 3234 N N . PRO A 1 414 ? -5.445 -4.141 6.801 1 97.62 414 PRO A N 1
ATOM 3235 C CA . PRO A 1 414 ? -5.867 -3.264 5.703 1 97.62 414 PRO A CA 1
ATOM 3236 C C . PRO A 1 414 ? -6.48 -1.954 6.195 1 97.62 414 PRO A C 1
ATOM 3238 O O . PRO A 1 414 ? -6.207 -0.892 5.633 1 97.62 414 PRO A O 1
ATOM 3241 N N . VAL A 1 415 ? -7.262 -2.047 7.234 1 96.38 415 VAL A N 1
ATOM 3242 C CA . VAL A 1 415 ? -7.91 -0.852 7.766 1 96.38 415 VAL A CA 1
ATOM 3243 C C . VAL A 1 415 ? -6.863 0.07 8.391 1 96.38 415 VAL A C 1
ATOM 3245 O O . VAL A 1 415 ? -6.887 1.283 8.164 1 96.38 415 VAL A O 1
ATOM 3248 N N . LEU A 1 416 ? -5.949 -0.54 9.125 1 97.12 416 LEU A N 1
ATOM 3249 C CA . LEU A 1 416 ? -4.848 0.223 9.711 1 97.12 416 LEU A CA 1
ATOM 3250 C C . LEU A 1 416 ? -4.059 0.95 8.625 1 97.12 416 LEU A C 1
ATOM 3252 O O . LEU A 1 416 ? -3.781 2.145 8.75 1 97.12 416 LEU A O 1
ATOM 3256 N N . LEU A 1 417 ? -3.695 0.233 7.598 1 97.56 417 LEU A N 1
ATOM 3257 C CA . LEU A 1 417 ? -2.93 0.819 6.5 1 97.56 417 LEU A CA 1
ATOM 3258 C C . LEU A 1 417 ? -3.711 1.944 5.832 1 97.56 417 LEU A C 1
ATOM 3260 O O . LEU A 1 417 ? -3.178 3.037 5.621 1 97.56 417 LEU A O 1
ATOM 3264 N N . GLY A 1 418 ? -4.961 1.67 5.461 1 96.56 418 GLY A N 1
ATOM 3265 C CA . GLY A 1 418 ? -5.777 2.688 4.82 1 96.56 418 GLY A CA 1
ATOM 3266 C C . GLY A 1 418 ? -5.852 3.98 5.609 1 96.56 418 GLY A C 1
ATOM 3267 O O . GLY A 1 418 ? -5.781 5.07 5.039 1 96.56 418 GLY A O 1
ATOM 3268 N N . ASP A 1 419 ? -5.902 3.861 6.898 1 95.25 419 ASP A N 1
ATOM 3269 C CA . ASP A 1 419 ? -6.062 5.031 7.758 1 95.25 419 ASP A CA 1
ATOM 3270 C C . ASP A 1 419 ? -4.738 5.781 7.914 1 95.25 419 ASP A C 1
ATOM 3272 O O . ASP A 1 419 ? -4.727 7.008 8.031 1 95.25 419 ASP A O 1
ATOM 3276 N N . VAL A 1 420 ? -3.646 5.062 7.91 1 95.62 420 VAL A N 1
ATOM 3277 C CA . VAL A 1 420 ? -2.346 5.668 8.172 1 95.62 420 VAL A CA 1
ATOM 3278 C C . VAL A 1 420 ? -1.798 6.289 6.887 1 95.62 420 VAL A C 1
ATOM 3280 O O . VAL A 1 420 ? -0.992 7.219 6.934 1 95.62 420 VAL A O 1
ATOM 3283 N N . LEU A 1 421 ? -2.287 5.902 5.738 1 96.12 421 LEU A N 1
ATOM 3284 C CA . LEU A 1 421 ? -1.763 6.305 4.438 1 96.12 421 LEU A CA 1
ATOM 3285 C C . LEU A 1 421 ? -1.888 7.812 4.242 1 96.12 421 LEU A C 1
ATOM 3287 O O . LEU A 1 421 ? -1.113 8.414 3.494 1 96.12 421 LEU A O 1
ATOM 3291 N N . GLN A 1 422 ? -2.816 8.438 4.852 1 93.44 422 GLN A N 1
ATOM 3292 C CA . GLN A 1 422 ? -2.99 9.875 4.668 1 93.44 422 GLN A CA 1
ATOM 3293 C C . GLN A 1 422 ? -1.79 10.648 5.207 1 93.44 422 GLN A C 1
ATOM 3295 O O . GLN A 1 422 ? -1.525 11.773 4.773 1 93.44 422 GLN A O 1
ATOM 3300 N N . MET A 1 423 ? -0.982 10.031 6.062 1 93.75 423 MET A N 1
ATOM 3301 C CA . MET A 1 423 ? 0.097 10.719 6.762 1 93.75 423 MET A CA 1
ATOM 3302 C C . MET A 1 423 ? 1.224 11.086 5.797 1 93.75 423 MET A C 1
ATOM 3304 O O . MET A 1 423 ? 2.014 11.992 6.074 1 93.75 423 MET A O 1
ATOM 3308 N N . VAL A 1 424 ? 1.291 10.422 4.66 1 95.69 424 VAL A N 1
ATOM 3309 C CA . VAL A 1 424 ? 2.355 10.742 3.715 1 95.69 424 VAL A CA 1
ATOM 3310 C C . VAL A 1 424 ? 1.953 11.945 2.871 1 95.69 424 VAL A C 1
ATOM 3312 O O . VAL A 1 424 ? 2.783 12.523 2.164 1 95.69 424 VAL A O 1
ATOM 3315 N N . THR A 1 425 ? 0.698 12.383 2.945 1 92.94 425 THR A N 1
ATOM 3316 C CA . THR A 1 425 ? 0.177 13.477 2.129 1 92.94 425 THR A CA 1
ATOM 3317 C C . THR A 1 425 ? -0.241 14.648 3.004 1 92.94 425 THR A C 1
ATOM 3319 O O . THR A 1 425 ? 0.027 15.805 2.67 1 92.94 425 THR A O 1
ATOM 3322 N N . ALA A 1 426 ? -0.831 14.32 4.156 1 87.06 426 ALA A N 1
ATOM 3323 C CA . ALA A 1 426 ? -1.394 15.359 5.02 1 87.06 426 ALA A CA 1
ATOM 3324 C C . ALA A 1 426 ? -0.291 16.156 5.703 1 87.06 426 ALA A C 1
ATOM 3326 O O . ALA A 1 426 ? 0.805 15.648 5.938 1 87.06 426 ALA A O 1
ATOM 3327 N N . GLU A 1 427 ? -0.572 17.406 5.992 1 81.88 427 GLU A N 1
ATOM 3328 C CA . GLU A 1 427 ? 0.336 18.328 6.68 1 81.88 427 GLU A CA 1
ATOM 3329 C C . GLU A 1 427 ? 1.647 18.484 5.914 1 81.88 427 GLU A C 1
ATOM 3331 O O . GLU A 1 427 ? 2.717 18.578 6.52 1 81.88 427 GLU A O 1
ATOM 3336 N N . GLY A 1 428 ? 1.581 18.359 4.605 1 85.75 428 GLY A N 1
ATOM 3337 C CA . GLY A 1 428 ? 2.727 18.453 3.717 1 85.75 428 GLY A CA 1
ATOM 3338 C C . GLY A 1 428 ? 3.107 17.125 3.082 1 85.75 428 GLY A C 1
ATOM 3339 O O . GLY A 1 428 ? 3.479 16.188 3.781 1 85.75 428 GLY A O 1
ATOM 3340 N N . GLU A 1 429 ? 3.016 17.125 1.83 1 91.94 429 GLU A N 1
ATOM 3341 C CA . GLU A 1 429 ? 3.389 15.93 1.087 1 91.94 429 GLU A CA 1
ATOM 3342 C C . GLU A 1 429 ? 4.875 15.625 1.234 1 91.94 429 GLU A C 1
ATOM 3344 O O . GLU A 1 429 ? 5.695 16.547 1.309 1 91.94 429 GLU A O 1
ATOM 3349 N N . ASN A 1 430 ? 5.246 14.367 1.36 1 94.25 430 ASN A N 1
ATOM 3350 C CA . ASN A 1 430 ? 6.566 13.906 1.778 1 94.25 430 ASN A CA 1
ATOM 3351 C C . ASN A 1 430 ? 7.668 14.484 0.89 1 94.25 430 ASN A C 1
ATOM 3353 O O . ASN A 1 430 ? 8.719 14.883 1.383 1 94.25 430 ASN A O 1
ATOM 3357 N N . PHE A 1 431 ? 7.512 14.594 -0.417 1 93.94 431 PHE A N 1
ATOM 3358 C CA . PHE A 1 431 ? 8.562 15.102 -1.291 1 93.94 431 PHE A CA 1
ATOM 3359 C C . PHE A 1 431 ? 8.734 16.609 -1.102 1 93.94 431 PHE A C 1
ATOM 3361 O O . PHE A 1 431 ? 9.852 17.125 -1.192 1 93.94 431 PHE A O 1
ATOM 3368 N N . VAL A 1 432 ? 7.633 17.312 -0.842 1 92.81 432 VAL A N 1
ATOM 3369 C CA . VAL A 1 432 ? 7.699 18.75 -0.569 1 92.81 432 VAL A CA 1
ATOM 3370 C C . VAL A 1 432 ? 8.438 18.984 0.746 1 92.81 432 VAL A C 1
ATOM 3372 O O . VAL A 1 432 ? 9.281 19.875 0.835 1 92.81 432 VAL A O 1
ATOM 3375 N N . LEU A 1 433 ? 8.133 18.156 1.732 1 95.19 433 LEU A N 1
ATOM 3376 C CA . LEU A 1 433 ? 8.766 18.328 3.039 1 95.19 433 LEU A CA 1
ATOM 3377 C C . LEU A 1 433 ? 10.258 18.016 2.965 1 95.19 433 LEU A C 1
ATOM 3379 O O . LEU A 1 433 ? 11.055 18.578 3.717 1 95.19 433 LEU A O 1
ATOM 3383 N N . CYS A 1 434 ? 10.641 17.141 2.066 1 96.94 434 CYS A N 1
ATOM 3384 C CA . CYS A 1 434 ? 12.062 16.891 1.876 1 96.94 434 CYS A CA 1
ATOM 3385 C C . CYS A 1 434 ? 12.789 18.141 1.391 1 96.94 434 CYS A C 1
ATOM 3387 O O . CYS A 1 434 ? 13.922 18.391 1.797 1 96.94 434 CYS A O 1
ATOM 3389 N N . GLN A 1 435 ? 12.148 18.938 0.521 1 95.81 435 GLN A N 1
ATOM 3390 C CA . GLN A 1 435 ? 12.742 20.188 0.059 1 95.81 435 GLN A CA 1
ATOM 3391 C C . GLN A 1 435 ? 12.844 21.203 1.195 1 95.81 435 GLN A C 1
ATOM 3393 O O . GLN A 1 435 ? 13.828 21.922 1.295 1 95.81 435 GLN A O 1
ATOM 3398 N N . GLN A 1 436 ? 11.82 21.141 2.076 1 95.19 436 GLN A N 1
ATOM 3399 C CA . GLN A 1 436 ? 11.844 22.031 3.234 1 95.19 436 GLN A CA 1
ATOM 3400 C C . GLN A 1 436 ? 12.977 21.656 4.191 1 95.19 436 GLN A C 1
ATOM 3402 O O . GLN A 1 436 ? 13.625 22.531 4.766 1 95.19 436 GLN A O 1
ATOM 3407 N N . THR A 1 437 ? 13.156 20.375 4.367 1 97.38 437 THR A N 1
ATOM 3408 C CA . THR A 1 437 ? 14.266 19.906 5.191 1 97.38 437 THR A CA 1
ATOM 3409 C C . THR A 1 437 ? 15.602 20.375 4.617 1 97.38 437 THR A C 1
ATOM 3411 O O . THR A 1 437 ? 16.438 20.906 5.34 1 97.38 437 THR A O 1
ATOM 3414 N N . ALA A 1 438 ? 15.727 20.188 3.316 1 97.88 438 ALA A N 1
ATOM 3415 C CA . ALA A 1 438 ? 16.969 20.594 2.654 1 97.88 438 ALA A CA 1
ATOM 3416 C C . ALA A 1 438 ? 17.188 22.094 2.779 1 97.88 438 ALA A C 1
ATOM 3418 O O . ALA A 1 438 ? 18.312 22.547 3.041 1 97.88 438 ALA A O 1
ATOM 3419 N N . ARG A 1 439 ? 16.156 22.875 2.586 1 96.75 439 ARG A N 1
ATOM 3420 C CA . ARG A 1 439 ? 16.25 24.328 2.701 1 96.75 439 ARG A CA 1
ATOM 3421 C C . ARG A 1 439 ? 16.719 24.734 4.09 1 96.75 439 ARG A C 1
ATOM 3423 O O . ARG A 1 439 ? 17.578 25.594 4.227 1 96.75 439 ARG A O 1
ATOM 3430 N N . ALA A 1 440 ? 16.141 24.125 5.105 1 96.31 440 ALA A N 1
ATOM 3431 C CA . ALA A 1 440 ? 16.516 24.422 6.484 1 96.31 440 ALA A CA 1
ATOM 3432 C C . ALA A 1 440 ? 17.969 24.062 6.746 1 96.31 440 ALA A C 1
ATOM 3434 O O . ALA A 1 440 ? 18.688 24.812 7.41 1 96.31 440 ALA A O 1
ATOM 3435 N N . LEU A 1 441 ? 18.391 22.922 6.215 1 97.31 441 LEU A N 1
ATOM 3436 C CA . LEU A 1 441 ? 19.75 22.469 6.414 1 97.31 441 LEU A CA 1
ATOM 3437 C C . LEU A 1 441 ? 20.75 23.375 5.707 1 97.31 441 LEU A C 1
ATOM 3439 O O . LEU A 1 441 ? 21.812 23.672 6.238 1 97.31 441 LEU A O 1
ATOM 3443 N N . LEU A 1 442 ? 20.406 23.828 4.492 1 96.38 442 LEU A N 1
ATOM 3444 C CA . LEU A 1 442 ? 21.25 24.781 3.764 1 96.38 442 LEU A CA 1
ATOM 3445 C C . LEU A 1 442 ? 21.344 26.109 4.504 1 96.38 442 LEU A C 1
ATOM 3447 O O . LEU A 1 442 ? 22.406 26.734 4.523 1 96.38 442 LEU A O 1
ATOM 3451 N N . LYS A 1 443 ? 20.25 26.516 5.109 1 94.38 443 LYS A N 1
ATOM 3452 C CA . LYS A 1 443 ? 20.25 27.75 5.902 1 94.38 443 LYS A CA 1
ATOM 3453 C C . LYS A 1 443 ? 21.172 27.625 7.113 1 94.38 443 LYS A C 1
ATOM 3455 O O . LYS A 1 443 ? 21.938 28.547 7.406 1 94.38 443 LYS A O 1
ATOM 3460 N N . ILE A 1 444 ? 21.078 26.531 7.785 1 95 444 ILE A N 1
ATOM 3461 C CA . ILE A 1 444 ? 21.922 26.281 8.953 1 95 444 ILE A CA 1
ATOM 3462 C C . ILE A 1 444 ? 23.391 26.25 8.531 1 95 444 ILE A C 1
ATOM 3464 O O . ILE A 1 444 ? 24.25 26.844 9.195 1 95 444 ILE A O 1
ATOM 3468 N N . HIS A 1 445 ? 23.656 25.562 7.469 1 95.5 445 HIS A N 1
ATOM 3469 C CA . HIS A 1 445 ? 25.031 25.516 6.953 1 95.5 445 HIS A CA 1
ATOM 3470 C C . HIS A 1 445 ? 25.516 26.906 6.574 1 95.5 445 HIS A C 1
ATOM 3472 O O . HIS A 1 445 ? 26.672 27.25 6.824 1 95.5 445 HIS A O 1
ATOM 3478 N N . GLY A 1 446 ? 24.641 27.656 5.914 1 93.38 446 GLY A N 1
ATOM 3479 C CA . GLY A 1 446 ? 24.984 29.031 5.574 1 93.38 446 GLY A CA 1
ATOM 3480 C C . GLY A 1 446 ? 25.328 29.875 6.789 1 93.38 446 GLY A C 1
ATOM 3481 O O . GLY A 1 446 ? 26.281 30.656 6.758 1 93.38 446 GLY A O 1
ATOM 3482 N N . GLN A 1 447 ? 24.578 29.734 7.805 1 92.62 447 GLN A N 1
ATOM 3483 C CA . GLN A 1 447 ? 24.844 30.438 9.055 1 92.62 447 GLN A CA 1
ATOM 3484 C C . GLN A 1 447 ? 26.188 30.016 9.648 1 92.62 447 GLN A C 1
ATOM 3486 O O . GLN A 1 447 ? 26.922 30.844 10.188 1 92.62 447 GLN A O 1
ATOM 3491 N N . PHE A 1 448 ? 26.453 28.781 9.555 1 93.88 448 PHE A N 1
ATOM 3492 C CA . PHE A 1 448 ? 27.734 28.266 10.039 1 93.88 448 PHE A CA 1
ATOM 3493 C C . PHE A 1 448 ? 28.891 28.875 9.273 1 93.88 448 PHE A C 1
ATOM 3495 O O . PHE A 1 448 ? 29.906 29.266 9.859 1 93.88 448 PHE A O 1
ATOM 3502 N N . GLN A 1 449 ? 28.766 28.984 8.023 1 92.94 449 GLN A N 1
ATOM 3503 C CA . GLN A 1 449 ? 29.828 29.547 7.184 1 92.94 449 GLN A CA 1
ATOM 3504 C C . GLN A 1 449 ? 30.062 31.016 7.512 1 92.94 449 GLN A C 1
ATOM 3506 O O . GLN A 1 449 ? 31.203 31.484 7.496 1 92.94 449 GLN A O 1
ATOM 3511 N N . SER A 1 450 ? 29.031 31.688 7.832 1 93.94 450 SER A N 1
ATOM 3512 C CA . SER A 1 450 ? 29.125 33.125 8.055 1 93.94 450 SER A CA 1
ATOM 3513 C C . SER A 1 450 ? 29.547 33.438 9.484 1 93.94 450 SER A C 1
ATOM 3515 O O . SER A 1 450 ? 30.359 34.344 9.711 1 93.94 450 SER A O 1
ATOM 3517 N N . SER A 1 451 ? 29.016 32.688 10.5 1 92.81 451 SER A N 1
ATOM 3518 C CA . SER A 1 451 ? 29.203 33.062 11.898 1 92.81 451 SER A CA 1
ATOM 3519 C C . SER A 1 451 ? 30.016 32.031 12.648 1 92.81 451 SER A C 1
ATOM 3521 O O . SER A 1 451 ? 30.516 32.312 13.75 1 92.81 451 SER A O 1
ATOM 3523 N N . GLY A 1 452 ? 30.094 30.938 12.102 1 89.88 452 GLY A N 1
ATOM 3524 C CA . GLY A 1 452 ? 30.781 29.859 12.789 1 89.88 452 GLY A CA 1
ATOM 3525 C C . GLY A 1 452 ? 29.922 29.188 13.852 1 89.88 452 GLY A C 1
ATOM 3526 O O . GLY A 1 452 ? 30.406 28.312 14.578 1 89.88 452 GLY A O 1
ATOM 3527 N N . ARG A 1 453 ? 28.672 29.578 13.938 1 90.62 453 ARG A N 1
ATOM 3528 C CA . ARG A 1 453 ? 27.812 29.062 15 1 90.62 453 ARG A CA 1
ATOM 3529 C C . ARG A 1 453 ? 26.828 28.031 14.453 1 90.62 453 ARG A C 1
ATOM 3531 O O . ARG A 1 453 ? 26.328 28.188 13.336 1 90.62 453 ARG A O 1
ATOM 3538 N N . LEU A 1 454 ? 26.578 26.984 15.234 1 93.19 454 LEU A N 1
ATOM 3539 C CA . LEU A 1 454 ? 25.594 25.938 14.953 1 93.19 454 LEU A CA 1
ATOM 3540 C C . LEU A 1 454 ? 24.719 25.672 16.172 1 93.19 454 LEU A C 1
ATOM 3542 O O . LEU A 1 454 ? 25.188 25.719 17.297 1 93.19 454 LEU A O 1
ATOM 3546 N N . PRO A 1 455 ? 23.469 25.516 15.914 1 89.12 455 PRO A N 1
ATOM 3547 C CA . PRO A 1 455 ? 22.688 25.031 17.047 1 89.12 455 PRO A CA 1
ATOM 3548 C C . PRO A 1 455 ? 23.25 23.766 17.656 1 89.12 455 PRO A C 1
ATOM 3550 O O . PRO A 1 455 ? 23.875 22.953 16.969 1 89.12 455 PRO A O 1
ATOM 3553 N N . THR A 1 456 ? 23.016 23.547 18.906 1 84.88 456 THR A N 1
ATOM 3554 C CA . THR A 1 456 ? 23.594 22.438 19.656 1 84.88 456 THR A CA 1
ATOM 3555 C C . THR A 1 456 ? 23.266 21.094 19 1 84.88 456 THR A C 1
ATOM 3557 O O . THR A 1 456 ? 24.141 20.234 18.875 1 84.88 456 THR A O 1
ATOM 3560 N N . ALA A 1 457 ? 22.062 20.938 18.531 1 87 457 ALA A N 1
ATOM 3561 C CA . ALA A 1 457 ? 21.594 19.672 17.953 1 87 457 ALA A CA 1
ATOM 3562 C C . ALA A 1 457 ? 22.203 19.422 16.578 1 87 457 ALA A C 1
ATOM 3564 O O . ALA A 1 457 ? 22.125 18.312 16.047 1 87 457 ALA A O 1
ATOM 3565 N N . MET A 1 458 ? 22.953 20.453 15.984 1 93.06 458 MET A N 1
ATOM 3566 C CA . MET A 1 458 ? 23.469 20.359 14.617 1 93.06 458 MET A CA 1
ATOM 3567 C C . MET A 1 458 ? 24.984 20.516 14.602 1 93.06 458 MET A C 1
ATOM 3569 O O . MET A 1 458 ? 25.562 20.797 13.555 1 93.06 458 MET A O 1
ATOM 3573 N N . GLN A 1 459 ? 25.609 20.281 15.742 1 92.69 459 GLN A N 1
ATOM 3574 C CA . GLN A 1 459 ? 27.047 20.5 15.875 1 92.69 459 GLN A CA 1
ATOM 3575 C C . GLN A 1 459 ? 27.828 19.609 14.922 1 92.69 459 GLN A C 1
ATOM 3577 O O . GLN A 1 459 ? 28.906 19.969 14.469 1 92.69 459 GLN A O 1
ATOM 3582 N N . PHE A 1 460 ? 27.234 18.516 14.555 1 92.88 460 PHE A N 1
ATOM 3583 C CA . PHE A 1 460 ? 27.922 17.547 13.695 1 92.88 460 PHE A CA 1
ATOM 3584 C C . PHE A 1 460 ? 28.156 18.141 12.305 1 92.88 460 PHE A C 1
ATOM 3586 O O . PHE A 1 460 ? 29.031 17.672 11.57 1 92.88 460 PHE A O 1
ATOM 3593 N N . ILE A 1 461 ? 27.453 19.172 11.906 1 95.56 461 ILE A N 1
ATOM 3594 C CA . ILE A 1 461 ? 27.594 19.797 10.594 1 95.56 461 ILE A CA 1
ATOM 3595 C C . ILE A 1 461 ? 28.969 20.469 10.484 1 95.56 461 ILE A C 1
ATOM 3597 O O . ILE A 1 461 ? 29.484 20.656 9.383 1 95.56 461 ILE A O 1
ATOM 3601 N N . ALA A 1 462 ? 29.547 20.766 11.625 1 94.5 462 ALA A N 1
ATOM 3602 C CA . ALA A 1 462 ? 30.875 21.375 11.641 1 94.5 462 ALA A CA 1
ATOM 3603 C C . ALA A 1 462 ? 31.906 20.453 11.016 1 94.5 462 ALA A C 1
ATOM 3605 O O . ALA A 1 462 ? 32.969 20.906 10.578 1 94.5 462 ALA A O 1
ATOM 3606 N N . ASN A 1 463 ? 31.625 19.203 10.914 1 93.06 463 ASN A N 1
ATOM 3607 C CA . ASN A 1 463 ? 32.531 18.203 10.398 1 93.06 463 ASN A CA 1
ATOM 3608 C C . ASN A 1 463 ? 32.469 18.078 8.883 1 93.06 463 ASN A C 1
ATOM 3610 O O . ASN A 1 463 ? 33.062 17.203 8.281 1 93.06 463 ASN A O 1
ATOM 3614 N N . ILE A 1 464 ? 31.703 18.891 8.227 1 93.06 464 ILE A N 1
ATOM 3615 C CA . ILE A 1 464 ? 31.406 18.766 6.801 1 93.06 464 ILE A CA 1
ATOM 3616 C C . ILE A 1 464 ? 32.688 18.844 5.992 1 93.06 464 ILE A C 1
ATOM 3618 O O . ILE A 1 464 ? 32.812 18.234 4.93 1 93.06 464 ILE A O 1
ATOM 3622 N N . GLY A 1 465 ? 33.688 19.562 6.457 1 87.88 465 GLY A N 1
ATOM 3623 C CA . GLY A 1 465 ? 34.969 19.734 5.746 1 87.88 465 GLY A CA 1
ATOM 3624 C C . GLY A 1 465 ? 35.969 18.672 6.09 1 87.88 465 GLY A C 1
ATOM 3625 O O . GLY A 1 465 ? 37.031 18.562 5.441 1 87.88 465 GLY A O 1
ATOM 3626 N N . LYS A 1 466 ? 35.656 17.859 7.035 1 84.81 466 LYS A N 1
ATOM 3627 C CA . LYS A 1 466 ? 36.594 16.844 7.48 1 84.81 466 LYS A CA 1
ATOM 3628 C C . LYS A 1 466 ? 36.531 15.602 6.602 1 84.81 466 LYS A C 1
ATOM 3630 O O . LYS A 1 466 ? 35.438 15.172 6.211 1 84.81 466 LYS A O 1
ATOM 3635 N N . LEU A 1 467 ? 37.656 15.242 6.105 1 73 467 LEU A N 1
ATOM 3636 C CA . LEU A 1 467 ? 37.719 14.047 5.27 1 73 467 LEU A CA 1
ATOM 3637 C C . LEU A 1 467 ? 37.531 12.789 6.105 1 73 467 LEU A C 1
ATOM 3639 O O . LEU A 1 467 ? 38 12.703 7.234 1 73 467 LEU A O 1
ATOM 3643 N N . SER A 1 468 ? 36.656 11.906 5.578 1 70.06 468 SER A N 1
ATOM 3644 C CA . SER A 1 468 ? 36.375 10.664 6.277 1 70.06 468 SER A CA 1
ATOM 3645 C C . SER A 1 468 ? 37.594 9.734 6.281 1 70.06 468 SER A C 1
ATOM 3647 O O . SER A 1 468 ? 38.25 9.562 5.25 1 70.06 468 SER A O 1
ATOM 3649 N N . HIS A 1 469 ? 38.125 9.406 7.441 1 70.69 469 HIS A N 1
ATOM 3650 C CA . HIS A 1 469 ? 39.188 8.406 7.543 1 70.69 469 HIS A CA 1
ATOM 3651 C C . HIS A 1 469 ? 38.625 7.016 7.789 1 70.69 469 HIS A C 1
ATOM 3653 O O . HIS A 1 469 ? 38.906 6.395 8.812 1 70.69 469 HIS A O 1
ATOM 3659 N N . ALA A 1 470 ? 37.812 6.66 6.805 1 76.25 470 ALA A N 1
ATOM 3660 C CA . ALA A 1 470 ? 37.156 5.387 7.082 1 76.25 470 ALA A CA 1
ATOM 3661 C C . ALA A 1 470 ? 38.094 4.211 6.801 1 76.25 470 ALA A C 1
ATOM 3663 O O . ALA A 1 470 ? 38.906 4.266 5.883 1 76.25 470 ALA A O 1
ATOM 3664 N N . GLN A 1 471 ? 38.188 3.285 7.695 1 85.5 471 GLN A N 1
ATOM 3665 C CA . GLN A 1 471 ? 38.844 1.986 7.57 1 85.5 471 GLN A CA 1
ATOM 3666 C C . GLN A 1 471 ? 37.844 0.852 7.621 1 85.5 471 GLN A C 1
ATOM 3668 O O . GLN A 1 471 ? 36.75 1.012 8.18 1 85.5 471 GLN A O 1
ATOM 3673 N N . PRO A 1 472 ? 38.25 -0.29 6.883 1 91.44 472 PRO A N 1
ATOM 3674 C CA . PRO A 1 472 ? 37.344 -1.445 7.031 1 91.44 472 PRO A CA 1
ATOM 3675 C C . PRO A 1 472 ? 37.156 -1.839 8.492 1 91.44 472 PRO A C 1
ATOM 3677 O O . PRO A 1 472 ? 38.031 -1.687 9.32 1 91.44 472 PRO A O 1
ATOM 3680 N N . ARG A 1 473 ? 36.031 -2.375 8.797 1 94.38 473 ARG A N 1
ATOM 3681 C CA . ARG A 1 473 ? 35.688 -2.707 10.172 1 94.38 473 ARG A CA 1
ATOM 3682 C C . ARG A 1 473 ? 35.5 -4.211 10.352 1 94.38 473 ARG A C 1
ATOM 3684 O O . ARG A 1 473 ? 35.125 -4.91 9.398 1 94.38 473 ARG A O 1
ATOM 3691 N N . SER A 1 474 ? 35.75 -4.621 11.547 1 95.94 474 SER A N 1
ATOM 3692 C CA . SER A 1 474 ? 35.562 -6.023 11.898 1 95.94 474 SER A CA 1
ATOM 3693 C C . SER A 1 474 ? 34.125 -6.324 12.211 1 95.94 474 SER A C 1
ATOM 3695 O O . SER A 1 474 ? 33.312 -5.406 12.328 1 95.94 474 SER A O 1
ATOM 3697 N N . LYS A 1 475 ? 33.875 -7.605 12.328 1 96.81 475 LYS A N 1
ATOM 3698 C CA . LYS A 1 475 ? 32.531 -8.062 12.688 1 96.81 475 LYS A CA 1
ATOM 3699 C C . LYS A 1 475 ? 32.062 -7.434 13.992 1 96.81 475 LYS A C 1
ATOM 3701 O O . LYS A 1 475 ? 30.922 -6.977 14.094 1 96.81 475 LYS A O 1
ATOM 3706 N N . VAL A 1 476 ? 32.938 -7.316 14.961 1 97.38 476 VAL A N 1
ATOM 3707 C CA . VAL A 1 476 ? 32.594 -6.793 16.281 1 97.38 476 VAL A CA 1
ATOM 3708 C C . VAL A 1 476 ? 32.406 -5.281 16.203 1 97.38 476 VAL A C 1
ATOM 3710 O O . VAL A 1 476 ? 31.5 -4.734 16.844 1 97.38 476 VAL A O 1
ATOM 3713 N N . GLN A 1 477 ? 33.188 -4.633 15.453 1 96.69 477 GLN A N 1
ATOM 3714 C CA . GLN A 1 477 ? 33.094 -3.184 15.305 1 96.69 477 GLN A CA 1
ATOM 3715 C C . GLN A 1 477 ? 31.75 -2.781 14.68 1 96.69 477 GLN A C 1
ATOM 3717 O O . GLN A 1 477 ? 31.172 -1.762 15.055 1 96.69 477 GLN A O 1
ATOM 3722 N N . TRP A 1 478 ? 31.266 -3.604 13.781 1 97.62 478 TRP A N 1
ATOM 3723 C CA . TRP A 1 478 ? 30 -3.318 13.109 1 97.62 478 TRP A CA 1
ATOM 3724 C C . TRP A 1 478 ? 28.828 -3.533 14.062 1 97.62 478 TRP A C 1
ATOM 3726 O O . TRP A 1 478 ? 27.688 -3.189 13.734 1 97.62 478 TRP A O 1
ATOM 3736 N N . LEU A 1 479 ? 29.109 -4.059 15.25 1 97.88 479 LEU A N 1
ATOM 3737 C CA . LEU A 1 479 ? 28.047 -4.23 16.234 1 97.88 479 LEU A CA 1
ATOM 3738 C C . LEU A 1 479 ? 28.188 -3.213 17.375 1 97.88 479 LEU A C 1
ATOM 3740 O O . LEU A 1 479 ? 27.5 -3.314 18.391 1 97.88 479 LEU A O 1
ATOM 3744 N N . GLU A 1 480 ? 29.062 -2.248 17.203 1 97.75 480 GLU A N 1
ATOM 3745 C CA . GLU A 1 480 ? 29.203 -1.157 18.156 1 97.75 480 GLU A CA 1
ATOM 3746 C C . GLU A 1 480 ? 28.312 0.021 17.781 1 97.75 480 GLU A C 1
ATOM 3748 O O . GLU A 1 480 ? 28.297 0.46 16.641 1 97.75 480 GLU A O 1
ATOM 3753 N N . LEU A 1 481 ? 27.641 0.559 18.766 1 97.94 481 LEU A N 1
ATOM 3754 C CA . LEU A 1 481 ? 26.688 1.642 18.516 1 97.94 481 LEU A CA 1
ATOM 3755 C C . LEU A 1 481 ? 27.391 2.875 17.969 1 97.94 481 LEU A C 1
ATOM 3757 O O . LEU A 1 481 ? 26.844 3.596 17.141 1 97.94 481 LEU A O 1
ATOM 3761 N N . GLU A 1 482 ? 28.641 3.115 18.359 1 96.25 482 GLU A N 1
ATOM 3762 C CA . GLU A 1 482 ? 29.406 4.27 17.922 1 96.25 482 GLU A CA 1
ATOM 3763 C C . GLU A 1 482 ? 29.641 4.238 16.422 1 96.25 482 GLU A C 1
ATOM 3765 O O . GLU A 1 482 ? 29.75 5.285 15.773 1 96.25 482 GLU A O 1
ATOM 3770 N N . THR A 1 483 ? 29.75 3.016 15.914 1 96.38 483 THR A N 1
ATOM 3771 C CA . THR A 1 483 ? 29.953 2.852 14.477 1 96.38 483 THR A CA 1
ATOM 3772 C C . THR A 1 483 ? 28.797 3.471 13.695 1 96.38 483 THR A C 1
ATOM 3774 O O . THR A 1 483 ? 29.016 4.137 12.68 1 96.38 483 THR A O 1
ATOM 3777 N N . TYR A 1 484 ? 27.594 3.295 14.164 1 97.38 484 TYR A N 1
ATOM 3778 C CA . TYR A 1 484 ? 26.422 3.803 13.461 1 97.38 484 TYR A CA 1
ATOM 3779 C C . TYR A 1 484 ? 26.375 5.324 13.516 1 97.38 484 TYR A C 1
ATOM 3781 O O . TYR A 1 484 ? 26.047 5.977 12.516 1 97.38 484 TYR A O 1
ATOM 3789 N N . LEU A 1 485 ? 26.719 5.93 14.656 1 95.88 485 LEU A N 1
ATOM 3790 C CA . LEU A 1 485 ? 26.766 7.383 14.781 1 95.88 485 LEU A CA 1
ATOM 3791 C C . LEU A 1 485 ? 27.734 7.988 13.781 1 95.88 485 LEU A C 1
ATOM 3793 O O . LEU A 1 485 ? 27.453 9.016 13.164 1 95.88 485 LEU A O 1
ATOM 3797 N N . ASP A 1 486 ? 28.766 7.273 13.57 1 94.94 486 ASP A N 1
ATOM 3798 C CA . ASP A 1 486 ? 29.812 7.758 12.688 1 94.94 486 ASP A CA 1
ATOM 3799 C C . ASP A 1 486 ? 29.422 7.613 11.219 1 94.94 486 ASP A C 1
ATOM 3801 O O . ASP A 1 486 ? 29.422 8.586 10.469 1 94.94 486 ASP A O 1
ATOM 3805 N N . VAL A 1 487 ? 29.016 6.418 10.812 1 96.44 487 VAL A N 1
ATOM 3806 C CA . VAL A 1 487 ? 28.828 6.133 9.398 1 96.44 487 VAL A CA 1
ATOM 3807 C C . VAL A 1 487 ? 27.609 6.875 8.875 1 96.44 487 VAL A C 1
ATOM 3809 O O . VAL A 1 487 ? 27.594 7.34 7.734 1 96.44 487 VAL A O 1
ATOM 3812 N N . PHE A 1 488 ? 26.531 7.027 9.648 1 97.44 488 PHE A N 1
ATOM 3813 C CA . PHE A 1 488 ? 25.344 7.746 9.203 1 97.44 488 PHE A CA 1
ATOM 3814 C C . PHE A 1 488 ? 25.625 9.242 9.125 1 97.44 488 PHE A C 1
ATOM 3816 O O . PHE A 1 488 ? 25.094 9.93 8.242 1 97.44 488 PHE A O 1
ATOM 3823 N N . GLN A 1 489 ? 26.422 9.75 10.078 1 96.56 489 GLN A N 1
ATOM 3824 C CA . GLN A 1 489 ? 26.828 11.148 10.008 1 96.56 489 GLN A CA 1
ATOM 3825 C C . GLN A 1 489 ? 27.641 11.43 8.742 1 96.56 489 GLN A C 1
ATOM 3827 O O . GLN A 1 489 ? 27.406 12.43 8.062 1 96.56 489 GLN A O 1
ATOM 3832 N N . GLN A 1 490 ? 28.562 10.555 8.43 1 95.44 490 GLN A N 1
ATOM 3833 C CA . GLN A 1 490 ? 29.422 10.75 7.266 1 95.44 490 GLN A CA 1
ATOM 3834 C C . GLN A 1 490 ? 28.594 10.734 5.977 1 95.44 490 GLN A C 1
ATOM 3836 O O . GLN A 1 490 ? 28.844 11.539 5.07 1 95.44 490 GLN A O 1
ATOM 3841 N N . ARG A 1 491 ? 27.703 9.797 5.867 1 96.25 491 ARG A N 1
ATOM 3842 C CA . ARG A 1 491 ? 26.812 9.758 4.703 1 96.25 491 ARG A CA 1
ATOM 3843 C C . ARG A 1 491 ? 26.062 11.07 4.551 1 96.25 491 ARG A C 1
ATOM 3845 O O . ARG A 1 491 ? 25.938 11.594 3.443 1 96.25 491 ARG A O 1
ATOM 3852 N N . PHE A 1 492 ? 25.516 11.578 5.691 1 97.62 492 PHE A N 1
ATOM 3853 C CA . PHE A 1 492 ? 24.766 12.828 5.676 1 97.62 492 PHE A CA 1
ATOM 3854 C C . PHE A 1 492 ? 25.641 13.984 5.211 1 97.62 492 PHE A C 1
ATOM 3856 O O . PHE A 1 492 ? 25.266 14.75 4.328 1 97.62 492 PHE A O 1
ATOM 3863 N N . LEU A 1 493 ? 26.828 14.078 5.785 1 96.75 493 LEU A N 1
ATOM 3864 C CA . LEU A 1 493 ? 27.719 15.18 5.465 1 96.75 493 LEU A CA 1
ATOM 3865 C C . LEU A 1 493 ? 28.156 15.125 4.004 1 96.75 493 LEU A C 1
ATOM 3867 O O . LEU A 1 493 ? 28.297 16.156 3.355 1 96.75 493 LEU A O 1
ATOM 3871 N N . HIS A 1 494 ? 28.344 13.898 3.527 1 95.25 494 HIS A N 1
ATOM 3872 C CA . HIS A 1 494 ? 28.672 13.727 2.115 1 95.25 494 HIS A CA 1
ATOM 3873 C C . HIS A 1 494 ? 27.547 14.25 1.225 1 95.25 494 HIS A C 1
ATOM 3875 O O . HIS A 1 494 ? 27.797 14.969 0.254 1 95.25 494 HIS A O 1
ATOM 3881 N N . SER A 1 495 ? 26.359 13.906 1.565 1 96.31 495 SER A N 1
ATOM 3882 C CA . SER A 1 495 ? 25.188 14.344 0.802 1 96.31 495 SER A CA 1
ATOM 3883 C C . SER A 1 495 ? 25.016 15.852 0.873 1 96.31 495 SER A C 1
ATOM 3885 O O . SER A 1 495 ? 24.688 16.5 -0.129 1 96.31 495 SER A O 1
ATOM 3887 N N . LEU A 1 496 ? 25.203 16.406 2.088 1 97.38 496 LEU A N 1
ATOM 3888 C CA . LEU A 1 496 ? 25.062 17.844 2.277 1 97.38 496 LEU A CA 1
ATOM 3889 C C . LEU A 1 496 ? 26.109 18.594 1.451 1 97.38 496 LEU A C 1
ATOM 3891 O O . LEU A 1 496 ? 25.781 19.594 0.806 1 97.38 496 LEU A O 1
ATOM 3895 N N . ARG A 1 497 ? 27.359 18.125 1.438 1 95.06 497 ARG A N 1
ATOM 3896 C CA . ARG A 1 497 ? 28.406 18.734 0.629 1 95.06 497 ARG A CA 1
ATOM 3897 C C . ARG A 1 497 ? 28.031 18.734 -0.848 1 95.06 497 ARG A C 1
ATOM 3899 O O . ARG A 1 497 ? 28.234 19.734 -1.545 1 95.06 497 ARG A O 1
ATOM 3906 N N . GLY A 1 498 ? 27.516 17.594 -1.244 1 93.94 498 GLY A N 1
ATOM 3907 C CA . GLY A 1 498 ? 27.094 17.5 -2.631 1 93.94 498 GLY A CA 1
ATOM 3908 C C . GLY A 1 498 ? 26.016 18.5 -2.998 1 93.94 498 GLY A C 1
ATOM 3909 O O . GLY A 1 498 ? 26.078 19.125 -4.059 1 93.94 498 GLY A O 1
ATOM 3910 N N . LEU A 1 499 ? 25.062 18.703 -2.16 1 96.31 499 LEU A N 1
ATOM 3911 C CA . LEU A 1 499 ? 23.953 19.625 -2.449 1 96.31 499 LEU A CA 1
ATOM 3912 C C . LEU A 1 499 ? 24.438 21.062 -2.42 1 96.31 499 LEU A C 1
ATOM 3914 O O . LEU A 1 499 ? 24.016 21.875 -3.252 1 96.31 499 LEU A O 1
ATOM 3918 N N . VAL A 1 500 ? 25.25 21.375 -1.409 1 95.94 500 VAL A N 1
ATOM 3919 C CA . VAL A 1 500 ? 25.797 22.719 -1.292 1 95.94 500 VAL A CA 1
ATOM 3920 C C . VAL A 1 500 ? 26.5 23.109 -2.592 1 95.94 500 VAL A C 1
ATOM 3922 O O . VAL A 1 500 ? 26.297 24.219 -3.105 1 95.94 500 VAL A O 1
ATOM 3925 N N . ASN A 1 501 ? 27.234 22.219 -3.145 1 93.94 501 ASN A N 1
ATOM 3926 C CA . ASN A 1 501 ? 27.969 22.469 -4.387 1 93.94 501 ASN A CA 1
ATOM 3927 C C . ASN A 1 501 ? 27.016 22.656 -5.559 1 93.94 501 ASN A C 1
ATOM 3929 O O . ASN A 1 501 ? 27.234 23.516 -6.414 1 93.94 501 ASN A O 1
ATOM 3933 N N . LYS A 1 502 ? 26 21.938 -5.598 1 93.5 502 LYS A N 1
ATOM 3934 C CA . LYS A 1 502 ? 25.047 22 -6.703 1 93.5 502 LYS A CA 1
ATOM 3935 C C . LYS A 1 502 ? 24.219 23.281 -6.637 1 93.5 502 LYS A C 1
ATOM 3937 O O . LYS A 1 502 ? 23.969 23.906 -7.664 1 93.5 502 LYS A O 1
ATOM 3942 N N . VAL A 1 503 ? 23.812 23.625 -5.469 1 95.06 503 VAL A N 1
ATOM 3943 C CA . VAL A 1 503 ? 22.922 24.766 -5.27 1 95.06 503 VAL A CA 1
ATOM 3944 C C . VAL A 1 503 ? 23.688 26.062 -5.512 1 95.06 503 VAL A C 1
ATOM 3946 O O . VAL A 1 503 ? 23.125 27.047 -5.977 1 95.06 503 VAL A O 1
ATOM 3949 N N . SER A 1 504 ? 24.984 26.094 -5.281 1 91.62 504 SER A N 1
ATOM 3950 C CA . SER A 1 504 ? 25.797 27.281 -5.43 1 91.62 504 SER A CA 1
ATOM 3951 C C . SER A 1 504 ? 25.875 27.734 -6.883 1 91.62 504 SER A C 1
ATOM 3953 O O . SER A 1 504 ? 26.156 28.906 -7.168 1 91.62 504 SER A O 1
ATOM 3955 N N . SER A 1 505 ? 25.531 26.875 -7.773 1 91.38 505 SER A N 1
ATOM 3956 C CA . SER A 1 505 ? 25.609 27.188 -9.195 1 91.38 505 SER A CA 1
ATOM 3957 C C . SER A 1 505 ? 24.281 27.734 -9.711 1 91.38 505 SER A C 1
ATOM 3959 O O . SER A 1 505 ? 24.188 28.188 -10.852 1 91.38 505 SER A O 1
ATOM 3961 N N . ASP A 1 506 ? 23.281 27.781 -8.914 1 93.19 506 ASP A N 1
ATOM 3962 C CA . ASP A 1 506 ? 21.953 28.234 -9.328 1 93.19 506 ASP A CA 1
ATOM 3963 C C . ASP A 1 506 ? 21.75 29.703 -8.961 1 93.19 506 ASP A C 1
ATOM 3965 O O . ASP A 1 506 ? 22.531 30.281 -8.211 1 93.19 506 ASP A O 1
ATOM 3969 N N . SER A 1 507 ? 20.766 30.297 -9.508 1 91.81 507 SER A N 1
ATOM 3970 C CA . SER A 1 507 ? 20.5 31.719 -9.359 1 91.81 507 SER A CA 1
ATOM 3971 C C . SER A 1 507 ? 20.094 32.062 -7.938 1 91.81 507 SER A C 1
ATOM 3973 O O . SER A 1 507 ? 20.25 33.219 -7.5 1 91.81 507 SER A O 1
ATOM 3975 N N . SER A 1 508 ? 19.516 31.109 -7.238 1 92.69 508 SER A N 1
ATOM 3976 C CA . SER A 1 508 ? 19.094 31.266 -5.852 1 92.69 508 SER A CA 1
ATOM 3977 C C . SER A 1 508 ? 19.016 29.906 -5.141 1 92.69 508 SER A C 1
ATOM 3979 O O . SER A 1 508 ? 19.047 28.859 -5.785 1 92.69 508 SER A O 1
ATOM 3981 N N . ILE A 1 509 ? 18.938 29.969 -3.898 1 93.06 509 ILE A N 1
ATOM 3982 C CA . ILE A 1 509 ? 18.781 28.75 -3.111 1 93.06 509 ILE A CA 1
ATOM 3983 C C . ILE A 1 509 ? 17.484 28.031 -3.5 1 93.06 509 ILE A C 1
ATOM 3985 O O . ILE A 1 509 ? 17.469 26.812 -3.662 1 93.06 509 ILE A O 1
ATOM 3989 N N . ALA A 1 510 ? 16.438 28.844 -3.66 1 93.25 510 ALA A N 1
ATOM 3990 C CA . ALA A 1 510 ? 15.141 28.281 -4.039 1 93.25 510 ALA A CA 1
ATOM 3991 C C . ALA A 1 510 ? 15.227 27.578 -5.391 1 93.25 510 ALA A C 1
ATOM 3993 O O . ALA A 1 510 ? 14.688 26.484 -5.559 1 93.25 510 ALA A O 1
ATOM 3994 N N . ALA A 1 511 ? 15.898 28.219 -6.316 1 95.25 511 ALA A N 1
ATOM 3995 C CA . ALA A 1 511 ? 16.094 27.609 -7.633 1 95.25 511 ALA A CA 1
ATOM 3996 C C . ALA A 1 511 ? 16.953 26.359 -7.539 1 95.25 511 ALA A C 1
ATOM 3998 O O . ALA A 1 511 ? 16.672 25.359 -8.203 1 95.25 511 ALA A O 1
ATOM 3999 N N . GLY A 1 512 ? 18 26.484 -6.738 1 96.25 512 GLY A N 1
ATOM 4000 C CA . GLY A 1 512 ? 18.859 25.328 -6.539 1 96.25 512 GLY A CA 1
ATOM 4001 C C . GLY A 1 512 ? 18.141 24.125 -5.973 1 96.25 512 GLY A C 1
ATOM 4002 O O . GLY A 1 512 ? 18.359 23 -6.406 1 96.25 512 GLY A O 1
ATOM 4003 N N . ILE A 1 513 ? 17.281 24.328 -5.047 1 96.31 513 ILE A N 1
ATOM 4004 C CA . ILE A 1 513 ? 16.516 23.266 -4.418 1 96.31 513 ILE A CA 1
ATOM 4005 C C . ILE A 1 513 ? 15.555 22.656 -5.441 1 96.31 513 ILE A C 1
ATOM 4007 O O . ILE A 1 513 ? 15.461 21.422 -5.562 1 96.31 513 ILE A O 1
ATOM 4011 N N . GLN A 1 514 ? 14.812 23.453 -6.176 1 94.5 514 GLN A N 1
ATOM 4012 C CA . GLN A 1 514 ? 13.867 22.984 -7.18 1 94.5 514 GLN A CA 1
ATOM 4013 C C . GLN A 1 514 ? 14.57 22.172 -8.266 1 94.5 514 GLN A C 1
ATOM 4015 O O . GLN A 1 514 ? 14.07 21.141 -8.703 1 94.5 514 GLN A O 1
ATOM 4020 N N . ASN A 1 515 ? 15.789 22.625 -8.664 1 94.5 515 ASN A N 1
ATOM 4021 C CA . ASN A 1 515 ? 16.516 22.016 -9.773 1 94.5 515 ASN A CA 1
ATOM 4022 C C . ASN A 1 515 ? 17.234 20.734 -9.336 1 94.5 515 ASN A C 1
ATOM 4024 O O . ASN A 1 515 ? 17.656 19.938 -10.18 1 94.5 515 ASN A O 1
ATOM 4028 N N . ASN A 1 516 ? 17.422 20.562 -8.031 1 95.69 516 ASN A N 1
ATOM 4029 C CA . ASN A 1 516 ? 18.094 19.391 -7.469 1 95.69 516 ASN A CA 1
ATOM 4030 C C . ASN A 1 516 ? 17.234 18.688 -6.43 1 95.69 516 ASN A C 1
ATOM 4032 O O . ASN A 1 516 ? 17.734 18.312 -5.363 1 95.69 516 ASN A O 1
ATOM 4036 N N . SER A 1 517 ? 15.969 18.641 -6.758 1 93.88 517 SER A N 1
ATOM 4037 C CA . SER A 1 517 ? 14.984 18.188 -5.781 1 93.88 517 SER A CA 1
ATOM 4038 C C . SER A 1 517 ? 15.219 16.719 -5.398 1 93.88 517 SER A C 1
ATOM 4040 O O . SER A 1 517 ? 14.953 16.328 -4.266 1 93.88 517 SER A O 1
ATOM 4042 N N . MET A 1 518 ? 15.742 15.906 -6.285 1 92.5 518 MET A N 1
ATOM 4043 C CA . MET A 1 518 ? 16.016 14.516 -5.949 1 92.5 518 MET A CA 1
ATOM 4044 C C . MET A 1 518 ? 17.188 14.398 -4.992 1 92.5 518 MET A C 1
ATOM 4046 O O . MET A 1 518 ? 17.219 13.523 -4.129 1 92.5 518 MET A O 1
ATOM 4050 N N . HIS A 1 519 ? 18.156 15.289 -5.195 1 94.69 519 HIS A N 1
ATOM 4051 C CA . HIS A 1 519 ? 19.234 15.336 -4.223 1 94.69 519 HIS A CA 1
ATOM 4052 C C . HIS A 1 519 ? 18.734 15.789 -2.855 1 94.69 519 HIS A C 1
ATOM 4054 O O . HIS A 1 519 ? 19.203 15.297 -1.825 1 94.69 519 HIS A O 1
ATOM 4060 N N . CYS A 1 520 ? 17.797 16.75 -2.881 1 97.06 520 CYS A N 1
ATOM 4061 C CA . CYS A 1 520 ? 17.172 17.203 -1.64 1 97.06 520 CYS A CA 1
ATOM 4062 C C . CYS A 1 520 ? 16.453 16.062 -0.937 1 97.06 520 CYS A C 1
ATOM 4064 O O . CYS A 1 520 ? 16.516 15.938 0.288 1 97.06 520 CYS A O 1
ATOM 4066 N N . TYR A 1 521 ? 15.805 15.25 -1.739 1 95.75 521 TYR A N 1
ATOM 4067 C CA . TYR A 1 521 ? 15.109 14.078 -1.214 1 95.75 521 TYR A CA 1
ATOM 4068 C C . TYR A 1 521 ? 16.078 13.133 -0.519 1 95.75 521 TYR A C 1
ATOM 4070 O O . TYR A 1 521 ? 15.859 12.727 0.622 1 95.75 521 TYR A O 1
ATOM 4078 N N . LYS A 1 522 ? 17.188 12.82 -1.124 1 95.56 522 LYS A N 1
ATOM 4079 C CA . LYS A 1 522 ? 18.188 11.914 -0.573 1 95.56 522 LYS A CA 1
ATOM 4080 C C . LYS A 1 522 ? 18.828 12.5 0.681 1 95.56 522 LYS A C 1
ATOM 4082 O O . LYS A 1 522 ? 19.078 11.781 1.65 1 95.56 522 LYS A O 1
ATOM 4087 N N . LEU A 1 523 ? 19.094 13.82 0.638 1 98 523 LEU A N 1
ATOM 4088 C CA . LEU A 1 523 ? 19.672 14.5 1.788 1 98 523 LEU A CA 1
ATOM 4089 C C . LEU A 1 523 ? 18.734 14.438 2.992 1 98 523 LEU A C 1
ATOM 4091 O O . LEU A 1 523 ? 19.188 14.18 4.113 1 98 523 LEU A O 1
ATOM 4095 N N . SER A 1 524 ? 17.469 14.703 2.721 1 98.06 524 SER A N 1
ATOM 4096 C CA . SER A 1 524 ? 16.484 14.672 3.791 1 98.06 524 SER A CA 1
ATOM 4097 C C . SER A 1 524 ? 16.453 13.305 4.465 1 98.06 524 SER A C 1
ATOM 4099 O O . SER A 1 524 ? 16.406 13.211 5.695 1 98.06 524 SER A O 1
ATOM 4101 N N . TYR A 1 525 ? 16.516 12.227 3.695 1 97.88 525 TYR A N 1
ATOM 4102 C CA . TYR A 1 525 ? 16.531 10.875 4.246 1 97.88 525 TYR A CA 1
ATOM 4103 C C . TYR A 1 525 ? 17.812 10.617 5.031 1 97.88 525 TYR A C 1
ATOM 4105 O O . TYR A 1 525 ? 17.781 10.062 6.129 1 97.88 525 TYR A O 1
ATOM 4113 N N . ALA A 1 526 ? 18.906 11.031 4.426 1 98.19 526 ALA A N 1
ATOM 4114 C CA . ALA A 1 526 ? 20.172 10.828 5.113 1 98.19 526 ALA A CA 1
ATOM 4115 C C . ALA A 1 526 ? 20.172 11.516 6.477 1 98.19 526 ALA A C 1
ATOM 4117 O O . ALA A 1 526 ? 20.609 10.93 7.473 1 98.19 526 ALA A O 1
ATOM 4118 N N . TYR A 1 527 ? 19.719 12.727 6.5 1 98.38 527 TYR A N 1
ATOM 4119 C CA . TYR A 1 527 ? 19.641 13.492 7.742 1 98.38 527 TYR A CA 1
ATOM 4120 C C . TYR A 1 527 ? 18.719 12.812 8.75 1 98.38 527 TYR A C 1
ATOM 4122 O O . TYR A 1 527 ? 19.078 12.664 9.922 1 98.38 527 TYR A O 1
ATOM 4130 N N . THR A 1 528 ? 17.625 12.391 8.312 1 98.31 528 THR A N 1
ATOM 4131 C CA . THR A 1 528 ? 16.594 11.898 9.219 1 98.31 528 THR A CA 1
ATOM 4132 C C . THR A 1 528 ? 16.969 10.523 9.773 1 98.31 528 THR A C 1
ATOM 4134 O O . THR A 1 528 ? 16.672 10.211 10.922 1 98.31 528 THR A O 1
ATOM 4137 N N . TYR A 1 529 ? 17.625 9.672 8.93 1 98.44 529 TYR A N 1
ATOM 4138 C CA . TYR A 1 529 ? 18.125 8.406 9.438 1 98.44 529 TYR A CA 1
ATOM 4139 C C . TYR A 1 529 ? 19.188 8.641 10.516 1 98.44 529 TYR A C 1
ATOM 4141 O O . TYR A 1 529 ? 19.25 7.887 11.492 1 98.44 529 TYR A O 1
ATOM 4149 N N . LEU A 1 530 ? 19.984 9.656 10.273 1 98.06 530 LEU A N 1
ATOM 4150 C CA . LEU A 1 530 ? 20.969 10.008 11.289 1 98.06 530 LEU A CA 1
ATOM 4151 C C . LEU A 1 530 ? 20.281 10.367 12.602 1 98.06 530 LEU A C 1
ATOM 4153 O O . LEU A 1 530 ? 20.688 9.898 13.672 1 98.06 530 LEU A O 1
ATOM 4157 N N . VAL A 1 531 ? 19.219 11.164 12.531 1 97.31 531 VAL A N 1
ATOM 4158 C CA . VAL A 1 531 ? 18.469 11.578 13.711 1 97.31 531 VAL A CA 1
ATOM 4159 C C . VAL A 1 531 ? 17.859 10.359 14.398 1 97.31 531 VAL A C 1
ATOM 4161 O O . VAL A 1 531 ? 17.938 10.219 15.617 1 97.31 531 VAL A O 1
ATOM 4164 N N . LEU A 1 532 ? 17.297 9.43 13.656 1 98 532 LEU A N 1
ATOM 4165 C CA . LEU A 1 532 ? 16.656 8.234 14.203 1 98 532 LEU A CA 1
ATOM 4166 C C . LEU A 1 532 ? 17.672 7.344 14.898 1 98 532 LEU A C 1
ATOM 4168 O O . LEU A 1 532 ? 17.422 6.848 16 1 98 532 LEU A O 1
ATOM 4172 N N . VAL A 1 533 ? 18.781 7.129 14.227 1 98.38 533 VAL A N 1
ATOM 4173 C CA . VAL A 1 533 ? 19.812 6.258 14.781 1 98.38 533 VAL A CA 1
ATOM 4174 C C . VAL A 1 533 ? 20.391 6.879 16.062 1 98.38 533 VAL A C 1
ATOM 4176 O O . VAL A 1 533 ? 20.547 6.195 17.062 1 98.38 533 VAL A O 1
ATOM 4179 N N . ASN A 1 534 ? 20.672 8.219 16 1 97.44 534 ASN A N 1
ATOM 4180 C CA . ASN A 1 534 ? 21.172 8.914 17.188 1 97.44 534 ASN A CA 1
ATOM 4181 C C . ASN A 1 534 ? 20.203 8.797 18.359 1 97.44 534 ASN A C 1
ATOM 4183 O O . ASN A 1 534 ? 20.625 8.516 19.484 1 97.44 534 ASN A O 1
ATOM 4187 N N . ASN A 1 535 ? 18.953 9.047 18.047 1 97.38 535 ASN A N 1
ATOM 4188 C CA . ASN A 1 535 ? 17.953 9.016 19.109 1 97.38 535 ASN A CA 1
ATOM 4189 C C . ASN A 1 535 ? 17.766 7.598 19.641 1 97.38 535 ASN A C 1
ATOM 4191 O O . ASN A 1 535 ? 17.484 7.41 20.828 1 97.38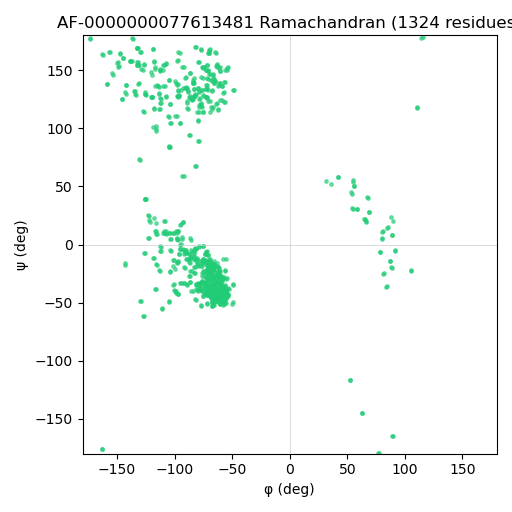 535 ASN A O 1
ATOM 4195 N N . PHE A 1 536 ? 17.828 6.539 18.797 1 98.62 536 PHE A N 1
ATOM 4196 C CA . PHE A 1 536 ? 17.719 5.156 19.234 1 98.62 536 PHE A CA 1
ATOM 4197 C C . PHE A 1 536 ? 18.875 4.77 20.141 1 98.62 536 PHE A C 1
ATOM 4199 O O . PHE A 1 536 ? 18.688 4.129 21.172 1 98.62 536 PHE A O 1
ATOM 4206 N N . VAL A 1 537 ? 20.094 5.188 19.75 1 98.31 537 VAL A N 1
ATOM 4207 C CA . VAL A 1 537 ? 21.281 4.922 20.547 1 98.31 537 VAL A CA 1
ATOM 4208 C C . VAL A 1 537 ? 21.125 5.578 21.922 1 98.31 537 VAL A C 1
ATOM 4210 O O . VAL A 1 537 ? 21.438 4.961 22.938 1 98.31 537 VAL A O 1
ATOM 4213 N N . LEU A 1 538 ? 20.672 6.84 21.922 1 96.88 538 LEU A N 1
ATOM 4214 C CA . LEU A 1 538 ? 20.469 7.547 23.188 1 96.88 538 LEU A CA 1
ATOM 4215 C C . LEU A 1 538 ? 19.453 6.809 24.062 1 96.88 538 LEU A C 1
ATOM 4217 O O . LEU A 1 538 ? 19.641 6.707 25.266 1 96.88 538 LEU A O 1
ATOM 4221 N N . ALA A 1 539 ? 18.391 6.32 23.453 1 97.06 539 ALA A N 1
ATOM 4222 C CA . ALA A 1 539 ? 17.375 5.574 24.203 1 97.06 539 ALA A CA 1
ATOM 4223 C C . ALA A 1 539 ? 17.953 4.289 24.781 1 97.06 539 ALA A C 1
ATOM 4225 O O . ALA A 1 539 ? 17.625 3.916 25.906 1 97.06 539 ALA A O 1
ATOM 4226 N N . VAL A 1 540 ? 18.781 3.586 24.016 1 98.06 540 VAL A N 1
ATOM 4227 C CA . VAL A 1 540 ? 19.422 2.355 24.469 1 98.06 540 VAL A CA 1
ATOM 4228 C C . VAL A 1 540 ? 20.297 2.645 25.688 1 98.06 540 VAL A C 1
ATOM 4230 O O . VAL A 1 540 ? 20.25 1.918 26.688 1 98.06 540 VAL A O 1
ATOM 4233 N N . ARG A 1 541 ? 21.031 3.695 25.641 1 96.94 541 ARG A N 1
ATOM 4234 C CA . ARG A 1 541 ? 21.969 4.043 26.703 1 96.94 541 ARG A CA 1
ATOM 4235 C C . ARG A 1 541 ? 21.219 4.41 27.984 1 96.94 541 ARG A C 1
ATOM 4237 O O . ARG A 1 541 ? 21.734 4.199 29.094 1 96.94 541 ARG A O 1
ATOM 4244 N N . SER A 1 542 ? 20.031 4.871 27.828 1 95.12 542 SER A N 1
ATOM 4245 C CA . SER A 1 542 ? 19.266 5.34 28.984 1 95.12 542 SER A CA 1
ATOM 4246 C C . SER A 1 542 ? 18.344 4.246 29.516 1 95.12 542 SER A C 1
ATOM 4248 O O . SER A 1 542 ? 17.656 4.438 30.531 1 95.12 542 SER A O 1
ATOM 4250 N N . ALA A 1 543 ? 18.297 3.139 28.875 1 96.56 543 ALA A N 1
ATOM 4251 C CA . ALA A 1 543 ? 17.359 2.07 29.234 1 96.56 543 ALA A CA 1
ATOM 4252 C C . ALA A 1 543 ? 17.844 1.327 30.484 1 96.56 543 ALA A C 1
ATOM 4254 O O . ALA A 1 543 ? 19.047 1.31 30.766 1 96.56 543 ALA A O 1
ATOM 4255 N N . SER A 1 544 ? 16.953 0.742 31.266 1 95.94 544 SER A N 1
ATOM 4256 C CA . SER A 1 544 ? 17.312 -0.078 32.406 1 95.94 544 SER A CA 1
ATOM 4257 C C . SER A 1 544 ? 18.078 -1.321 32 1 95.94 544 SER A C 1
ATOM 4259 O O . SER A 1 544 ? 17.938 -1.801 30.875 1 95.94 544 SER A O 1
ATOM 4261 N N . PRO A 1 545 ? 18.844 -1.862 32.875 1 96.19 545 PRO A N 1
ATOM 4262 C CA . PRO A 1 545 ? 19.672 -3.025 32.562 1 96.19 545 PRO A CA 1
ATOM 4263 C C . PRO A 1 545 ? 18.844 -4.234 32.125 1 96.19 545 PRO A C 1
ATOM 4265 O O . PRO A 1 545 ? 19.328 -5.062 31.344 1 96.19 545 PRO A O 1
ATOM 4268 N N . GLU A 1 546 ? 17.625 -4.309 32.562 1 95.69 546 GLU A N 1
ATOM 4269 C CA . GLU A 1 546 ? 16.781 -5.465 32.281 1 95.69 546 GLU A CA 1
ATOM 4270 C C . GLU A 1 546 ? 16.391 -5.516 30.812 1 95.69 546 GLU A C 1
ATOM 4272 O O . GLU A 1 546 ? 16.203 -6.598 30.25 1 95.69 546 GLU A O 1
ATOM 4277 N N . ILE A 1 547 ? 16.297 -4.359 30.141 1 97.81 547 ILE A N 1
ATOM 4278 C CA . ILE A 1 547 ? 15.781 -4.363 28.781 1 97.81 547 ILE A CA 1
ATOM 4279 C C . ILE A 1 547 ? 16.859 -3.844 27.812 1 97.81 547 ILE A C 1
ATOM 4281 O O . ILE A 1 547 ? 16.719 -3.971 26.594 1 97.81 547 ILE A O 1
ATOM 4285 N N . GLN A 1 548 ? 17.922 -3.281 28.281 1 98 548 GLN A N 1
ATOM 4286 C CA . GLN A 1 548 ? 18.953 -2.641 27.469 1 98 548 GLN A CA 1
ATOM 4287 C C . GLN A 1 548 ? 19.531 -3.611 26.453 1 98 548 GLN A C 1
ATOM 4289 O O . GLN A 1 548 ? 19.734 -3.248 25.281 1 98 548 GLN A O 1
ATOM 4294 N N . PRO A 1 549 ? 19.797 -4.879 26.844 1 97.62 549 PRO A N 1
ATOM 4295 C CA . PRO A 1 549 ? 20.406 -5.789 25.875 1 97.62 549 PRO A CA 1
ATOM 4296 C C . PRO A 1 549 ? 19.516 -6.023 24.656 1 97.62 549 PRO A C 1
ATOM 4298 O O . PRO A 1 549 ? 20 -6.012 23.516 1 97.62 549 PRO A O 1
ATOM 4301 N N . VAL A 1 550 ? 18.25 -6.188 24.859 1 98.19 550 VAL A N 1
ATOM 4302 C CA . VAL A 1 550 ? 17.359 -6.484 23.734 1 98.19 550 VAL A CA 1
ATOM 4303 C C . VAL A 1 550 ? 17.156 -5.223 22.906 1 98.19 550 VAL A C 1
ATOM 4305 O O . VAL A 1 550 ? 17.031 -5.293 21.672 1 98.19 550 VAL A O 1
ATOM 4308 N N . LEU A 1 551 ? 17.125 -4.051 23.5 1 98.62 551 LEU A N 1
ATOM 4309 C CA . LEU A 1 551 ? 17.047 -2.799 22.766 1 98.62 551 LEU A CA 1
ATOM 4310 C C . LEU A 1 551 ? 18.281 -2.588 21.906 1 98.62 551 LEU A C 1
ATOM 4312 O O . LEU A 1 551 ? 18.188 -2.02 20.812 1 98.62 551 LEU A O 1
ATOM 4316 N N . GLN A 1 552 ? 19.422 -3.047 22.406 1 98.56 552 GLN A N 1
ATOM 4317 C CA . GLN A 1 552 ? 20.656 -2.965 21.625 1 98.56 552 GLN A CA 1
ATOM 4318 C C . GLN A 1 552 ? 20.562 -3.818 20.375 1 98.56 552 GLN A C 1
ATOM 4320 O O . GLN A 1 552 ? 21.016 -3.402 19.297 1 98.56 552 GLN A O 1
ATOM 4325 N N . PHE A 1 553 ? 20 -5.059 20.562 1 98.75 553 PHE A N 1
ATOM 4326 C CA . PHE A 1 553 ? 19.797 -5.906 19.391 1 98.75 553 PHE A CA 1
ATOM 4327 C C . PHE A 1 553 ? 18.953 -5.191 18.344 1 98.75 553 PHE A C 1
ATOM 4329 O O . PHE A 1 553 ? 19.297 -5.203 17.156 1 98.75 553 PHE A O 1
ATOM 4336 N N . LEU A 1 554 ? 17.891 -4.559 18.766 1 98.88 554 LEU A N 1
ATOM 4337 C CA . LEU A 1 554 ? 16.984 -3.883 17.859 1 98.88 554 LEU A CA 1
ATOM 4338 C C . LEU A 1 554 ? 17.656 -2.682 17.203 1 98.88 554 LEU A C 1
ATOM 4340 O O . LEU A 1 554 ? 17.484 -2.449 16 1 98.88 554 LEU A O 1
ATOM 4344 N N . CYS A 1 555 ? 18.359 -1.899 17.984 1 98.94 555 CYS A N 1
ATOM 4345 C CA . CYS A 1 555 ? 19.047 -0.729 17.469 1 98.94 555 CYS A CA 1
ATOM 4346 C C . CYS A 1 555 ? 20.062 -1.127 16.406 1 98.94 555 CYS A C 1
ATOM 4348 O O . CYS A 1 555 ? 20.141 -0.507 15.344 1 98.94 555 CYS A O 1
ATOM 4350 N N . LYS A 1 556 ? 20.859 -2.219 16.719 1 98.88 556 LYS A N 1
ATOM 4351 C CA . LYS A 1 556 ? 21.859 -2.738 15.773 1 98.88 556 LYS A CA 1
ATOM 4352 C C . LYS A 1 556 ? 21.188 -3.223 14.492 1 98.88 556 LYS A C 1
ATOM 4354 O O . LYS A 1 556 ? 21.656 -2.912 13.391 1 98.88 556 LYS A O 1
ATOM 4359 N N . LEU A 1 557 ? 20.078 -3.939 14.625 1 98.88 557 LEU A N 1
ATOM 4360 C CA . LEU A 1 557 ? 19.375 -4.469 13.461 1 98.88 557 LEU A CA 1
ATOM 4361 C C . LEU A 1 557 ? 18.812 -3.334 12.602 1 98.88 557 LEU A C 1
ATOM 4363 O O . LEU A 1 557 ? 18.891 -3.385 11.375 1 98.88 557 LEU A O 1
ATOM 4367 N N . PHE A 1 558 ? 18.219 -2.314 13.273 1 98.75 558 PHE A N 1
ATOM 4368 C CA . PHE A 1 558 ? 17.672 -1.172 12.547 1 98.75 558 PHE A CA 1
ATOM 4369 C C . PHE A 1 558 ? 18.766 -0.5 11.711 1 98.75 558 PHE A C 1
ATOM 4371 O O . PHE A 1 558 ? 18.594 -0.315 10.5 1 98.75 558 PHE A O 1
ATOM 4378 N N . ALA A 1 559 ? 19.844 -0.182 12.297 1 98.81 559 ALA A N 1
ATOM 4379 C CA . ALA A 1 559 ? 20.922 0.551 11.633 1 98.81 559 ALA A CA 1
ATOM 4380 C C . ALA A 1 559 ? 21.516 -0.256 10.477 1 98.81 559 ALA A C 1
ATOM 4382 O O . ALA A 1 559 ? 21.672 0.262 9.367 1 98.81 559 ALA A O 1
ATOM 4383 N N . LEU A 1 560 ? 21.797 -1.551 10.727 1 98.75 560 LEU A N 1
ATOM 4384 C CA . LEU A 1 560 ? 22.469 -2.375 9.727 1 98.75 560 LEU A CA 1
ATOM 4385 C C . LEU A 1 560 ? 21.547 -2.633 8.531 1 98.75 560 LEU A C 1
ATOM 4387 O O . LEU A 1 560 ? 22.016 -2.674 7.391 1 98.75 560 LEU A O 1
ATOM 4391 N N . THR A 1 561 ? 20.297 -2.824 8.789 1 98 561 THR A N 1
ATOM 4392 C CA . THR A 1 561 ? 19.375 -3.086 7.684 1 98 561 THR A CA 1
ATOM 4393 C C . THR A 1 561 ? 19.156 -1.825 6.848 1 98 561 THR A C 1
ATOM 4395 O O . THR A 1 561 ? 19.031 -1.899 5.625 1 98 561 THR A O 1
ATOM 4398 N N . GLN A 1 562 ? 19.094 -0.648 7.508 1 97.44 562 GLN A N 1
ATOM 4399 C CA . GLN A 1 562 ? 18.984 0.598 6.758 1 97.44 562 GLN A CA 1
ATOM 4400 C C . GLN A 1 562 ? 20.25 0.87 5.949 1 97.44 562 GLN A C 1
ATOM 4402 O O . GLN A 1 562 ? 20.188 1.348 4.816 1 97.44 562 GLN A O 1
ATOM 4407 N N . LEU A 1 563 ? 21.359 0.543 6.547 1 97.88 563 LEU A N 1
ATOM 4408 C CA . LEU A 1 563 ? 22.641 0.682 5.855 1 97.88 563 LEU A CA 1
ATOM 4409 C C . LEU A 1 563 ? 22.703 -0.239 4.641 1 97.88 563 LEU A C 1
ATOM 4411 O O . LEU A 1 563 ? 23.062 0.197 3.545 1 97.88 563 LEU A O 1
ATOM 4415 N N . GLU A 1 564 ? 22.328 -1.503 4.828 1 96.75 564 GLU A N 1
ATOM 4416 C CA . GLU A 1 564 ? 22.344 -2.479 3.744 1 96.75 564 GLU A CA 1
ATOM 4417 C C . GLU A 1 564 ? 21.438 -2.053 2.594 1 96.75 564 GLU A C 1
ATOM 4419 O O . GLU A 1 564 ? 21.766 -2.264 1.425 1 96.75 564 GLU A O 1
ATOM 4424 N N . ALA A 1 565 ? 20.344 -1.488 2.891 1 94.62 565 ALA A N 1
ATOM 4425 C CA . ALA A 1 565 ? 19.344 -1.108 1.894 1 94.62 565 ALA A CA 1
ATOM 4426 C C . ALA A 1 565 ? 19.844 0.037 1.021 1 94.62 565 ALA A C 1
ATOM 4428 O O . ALA A 1 565 ? 19.422 0.185 -0.127 1 94.62 565 ALA A O 1
ATOM 4429 N N . THR A 1 566 ? 20.719 0.874 1.528 1 95.38 566 THR A N 1
ATOM 4430 C CA . THR A 1 566 ? 21.25 2.002 0.776 1 95.38 566 THR A CA 1
ATOM 4431 C C . THR A 1 566 ? 22.781 1.972 0.767 1 95.38 566 THR A C 1
ATOM 4433 O O . THR A 1 566 ? 23.422 3.008 0.932 1 95.38 566 THR A O 1
ATOM 4436 N N . ALA A 1 567 ? 23.281 0.81 0.653 1 96.75 567 ALA A N 1
ATOM 4437 C CA . ALA A 1 567 ? 24.719 0.575 0.772 1 96.75 567 ALA A CA 1
ATOM 4438 C C . ALA A 1 567 ? 25.5 1.431 -0.223 1 96.75 567 ALA A C 1
ATOM 4440 O O . ALA A 1 567 ? 26.594 1.906 0.084 1 96.75 567 ALA A O 1
ATOM 4441 N N . GLY A 1 568 ? 24.922 1.661 -1.45 1 95.31 568 GLY A N 1
ATOM 4442 C CA . GLY A 1 568 ? 25.594 2.465 -2.457 1 95.31 568 GLY A CA 1
ATOM 4443 C C . GLY A 1 568 ? 25.938 3.861 -1.975 1 95.31 568 GLY A C 1
ATOM 4444 O O . GLY A 1 568 ? 27.031 4.371 -2.252 1 95.31 568 GLY A O 1
ATOM 4445 N N . GLU A 1 569 ? 25.078 4.488 -1.226 1 94.88 569 GLU A N 1
ATOM 4446 C CA . GLU A 1 569 ? 25.297 5.84 -0.711 1 94.88 569 GLU A CA 1
ATOM 4447 C C . GLU A 1 569 ? 26.375 5.852 0.362 1 94.88 569 GLU A C 1
ATOM 4449 O O . GLU A 1 569 ? 27.172 6.797 0.441 1 94.88 569 GLU A O 1
ATOM 4454 N N . PHE A 1 570 ? 26.359 4.809 1.208 1 96.12 570 PHE A N 1
ATOM 4455 C CA . PHE A 1 570 ? 27.406 4.707 2.23 1 96.12 570 PHE A CA 1
ATOM 4456 C C . PHE A 1 570 ? 28.766 4.488 1.598 1 96.12 570 PHE A C 1
ATOM 4458 O O . PHE A 1 570 ? 29.766 5.07 2.037 1 96.12 570 PHE A O 1
ATOM 4465 N N . MET A 1 571 ? 28.828 3.697 0.577 1 94.94 571 MET A N 1
ATOM 4466 C CA . MET A 1 571 ? 30.094 3.453 -0.124 1 94.94 571 MET A CA 1
ATOM 4467 C C . MET A 1 571 ? 30.594 4.723 -0.805 1 94.94 571 MET A C 1
ATOM 4469 O O . MET A 1 571 ? 31.781 5.02 -0.772 1 94.94 571 MET A O 1
ATOM 4473 N N . GLU A 1 572 ? 29.688 5.465 -1.414 1 92.88 572 GLU A N 1
ATOM 4474 C CA . GLU A 1 572 ? 30.047 6.719 -2.074 1 92.88 572 GLU A CA 1
ATOM 4475 C C . GLU A 1 572 ? 30.625 7.723 -1.081 1 92.88 572 GLU A C 1
ATOM 4477 O O . GLU A 1 572 ? 31.469 8.539 -1.438 1 92.88 572 GLU A O 1
ATOM 4482 N N . SER A 1 573 ? 30.125 7.645 0.166 1 92.62 573 SER A N 1
ATOM 4483 C CA . SER A 1 573 ? 30.609 8.547 1.202 1 92.62 573 SER A CA 1
ATOM 4484 C C . SER A 1 573 ? 31.984 8.109 1.725 1 92.62 573 SER A C 1
ATOM 4486 O O . SER A 1 573 ? 32.625 8.852 2.455 1 92.62 573 SER A O 1
ATOM 4488 N N . GLY A 1 574 ? 32.406 6.859 1.416 1 91.12 574 GLY A N 1
ATOM 4489 C CA . GLY A 1 574 ? 33.719 6.352 1.784 1 91.12 574 GLY A CA 1
ATOM 4490 C C . GLY A 1 574 ? 33.719 5.703 3.156 1 91.12 574 GLY A C 1
ATOM 4491 O O . GLY A 1 574 ? 34.781 5.273 3.627 1 91.12 574 GLY A O 1
ATOM 4492 N N . CYS A 1 575 ? 32.562 5.543 3.719 1 92.44 575 CYS A N 1
ATOM 4493 C CA . CYS A 1 575 ? 32.562 5.082 5.102 1 92.44 575 CYS A CA 1
ATOM 4494 C C . CYS A 1 575 ? 32.344 3.58 5.18 1 92.44 575 CYS A C 1
ATOM 4496 O O . CYS A 1 575 ? 32.531 2.965 6.227 1 92.44 575 CYS A O 1
ATOM 4498 N N . VAL A 1 576 ? 31.875 2.977 4.09 1 94.62 576 VAL A N 1
ATOM 4499 C CA . VAL A 1 576 ? 31.656 1.535 4.012 1 94.62 576 VAL A CA 1
ATOM 4500 C C . VAL A 1 576 ? 32.406 0.964 2.801 1 94.62 576 VAL A C 1
ATOM 4502 O O . VAL A 1 576 ? 32.281 1.503 1.696 1 94.62 576 VAL A O 1
ATOM 4505 N N . PHE A 1 577 ? 33.125 -0.028 3.021 1 94.12 577 PHE A N 1
ATOM 4506 C CA . PHE A 1 577 ? 33.875 -0.68 1.959 1 94.12 577 PHE A CA 1
ATOM 4507 C C . PHE A 1 577 ? 33.125 -1.889 1.42 1 94.12 577 PHE A C 1
ATOM 4509 O O . PHE A 1 577 ? 32.25 -2.441 2.102 1 94.12 577 PHE A O 1
ATOM 4516 N N . LEU A 1 578 ? 33.469 -2.281 0.214 1 92.56 578 LEU A N 1
ATOM 4517 C CA . LEU A 1 578 ? 32.844 -3.43 -0.433 1 92.56 578 LEU A CA 1
ATOM 4518 C C . LEU A 1 578 ? 33 -4.684 0.425 1 92.56 578 LEU A C 1
ATOM 4520 O O . LEU A 1 578 ? 32.062 -5.469 0.547 1 92.56 578 LEU A O 1
ATOM 4524 N N . SER A 1 579 ? 34.094 -4.805 1.05 1 91.75 579 SER A N 1
ATOM 4525 C CA . SER A 1 579 ? 34.406 -5.988 1.843 1 91.75 579 SER A CA 1
ATOM 4526 C C . SER A 1 579 ? 33.562 -6.043 3.113 1 91.75 579 SER A C 1
ATOM 4528 O O . SER A 1 579 ? 33.406 -7.109 3.715 1 91.75 579 SER A O 1
ATOM 4530 N N . ASP A 1 580 ? 33 -4.895 3.512 1 95.94 580 ASP A N 1
ATOM 4531 C CA . ASP A 1 580 ? 32.219 -4.82 4.742 1 95.94 580 ASP A CA 1
ATOM 4532 C C . ASP A 1 580 ? 30.875 -5.492 4.566 1 95.94 580 ASP A C 1
ATOM 4534 O O . ASP A 1 580 ? 30.25 -5.906 5.547 1 95.94 580 ASP A O 1
ATOM 4538 N N . MET A 1 581 ? 30.406 -5.582 3.328 1 95.75 581 MET A N 1
ATOM 4539 C CA . MET A 1 581 ? 29.016 -5.93 3.072 1 95.75 581 MET A CA 1
ATOM 4540 C C . MET A 1 581 ? 28.719 -7.367 3.496 1 95.75 581 MET A C 1
ATOM 4542 O O . MET A 1 581 ? 27.641 -7.652 4.031 1 95.75 581 MET A O 1
ATOM 4546 N N . ALA A 1 582 ? 29.656 -8.273 3.281 1 94.25 582 ALA A N 1
ATOM 4547 C CA . ALA A 1 582 ? 29.469 -9.656 3.709 1 94.25 582 ALA A CA 1
ATOM 4548 C C . ALA A 1 582 ? 29.359 -9.75 5.227 1 94.25 582 ALA A C 1
ATOM 4550 O O . ALA A 1 582 ? 28.578 -10.531 5.758 1 94.25 582 ALA A O 1
ATOM 4551 N N . ILE A 1 583 ? 30.188 -8.953 5.895 1 97 583 ILE A N 1
ATOM 4552 C CA . ILE A 1 583 ? 30.219 -8.938 7.352 1 97 583 ILE A CA 1
ATOM 4553 C C . ILE A 1 583 ? 28.906 -8.359 7.883 1 97 583 ILE A C 1
ATOM 4555 O O . ILE A 1 583 ? 28.312 -8.891 8.828 1 97 583 ILE A O 1
ATOM 4559 N N . ILE A 1 584 ? 28.469 -7.277 7.281 1 97.62 584 ILE A N 1
ATOM 4560 C CA . ILE A 1 584 ? 27.234 -6.605 7.68 1 97.62 584 ILE A CA 1
ATOM 4561 C C . ILE A 1 584 ? 26.062 -7.566 7.543 1 97.62 584 ILE A C 1
ATOM 4563 O O . ILE A 1 584 ? 25.234 -7.695 8.461 1 97.62 584 ILE A O 1
ATOM 4567 N N . ARG A 1 585 ? 25.953 -8.305 6.449 1 96.31 585 ARG A N 1
ATOM 4568 C CA . ARG A 1 585 ? 24.859 -9.242 6.223 1 96.31 585 ARG A CA 1
ATOM 4569 C C . ARG A 1 585 ? 24.922 -10.406 7.203 1 96.31 585 ARG A C 1
ATOM 4571 O O . ARG A 1 585 ? 23.891 -10.875 7.68 1 96.31 585 ARG A O 1
ATOM 4578 N N . ALA A 1 586 ? 26.141 -10.875 7.496 1 96.31 586 ALA A N 1
ATOM 4579 C CA . ALA A 1 586 ? 26.297 -11.938 8.492 1 96.31 586 ALA A CA 1
ATOM 4580 C C . ALA A 1 586 ? 25.828 -11.477 9.867 1 96.31 586 ALA A C 1
ATOM 4582 O O . ALA A 1 586 ? 25.203 -12.242 10.602 1 96.31 586 ALA A O 1
ATOM 4583 N N . ASN A 1 587 ? 26.156 -10.219 10.211 1 98.38 587 ASN A N 1
ATOM 4584 C CA . ASN A 1 587 ? 25.703 -9.656 11.477 1 98.38 587 ASN A CA 1
ATOM 4585 C C . ASN A 1 587 ? 24.188 -9.531 11.531 1 98.38 587 ASN A C 1
ATOM 4587 O O . ASN A 1 587 ? 23.578 -9.773 12.57 1 98.38 587 ASN A O 1
ATOM 4591 N N . ILE A 1 588 ? 23.547 -9.148 10.422 1 98.25 588 ILE A N 1
ATOM 4592 C CA . ILE A 1 588 ? 22.094 -9.07 10.352 1 98.25 588 ILE A CA 1
ATOM 4593 C C . ILE A 1 588 ? 21.484 -10.445 10.625 1 98.25 588 ILE A C 1
ATOM 4595 O O . ILE A 1 588 ? 20.562 -10.578 11.438 1 98.25 588 ILE A O 1
ATOM 4599 N N . GLU A 1 589 ? 22.031 -11.477 10.023 1 96.88 589 GLU A N 1
ATOM 4600 C CA . GLU A 1 589 ? 21.547 -12.836 10.211 1 96.88 589 GLU A CA 1
ATOM 4601 C C . GLU A 1 589 ? 21.672 -13.281 11.664 1 96.88 589 GLU A C 1
ATOM 4603 O O . GLU A 1 589 ? 20.781 -13.922 12.219 1 96.88 589 GLU A O 1
ATOM 4608 N N . GLU A 1 590 ? 22.766 -12.891 12.242 1 97.69 590 GLU A N 1
ATOM 4609 C CA . GLU A 1 590 ? 23 -13.242 13.641 1 97.69 590 GLU A CA 1
ATOM 4610 C C . GLU A 1 590 ? 22 -12.531 14.562 1 97.69 590 GLU A C 1
ATOM 4612 O O . GLU A 1 590 ? 21.5 -13.117 15.523 1 97.69 590 GLU A O 1
ATOM 4617 N N . LEU A 1 591 ? 21.75 -11.305 14.281 1 98.69 591 LEU A N 1
ATOM 4618 C CA . LEU A 1 591 ? 20.812 -10.516 15.086 1 98.69 591 LEU A CA 1
ATOM 4619 C C . LEU A 1 591 ? 19.406 -11.086 14.992 1 98.69 591 LEU A C 1
ATOM 4621 O O . LEU A 1 591 ? 18.656 -11.062 15.977 1 98.69 591 LEU A O 1
ATOM 4625 N N . LEU A 1 592 ? 19.062 -11.586 13.812 1 98.44 592 LEU A N 1
ATOM 4626 C CA . LEU A 1 592 ? 17.75 -12.219 13.672 1 98.44 592 LEU A CA 1
ATOM 4627 C C . LEU A 1 592 ? 17.609 -13.398 14.633 1 98.44 592 LEU A C 1
ATOM 4629 O O . LEU A 1 592 ? 16.578 -13.539 15.297 1 98.44 592 LEU A O 1
ATOM 4633 N N . LYS A 1 593 ? 18.672 -14.195 14.75 1 97.62 593 LYS A N 1
ATOM 4634 C CA . LYS A 1 593 ? 18.672 -15.344 15.656 1 97.62 593 LYS A CA 1
ATOM 4635 C C . LYS A 1 593 ? 18.562 -14.898 17.109 1 97.62 593 LYS A C 1
ATOM 4637 O O . LYS A 1 593 ? 17.891 -15.539 17.922 1 97.62 593 LYS A O 1
ATOM 4642 N N . LEU A 1 594 ? 19.234 -13.828 17.406 1 98.31 594 LEU A N 1
ATOM 4643 C CA . LEU A 1 594 ? 19.281 -13.336 18.781 1 98.31 594 LEU A CA 1
ATOM 4644 C C . LEU A 1 594 ? 17.938 -12.727 19.188 1 98.31 594 LEU A C 1
ATOM 4646 O O . LEU A 1 594 ? 17.547 -12.805 20.359 1 98.31 594 LEU A O 1
ATOM 4650 N N . ILE A 1 595 ? 17.188 -12.188 18.219 1 98.75 595 ILE A N 1
ATOM 4651 C CA . ILE A 1 595 ? 15.938 -11.492 18.484 1 98.75 595 ILE A CA 1
ATOM 4652 C C . ILE A 1 595 ? 14.789 -12.492 18.516 1 98.75 595 ILE A C 1
ATOM 4654 O O . ILE A 1 595 ? 13.812 -12.305 19.25 1 98.75 595 ILE A O 1
ATOM 4658 N N . ARG A 1 596 ? 14.867 -13.609 17.828 1 98.56 596 ARG A N 1
ATOM 4659 C CA . ARG A 1 596 ? 13.797 -14.562 17.578 1 98.56 596 ARG A CA 1
ATOM 4660 C C . ARG A 1 596 ? 13.141 -15.008 18.891 1 98.56 596 ARG A C 1
ATOM 4662 O O . ARG A 1 596 ? 11.914 -14.984 19 1 98.56 596 ARG A O 1
ATOM 4669 N N . PRO A 1 597 ? 13.898 -15.328 19.969 1 98.31 597 PRO A N 1
ATOM 4670 C CA . PRO A 1 597 ? 13.242 -15.805 21.188 1 98.31 597 PRO A CA 1
ATOM 4671 C C . PRO A 1 597 ? 12.461 -14.703 21.906 1 98.31 597 PRO A C 1
ATOM 4673 O O . PRO A 1 597 ? 11.625 -15 22.781 1 98.31 597 PRO A O 1
ATOM 4676 N N . HIS A 1 598 ? 12.734 -13.469 21.547 1 98.69 598 HIS A N 1
ATOM 4677 C CA . HIS A 1 598 ? 12.133 -12.344 22.266 1 98.69 598 HIS A CA 1
ATOM 4678 C C . HIS A 1 598 ? 11 -11.727 21.453 1 98.69 598 HIS A C 1
ATOM 4680 O O . HIS A 1 598 ? 10.32 -10.812 21.922 1 98.69 598 HIS A O 1
ATOM 4686 N N . ALA A 1 599 ? 10.734 -12.141 20.234 1 98.75 599 ALA A N 1
ATOM 4687 C CA . ALA A 1 599 ? 9.93 -11.43 19.25 1 98.75 599 ALA A CA 1
ATOM 4688 C C . ALA A 1 599 ? 8.539 -11.117 19.797 1 98.75 599 ALA A C 1
ATOM 4690 O O . ALA A 1 599 ? 8.086 -9.977 19.75 1 98.75 599 ALA A O 1
ATOM 4691 N N . VAL A 1 600 ? 7.824 -12.102 20.375 1 98.69 600 VAL A N 1
ATOM 4692 C CA . VAL A 1 600 ? 6.469 -11.914 20.875 1 98.69 600 VAL A CA 1
ATOM 4693 C C . VAL A 1 600 ? 6.492 -11 22.094 1 98.69 600 VAL A C 1
ATOM 4695 O O . VAL A 1 600 ? 5.637 -10.125 22.25 1 98.69 600 VAL A O 1
ATOM 4698 N N . THR A 1 601 ? 7.52 -11.188 22.953 1 98.56 601 THR A N 1
ATOM 4699 C CA . THR A 1 601 ? 7.664 -10.344 24.141 1 98.56 601 THR A CA 1
ATOM 4700 C C . THR A 1 601 ? 7.898 -8.891 23.734 1 98.56 601 THR A C 1
ATOM 4702 O O . THR A 1 601 ? 7.359 -7.977 24.359 1 98.56 601 THR A O 1
ATOM 4705 N N . LEU A 1 602 ? 8.695 -8.68 22.688 1 98.88 602 LEU A N 1
ATOM 4706 C CA . LEU A 1 602 ? 9.031 -7.336 22.234 1 98.88 602 LEU A CA 1
ATOM 4707 C C . LEU A 1 602 ? 7.793 -6.621 21.703 1 98.88 602 LEU A C 1
ATOM 4709 O O . LEU A 1 602 ? 7.617 -5.422 21.922 1 98.88 602 LEU A O 1
ATOM 4713 N N . VAL A 1 603 ? 6.914 -7.301 20.984 1 98.81 603 VAL A N 1
ATOM 4714 C CA . VAL A 1 603 ? 5.715 -6.641 20.484 1 98.81 603 VAL A CA 1
ATOM 4715 C C . VAL A 1 603 ? 4.707 -6.465 21.609 1 98.81 603 VAL A C 1
ATOM 4717 O O . VAL A 1 603 ? 3.965 -5.48 21.641 1 98.81 603 VAL A O 1
ATOM 4720 N N . ASP A 1 604 ? 4.66 -7.402 22.594 1 98.5 604 ASP A N 1
ATOM 4721 C CA . ASP A 1 604 ? 3.795 -7.227 23.75 1 98.5 604 ASP A CA 1
ATOM 4722 C C . ASP A 1 604 ? 4.203 -5.996 24.562 1 98.5 604 ASP A C 1
ATOM 4724 O O . ASP A 1 604 ? 3.381 -5.414 25.281 1 98.5 604 ASP A O 1
ATOM 4728 N N . GLY A 1 605 ? 5.445 -5.641 24.422 1 98.62 605 GLY A N 1
ATOM 4729 C CA . GLY A 1 605 ? 5.973 -4.48 25.125 1 98.62 605 GLY A CA 1
ATOM 4730 C C . GLY A 1 605 ? 5.273 -3.188 24.75 1 98.62 605 GLY A C 1
ATOM 4731 O O . GLY A 1 605 ? 5.309 -2.215 25.5 1 98.62 605 GLY A O 1
ATOM 4732 N N . PHE A 1 606 ? 4.66 -3.123 23.609 1 98.5 606 PHE A N 1
ATOM 4733 C CA . PHE A 1 606 ? 3.953 -1.917 23.188 1 98.5 606 PHE A CA 1
ATOM 4734 C C . PHE A 1 606 ? 2.635 -1.774 23.938 1 98.5 606 PHE A C 1
ATOM 4736 O O . PHE A 1 606 ? 1.998 -0.72 23.891 1 98.5 606 PHE A O 1
ATOM 4743 N N . ASN A 1 607 ? 2.156 -2.863 24.594 1 97.81 607 ASN A N 1
ATOM 4744 C CA . ASN A 1 607 ? 1.027 -2.816 25.516 1 97.81 607 ASN A CA 1
ATOM 4745 C C . ASN A 1 607 ? -0.28 -2.512 24.797 1 97.81 607 ASN A C 1
ATOM 4747 O O . ASN A 1 607 ? -1.118 -1.766 25.297 1 97.81 607 ASN A O 1
ATOM 4751 N N . PHE A 1 608 ? -0.485 -3.08 23.641 1 97.31 608 PHE A N 1
ATOM 4752 C CA . PHE A 1 608 ? -1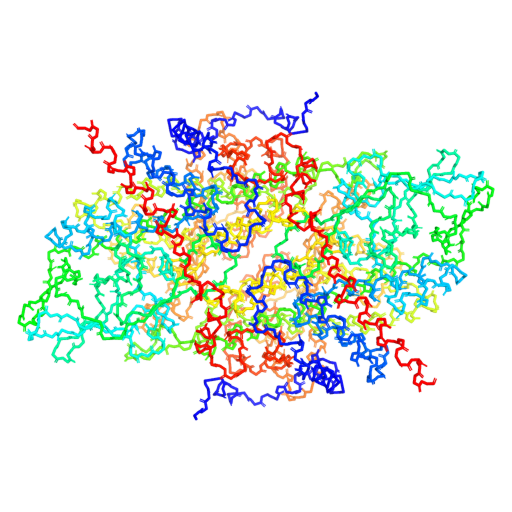.753 -2.941 22.938 1 97.31 608 PHE A CA 1
ATOM 4753 C C . PHE A 1 608 ? -2.775 -3.945 23.453 1 97.31 608 PHE A C 1
ATOM 4755 O O . PHE A 1 608 ? -2.465 -5.125 23.625 1 97.31 608 PHE A O 1
ATOM 4762 N N . SER A 1 609 ? -3.979 -3.496 23.703 1 96.44 609 SER A N 1
ATOM 4763 C CA . SER A 1 609 ? -5.062 -4.418 24.031 1 96.44 609 SER A CA 1
ATOM 4764 C C . SER A 1 609 ? -5.633 -5.07 22.781 1 96.44 609 SER A C 1
ATOM 4766 O O . SER A 1 609 ? -5.441 -4.566 21.672 1 96.44 609 SER A O 1
ATOM 4768 N N . ASP A 1 610 ? -6.242 -6.207 22.938 1 96 610 ASP A N 1
ATOM 4769 C CA . ASP A 1 610 ? -6.922 -6.836 21.812 1 96 610 ASP A CA 1
ATOM 4770 C C . ASP A 1 610 ? -8.008 -5.922 21.25 1 96 610 ASP A C 1
ATOM 4772 O O . ASP A 1 610 ? -8.273 -5.934 20.047 1 96 610 ASP A O 1
ATOM 4776 N N . HIS A 1 611 ? -8.609 -5.102 22.141 1 95.38 611 HIS A N 1
ATOM 4777 C CA . HIS A 1 611 ? -9.617 -4.156 21.688 1 95.38 611 HIS A CA 1
ATOM 4778 C C . HIS A 1 611 ? -9.023 -3.115 20.75 1 95.38 611 HIS A C 1
ATOM 4780 O O . HIS A 1 611 ? -9.602 -2.803 19.703 1 95.38 611 HIS A O 1
ATOM 4786 N N . THR A 1 612 ? -7.863 -2.645 21.094 1 94.69 612 THR A N 1
ATOM 4787 C CA . THR A 1 612 ? -7.188 -1.639 20.281 1 94.69 612 THR A CA 1
ATOM 4788 C C . THR A 1 612 ? -6.723 -2.236 18.953 1 94.69 612 THR A C 1
ATOM 4790 O O . THR A 1 612 ? -6.809 -1.585 17.906 1 94.69 612 THR A O 1
ATOM 4793 N N . LEU A 1 613 ? -6.254 -3.471 18.953 1 96.5 613 LEU A N 1
ATOM 4794 C CA . LEU A 1 613 ? -5.758 -4.102 17.734 1 96.5 613 LEU A CA 1
ATOM 4795 C C . LEU A 1 613 ? -6.91 -4.469 16.797 1 96.5 613 LEU A C 1
ATOM 4797 O O . LEU A 1 613 ? -6.758 -4.438 15.578 1 96.5 613 LEU A O 1
ATOM 4801 N N . ASN A 1 614 ? -8.078 -4.902 17.453 1 95.81 614 ASN A N 1
ATOM 4802 C CA . ASN A 1 614 ? -9.234 -5.379 16.703 1 95.81 614 ASN A CA 1
ATOM 4803 C C . ASN A 1 614 ? -8.812 -6.281 15.539 1 95.81 614 ASN A C 1
ATOM 4805 O O . ASN A 1 614 ? -9.172 -6.023 14.383 1 95.81 614 ASN A O 1
ATOM 4809 N N . SER A 1 615 ? -8.109 -7.352 15.852 1 97.75 615 SER A N 1
ATOM 4810 C CA . SER A 1 615 ? -7.52 -8.234 14.852 1 97.75 615 SER A CA 1
ATOM 4811 C C . SER A 1 615 ? -7.766 -9.695 15.188 1 97.75 615 SER A C 1
ATOM 4813 O O . SER A 1 615 ? -7.523 -10.125 16.312 1 97.75 615 SER A O 1
ATOM 4815 N N . THR A 1 616 ? -8.211 -10.43 14.211 1 98.25 616 THR A N 1
ATOM 4816 C CA . THR A 1 616 ? -8.359 -11.867 14.391 1 98.25 616 THR A CA 1
ATOM 4817 C C . THR A 1 616 ? -6.996 -12.555 14.461 1 98.25 616 THR A C 1
ATOM 4819 O O . THR A 1 616 ? -6.863 -13.625 15.047 1 98.25 616 THR A O 1
ATOM 4822 N N . LEU A 1 617 ? -5.992 -11.938 13.852 1 98.56 617 LEU A N 1
ATOM 4823 C CA . LEU A 1 617 ? -4.676 -12.562 13.758 1 98.56 617 LEU A CA 1
ATOM 4824 C C . LEU A 1 617 ? -3.795 -12.156 14.93 1 98.56 617 LEU A C 1
ATOM 4826 O O . LEU A 1 617 ? -2.957 -12.945 15.383 1 98.56 617 LEU A O 1
ATOM 4830 N N . GLY A 1 618 ? -3.961 -10.938 15.414 1 98.38 618 GLY A N 1
ATOM 4831 C CA . GLY A 1 618 ? -3.053 -10.359 16.391 1 98.38 618 GLY A CA 1
ATOM 4832 C C . GLY A 1 618 ? -3.5 -10.578 17.828 1 98.38 618 GLY A C 1
ATOM 4833 O O . GLY A 1 618 ? -3.043 -9.891 18.734 1 98.38 618 GLY A O 1
ATOM 4834 N N . ARG A 1 619 ? -4.348 -11.531 18.062 1 97.5 619 ARG A N 1
ATOM 4835 C CA . ARG A 1 619 ? -4.918 -11.758 19.391 1 97.5 619 ARG A CA 1
ATOM 4836 C C . ARG A 1 619 ? -3.846 -12.211 20.375 1 97.5 619 ARG A C 1
ATOM 4838 O O . ARG A 1 619 ? -2.955 -12.984 20.016 1 97.5 619 ARG A O 1
ATOM 4845 N N . PHE A 1 620 ? -4.016 -11.805 21.625 1 97.75 620 PHE A N 1
ATOM 4846 C CA . PHE A 1 620 ? -3.039 -12.094 22.672 1 97.75 620 PHE A CA 1
ATOM 4847 C C . PHE A 1 620 ? -3.01 -13.578 23 1 97.75 620 PHE A C 1
ATOM 4849 O O . PHE A 1 620 ? -1.947 -14.141 23.281 1 97.75 620 PHE A O 1
ATOM 4856 N N . ASP A 1 621 ? -4.188 -14.273 22.906 1 97.12 621 ASP A N 1
ATOM 4857 C CA . ASP A 1 621 ? -4.281 -15.672 23.312 1 97.12 621 ASP A CA 1
ATOM 4858 C C . ASP A 1 621 ? -3.904 -16.594 22.156 1 97.12 621 ASP A C 1
ATOM 4860 O O . ASP A 1 621 ? -3.795 -17.812 22.344 1 97.12 621 ASP A O 1
ATOM 4864 N N . GLY A 1 622 ? -3.793 -16.125 20.906 1 97.06 622 GLY A N 1
ATOM 4865 C CA . GLY A 1 622 ? -3.338 -16.891 19.766 1 97.06 622 GLY A CA 1
ATOM 4866 C C . GLY A 1 622 ? -4.426 -17.766 19.156 1 97.06 622 GLY A C 1
ATOM 4867 O O . GLY A 1 622 ? -4.148 -18.641 18.328 1 97.06 622 GLY A O 1
ATOM 4868 N N . SER A 1 623 ? -5.691 -17.562 19.562 1 97.19 623 SER A N 1
ATOM 4869 C CA . SER A 1 623 ? -6.793 -18.344 19 1 97.19 623 SER A CA 1
ATOM 4870 C C . SER A 1 623 ? -7.25 -17.781 17.672 1 97.19 623 SER A C 1
ATOM 4872 O O . SER A 1 623 ? -8.406 -17.375 17.516 1 97.19 623 SER A O 1
ATOM 4874 N N . VAL A 1 624 ? -6.418 -17.875 16.703 1 97.44 624 VAL A N 1
ATOM 4875 C CA . VAL A 1 624 ? -6.547 -17.172 15.438 1 97.44 624 VAL A CA 1
ATOM 4876 C C . VAL A 1 624 ? -7.621 -17.828 14.578 1 97.44 624 VAL A C 1
ATOM 4878 O O . VAL A 1 624 ? -8.469 -17.141 14 1 97.44 624 VAL A O 1
ATOM 4881 N N . TYR A 1 625 ? -7.676 -19.141 14.477 1 97.12 625 TYR A N 1
ATOM 4882 C CA . TYR A 1 625 ? -8.562 -19.844 13.547 1 97.12 625 TYR A CA 1
ATOM 4883 C C . TYR A 1 625 ? -10.016 -19.75 14.008 1 97.12 625 TYR A C 1
ATOM 4885 O O . TYR A 1 625 ? -10.914 -19.531 13.195 1 97.12 625 TYR A O 1
ATOM 4893 N N . GLU A 1 626 ? -10.227 -19.875 15.344 1 97.62 626 GLU A N 1
ATOM 4894 C CA . GLU A 1 626 ? -11.562 -19.672 15.891 1 97.62 626 GLU A CA 1
ATOM 4895 C C . GLU A 1 626 ? -12.039 -18.234 15.641 1 97.62 626 GLU A C 1
ATOM 4897 O O . GLU A 1 626 ? -13.188 -18.031 15.258 1 97.62 626 GLU A O 1
ATOM 4902 N N . ALA A 1 627 ? -11.141 -17.344 15.828 1 97.62 627 ALA A N 1
ATOM 4903 C CA . ALA A 1 627 ? -11.484 -15.93 15.656 1 97.62 627 ALA A CA 1
ATOM 4904 C C . ALA A 1 627 ? -11.828 -15.625 14.195 1 97.62 627 ALA A C 1
ATOM 4906 O O . ALA A 1 627 ? -12.742 -14.844 13.922 1 97.62 627 ALA A O 1
ATOM 4907 N N . LEU A 1 628 ? -11.07 -16.203 13.25 1 97.94 628 LEU A N 1
ATOM 4908 C CA . LEU A 1 628 ? -11.336 -16 11.828 1 97.94 628 LEU A CA 1
ATOM 4909 C C . LEU A 1 628 ? -12.734 -16.5 11.461 1 97.94 628 LEU A C 1
ATOM 4911 O O . LEU A 1 628 ? -13.5 -15.797 10.812 1 97.94 628 LEU A O 1
ATOM 4915 N N . TYR A 1 629 ? -13.047 -17.703 11.891 1 97.94 629 TYR A N 1
ATOM 4916 C CA . TYR A 1 629 ? -14.352 -18.266 11.578 1 97.94 629 TYR A CA 1
ATOM 4917 C C . TYR A 1 629 ? -15.469 -17.469 12.25 1 97.94 629 TYR A C 1
ATOM 4919 O O . TYR A 1 629 ? -16.5 -17.188 11.625 1 97.94 629 TYR A O 1
ATOM 4927 N N . GLU A 1 630 ? -15.242 -17.078 13.5 1 97.25 630 GLU A N 1
ATOM 4928 C CA . GLU A 1 630 ? -16.234 -16.266 14.211 1 97.25 630 GLU A CA 1
ATOM 4929 C C . GLU A 1 630 ? -16.469 -14.938 13.508 1 97.25 630 GLU A C 1
ATOM 4931 O O . GLU A 1 630 ? -17.609 -14.484 13.383 1 97.25 630 GLU A O 1
ATOM 4936 N N . SER A 1 631 ? -15.422 -14.336 13.094 1 97 631 SER A N 1
ATOM 4937 C CA . SER A 1 631 ? -15.531 -13.047 12.414 1 97 631 SER A CA 1
ATOM 4938 C C . SER A 1 631 ? -16.344 -13.172 11.133 1 97 631 SER A C 1
ATOM 4940 O O . SER A 1 631 ? -17.141 -12.281 10.805 1 97 631 SER A O 1
ATOM 4942 N N . ALA A 1 632 ? -16.172 -14.227 10.375 1 96.81 632 ALA A N 1
ATOM 4943 C CA . ALA A 1 632 ? -16.938 -14.453 9.148 1 96.81 632 ALA A CA 1
ATOM 4944 C C . ALA A 1 632 ? -18.438 -14.492 9.43 1 96.81 632 ALA A C 1
ATOM 4946 O O . ALA A 1 632 ? -19.234 -14.094 8.586 1 96.81 632 ALA A O 1
ATOM 4947 N N . GLN A 1 633 ? -18.766 -14.906 10.641 1 96 633 GLN A N 1
ATOM 4948 C CA . GLN A 1 633 ? -20.188 -15.031 10.984 1 96 633 GLN A CA 1
ATOM 4949 C C . GLN A 1 633 ? -20.812 -13.664 11.219 1 96 633 GLN A C 1
ATOM 4951 O O . GLN A 1 633 ? -22.047 -13.539 11.227 1 96 633 GLN A O 1
ATOM 4956 N N . HIS A 1 634 ? -20.016 -12.633 11.344 1 93.75 634 HIS A N 1
ATOM 4957 C CA . HIS A 1 634 ? -20.547 -11.281 11.523 1 93.75 634 HIS A CA 1
ATOM 4958 C C . HIS A 1 634 ? -20.984 -10.68 10.195 1 93.75 634 HIS A C 1
ATOM 4960 O O . HIS A 1 634 ? -21.672 -9.648 10.164 1 93.75 634 HIS A O 1
ATOM 4966 N N . ASP A 1 635 ? -20.625 -11.32 9.109 1 92.25 635 ASP A N 1
ATOM 4967 C CA . ASP A 1 635 ? -21 -10.836 7.785 1 92.25 635 ASP A CA 1
ATOM 4968 C C . ASP A 1 635 ? -22.5 -11.016 7.539 1 92.25 635 ASP A C 1
ATOM 4970 O O . ASP A 1 635 ? -22.984 -12.148 7.539 1 92.25 635 ASP A O 1
ATOM 4974 N N . PRO A 1 636 ? -23.172 -9.945 7.227 1 90 636 PRO A N 1
ATOM 4975 C CA . PRO A 1 636 ? -24.609 -10.07 6.953 1 90 636 PRO A CA 1
ATOM 4976 C C . PRO A 1 636 ? -24.906 -10.984 5.762 1 90 636 PRO A C 1
ATOM 4978 O O . PRO A 1 636 ? -25.969 -11.594 5.699 1 90 636 PRO A O 1
ATOM 4981 N N . LEU A 1 637 ? -23.953 -11.148 4.91 1 89.06 637 LEU A N 1
ATOM 4982 C CA . LEU A 1 637 ? -24.141 -11.984 3.732 1 89.06 637 LEU A CA 1
ATOM 4983 C C . LEU A 1 637 ? -24.344 -13.445 4.129 1 89.06 637 LEU A C 1
ATOM 4985 O O . LEU A 1 637 ? -25.016 -14.195 3.418 1 89.06 637 LEU A O 1
ATOM 4989 N N . ASN A 1 638 ? -23.797 -13.836 5.215 1 93.94 638 ASN A N 1
ATOM 4990 C CA . ASN A 1 638 ? -23.906 -15.227 5.668 1 93.94 638 ASN A CA 1
ATOM 4991 C C . ASN A 1 638 ? -25.266 -15.492 6.316 1 93.94 638 ASN A C 1
ATOM 4993 O O . ASN A 1 638 ? -25.594 -16.641 6.625 1 93.94 638 ASN A O 1
ATOM 4997 N N . HIS A 1 639 ? -26.062 -14.438 6.387 1 90.75 639 HIS A N 1
ATOM 4998 C CA . HIS A 1 639 ? -27.391 -14.586 6.969 1 90.75 639 HIS A CA 1
ATOM 4999 C C . HIS A 1 639 ? -28.469 -14.164 5.98 1 90.75 639 HIS A C 1
ATOM 5001 O O . HIS A 1 639 ? -29.641 -14.07 6.344 1 90.75 639 HIS A O 1
ATOM 5007 N N . SER A 1 640 ? -28 -13.875 4.797 1 85.88 640 SER A N 1
ATOM 5008 C CA . SER A 1 640 ? -28.938 -13.445 3.756 1 85.88 640 SER A CA 1
ATOM 5009 C C . SER A 1 640 ? -29.422 -14.633 2.93 1 85.88 640 SER A C 1
ATOM 5011 O O . SER A 1 640 ? -28.703 -15.625 2.783 1 85.88 640 SER A O 1
ATOM 5013 N N . SER A 1 641 ? -30.672 -14.5 2.346 1 82.5 641 SER A N 1
ATOM 5014 C CA . SER A 1 641 ? -31.219 -15.539 1.492 1 82.5 641 SER A CA 1
ATOM 5015 C C . SER A 1 641 ? -31.422 -15.039 0.064 1 82.5 641 SER A C 1
ATOM 5017 O O . SER A 1 641 ? -32.125 -15.664 -0.728 1 82.5 641 SER A O 1
ATOM 5019 N N . ASP A 1 642 ? -30.828 -13.969 -0.403 1 80.94 642 ASP A N 1
ATOM 5020 C CA . ASP A 1 642 ? -31.125 -13.289 -1.658 1 80.94 642 ASP A CA 1
ATOM 5021 C C . ASP A 1 642 ? -30.656 -14.117 -2.855 1 80.94 642 ASP A C 1
ATOM 5023 O O . ASP A 1 642 ? -31.109 -13.898 -3.979 1 80.94 642 ASP A O 1
ATOM 5027 N N . LYS A 1 643 ? -30.062 -15.086 -2.889 1 92.31 643 LYS A N 1
ATOM 5028 C CA . LYS A 1 643 ? -29.562 -15.953 -3.949 1 92.31 643 LYS A CA 1
ATOM 5029 C C . LYS A 1 643 ? -29.219 -15.156 -5.203 1 92.31 643 LYS A C 1
ATOM 5031 O O . LYS A 1 643 ? -29.672 -15.492 -6.301 1 92.31 643 LYS A O 1
ATOM 5036 N N . VAL A 1 644 ? -28.422 -14.164 -5.191 1 92.75 644 VAL A N 1
ATOM 5037 C CA . VAL A 1 644 ? -28.031 -13.227 -6.234 1 92.75 644 VAL A CA 1
ATOM 5038 C C . VAL A 1 644 ? -27.469 -13.984 -7.434 1 92.75 644 VAL A C 1
ATOM 5040 O O . VAL A 1 644 ? -27.812 -13.68 -8.578 1 92.75 644 VAL A O 1
ATOM 5043 N N . ALA A 1 645 ? -26.672 -14.945 -7.25 1 93.62 645 ALA A N 1
ATOM 5044 C CA . ALA A 1 645 ? -26.047 -15.695 -8.344 1 93.62 645 ALA A CA 1
ATOM 5045 C C . ALA A 1 645 ? -27.109 -16.391 -9.188 1 93.62 645 ALA A C 1
ATOM 5047 O O . ALA A 1 645 ? -27 -16.438 -10.414 1 93.62 645 ALA A O 1
ATOM 5048 N N . LEU A 1 646 ? -28.109 -17 -8.562 1 95.12 646 LEU A N 1
ATOM 5049 C CA . LEU A 1 646 ? -29.172 -17.703 -9.273 1 95.12 646 LEU A CA 1
ATOM 5050 C C . LEU A 1 646 ? -29.969 -16.75 -10.148 1 95.12 646 LEU A C 1
ATOM 5052 O O . LEU A 1 646 ? -30.188 -17.016 -11.328 1 95.12 646 LEU A O 1
ATOM 5056 N N . HIS A 1 647 ? -30.312 -15.625 -9.578 1 94.5 647 HIS A N 1
ATOM 5057 C CA . HIS A 1 647 ? -31.281 -14.734 -10.219 1 94.5 647 HIS A CA 1
ATOM 5058 C C . HIS A 1 647 ? -30.594 -13.797 -11.203 1 94.5 647 HIS A C 1
ATOM 5060 O O . HIS A 1 647 ? -31.203 -13.406 -12.211 1 94.5 647 HIS A O 1
ATOM 5066 N N . GLU A 1 648 ? -29.344 -13.406 -10.914 1 93.06 648 GLU A N 1
ATOM 5067 C CA . GLU A 1 648 ? -28.703 -12.367 -11.719 1 93.06 648 GLU A CA 1
ATOM 5068 C C . GLU A 1 648 ? -27.734 -12.969 -12.734 1 93.06 648 GLU A C 1
ATOM 5070 O O . GLU A 1 648 ? -27.328 -12.297 -13.68 1 93.06 648 GLU A O 1
ATOM 5075 N N . LEU A 1 649 ? -27.406 -14.172 -12.609 1 93.94 649 LEU A N 1
ATOM 5076 C CA . LEU A 1 649 ? -26.375 -14.781 -13.453 1 93.94 649 LEU A CA 1
ATOM 5077 C C . LEU A 1 649 ? -26.906 -16.062 -14.109 1 93.94 649 LEU A C 1
ATOM 5079 O O . LEU A 1 649 ? -27.109 -16.094 -15.32 1 93.94 649 LEU A O 1
ATOM 5083 N N . LEU A 1 650 ? -27.281 -17.062 -13.352 1 94.56 650 LEU A N 1
ATOM 508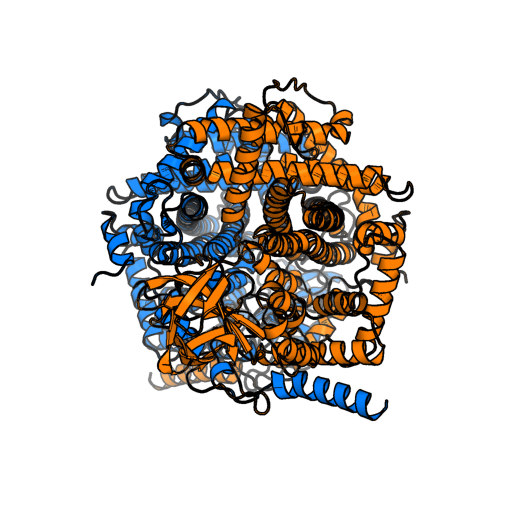4 C CA . LEU A 1 650 ? -27.531 -18.406 -13.859 1 94.56 650 LEU A CA 1
ATOM 5085 C C . LEU A 1 650 ? -28.828 -18.438 -14.664 1 94.56 650 LEU A C 1
ATOM 5087 O O . LEU A 1 650 ? -28.828 -18.875 -15.82 1 94.56 650 LEU A O 1
ATOM 5091 N N . ARG A 1 651 ? -29.859 -17.953 -14.117 1 95.06 651 ARG A N 1
ATOM 5092 C CA . ARG A 1 651 ? -31.156 -18.031 -14.789 1 95.06 651 ARG A CA 1
ATOM 5093 C C . ARG A 1 651 ? -31.156 -17.188 -16.062 1 95.06 651 ARG A C 1
ATOM 5095 O O . ARG A 1 651 ? -31.609 -17.656 -17.109 1 95.06 651 ARG A O 1
ATOM 5102 N N . PRO A 1 652 ? -30.672 -15.961 -15.969 1 94.62 652 PRO A N 1
ATOM 5103 C CA . PRO A 1 652 ? -30.641 -15.172 -17.203 1 94.62 652 PRO A CA 1
ATOM 5104 C C . PRO A 1 652 ? -29.859 -15.852 -18.328 1 94.62 652 PRO A C 1
ATOM 5106 O O . PRO A 1 652 ? -30.312 -15.844 -19.484 1 94.62 652 PRO A O 1
ATOM 5109 N N . ILE A 1 653 ? -28.75 -16.406 -18.078 1 94.19 653 ILE A N 1
ATOM 5110 C CA . ILE A 1 653 ? -27.938 -17.062 -19.094 1 94.19 653 ILE A CA 1
ATOM 5111 C C . ILE A 1 653 ? -28.672 -18.297 -19.625 1 94.19 653 ILE A C 1
ATOM 5113 O O . ILE A 1 653 ? -28.75 -18.5 -20.844 1 94.19 653 ILE A O 1
ATOM 5117 N N . ARG A 1 654 ? -29.234 -19.047 -18.719 1 93 654 ARG A N 1
ATOM 5118 C CA . ARG A 1 654 ? -29.953 -20.266 -19.094 1 93 654 ARG A CA 1
ATOM 5119 C C . ARG A 1 654 ? -31.156 -19.938 -19.969 1 93 654 ARG A C 1
ATOM 5121 O O . ARG A 1 654 ? -31.438 -20.641 -20.938 1 93 654 ARG A O 1
ATOM 5128 N N . ASP A 1 655 ? -31.828 -18.953 -19.578 1 93 655 ASP A N 1
ATOM 5129 C CA . ASP A 1 655 ? -33 -18.531 -20.359 1 93 655 ASP A CA 1
ATOM 5130 C C . ASP A 1 655 ? -32.594 -18.125 -21.766 1 93 655 ASP A C 1
ATOM 5132 O O . ASP A 1 655 ? -33.281 -18.438 -22.734 1 93 655 ASP A O 1
ATOM 5136 N N . GLU A 1 656 ? -31.516 -17.422 -21.859 1 91.31 656 GLU A N 1
ATOM 5137 C CA . GLU A 1 656 ? -31.031 -17 -23.172 1 91.31 656 GLU A CA 1
ATOM 5138 C C . GLU A 1 656 ? -30.625 -18.188 -24.031 1 91.31 656 GLU A C 1
ATOM 5140 O O . GLU A 1 656 ? -30.906 -18.219 -25.234 1 91.31 656 GLU A O 1
ATOM 5145 N N . ILE A 1 657 ? -29.922 -19.094 -23.453 1 88.44 657 ILE A N 1
ATOM 5146 C CA . ILE A 1 657 ? -29.469 -20.281 -24.172 1 88.44 657 ILE A CA 1
ATOM 5147 C C . ILE A 1 657 ? -30.672 -21.094 -24.625 1 88.44 657 ILE A C 1
ATOM 5149 O O . ILE A 1 657 ? -30.719 -21.594 -25.75 1 88.44 657 ILE A O 1
ATOM 5153 N N . ALA A 1 658 ? -31.609 -21.219 -23.797 1 87.44 658 ALA A N 1
ATOM 5154 C CA . ALA A 1 658 ? -32.812 -21.984 -24.109 1 87.44 658 ALA A CA 1
ATOM 5155 C C . ALA A 1 658 ? -33.594 -21.328 -25.25 1 87.44 658 ALA A C 1
ATOM 5157 O O . ALA A 1 658 ? -34.156 -22.031 -26.094 1 87.44 658 ALA A O 1
ATOM 5158 N N . ARG A 1 659 ? -33.625 -20.078 -25.203 1 86.25 659 ARG A N 1
ATOM 5159 C CA . ARG A 1 659 ? -34.312 -19.344 -26.266 1 86.25 659 ARG A CA 1
ATOM 5160 C C . ARG A 1 659 ? -33.594 -19.547 -27.609 1 86.25 659 ARG A C 1
ATOM 5162 O O . ARG A 1 659 ? -34.25 -19.641 -28.641 1 86.25 659 ARG A O 1
ATOM 5169 N N . GLY A 1 660 ? -32.312 -19.5 -27.578 1 78.38 660 GLY A N 1
ATOM 5170 C CA . GLY A 1 660 ? -31.562 -19.703 -28.797 1 78.38 660 GLY A CA 1
ATOM 5171 C C . GLY A 1 660 ? -31.75 -21.094 -29.391 1 78.38 660 GLY A C 1
ATOM 5172 O O . GLY A 1 660 ? -31.766 -21.25 -30.609 1 78.38 660 GLY A O 1
ATOM 5173 N N . LYS A 1 661 ? -32.031 -22.109 -28.656 1 73.62 661 LYS A N 1
ATOM 5174 C CA . LYS A 1 661 ? -32.25 -23.484 -29.125 1 73.62 661 LYS A CA 1
ATOM 5175 C C . LYS A 1 661 ? -33.656 -23.656 -29.688 1 73.62 661 LYS A C 1
ATOM 5177 O O . LYS A 1 661 ? -33.875 -24.406 -30.656 1 73.62 661 LYS A O 1
ATOM 5182 N N . SER A 1 662 ? -34.469 -22.938 -29.078 1 67.5 662 SER A N 1
ATOM 5183 C CA . SER A 1 662 ? -35.844 -23.031 -29.578 1 67.5 662 SER A CA 1
ATOM 5184 C C . SER A 1 662 ? -35.969 -22.344 -30.922 1 67.5 662 SER A C 1
ATOM 5186 O O . SER A 1 662 ? -36.844 -22.719 -31.734 1 67.5 662 SER A O 1
ATOM 5188 N N . ARG A 1 663 ? -35.125 -21.438 -31.281 1 61.16 663 ARG A N 1
ATOM 5189 C CA . ARG A 1 663 ? -35.188 -20.734 -32.531 1 61.16 663 ARG A CA 1
ATOM 5190 C C . ARG A 1 663 ? -34.469 -21.5 -33.656 1 61.16 663 ARG A C 1
ATOM 5192 O O . ARG A 1 663 ? -34.656 -21.203 -34.844 1 61.16 663 ARG A O 1
ATOM 5199 N N . LEU A 1 664 ? -33.594 -22.328 -33.281 1 48.31 664 LEU A N 1
ATOM 5200 C CA . LEU A 1 664 ? -33 -23.172 -34.312 1 48.31 664 LEU A CA 1
ATOM 5201 C C . LEU A 1 664 ? -33.875 -24.391 -34.594 1 48.31 664 LEU A C 1
ATOM 5203 O O . LEU A 1 664 ? -33.969 -24.844 -35.719 1 48.31 664 LEU A O 1
ATOM 5207 N N . MET B 1 1 ? -11.375 25.594 -27.172 1 49.44 1 MET B N 1
ATOM 5208 C CA . MET B 1 1 ? -10.047 25.797 -26.609 1 49.44 1 MET B CA 1
ATOM 5209 C C . MET B 1 1 ? -9.383 24.453 -26.297 1 49.44 1 MET B C 1
ATOM 5211 O O . MET B 1 1 ? -10.031 23.547 -25.781 1 49.44 1 MET B O 1
ATOM 5215 N N . SER B 1 2 ? -8.273 24.203 -26.828 1 76.19 2 SER B N 1
ATOM 5216 C CA . SER B 1 2 ? -7.504 22.969 -26.703 1 76.19 2 SER B CA 1
ATOM 5217 C C . SER B 1 2 ? -7.215 22.656 -25.234 1 76.19 2 SER B C 1
ATOM 5219 O O . SER B 1 2 ? -6.875 23.547 -24.453 1 76.19 2 SER B O 1
ATOM 5221 N N . SER B 1 3 ? -7.613 21.5 -24.734 1 89.5 3 SER B N 1
ATOM 5222 C CA . SER B 1 3 ? -7.41 21.094 -23.344 1 89.5 3 SER B CA 1
ATOM 5223 C C . SER B 1 3 ? -5.926 21.031 -23 1 89.5 3 SER B C 1
ATOM 5225 O O . SER B 1 3 ? -5.074 21.047 -23.891 1 89.5 3 SER B O 1
ATOM 5227 N N . LEU B 1 4 ? -5.598 21.219 -21.828 1 93.94 4 LEU B N 1
ATOM 5228 C CA . LEU B 1 4 ? -4.223 21.125 -21.344 1 93.94 4 LEU B CA 1
ATOM 5229 C C . LEU B 1 4 ? -3.572 19.828 -21.812 1 93.94 4 LEU B C 1
ATOM 5231 O O . LEU B 1 4 ? -2.389 19.812 -22.156 1 93.94 4 LEU B O 1
ATOM 5235 N N . LEU B 1 5 ? -4.336 18.766 -21.906 1 97 5 LEU B N 1
ATOM 5236 C CA . LEU B 1 5 ? -3.777 17.484 -22.312 1 97 5 LEU B CA 1
ATOM 5237 C C . LEU B 1 5 ? -3.537 17.453 -23.812 1 97 5 LEU B C 1
ATOM 5239 O O . LEU B 1 5 ? -2.592 16.812 -24.281 1 97 5 LEU B O 1
ATOM 5243 N N . ASP B 1 6 ? -4.402 18.141 -24.578 1 96.94 6 ASP B N 1
ATOM 5244 C CA . ASP B 1 6 ? -4.141 18.25 -26 1 96.94 6 ASP B CA 1
ATOM 5245 C C . ASP B 1 6 ? -2.818 18.969 -26.266 1 96.94 6 ASP B C 1
ATOM 5247 O O . ASP B 1 6 ? -2.074 18.609 -27.172 1 96.94 6 ASP B O 1
ATOM 5251 N N . ALA B 1 7 ? -2.629 19.984 -25.484 1 96.5 7 ALA B N 1
ATOM 5252 C CA . ALA B 1 7 ? -1.359 20.703 -25.594 1 96.5 7 ALA B CA 1
ATOM 5253 C C . ALA B 1 7 ? -0.183 19.781 -25.281 1 96.5 7 ALA B C 1
ATOM 5255 O O . ALA B 1 7 ? 0.854 19.844 -25.953 1 96.5 7 ALA B O 1
ATOM 5256 N N . GLU B 1 8 ? -0.306 18.922 -24.266 1 97.31 8 GLU B N 1
ATOM 5257 C CA . GLU B 1 8 ? 0.719 17.938 -23.922 1 97.31 8 GLU B CA 1
ATOM 5258 C C . GLU B 1 8 ? 0.963 16.969 -25.094 1 97.31 8 GLU B C 1
ATOM 5260 O O . GLU B 1 8 ? 2.111 16.672 -25.422 1 97.31 8 GLU B O 1
ATOM 5265 N N . ARG B 1 9 ? -0.064 16.5 -25.688 1 97.5 9 ARG B N 1
ATOM 5266 C CA . ARG B 1 9 ? 0.011 15.531 -26.781 1 97.5 9 ARG B CA 1
ATOM 5267 C C . ARG B 1 9 ? 0.686 16.141 -28 1 97.5 9 ARG B C 1
ATOM 5269 O O . ARG B 1 9 ? 1.395 15.438 -28.734 1 97.5 9 ARG B O 1
ATOM 5276 N N . ARG B 1 10 ? 0.546 17.406 -28.25 1 96.94 10 ARG B N 1
ATOM 5277 C CA . ARG B 1 10 ? 1.106 18.078 -29.422 1 96.94 10 ARG B CA 1
ATOM 5278 C C . ARG B 1 10 ? 2.619 18.219 -29.297 1 96.94 10 ARG B C 1
ATOM 5280 O O . ARG B 1 10 ? 3.312 18.438 -30.281 1 96.94 10 ARG B O 1
ATOM 5287 N N . LYS B 1 11 ? 3.074 18.062 -28.125 1 96.81 11 LYS B N 1
ATOM 5288 C CA . LYS B 1 11 ? 4.512 18.219 -27.906 1 96.81 11 LYS B CA 1
ATOM 5289 C C . LYS B 1 11 ? 5.27 17 -28.438 1 96.81 11 LYS B C 1
ATOM 5291 O O . LYS B 1 11 ? 6.488 17.047 -28.594 1 96.81 11 LYS B O 1
ATOM 5296 N N . SER B 1 12 ? 4.543 15.93 -28.75 1 97.62 12 SER B N 1
ATOM 5297 C CA . SER B 1 12 ? 5.18 14.695 -29.188 1 97.62 12 SER B CA 1
ATOM 5298 C C . SER B 1 12 ? 4.785 14.344 -30.625 1 97.62 12 SER B C 1
ATOM 5300 O O . SER B 1 12 ? 3.611 14.422 -30.984 1 97.62 12 SER B O 1
ATOM 5302 N N . SER B 1 13 ? 5.75 13.93 -31.406 1 96.06 13 SER B N 1
ATOM 5303 C CA . SER B 1 13 ? 5.473 13.5 -32.781 1 96.06 13 SER B CA 1
ATOM 5304 C C . SER B 1 13 ? 5.281 11.992 -32.844 1 96.06 13 SER B C 1
ATOM 5306 O O . SER B 1 13 ? 5.008 11.445 -33.906 1 96.06 13 SER B O 1
ATOM 5308 N N . VAL B 1 14 ? 5.383 11.297 -31.703 1 96.88 14 VAL B N 1
ATOM 5309 C CA . VAL B 1 14 ? 5.258 9.844 -31.641 1 96.88 14 VAL B CA 1
ATOM 5310 C C . VAL B 1 14 ? 3.799 9.445 -31.844 1 96.88 14 VAL B C 1
ATOM 5312 O O . VAL B 1 14 ? 2.912 9.961 -31.156 1 96.88 14 VAL B O 1
ATOM 5315 N N . PRO B 1 15 ? 3.555 8.578 -32.75 1 96.19 15 PRO B N 1
ATOM 5316 C CA . PRO B 1 15 ? 2.174 8.117 -32.906 1 96.19 15 PRO B CA 1
ATOM 5317 C C . PRO B 1 15 ? 1.744 7.148 -31.812 1 96.19 15 PRO B C 1
ATOM 5319 O O . PRO B 1 15 ? 2.176 5.992 -31.812 1 96.19 15 PRO B O 1
ATOM 5322 N N . SER B 1 16 ? 0.852 7.523 -31.031 1 96.44 16 SER B N 1
ATOM 5323 C CA . SER B 1 16 ? 0.397 6.691 -29.922 1 96.44 16 SER B CA 1
ATOM 5324 C C . SER B 1 16 ? -0.198 5.379 -30.422 1 96.44 16 SER B C 1
ATOM 5326 O O . SER B 1 16 ? -0.107 4.352 -29.734 1 96.44 16 SER B O 1
ATOM 5328 N N . ARG B 1 17 ? -0.732 5.324 -31.578 1 96.5 17 ARG B N 1
ATOM 5329 C CA . ARG B 1 17 ? -1.337 4.121 -32.125 1 96.5 17 ARG B CA 1
ATOM 5330 C C . ARG B 1 17 ? -0.281 3.059 -32.406 1 96.5 17 ARG B C 1
ATOM 5332 O O . ARG B 1 17 ? -0.537 1.863 -32.25 1 96.5 17 ARG B O 1
ATOM 5339 N N . GLU B 1 18 ? 0.855 3.5 -32.906 1 97.25 18 GLU B N 1
ATOM 5340 C CA . GLU B 1 18 ? 1.945 2.559 -33.156 1 97.25 18 GLU B CA 1
ATOM 5341 C C . GLU B 1 18 ? 2.436 1.94 -31.844 1 97.25 18 GLU B C 1
ATOM 5343 O O . GLU B 1 18 ? 2.83 0.772 -31.812 1 97.25 18 GLU B O 1
ATOM 5348 N N . LEU B 1 19 ? 2.449 2.725 -30.797 1 98.31 19 LEU B N 1
ATOM 5349 C CA . LEU B 1 19 ? 2.773 2.186 -29.484 1 98.31 19 LEU B CA 1
ATOM 5350 C C . LEU B 1 19 ? 1.755 1.134 -29.062 1 98.31 19 LEU B C 1
ATOM 5352 O O . LEU B 1 19 ? 2.123 0.092 -28.516 1 98.31 19 LEU B O 1
ATOM 5356 N N . ALA B 1 20 ? 0.454 1.4 -29.328 1 98.31 20 ALA B N 1
ATOM 5357 C CA . ALA B 1 20 ? -0.596 0.442 -29 1 98.31 20 ALA B CA 1
ATOM 5358 C C . ALA B 1 20 ? -0.376 -0.887 -29.719 1 98.31 20 ALA B C 1
ATOM 5360 O O . ALA B 1 20 ? -0.599 -1.954 -29.141 1 98.31 20 ALA B O 1
ATOM 5361 N N . TYR B 1 21 ? 0.076 -0.816 -31 1 97.5 21 TYR B N 1
ATOM 5362 C CA . TYR B 1 21 ? 0.253 -2.018 -31.812 1 97.5 21 TYR B CA 1
ATOM 5363 C C . TYR B 1 21 ? 1.341 -2.912 -31.234 1 97.5 21 TYR B C 1
ATOM 5365 O O . TYR B 1 21 ? 1.201 -4.137 -31.219 1 97.5 21 TYR B O 1
ATOM 5373 N N . ILE B 1 22 ? 2.428 -2.322 -30.719 1 97.12 22 ILE B N 1
ATOM 5374 C CA . ILE B 1 22 ? 3.496 -3.146 -30.172 1 97.12 22 ILE B CA 1
ATOM 5375 C C . ILE B 1 22 ? 3.1 -3.643 -28.781 1 97.12 22 ILE B C 1
ATOM 5377 O O . ILE B 1 22 ? 3.406 -4.777 -28.406 1 97.12 22 ILE B O 1
ATOM 5381 N N . LEU B 1 23 ? 2.406 -2.838 -27.984 1 98.12 23 LEU B N 1
ATOM 5382 C CA . LEU B 1 23 ? 2.047 -3.188 -26.609 1 98.12 23 LEU B CA 1
ATOM 5383 C C . LEU B 1 23 ? 0.962 -4.258 -26.578 1 98.12 23 LEU B C 1
ATOM 5385 O O . LEU B 1 23 ? 0.916 -5.082 -25.672 1 98.12 23 LEU B O 1
ATOM 5389 N N . HIS B 1 24 ? 0.12 -4.207 -27.594 1 97.19 24 HIS B N 1
ATOM 5390 C CA . HIS B 1 24 ? -0.948 -5.195 -27.688 1 97.19 24 HIS B CA 1
ATOM 5391 C C . HIS B 1 24 ? -0.69 -6.191 -28.812 1 97.19 24 HIS B C 1
ATOM 5393 O O . HIS B 1 24 ? -1.627 -6.789 -29.344 1 97.19 24 HIS B O 1
ATOM 5399 N N . GLN B 1 25 ? 0.628 -6.273 -29.219 1 94.94 25 GLN B N 1
ATOM 5400 C CA . GLN B 1 25 ? 1.184 -7.367 -30 1 94.94 25 GLN B CA 1
ATOM 5401 C C . GLN B 1 25 ? 0.935 -7.156 -31.5 1 94.94 25 GLN B C 1
ATOM 5403 O O . GLN B 1 25 ? 1.763 -7.535 -32.344 1 94.94 25 GLN B O 1
ATOM 5408 N N . SER B 1 26 ? -0.35 -6.52 -31.953 1 95.75 26 SER B N 1
ATOM 5409 C CA . SER B 1 26 ? -0.591 -6.254 -33.375 1 95.75 26 SER B CA 1
ATOM 5410 C C . SER B 1 26 ? -1.729 -5.258 -33.562 1 95.75 26 SER B C 1
ATOM 5412 O O . SER B 1 26 ? -2.51 -5.016 -32.625 1 95.75 26 SER B O 1
ATOM 5414 N N . LYS B 1 27 ? -1.759 -4.723 -34.781 1 96.94 27 LYS B N 1
ATOM 5415 C CA . LYS B 1 27 ? -2.871 -3.857 -35.156 1 96.94 27 LYS B CA 1
ATOM 5416 C C . LYS B 1 27 ? -4.199 -4.605 -35.062 1 96.94 27 LYS B C 1
ATOM 5418 O O . LYS B 1 27 ? -5.188 -4.07 -34.562 1 96.94 27 LYS B O 1
ATOM 5423 N N . SER B 1 28 ? -4.199 -5.816 -35.531 1 97.25 28 SER B N 1
ATOM 5424 C CA . SER B 1 28 ? -5.41 -6.633 -35.5 1 97.25 28 SER B CA 1
ATOM 5425 C C . SER B 1 28 ? -5.91 -6.863 -34.094 1 97.25 28 SER B C 1
ATOM 5427 O O . SER B 1 28 ? -7.117 -6.816 -33.844 1 97.25 28 SER B O 1
ATOM 5429 N N . ASN B 1 29 ? -5.023 -7.09 -33.188 1 96.31 29 ASN B N 1
ATOM 5430 C CA . ASN B 1 29 ? -5.406 -7.293 -31.781 1 96.31 29 ASN B CA 1
ATOM 5431 C C . ASN B 1 29 ? -6.012 -6.031 -31.172 1 96.31 29 ASN B C 1
ATOM 5433 O O . ASN B 1 29 ? -6.98 -6.105 -30.422 1 96.31 29 ASN B O 1
ATOM 5437 N N . VAL B 1 30 ? -5.43 -4.855 -31.469 1 97.5 30 VAL B N 1
ATOM 5438 C CA . VAL B 1 30 ? -5.938 -3.584 -30.969 1 97.5 30 VAL B CA 1
ATOM 5439 C C . VAL B 1 30 ? -7.359 -3.355 -31.469 1 97.5 30 VAL B C 1
ATOM 5441 O O . VAL B 1 30 ? -8.25 -2.982 -30.703 1 97.5 30 VAL B O 1
ATOM 5444 N N . GLU B 1 31 ? -7.559 -3.582 -32.75 1 97.75 31 GLU B N 1
ATOM 5445 C CA . GLU B 1 31 ? -8.875 -3.395 -33.344 1 97.75 31 GLU B CA 1
ATOM 5446 C C . GLU B 1 31 ? -9.898 -4.359 -32.75 1 97.75 31 GLU B C 1
ATOM 5448 O O . GLU B 1 31 ? -11.047 -3.99 -32.531 1 97.75 31 GLU B O 1
ATOM 5453 N N . LYS B 1 32 ? -9.484 -5.57 -32.531 1 96.88 32 LYS B N 1
ATOM 5454 C CA . LYS B 1 32 ? -10.352 -6.562 -31.906 1 96.88 32 LYS B CA 1
ATOM 5455 C C . LYS B 1 32 ? -10.742 -6.137 -30.484 1 96.88 32 LYS B C 1
ATOM 5457 O O . LYS B 1 32 ? -11.906 -6.238 -30.094 1 96.88 32 LYS B O 1
ATOM 5462 N N . LEU B 1 33 ? -9.773 -5.719 -29.703 1 96.56 33 LEU B N 1
ATOM 5463 C CA . LEU B 1 33 ? -10.023 -5.234 -28.344 1 96.56 33 LEU B CA 1
ATOM 5464 C C . LEU B 1 33 ? -11.039 -4.102 -28.359 1 96.56 33 LEU B C 1
ATOM 5466 O O . LEU B 1 33 ? -11.977 -4.094 -27.547 1 96.56 33 LEU B O 1
ATOM 5470 N N . GLU B 1 34 ? -10.883 -3.148 -29.25 1 97.38 34 GLU B N 1
ATOM 5471 C CA . GLU B 1 34 ? -11.773 -1.997 -29.344 1 97.38 34 GLU B CA 1
ATOM 5472 C C . GLU B 1 34 ? -13.188 -2.426 -29.734 1 97.38 34 GLU B C 1
ATOM 5474 O O . GLU B 1 34 ? -14.164 -1.92 -29.172 1 97.38 34 GLU B O 1
ATOM 5479 N N . ARG B 1 35 ? -13.258 -3.342 -30.641 1 97.25 35 ARG B N 1
ATOM 5480 C CA . ARG B 1 35 ? -14.547 -3.836 -31.094 1 97.25 35 ARG B CA 1
ATOM 5481 C C . ARG B 1 35 ? -15.297 -4.539 -29.969 1 97.25 35 ARG B C 1
ATOM 5483 O O . ARG B 1 35 ? -16.484 -4.293 -29.75 1 97.25 35 ARG B O 1
ATOM 5490 N N . LEU B 1 36 ? -14.617 -5.414 -29.266 1 97.62 36 LEU B N 1
ATOM 5491 C CA . LEU B 1 36 ? -15.234 -6.176 -28.188 1 97.62 36 LEU B CA 1
ATOM 5492 C C . LEU B 1 36 ? -15.609 -5.258 -27.016 1 97.62 36 LEU B C 1
ATOM 5494 O O . LEU B 1 36 ? -16.641 -5.449 -26.391 1 97.62 36 LEU B O 1
ATOM 5498 N N . GLU B 1 37 ? -14.766 -4.277 -26.719 1 97.19 37 GLU B N 1
ATOM 5499 C CA . GLU B 1 37 ? -15.109 -3.312 -25.672 1 97.19 37 GLU B CA 1
ATOM 5500 C C . GLU B 1 37 ? -16.375 -2.533 -26.047 1 97.19 37 GLU B C 1
ATOM 5502 O O . GLU B 1 37 ? -17.219 -2.281 -25.188 1 97.19 37 GLU B O 1
ATOM 5507 N N . HIS B 1 38 ? -16.453 -2.152 -27.281 1 96.75 38 HIS B N 1
ATOM 5508 C CA . HIS B 1 38 ? -17.609 -1.418 -27.75 1 96.75 38 HIS B CA 1
ATOM 5509 C C . HIS B 1 38 ? -18.891 -2.244 -27.594 1 96.75 38 HIS B C 1
ATOM 5511 O O . HIS B 1 38 ? -19.938 -1.705 -27.25 1 96.75 38 HIS B O 1
ATOM 5517 N N . LEU B 1 39 ? -18.766 -3.545 -27.812 1 96.5 39 LEU B N 1
ATOM 5518 C CA . LEU B 1 39 ? -19.906 -4.441 -27.641 1 96.5 39 LEU B CA 1
ATOM 5519 C C . LEU B 1 39 ? -20.422 -4.395 -26.219 1 96.5 39 LEU B C 1
ATOM 5521 O O . LEU B 1 39 ? -21.641 -4.492 -25.984 1 96.5 39 LEU B O 1
ATOM 5525 N N . LEU B 1 40 ? -19.578 -4.211 -25.234 1 96.81 40 LEU B N 1
ATOM 5526 C CA . LEU B 1 40 ? -19.984 -4.156 -23.828 1 96.81 40 LEU B CA 1
ATOM 5527 C C . LEU B 1 40 ? -20.5 -2.77 -23.469 1 96.81 40 LEU B C 1
ATOM 5529 O O . LEU B 1 40 ? -21.609 -2.635 -22.938 1 96.81 40 LEU B O 1
ATOM 5533 N N . VAL B 1 41 ? -19.797 -1.72 -23.844 1 96.06 41 VAL B N 1
ATOM 5534 C CA . VAL B 1 41 ? -20.031 -0.362 -23.375 1 96.06 41 VAL B CA 1
ATOM 5535 C C . VAL B 1 41 ? -21.375 0.149 -23.906 1 96.06 41 VAL B C 1
ATOM 5537 O O . VAL B 1 41 ? -22.031 0.963 -23.266 1 96.06 41 VAL B O 1
ATOM 5540 N N . GLN B 1 42 ? -21.766 -0.34 -25.031 1 95.44 42 GLN B N 1
ATOM 5541 C CA . GLN B 1 42 ? -23.016 0.12 -25.625 1 95.44 42 GLN B CA 1
ATOM 5542 C C . GLN B 1 42 ? -24.219 -0.405 -24.844 1 95.44 42 GLN B C 1
ATOM 5544 O O . GLN B 1 42 ? -25.328 0.123 -24.969 1 95.44 42 GLN B O 1
ATOM 5549 N N . ASP B 1 43 ? -24.031 -1.466 -24.094 1 96.12 43 ASP B N 1
ATOM 5550 C CA . ASP B 1 43 ? -25.094 -2.008 -23.25 1 96.12 43 ASP B CA 1
ATOM 5551 C C . ASP B 1 43 ? -25.172 -1.256 -21.922 1 96.12 43 ASP B C 1
ATOM 5553 O O . ASP B 1 43 ? -24.188 -1.175 -21.188 1 96.12 43 ASP B O 1
ATOM 5557 N N . PRO B 1 44 ? -26.312 -0.773 -21.531 1 95.5 44 PRO B N 1
ATOM 5558 C CA . PRO B 1 44 ? -26.469 0.051 -20.328 1 95.5 44 PRO B CA 1
ATOM 5559 C C . PRO B 1 44 ? -26.094 -0.698 -19.047 1 95.5 44 PRO B C 1
ATOM 5561 O O . PRO B 1 44 ? -25.766 -0.073 -18.031 1 95.5 44 PRO B O 1
ATOM 5564 N N . VAL B 1 45 ? -26.078 -1.993 -19.094 1 95.38 45 VAL B N 1
ATOM 5565 C CA . VAL B 1 45 ? -25.734 -2.791 -17.938 1 95.38 45 VAL B CA 1
ATOM 5566 C C . VAL B 1 45 ? -24.297 -2.496 -17.516 1 95.38 45 VAL B C 1
ATOM 5568 O O . VAL B 1 45 ? -23.938 -2.613 -16.344 1 95.38 45 VAL B O 1
ATOM 5571 N N . PHE B 1 46 ? -23.5 -2.014 -18.422 1 96.06 46 PHE B N 1
ATOM 5572 C CA . PHE B 1 46 ? -22.078 -1.849 -18.156 1 96.06 46 PHE B CA 1
ATOM 5573 C C . PHE B 1 46 ? -21.766 -0.411 -17.75 1 96.06 46 PHE B C 1
ATOM 5575 O O . PHE B 1 46 ? -20.609 -0.032 -17.641 1 96.06 46 PHE B O 1
ATOM 5582 N N . ASN B 1 47 ? -22.797 0.384 -17.5 1 92.38 47 ASN B N 1
ATOM 5583 C CA . ASN B 1 47 ? -22.562 1.685 -16.875 1 92.38 47 ASN B CA 1
ATOM 5584 C C . ASN B 1 47 ? -21.969 1.542 -15.484 1 92.38 47 ASN B C 1
ATOM 5586 O O . ASN B 1 47 ? -22.578 0.916 -14.609 1 92.38 47 ASN B O 1
ATOM 5590 N N . HIS B 1 48 ? -20.781 2.127 -15.266 1 87.31 48 HIS B N 1
ATOM 5591 C CA . HIS B 1 48 ? -20.094 1.879 -14 1 87.31 48 HIS B CA 1
ATOM 5592 C C . HIS B 1 48 ? -19.812 3.184 -13.266 1 87.31 48 HIS B C 1
ATOM 5594 O O . HIS B 1 48 ? -18.891 3.248 -12.445 1 87.31 48 HIS B O 1
ATOM 5600 N N . GLU B 1 49 ? -20.531 4.195 -13.469 1 87.19 49 GLU B N 1
ATOM 5601 C CA . GLU B 1 49 ? -20.328 5.523 -12.898 1 87.19 49 GLU B CA 1
ATOM 5602 C C . GLU B 1 49 ? -20.484 5.504 -11.383 1 87.19 49 GLU B C 1
ATOM 5604 O O . GLU B 1 49 ? -19.844 6.289 -10.68 1 87.19 49 GLU B O 1
ATOM 5609 N N . LYS B 1 50 ? -21.25 4.555 -10.898 1 90.19 50 LYS B N 1
ATOM 5610 C CA . LYS B 1 50 ? -21.562 4.566 -9.469 1 90.19 50 LYS B CA 1
ATOM 5611 C C . LYS B 1 50 ? -20.859 3.43 -8.742 1 90.19 50 LYS B C 1
ATOM 5613 O O . LYS B 1 50 ? -21.125 3.178 -7.562 1 90.19 50 LYS B O 1
ATOM 5618 N N . MET B 1 51 ? -19.969 2.773 -9.391 1 90.5 51 MET B N 1
ATOM 5619 C CA . MET B 1 51 ? -19.359 1.555 -8.852 1 90.5 51 MET B CA 1
ATOM 5620 C C . MET B 1 51 ? -18.641 1.838 -7.547 1 90.5 51 MET B C 1
ATOM 5622 O O . MET B 1 51 ? -18.594 0.99 -6.652 1 90.5 51 MET B O 1
ATOM 5626 N N . TYR B 1 52 ? -18.094 3.043 -7.344 1 93.12 52 TYR B N 1
ATOM 5627 C CA . TYR B 1 52 ? -17.266 3.35 -6.18 1 93.12 52 TYR B CA 1
ATOM 5628 C C . TYR B 1 52 ? -18.141 3.684 -4.973 1 93.12 52 TYR B C 1
ATOM 5630 O O . TYR B 1 52 ? -17.625 3.854 -3.861 1 93.12 52 TYR B O 1
ATOM 5638 N N . TYR B 1 53 ? -19.453 3.729 -5.133 1 93.31 53 TYR B N 1
ATOM 5639 C CA . TYR B 1 53 ? -20.359 4.16 -4.074 1 93.31 53 TYR B CA 1
ATOM 5640 C C . TYR B 1 53 ? -21.266 3.023 -3.639 1 93.31 53 TYR B C 1
ATOM 5642 O O . TYR B 1 53 ? -22.188 3.227 -2.846 1 93.31 53 TYR B O 1
ATOM 5650 N N . LEU B 1 54 ? -20.953 1.853 -4.145 1 92.56 54 LEU B N 1
ATOM 5651 C CA . LEU B 1 54 ? -21.75 0.676 -3.832 1 92.56 54 LEU B CA 1
ATOM 5652 C C . LEU B 1 54 ? -21.266 0.013 -2.547 1 92.56 54 LEU B C 1
ATOM 5654 O O . LEU B 1 54 ? -20.078 0.085 -2.215 1 92.56 54 LEU B O 1
ATOM 5658 N N . THR B 1 55 ? -22.234 -0.599 -1.808 1 92 55 THR B N 1
ATOM 5659 C CA . THR B 1 55 ? -21.859 -1.486 -0.711 1 92 55 THR B CA 1
ATOM 5660 C C . THR B 1 55 ? -21.234 -2.771 -1.244 1 92 55 THR B C 1
ATOM 5662 O O . THR B 1 55 ? -21.297 -3.053 -2.443 1 92 55 THR B O 1
ATOM 5665 N N . ARG B 1 56 ? -20.609 -3.557 -0.358 1 91.75 56 ARG B N 1
ATOM 5666 C CA . ARG B 1 56 ? -19.953 -4.797 -0.77 1 91.75 56 ARG B CA 1
ATOM 5667 C C . ARG B 1 56 ? -20.953 -5.742 -1.433 1 91.75 56 ARG B C 1
ATOM 5669 O O . ARG B 1 56 ? -20.656 -6.359 -2.455 1 91.75 56 ARG B O 1
ATOM 5676 N N . GLY B 1 57 ? -22.156 -5.875 -0.858 1 91.25 57 GLY B N 1
ATOM 5677 C CA . GLY B 1 57 ? -23.188 -6.711 -1.452 1 91.25 57 GLY B CA 1
ATOM 5678 C C . GLY B 1 57 ? -23.641 -6.227 -2.818 1 91.25 57 GLY B C 1
ATOM 5679 O O . GLY B 1 57 ? -23.844 -7.027 -3.73 1 91.25 57 GLY B O 1
ATOM 5680 N N . GLU B 1 58 ? -23.734 -4.902 -2.98 1 92.06 58 GLU B N 1
ATOM 5681 C CA . GLU B 1 58 ? -24.141 -4.316 -4.254 1 92.06 58 GLU B CA 1
ATOM 5682 C C . GLU B 1 58 ? -23.062 -4.484 -5.312 1 92.06 58 GLU B C 1
ATOM 5684 O O . GLU B 1 58 ? -23.359 -4.672 -6.492 1 92.06 58 GLU B O 1
ATOM 5689 N N . GLN B 1 59 ? -21.859 -4.402 -4.898 1 92.44 59 GLN B N 1
ATOM 5690 C CA . GLN B 1 59 ? -20.734 -4.605 -5.816 1 92.44 59 GLN B CA 1
ATOM 5691 C C . GLN B 1 59 ? -20.766 -6.008 -6.414 1 92.44 59 GLN B C 1
ATOM 5693 O O . GLN B 1 59 ? -20.625 -6.176 -7.625 1 92.44 59 GLN B O 1
ATOM 5698 N N . TYR B 1 60 ? -20.906 -6.977 -5.512 1 93.12 60 TYR B N 1
ATOM 5699 C CA . TYR B 1 60 ? -20.984 -8.359 -5.965 1 93.12 60 TYR B CA 1
ATOM 5700 C C . TYR B 1 60 ? -22.156 -8.547 -6.926 1 93.12 60 TYR B C 1
ATOM 5702 O O . TYR B 1 60 ? -22.016 -9.172 -7.977 1 93.12 60 TYR B O 1
ATOM 5710 N N . LYS B 1 61 ? -23.281 -7.988 -6.594 1 93.94 61 LYS B N 1
ATOM 5711 C CA . LYS B 1 61 ? -24.469 -8.109 -7.434 1 93.94 61 LYS B CA 1
ATOM 5712 C C . LYS B 1 61 ? -24.234 -7.5 -8.812 1 93.94 61 LYS B C 1
ATOM 5714 O O . LYS B 1 61 ? -24.531 -8.125 -9.828 1 93.94 61 LYS B O 1
ATOM 5719 N N . ARG B 1 62 ? -23.703 -6.324 -8.836 1 94.19 62 ARG B N 1
ATOM 5720 C CA . ARG B 1 62 ? -23.469 -5.621 -10.086 1 94.19 62 ARG B CA 1
ATOM 5721 C C . ARG B 1 62 ? -22.469 -6.367 -10.953 1 94.19 62 ARG B C 1
ATOM 5723 O O . ARG B 1 62 ? -22.641 -6.48 -12.172 1 94.19 62 ARG B O 1
ATOM 5730 N N . ALA B 1 63 ? -21.406 -6.824 -10.352 1 93.5 63 ALA B N 1
ATOM 5731 C CA . ALA B 1 63 ? -20.391 -7.578 -11.086 1 93.5 63 ALA B CA 1
ATOM 5732 C C . ALA B 1 63 ? -20.969 -8.867 -11.664 1 93.5 63 ALA B C 1
ATOM 5734 O O . ALA B 1 63 ? -20.656 -9.25 -12.789 1 93.5 63 ALA B O 1
ATOM 5735 N N . THR B 1 64 ? -21.812 -9.531 -10.898 1 94.44 64 THR B N 1
ATOM 5736 C CA . THR B 1 64 ? -22.469 -10.758 -11.328 1 94.44 64 THR B CA 1
ATOM 5737 C C . THR B 1 64 ? -23.406 -10.492 -12.5 1 94.44 64 THR B C 1
ATOM 5739 O O . THR B 1 64 ? -23.422 -11.25 -13.469 1 94.44 64 THR B O 1
ATOM 5742 N N . GLN B 1 65 ? -24.109 -9.375 -12.414 1 95.19 65 GLN B N 1
ATOM 5743 C CA . GLN B 1 65 ? -25 -8.969 -13.5 1 95.19 65 GLN B CA 1
ATOM 5744 C C . GLN B 1 65 ? -24.203 -8.703 -14.781 1 95.19 65 GLN B C 1
ATOM 5746 O O . GLN B 1 65 ? -24.609 -9.133 -15.867 1 95.19 65 GLN B O 1
ATOM 5751 N N . MET B 1 66 ? -23.141 -8.008 -14.648 1 95.31 66 MET B N 1
ATOM 5752 C CA . MET B 1 66 ? -22.312 -7.676 -15.805 1 95.31 66 MET B CA 1
ATOM 5753 C C . MET B 1 66 ? -21.734 -8.938 -16.422 1 95.31 66 MET B C 1
ATOM 5755 O O . MET B 1 66 ? -21.688 -9.07 -17.656 1 95.31 66 MET B O 1
ATOM 5759 N N . ALA B 1 67 ? -21.297 -9.859 -15.594 1 94.81 67 ALA B N 1
ATOM 5760 C CA . ALA B 1 67 ? -20.719 -11.117 -16.078 1 94.81 67 ALA B CA 1
ATOM 5761 C C . ALA B 1 67 ? -21.766 -11.922 -16.859 1 94.81 67 ALA B C 1
ATOM 5763 O O . ALA B 1 67 ? -21.469 -12.461 -17.922 1 94.81 67 ALA B O 1
ATOM 5764 N N . GLY B 1 68 ? -22.969 -12.039 -16.297 1 95.06 68 GLY B N 1
ATOM 5765 C CA . GLY B 1 68 ? -24.047 -12.719 -17 1 95.06 68 GLY B CA 1
ATOM 5766 C C . GLY B 1 68 ? -24.375 -12.078 -18.344 1 95.06 68 GLY B C 1
ATOM 5767 O O . GLY B 1 68 ? -24.562 -12.781 -19.344 1 95.06 68 GLY B O 1
ATOM 5768 N N . ARG B 1 69 ? -24.438 -10.766 -18.344 1 96.06 69 ARG B N 1
ATOM 5769 C CA . ARG B 1 69 ? -24.75 -10.047 -19.578 1 96.06 69 ARG B CA 1
ATOM 5770 C C . ARG B 1 69 ? -23.656 -10.242 -20.625 1 96.06 69 ARG B C 1
ATOM 5772 O O . ARG B 1 69 ? -23.938 -10.328 -21.828 1 96.06 69 ARG B O 1
ATOM 5779 N N . ALA B 1 70 ? -22.406 -10.266 -20.203 1 95.75 70 ALA B N 1
ATOM 5780 C CA . ALA B 1 70 ? -21.297 -10.5 -21.125 1 95.75 70 ALA B CA 1
ATOM 5781 C C . ALA B 1 70 ? -21.422 -11.859 -21.812 1 95.75 70 ALA B C 1
ATOM 5783 O O . ALA B 1 70 ? -21.141 -11.992 -23 1 95.75 70 ALA B O 1
ATOM 5784 N N . GLU B 1 71 ? -21.844 -12.883 -21.031 1 94.56 71 GLU B N 1
ATOM 5785 C CA . GLU B 1 71 ? -22.062 -14.203 -21.609 1 94.56 71 GLU B CA 1
ATOM 5786 C C . GLU B 1 71 ? -23.172 -14.172 -22.656 1 94.56 71 GLU B C 1
ATOM 5788 O O . GLU B 1 71 ? -23.062 -14.805 -23.703 1 94.56 71 GLU B O 1
ATOM 5793 N N . ILE B 1 72 ? -24.172 -13.5 -22.344 1 95.62 72 ILE B N 1
ATOM 5794 C CA . ILE B 1 72 ? -25.312 -13.383 -23.25 1 95.62 72 ILE B CA 1
ATOM 5795 C C . ILE B 1 72 ? -24.875 -12.664 -24.531 1 95.62 72 ILE B C 1
ATOM 5797 O O . ILE B 1 72 ? -25.219 -13.086 -25.641 1 95.62 72 ILE B O 1
ATOM 5801 N N . ILE B 1 73 ? -24.125 -11.609 -24.375 1 96.38 73 ILE B N 1
ATOM 5802 C CA . ILE B 1 73 ? -23.625 -10.844 -25.516 1 96.38 73 ILE B CA 1
ATOM 5803 C C . ILE B 1 73 ? -22.734 -11.727 -26.375 1 96.38 73 ILE B C 1
ATOM 5805 O O . ILE B 1 73 ? -22.828 -11.711 -27.609 1 96.38 73 ILE B O 1
ATOM 5809 N N . ALA B 1 74 ? -21.891 -12.461 -25.766 1 95.19 74 ALA B N 1
ATOM 5810 C CA . ALA B 1 74 ? -21.016 -13.375 -26.5 1 95.19 74 ALA B CA 1
ATOM 5811 C C . ALA B 1 74 ? -21.844 -14.383 -27.297 1 95.19 74 ALA B C 1
ATOM 5813 O O . ALA B 1 74 ? -21.531 -14.672 -28.453 1 95.19 74 ALA B O 1
ATOM 5814 N N . HIS B 1 75 ? -22.859 -14.906 -26.703 1 93.19 75 HIS B N 1
ATOM 5815 C CA . HIS B 1 75 ? -23.734 -15.875 -27.344 1 93.19 75 HIS B CA 1
ATOM 5816 C C . HIS B 1 75 ? -24.5 -15.25 -28.5 1 93.19 75 HIS B C 1
ATOM 5818 O O . HIS B 1 75 ? -24.531 -15.812 -29.609 1 93.19 75 HIS B O 1
ATOM 5824 N N . HIS B 1 76 ? -25.016 -14.078 -28.281 1 93.75 76 HIS B N 1
ATOM 5825 C CA . HIS B 1 76 ? -25.797 -13.375 -29.281 1 93.75 76 HIS B CA 1
ATOM 5826 C C . HIS B 1 76 ? -24.969 -13.031 -30.5 1 93.75 76 HIS B C 1
ATOM 5828 O O . HIS B 1 76 ? -25.469 -13.047 -31.625 1 93.75 76 HIS B O 1
ATOM 5834 N N . ASN B 1 77 ? -23.797 -12.766 -30.266 1 94.81 77 ASN B N 1
ATOM 5835 C CA . ASN B 1 77 ? -22.938 -12.328 -31.359 1 94.81 77 ASN B CA 1
ATOM 5836 C C . ASN B 1 77 ? -22.109 -13.477 -31.922 1 94.81 77 ASN B C 1
ATOM 5838 O O . ASN B 1 77 ? -21.219 -13.266 -32.75 1 94.81 77 ASN B O 1
ATOM 5842 N N . HIS B 1 78 ? -22.312 -14.719 -31.453 1 94.5 78 HIS B N 1
ATOM 5843 C CA . HIS B 1 78 ? -21.625 -15.922 -31.906 1 94.5 78 HIS B CA 1
ATOM 5844 C C . HIS B 1 78 ? -20.109 -15.75 -31.859 1 94.5 78 HIS B C 1
ATOM 5846 O O . HIS B 1 78 ? -19.422 -16.031 -32.844 1 94.5 78 HIS B O 1
ATOM 5852 N N . LEU B 1 79 ? -19.734 -15.211 -30.781 1 96.44 79 LEU B N 1
ATOM 5853 C CA . LEU B 1 79 ? -18.297 -15.008 -30.625 1 96.44 79 LEU B CA 1
ATOM 5854 C C . LEU B 1 79 ? -17.562 -16.344 -30.516 1 96.44 79 LEU B C 1
ATOM 5856 O O . LEU B 1 79 ? -18.078 -17.297 -29.922 1 96.44 79 LEU B O 1
ATOM 5860 N N . SER B 1 80 ? -16.375 -16.375 -31.109 1 95.44 80 SER B N 1
ATOM 5861 C CA . SER B 1 80 ? -15.516 -17.547 -30.938 1 95.44 80 SER B CA 1
ATOM 5862 C C . SER B 1 80 ? -15.086 -17.703 -29.469 1 95.44 80 SER B C 1
ATOM 5864 O O . SER B 1 80 ? -15.258 -16.797 -28.672 1 95.44 80 SER B O 1
ATOM 5866 N N . GLU B 1 81 ? -14.57 -18.859 -29.125 1 90 81 GLU B N 1
ATOM 5867 C CA . GLU B 1 81 ? -14.039 -19.094 -27.781 1 90 81 GLU B CA 1
ATOM 5868 C C . GLU B 1 81 ? -12.93 -18.094 -27.438 1 90 81 GLU B C 1
ATOM 5870 O O . GLU B 1 81 ? -12.844 -17.609 -26.312 1 90 81 GLU B O 1
ATOM 5875 N N . GLU B 1 82 ? -12.141 -17.859 -28.406 1 91.38 82 GLU B N 1
ATOM 5876 C CA . GLU B 1 82 ? -11.031 -16.938 -28.219 1 91.38 82 GLU B CA 1
ATOM 5877 C C . GLU B 1 82 ? -11.539 -15.516 -27.984 1 91.38 82 GLU B C 1
ATOM 5879 O O . GLU B 1 82 ? -11.055 -14.82 -27.094 1 91.38 82 GLU B O 1
ATOM 5884 N N . ASP B 1 83 ? -12.539 -15.125 -28.766 1 95.75 83 ASP B N 1
ATOM 5885 C CA . ASP B 1 83 ? -13.094 -13.789 -28.625 1 95.75 83 ASP B CA 1
ATOM 5886 C C . ASP B 1 83 ? -13.852 -13.656 -27.297 1 95.75 83 ASP B C 1
ATOM 5888 O O . ASP B 1 83 ? -13.844 -12.594 -26.672 1 95.75 83 ASP B O 1
ATOM 5892 N N . THR B 1 84 ? -14.508 -14.734 -26.922 1 94.12 84 THR B N 1
ATOM 5893 C CA . THR B 1 84 ? -15.211 -14.727 -25.641 1 94.12 84 THR B CA 1
ATOM 5894 C C . THR B 1 84 ? -14.234 -14.594 -24.484 1 94.12 84 THR B C 1
ATOM 5896 O O . THR B 1 84 ? -14.492 -13.859 -23.531 1 94.12 84 THR B O 1
ATOM 5899 N N . ALA B 1 85 ? -13.117 -15.273 -24.594 1 91.12 85 ALA B N 1
ATOM 5900 C CA . ALA B 1 85 ? -12.086 -15.164 -23.562 1 91.12 85 ALA B CA 1
ATOM 5901 C C . ALA B 1 85 ? -11.555 -13.734 -23.469 1 91.12 85 ALA B C 1
ATOM 5903 O O . ALA B 1 85 ? -11.305 -13.227 -22.375 1 91.12 85 ALA B O 1
ATOM 5904 N N . LEU B 1 86 ? -11.344 -13.156 -24.594 1 93.5 86 LEU B N 1
ATOM 5905 C CA . LEU B 1 86 ? -10.883 -11.773 -24.625 1 93.5 86 LEU B CA 1
ATOM 5906 C C . LEU B 1 86 ? -11.945 -10.836 -24.062 1 93.5 86 LEU B C 1
ATOM 5908 O O . LEU B 1 86 ? -11.609 -9.859 -23.375 1 93.5 86 LEU B O 1
ATOM 5912 N N . LEU B 1 87 ? -13.195 -11.125 -24.391 1 95.5 87 LEU B N 1
ATOM 5913 C CA . LEU B 1 87 ? -14.305 -10.344 -23.844 1 95.5 87 LEU B CA 1
ATOM 5914 C C . LEU B 1 87 ? -14.297 -10.391 -22.312 1 95.5 87 LEU B C 1
ATOM 5916 O O . LEU B 1 87 ? -14.562 -9.383 -21.656 1 95.5 87 LEU B O 1
ATOM 5920 N N . HIS B 1 88 ? -14 -11.531 -21.75 1 93.06 88 HIS B N 1
ATOM 5921 C CA . HIS B 1 88 ? -13.891 -11.68 -20.297 1 93.06 88 HIS B CA 1
ATOM 5922 C C . HIS B 1 88 ? -12.781 -10.805 -19.734 1 93.06 88 HIS B C 1
ATOM 5924 O O . HIS B 1 88 ? -12.945 -10.203 -18.672 1 93.06 88 HIS B O 1
ATOM 5930 N N . VAL B 1 89 ? -11.68 -10.719 -20.406 1 90.75 89 VAL B N 1
ATOM 5931 C CA . VAL B 1 89 ? -10.539 -9.914 -19.969 1 90.75 89 VAL B CA 1
ATOM 5932 C C . VAL B 1 89 ? -10.922 -8.43 -19.984 1 90.75 89 VAL B C 1
ATOM 5934 O O . VAL B 1 89 ? -10.57 -7.688 -19.062 1 90.75 89 VAL B O 1
ATOM 5937 N N . ILE B 1 90 ? -11.641 -8.039 -21.016 1 94.25 90 ILE B N 1
ATOM 5938 C CA . ILE B 1 90 ? -12.102 -6.66 -21.109 1 94.25 90 ILE B CA 1
ATOM 5939 C C . ILE B 1 90 ? -13.062 -6.352 -19.969 1 94.25 90 ILE B C 1
ATOM 5941 O O . ILE B 1 90 ? -12.961 -5.297 -19.328 1 94.25 90 ILE B O 1
ATOM 5945 N N . LEU B 1 91 ? -13.961 -7.27 -19.688 1 93.62 91 LEU B N 1
ATOM 5946 C CA . LEU B 1 91 ? -14.906 -7.109 -18.594 1 93.62 91 LEU B CA 1
ATOM 5947 C C . LEU B 1 91 ? -14.172 -6.926 -17.266 1 93.62 91 LEU B C 1
ATOM 5949 O O . LEU B 1 91 ? -14.602 -6.145 -16.406 1 93.62 91 LEU B O 1
ATOM 5953 N N . GLN B 1 92 ? -13.078 -7.617 -17.109 1 88.88 92 GLN B N 1
ATOM 5954 C CA . GLN B 1 92 ? -12.273 -7.48 -15.898 1 88.88 92 GLN B CA 1
ATOM 5955 C C . GLN B 1 92 ? -11.734 -6.059 -15.75 1 88.88 92 GLN B C 1
ATOM 5957 O O . GLN B 1 92 ? -11.578 -5.559 -14.633 1 88.88 92 GLN B O 1
ATOM 5962 N N . GLY B 1 93 ? -11.461 -5.457 -16.828 1 85.44 93 GLY B N 1
ATOM 5963 C CA . GLY B 1 93 ? -11.047 -4.066 -16.812 1 85.44 93 GLY B CA 1
ATOM 5964 C C . GLY B 1 93 ? -12.125 -3.131 -16.281 1 85.44 93 GLY B C 1
ATOM 5965 O O . GLY B 1 93 ? -11.82 -2.125 -15.648 1 85.44 93 GLY B O 1
ATOM 5966 N N . PHE B 1 94 ? -13.398 -3.527 -16.5 1 86.06 94 PHE B N 1
ATOM 5967 C CA . PHE B 1 94 ? -14.531 -2.713 -16.062 1 86.06 94 PHE B CA 1
ATOM 5968 C C . PHE B 1 94 ? -14.805 -2.93 -14.578 1 86.06 94 PHE B C 1
ATOM 5970 O O . PHE B 1 94 ? -15.141 -1.984 -13.859 1 86.06 94 PHE B O 1
ATOM 5977 N N . THR B 1 95 ? -14.555 -4.156 -14.172 1 84.12 95 THR B N 1
ATOM 5978 C CA . THR B 1 95 ? -14.898 -4.512 -12.797 1 84.12 95 THR B CA 1
ATOM 5979 C C . THR B 1 95 ? -13.688 -4.379 -11.883 1 84.12 95 THR B C 1
ATOM 5981 O O . THR B 1 95 ? -13.805 -4.523 -10.664 1 84.12 95 THR B O 1
ATOM 5984 N N . GLY B 1 96 ? -12.547 -4.145 -12.516 1 78.5 96 GLY B N 1
ATOM 5985 C CA . GLY B 1 96 ? -11.312 -4.012 -11.75 1 78.5 96 GLY B CA 1
ATOM 5986 C C . GLY B 1 96 ? -10.695 -5.348 -11.375 1 78.5 96 GLY B C 1
ATOM 5987 O O . GLY B 1 96 ? -9.516 -5.414 -11.031 1 78.5 96 GLY B O 1
ATOM 5988 N N . CYS B 1 97 ? -11.492 -6.336 -11.312 1 76.12 97 CYS B N 1
ATOM 5989 C CA . CYS B 1 97 ? -11.039 -7.691 -11.008 1 76.12 97 CYS B CA 1
ATOM 5990 C C . CYS B 1 97 ? -11.898 -8.727 -11.727 1 76.12 97 CYS B C 1
ATOM 5992 O O . CYS B 1 97 ? -12.953 -8.391 -12.273 1 76.12 97 CYS B O 1
ATOM 5994 N N . PRO B 1 98 ? -11.344 -9.953 -11.75 1 76.62 98 PRO B N 1
ATOM 5995 C CA . PRO B 1 98 ? -12.156 -11.016 -12.344 1 76.62 98 PRO B CA 1
ATOM 5996 C C . PRO B 1 98 ? -13.461 -11.258 -11.594 1 76.62 98 PRO B C 1
ATOM 5998 O O . PRO B 1 98 ? -13.492 -11.172 -10.359 1 76.62 98 PRO B O 1
ATOM 6001 N N . SER B 1 99 ? -14.508 -11.414 -12.32 1 82.56 99 SER B N 1
ATOM 6002 C CA . SER B 1 99 ? -15.75 -11.852 -11.695 1 82.56 99 SER B CA 1
ATOM 6003 C C . SER B 1 99 ? -15.664 -13.305 -11.234 1 82.56 99 SER B C 1
ATOM 6005 O O . SER B 1 99 ? -14.734 -14.023 -11.609 1 82.56 99 SER B O 1
ATOM 6007 N N . SER B 1 100 ? -16.562 -13.656 -10.438 1 86.56 100 SER B N 1
ATOM 6008 C CA . SER B 1 100 ? -16.641 -15.039 -9.984 1 86.56 100 SER B CA 1
ATOM 6009 C C . SER B 1 100 ? -16.75 -16 -11.164 1 86.56 100 SER B C 1
ATOM 6011 O O . SER B 1 100 ? -16.312 -17.156 -11.07 1 86.56 100 SER B O 1
ATOM 6013 N N . THR B 1 101 ? -17.188 -15.516 -12.25 1 88.25 101 THR B N 1
ATOM 6014 C CA . THR B 1 101 ? -17.391 -16.328 -13.445 1 88.25 101 THR B CA 1
ATOM 6015 C C . THR B 1 101 ? -16.062 -16.672 -14.102 1 88.25 101 THR B C 1
ATOM 6017 O O . THR B 1 101 ? -15.938 -17.672 -14.805 1 88.25 101 THR B O 1
ATOM 6020 N N . ALA B 1 102 ? -15.078 -15.82 -13.82 1 86 102 ALA B N 1
ATOM 6021 C CA . ALA B 1 102 ? -13.766 -16.031 -14.422 1 86 102 ALA B CA 1
ATOM 6022 C C . ALA B 1 102 ? -13.141 -17.328 -13.922 1 86 102 ALA B C 1
ATOM 6024 O O . ALA B 1 102 ? -12.422 -18 -14.656 1 86 102 ALA B O 1
ATOM 6025 N N . LEU B 1 103 ? -13.453 -17.703 -12.781 1 85.19 103 LEU B N 1
ATOM 6026 C CA . LEU B 1 103 ? -12.922 -18.938 -12.219 1 85.19 103 LEU B CA 1
ATOM 6027 C C . LEU B 1 103 ? -13.617 -20.141 -12.812 1 85.19 103 LEU B C 1
ATOM 6029 O O . LEU B 1 103 ? -13 -21.203 -12.984 1 85.19 103 LEU B O 1
ATOM 6033 N N . HIS B 1 104 ? -14.836 -19.984 -13.156 1 92.38 104 HIS B N 1
ATOM 6034 C CA . HIS B 1 104 ? -15.594 -21.047 -13.797 1 92.38 104 HIS B CA 1
ATOM 6035 C C . HIS B 1 104 ? -15.055 -21.344 -15.195 1 92.38 104 HIS B C 1
ATOM 6037 O O . HIS B 1 104 ? -14.734 -22.5 -15.508 1 92.38 104 HIS B O 1
ATOM 6043 N N . THR B 1 105 ? -14.891 -20.312 -15.953 1 89.06 105 THR B N 1
ATOM 6044 C CA . THR B 1 105 ? -14.492 -20.484 -17.344 1 89.06 105 THR B CA 1
ATOM 6045 C C . THR B 1 105 ? -12.984 -20.703 -17.453 1 89.06 105 THR B C 1
ATOM 6047 O O . THR B 1 105 ? -12.523 -21.469 -18.312 1 89.06 105 THR B O 1
ATOM 6050 N N . GLY B 1 106 ? -12.258 -20.031 -16.547 1 82.38 106 GLY B N 1
ATOM 6051 C CA . GLY B 1 106 ? -10.812 -20.031 -16.688 1 82.38 106 GLY B CA 1
ATOM 6052 C C . GLY B 1 106 ? -10.148 -21.156 -15.93 1 82.38 106 GLY B C 1
ATOM 6053 O O . GLY B 1 106 ? -9.031 -21.578 -16.25 1 82.38 106 GLY B O 1
ATOM 6054 N N . MET B 1 107 ? -10.828 -21.703 -14.969 1 85.06 107 MET B N 1
ATOM 6055 C CA . MET B 1 107 ? -10.172 -22.703 -14.133 1 85.06 107 MET B CA 1
ATOM 6056 C C . MET B 1 107 ? -11.016 -23.953 -14.016 1 85.06 107 MET B C 1
ATOM 6058 O O . MET B 1 107 ? -10.539 -25.062 -14.289 1 85.06 107 MET B O 1
ATOM 6062 N N . PHE B 1 108 ? -12.242 -23.875 -13.734 1 91.44 108 PHE B N 1
ATOM 6063 C CA . PHE B 1 108 ? -13.078 -25.031 -13.453 1 91.44 108 PHE B CA 1
ATOM 6064 C C . PHE B 1 108 ? -13.25 -25.891 -14.703 1 91.44 108 PHE B C 1
ATOM 6066 O O . PHE B 1 108 ? -13 -27.094 -14.664 1 91.44 108 PHE B O 1
ATOM 6073 N N . ILE B 1 109 ? -13.625 -25.297 -15.758 1 91 109 ILE B N 1
ATOM 6074 C CA . ILE B 1 109 ? -13.867 -26.031 -17 1 91 109 ILE B CA 1
ATOM 6075 C C . ILE B 1 109 ? -12.57 -26.688 -17.469 1 91 109 ILE B C 1
ATOM 6077 O O . ILE B 1 109 ? -12.562 -27.828 -17.906 1 91 109 ILE B O 1
ATOM 6081 N N . LYS B 1 110 ? -11.492 -25.984 -17.312 1 83.25 110 LYS B N 1
ATOM 6082 C CA . LYS B 1 110 ? -10.195 -26.531 -17.703 1 83.25 110 LYS B CA 1
ATOM 6083 C C . LYS B 1 110 ? -9.812 -27.703 -16.828 1 83.25 110 LYS B C 1
ATOM 6085 O O . LYS B 1 110 ? -9.234 -28.688 -17.312 1 83.25 110 LYS B O 1
ATOM 6090 N N . ASN B 1 111 ? -10.109 -27.641 -15.617 1 84.88 111 ASN B N 1
ATOM 6091 C CA . ASN B 1 111 ? -9.773 -28.719 -14.68 1 84.88 111 ASN B CA 1
ATOM 6092 C C . ASN B 1 111 ? -10.633 -29.953 -14.922 1 84.88 111 ASN B C 1
ATOM 6094 O O . ASN B 1 111 ? -10.18 -31.078 -14.688 1 84.88 111 ASN B O 1
ATOM 6098 N N . LEU B 1 112 ? -11.82 -29.719 -15.43 1 90.19 112 LEU B N 1
ATOM 6099 C CA . LEU B 1 112 ? -12.633 -30.875 -15.82 1 90.19 112 LEU B CA 1
ATOM 6100 C C . LEU B 1 112 ? -11.914 -31.719 -16.859 1 90.19 112 LEU B C 1
ATOM 6102 O O . LEU B 1 112 ? -11.906 -32.938 -16.766 1 90.19 112 LEU B O 1
ATOM 6106 N N . GLY B 1 113 ? -11.328 -31 -17.766 1 85.88 113 GLY B N 1
ATOM 6107 C CA . GLY B 1 113 ? -10.625 -31.703 -18.828 1 85.88 113 GLY B CA 1
ATOM 6108 C C . GLY B 1 113 ? -9.312 -32.312 -18.375 1 85.88 113 GLY B C 1
ATOM 6109 O O . GLY B 1 113 ? -8.891 -33.344 -18.891 1 85.88 113 GLY B O 1
ATOM 6110 N N . LEU B 1 114 ? -8.695 -31.75 -17.375 1 84.62 114 LEU B N 1
ATOM 6111 C CA . LEU B 1 114 ? -7.348 -32.156 -16.969 1 84.62 114 LEU B CA 1
ATOM 6112 C C . LEU B 1 114 ? -7.395 -33.281 -15.938 1 84.62 114 LEU B C 1
ATOM 6114 O O . LEU B 1 114 ? -6.539 -34.156 -15.938 1 84.62 114 LEU B O 1
ATOM 6118 N N . LEU B 1 115 ? -8.414 -33.281 -15.07 1 89.81 115 LEU B N 1
ATOM 6119 C CA . LEU B 1 115 ? -8.383 -34.125 -13.898 1 89.81 115 LEU B CA 1
ATOM 6120 C C . LEU B 1 115 ? -9.305 -35.344 -14.078 1 89.81 115 LEU B C 1
ATOM 6122 O O . LEU B 1 115 ? -9.133 -36.375 -13.414 1 89.81 115 LEU B O 1
ATOM 6126 N N . PHE B 1 116 ? -10.266 -35.219 -14.922 1 93.94 116 PHE B N 1
ATOM 6127 C CA . PHE B 1 116 ? -11.289 -36.25 -15.055 1 93.94 116 PHE B CA 1
ATOM 6128 C C . PHE B 1 116 ? -11.195 -36.938 -16.406 1 93.94 116 PHE B C 1
ATOM 6130 O O . PHE B 1 116 ? -10.789 -36.312 -17.406 1 93.94 116 PHE B O 1
ATOM 6137 N N . THR B 1 117 ? -11.602 -38.188 -16.453 1 92.56 117 THR B N 1
ATOM 6138 C CA . THR B 1 117 ? -11.562 -38.969 -17.688 1 92.56 117 THR B CA 1
ATOM 6139 C C . THR B 1 117 ? -12.625 -38.469 -18.656 1 92.56 117 THR B C 1
ATOM 6141 O O . THR B 1 117 ? -13.539 -37.75 -18.281 1 92.56 117 THR B O 1
ATOM 6144 N N . ASP B 1 118 ? -12.508 -38.844 -19.875 1 92.69 118 ASP B N 1
ATOM 6145 C CA . ASP B 1 118 ? -13.477 -38.469 -20.891 1 92.69 118 ASP B CA 1
ATOM 6146 C C . ASP B 1 118 ? -14.883 -38.906 -20.516 1 92.69 118 ASP B C 1
ATOM 6148 O O . ASP B 1 118 ? -15.852 -38.188 -20.734 1 92.69 118 ASP B O 1
ATOM 6152 N N . GLU B 1 119 ? -14.914 -40.062 -20.016 1 92.56 119 GLU B N 1
ATOM 6153 C CA . GLU B 1 119 ? -16.203 -40.625 -19.594 1 92.56 119 GLU B CA 1
ATOM 6154 C C . GLU B 1 119 ? -16.797 -39.812 -18.453 1 92.56 119 GLU B C 1
ATOM 6156 O O . GLU B 1 119 ? -18 -39.531 -18.453 1 92.56 119 GLU B O 1
ATOM 6161 N N . GLN B 1 120 ? -15.961 -39.438 -17.5 1 93 120 GLN B N 1
ATOM 6162 C CA . GLN B 1 120 ? -16.422 -38.688 -16.328 1 93 120 GLN B CA 1
ATOM 6163 C C . GLN B 1 120 ? -16.969 -37.312 -16.719 1 93 120 GLN B C 1
ATOM 6165 O O . GLN B 1 120 ? -17.922 -36.812 -16.125 1 93 120 GLN B O 1
ATOM 6170 N N . GLN B 1 121 ? -16.328 -36.656 -17.688 1 92.25 121 GLN B N 1
ATOM 6171 C CA . GLN B 1 121 ? -16.625 -35.25 -17.906 1 92.25 121 GLN B CA 1
ATOM 6172 C C . GLN B 1 121 ? -17.781 -35.062 -18.891 1 92.25 121 GLN B C 1
ATOM 6174 O O . GLN B 1 121 ? -18.297 -33.969 -19.062 1 92.25 121 GLN B O 1
ATOM 6179 N N . THR B 1 122 ? -18.172 -36.094 -19.578 1 91.19 122 THR B N 1
ATOM 6180 C CA . THR B 1 122 ? -19.125 -35.969 -20.672 1 91.19 122 THR B CA 1
ATOM 6181 C C . THR B 1 122 ? -20.359 -35.156 -20.219 1 91.19 122 THR B C 1
ATOM 6183 O O . THR B 1 122 ? -20.672 -34.125 -20.797 1 91.19 122 THR B O 1
ATOM 6186 N N . SER B 1 123 ? -20.953 -35.5 -19.141 1 87.88 123 SER B N 1
ATOM 6187 C CA . SER B 1 123 ? -22.141 -34.781 -18.672 1 87.88 123 SER B CA 1
ATOM 6188 C C . SER B 1 123 ? -21.781 -33.469 -18 1 87.88 123 SER B C 1
ATOM 6190 O O . SER B 1 123 ? -22.484 -32.469 -18.172 1 87.88 123 SER B O 1
ATOM 6192 N N . TRP B 1 124 ? -20.75 -33.438 -17.266 1 94.44 124 TRP B N 1
ATOM 6193 C CA . TRP B 1 124 ? -20.359 -32.25 -16.516 1 94.44 124 TRP B CA 1
ATOM 6194 C C . TRP B 1 124 ? -19.938 -31.109 -17.453 1 94.44 124 TRP B C 1
ATOM 6196 O O . TRP B 1 124 ? -20.234 -29.953 -17.219 1 94.44 124 TRP B O 1
ATOM 6206 N N . MET B 1 125 ? -19.266 -31.5 -18.5 1 94.44 125 MET B N 1
ATOM 6207 C CA . MET B 1 125 ? -18.766 -30.5 -19.422 1 94.44 125 MET B CA 1
ATOM 6208 C C . MET B 1 125 ? -19.906 -29.75 -20.109 1 94.44 125 MET B C 1
ATOM 6210 O O . MET B 1 125 ? -19.875 -28.516 -20.219 1 94.44 125 MET B O 1
ATOM 6214 N N . GLU B 1 126 ? -20.844 -30.516 -20.547 1 92.62 126 GLU B N 1
ATOM 6215 C CA . GLU B 1 126 ? -22 -29.891 -21.188 1 92.62 126 GLU B CA 1
ATOM 6216 C C . GLU B 1 126 ? -22.75 -29 -20.203 1 92.62 126 GLU B C 1
ATOM 6218 O O . GLU B 1 126 ? -23.156 -27.891 -20.547 1 92.62 126 GLU B O 1
ATOM 6223 N N . MET B 1 127 ? -22.969 -29.484 -19.016 1 94.44 127 MET B N 1
ATOM 6224 C CA . MET B 1 127 ? -23.656 -28.734 -17.984 1 94.44 127 MET B CA 1
ATOM 6225 C C . MET B 1 127 ? -22.906 -27.453 -17.656 1 94.44 127 MET B C 1
ATOM 6227 O O . MET B 1 127 ? -23.5 -26.406 -17.422 1 94.44 127 MET B O 1
ATOM 6231 N N . ALA B 1 128 ? -21.594 -27.547 -17.562 1 95 128 ALA B N 1
ATOM 6232 C CA . ALA B 1 128 ? -20.75 -26.391 -17.234 1 95 128 ALA B CA 1
ATOM 6233 C C . ALA B 1 128 ? -20.812 -25.344 -18.344 1 95 128 ALA B C 1
ATOM 6235 O O . ALA B 1 128 ? -20.906 -24.156 -18.062 1 95 128 ALA B O 1
ATOM 6236 N N . LYS B 1 129 ? -20.781 -25.75 -19.547 1 90.19 129 LYS B N 1
ATOM 6237 C CA . LYS B 1 129 ? -20.812 -24.844 -20.688 1 90.19 129 LYS B CA 1
ATOM 6238 C C . LYS B 1 129 ? -22.156 -24.156 -20.797 1 90.19 129 LYS B C 1
ATOM 6240 O O . LYS B 1 129 ? -22.25 -23.031 -21.312 1 90.19 129 LYS B O 1
ATOM 6245 N N . GLN B 1 130 ? -23.172 -24.844 -20.297 1 90.69 130 GLN B N 1
ATOM 6246 C CA . GLN B 1 130 ? -24.516 -24.281 -20.359 1 90.69 130 GLN B CA 1
ATOM 6247 C C . GLN B 1 130 ? -24.859 -23.531 -19.078 1 90.69 130 GLN B C 1
ATOM 6249 O O . GLN B 1 130 ? -26 -23.109 -18.891 1 90.69 130 GLN B O 1
ATOM 6254 N N . TRP B 1 131 ? -23.969 -23.375 -18.203 1 93.31 131 TRP B N 1
ATOM 6255 C CA . TRP B 1 131 ? -24.062 -22.578 -16.984 1 93.31 131 TRP B CA 1
ATOM 6256 C C . TRP B 1 131 ? -25.109 -23.141 -16.047 1 93.31 131 TRP B C 1
ATOM 6258 O O . TRP B 1 131 ? -25.734 -22.406 -15.273 1 93.31 131 TRP B O 1
ATOM 6268 N N . ARG B 1 132 ? -25.375 -24.391 -16.266 1 93.38 132 ARG B N 1
ATOM 6269 C CA . ARG B 1 132 ? -26.141 -25.094 -15.25 1 93.38 132 ARG B CA 1
ATOM 6270 C C . ARG B 1 132 ? -25.266 -25.484 -14.062 1 93.38 132 ARG B C 1
ATOM 6272 O O . ARG B 1 132 ? -25.719 -25.469 -12.914 1 93.38 132 ARG B O 1
ATOM 6279 N N . MET B 1 133 ? -24.125 -25.844 -14.484 1 94.75 133 MET B N 1
ATOM 6280 C CA . MET B 1 133 ? -23.062 -26.125 -13.523 1 94.75 133 MET B CA 1
ATOM 6281 C C . MET B 1 133 ? -22.062 -24.969 -13.484 1 94.75 133 MET B C 1
ATOM 6283 O O . MET B 1 133 ? -21.547 -24.547 -14.523 1 94.75 133 MET B O 1
ATOM 6287 N N . VAL B 1 134 ? -21.922 -24.406 -12.305 1 95.88 134 VAL B N 1
ATOM 6288 C CA . VAL B 1 134 ? -20.875 -23.422 -12.062 1 95.88 134 VAL B CA 1
ATOM 6289 C C . VAL B 1 134 ? -19.953 -23.922 -10.945 1 95.88 134 VAL B C 1
ATOM 6291 O O . VAL B 1 134 ? -20.406 -24.281 -9.859 1 95.88 134 VAL B O 1
ATOM 6294 N N . GLY B 1 135 ? -18.703 -23.922 -11.258 1 96.19 135 GLY B N 1
ATOM 6295 C CA . GLY B 1 135 ? -17.812 -24.625 -10.344 1 96.19 135 GLY B CA 1
ATOM 6296 C C . GLY B 1 135 ? -16.781 -23.719 -9.703 1 96.19 135 GLY B C 1
ATOM 6297 O O . GLY B 1 135 ? -16.516 -22.625 -10.195 1 96.19 135 GLY B O 1
ATOM 6298 N N . CYS B 1 136 ? -16.219 -24.109 -8.555 1 95.44 136 CYS B N 1
ATOM 6299 C CA . CYS B 1 136 ? -15.07 -23.516 -7.879 1 95.44 136 CYS B CA 1
ATOM 6300 C C . CYS B 1 136 ? -14.055 -24.594 -7.512 1 95.44 136 CYS B C 1
ATOM 6302 O O . CYS B 1 136 ? -14.312 -25.797 -7.691 1 95.44 136 CYS B O 1
ATOM 6304 N N . TYR B 1 137 ? -12.875 -24.156 -7.176 1 92.62 137 TYR B N 1
ATOM 6305 C CA . TYR B 1 137 ? -11.797 -25.031 -6.711 1 92.62 137 TYR B CA 1
ATOM 6306 C C . TYR B 1 137 ? -11.602 -24.891 -5.207 1 92.62 137 TYR B C 1
ATOM 6308 O O . TYR B 1 137 ? -11.094 -23.875 -4.73 1 92.62 137 TYR B O 1
ATOM 6316 N N . ALA B 1 138 ? -11.953 -25.938 -4.496 1 95.06 138 ALA B N 1
ATOM 6317 C CA . ALA B 1 138 ? -11.875 -25.906 -3.037 1 95.06 138 ALA B CA 1
ATOM 6318 C C . ALA B 1 138 ? -10.672 -26.703 -2.535 1 95.06 138 ALA B C 1
ATOM 6320 O O . ALA B 1 138 ? -10.812 -27.844 -2.117 1 95.06 138 ALA B O 1
ATOM 6321 N N . GLN B 1 139 ? -9.539 -26.078 -2.51 1 93.81 139 GLN B N 1
ATOM 6322 C CA . GLN B 1 139 ? -8.289 -26.719 -2.127 1 93.81 139 GLN B CA 1
ATOM 6323 C C . GLN B 1 139 ? -7.785 -26.188 -0.788 1 93.81 139 GLN B C 1
ATOM 6325 O O . GLN B 1 139 ? -7.684 -26.953 0.183 1 93.81 139 GLN B O 1
ATOM 6330 N N . THR B 1 140 ? -7.602 -24.906 -0.642 1 94.44 140 THR B N 1
ATOM 6331 C CA . THR B 1 140 ? -6.938 -24.281 0.49 1 94.44 140 THR B CA 1
ATOM 6332 C C . THR B 1 140 ? -7.762 -24.453 1.765 1 94.44 140 THR B C 1
ATOM 6334 O O . THR B 1 140 ? -8.984 -24.297 1.747 1 94.44 140 THR B O 1
ATOM 6337 N N . GLU B 1 141 ? -7.113 -24.844 2.773 1 96.38 141 GLU B N 1
ATOM 6338 C CA . GLU B 1 141 ? -7.773 -24.984 4.066 1 96.38 141 GLU B CA 1
ATOM 6339 C C . GLU B 1 141 ? -7.344 -23.891 5.035 1 96.38 141 GLU B C 1
ATOM 6341 O O . GLU B 1 141 ? -6.273 -23.297 4.875 1 96.38 141 GLU B O 1
ATOM 6346 N N . LEU B 1 142 ? -8.133 -23.594 5.992 1 96.25 142 LEU B N 1
ATOM 6347 C CA . LEU B 1 142 ? -7.941 -22.547 6.98 1 96.25 142 LEU B CA 1
ATOM 6348 C C . LEU B 1 142 ? -6.617 -22.719 7.715 1 96.25 142 LEU B C 1
ATOM 6350 O O . LEU B 1 142 ? -5.895 -21.75 7.941 1 96.25 142 LEU B O 1
ATOM 6354 N N . GLY B 1 143 ? -6.266 -23.938 7.996 1 92.25 143 GLY B N 1
ATOM 6355 C CA . GLY B 1 143 ? -5.117 -24.188 8.852 1 92.25 143 GLY B CA 1
ATOM 6356 C C . GLY B 1 143 ? -3.846 -24.469 8.078 1 92.25 143 GLY B C 1
ATOM 6357 O O . GLY B 1 143 ? -2.746 -24.422 8.633 1 92.25 143 GLY B O 1
ATOM 6358 N N . HIS B 1 144 ? -3.871 -24.766 6.73 1 87.88 144 HIS B N 1
ATOM 6359 C CA . HIS B 1 144 ? -2.67 -25.25 6.059 1 87.88 144 HIS B CA 1
ATOM 6360 C C . HIS B 1 144 ? -2.342 -24.406 4.836 1 87.88 144 HIS B C 1
ATOM 6362 O O . HIS B 1 144 ? -1.264 -24.531 4.254 1 87.88 144 HIS B O 1
ATOM 6368 N N . GLY B 1 145 ? -3.205 -23.547 4.508 1 81.75 145 GLY B N 1
ATOM 6369 C CA . GLY B 1 145 ? -2.898 -22.594 3.447 1 81.75 145 GLY B CA 1
ATOM 6370 C C . GLY B 1 145 ? -2.418 -23.266 2.172 1 81.75 145 GLY B C 1
ATOM 6371 O O . GLY B 1 145 ? -3.076 -24.156 1.646 1 81.75 145 GLY B O 1
ATOM 6372 N N . SER B 1 146 ? -1.166 -23 1.775 1 79.5 146 SER B N 1
ATOM 6373 C CA . SER B 1 146 ? -0.593 -23.469 0.515 1 79.5 146 SER B CA 1
ATOM 6374 C C . SER B 1 146 ? 0.008 -24.859 0.661 1 79.5 146 SER B C 1
ATOM 6376 O O . SER B 1 146 ? 0.435 -25.469 -0.326 1 79.5 146 SER B O 1
ATOM 6378 N N . ASN B 1 147 ? 0.067 -25.312 1.87 1 86.88 147 ASN B N 1
ATOM 6379 C CA . ASN B 1 147 ? 0.604 -26.641 2.086 1 86.88 147 ASN B CA 1
ATOM 6380 C C . ASN B 1 147 ? -0.432 -27.719 1.775 1 86.88 147 ASN B C 1
ATOM 6382 O O . ASN B 1 147 ? -1.029 -28.297 2.688 1 86.88 147 ASN B O 1
ATOM 6386 N N . VAL B 1 148 ? -0.447 -28.109 0.585 1 87 148 VAL B N 1
ATOM 6387 C CA . VAL B 1 148 ? -1.447 -29.062 0.107 1 87 148 VAL B CA 1
ATOM 6388 C C . VAL B 1 148 ? -1.234 -30.422 0.775 1 87 148 VAL B C 1
ATOM 6390 O O . VAL B 1 148 ? -2.197 -31.125 1.069 1 87 148 VAL B O 1
ATOM 6393 N N . ARG B 1 149 ? 0.026 -30.688 1.041 1 87.94 149 ARG B N 1
ATOM 6394 C CA . ARG B 1 149 ? 0.344 -31.969 1.64 1 87.94 149 ARG B CA 1
ATOM 6395 C C . ARG B 1 149 ? -0.226 -32.094 3.051 1 87.94 149 ARG B C 1
ATOM 6397 O O . ARG B 1 149 ? -0.426 -33.188 3.564 1 87.94 149 ARG B O 1
ATOM 6404 N N . GLY B 1 150 ? -0.492 -30.953 3.625 1 90.38 150 GLY B N 1
ATOM 6405 C CA . GLY B 1 150 ? -0.944 -30.953 5.008 1 90.38 150 GLY B CA 1
ATOM 6406 C C . GLY B 1 150 ? -2.453 -30.875 5.141 1 90.38 150 GLY B C 1
ATOM 6407 O O . GLY B 1 150 ? -2.979 -30.75 6.25 1 90.38 150 GLY B O 1
ATOM 6408 N N . LEU B 1 151 ? -3.199 -31.062 4.031 1 94.81 151 LEU B N 1
ATOM 6409 C CA . LEU B 1 151 ? -4.656 -30.984 4.059 1 94.81 151 LEU B CA 1
ATOM 6410 C C . LEU B 1 151 ? -5.242 -32.031 4.992 1 94.81 151 LEU B C 1
ATOM 6412 O O . LEU B 1 151 ? -4.684 -33.125 5.125 1 94.81 151 LEU B O 1
ATOM 6416 N N . GLU B 1 152 ? -6.398 -31.703 5.602 1 96.75 152 GLU B N 1
ATOM 6417 C CA . GLU B 1 152 ? -6.98 -32.594 6.605 1 96.75 152 GLU B CA 1
ATOM 6418 C C . GLU B 1 152 ? -8.297 -33.188 6.121 1 96.75 152 GLU B C 1
ATOM 6420 O O . GLU B 1 152 ? -8.75 -34.219 6.633 1 96.75 152 GLU B O 1
ATOM 6425 N N . THR B 1 153 ? -8.953 -32.531 5.156 1 98.38 153 THR B N 1
ATOM 6426 C CA . THR B 1 153 ? -10.188 -33.094 4.609 1 98.38 153 THR B CA 1
ATOM 6427 C C . THR B 1 153 ? -9.938 -34.5 4.062 1 98.38 153 THR B C 1
ATOM 6429 O O . THR B 1 153 ? -8.922 -34.75 3.412 1 98.38 153 THR B O 1
ATOM 6432 N N . THR B 1 154 ? -10.922 -35.438 4.312 1 98.56 154 THR B N 1
ATOM 6433 C CA . THR B 1 154 ? -10.719 -36.812 3.893 1 98.56 154 THR B CA 1
ATOM 6434 C C . THR B 1 154 ? -11.797 -37.25 2.91 1 98.56 154 THR B C 1
ATOM 6436 O O . THR B 1 154 ? -12.898 -36.688 2.908 1 98.56 154 THR B O 1
ATOM 6439 N N . ALA B 1 155 ? -11.438 -38.031 2.055 1 98.75 155 ALA B N 1
ATOM 6440 C CA . ALA B 1 155 ? -12.328 -38.844 1.213 1 98.75 155 ALA B CA 1
ATOM 6441 C C . ALA B 1 155 ? -12.141 -40.312 1.459 1 98.75 155 ALA B C 1
ATOM 6443 O O . ALA B 1 155 ? -11.203 -40.938 0.942 1 98.75 155 ALA B O 1
ATOM 6444 N N . THR B 1 156 ? -13.031 -40.906 2.209 1 98.62 156 THR B N 1
ATOM 6445 C CA . THR B 1 156 ? -12.938 -42.312 2.566 1 98.62 156 THR B CA 1
ATOM 6446 C C . THR B 1 156 ? -13.82 -43.156 1.649 1 98.62 156 THR B C 1
ATOM 6448 O O . THR B 1 156 ? -15.023 -42.906 1.533 1 98.62 156 THR B O 1
ATOM 6451 N N . TYR B 1 157 ? -13.25 -44.188 1.047 1 98.56 157 TYR B N 1
ATOM 6452 C CA . TYR B 1 157 ? -14.008 -45.062 0.169 1 98.56 157 TYR B CA 1
ATOM 6453 C C . TYR B 1 157 ? -14.82 -46.062 0.976 1 98.56 157 TYR B C 1
ATOM 6455 O O . TYR B 1 157 ? -14.305 -46.656 1.933 1 98.56 157 TYR B O 1
ATOM 6463 N N . ILE B 1 158 ? -16.078 -46.219 0.567 1 97.5 158 ILE B N 1
ATOM 6464 C CA . ILE B 1 158 ? -17 -47.156 1.162 1 97.5 158 ILE B CA 1
ATOM 6465 C C . ILE B 1 158 ? -17.391 -48.219 0.125 1 97.5 158 ILE B C 1
ATOM 6467 O O . ILE B 1 158 ? -18.344 -48.031 -0.63 1 97.5 158 ILE B O 1
ATOM 6471 N N . PRO B 1 159 ? -16.781 -49.344 0.138 1 95.56 159 PRO B N 1
ATOM 6472 C CA . PRO B 1 159 ? -17.016 -50.375 -0.889 1 95.56 159 PRO B CA 1
ATOM 6473 C C . PRO B 1 159 ? -18.484 -50.812 -0.95 1 95.56 159 PRO B C 1
ATOM 6475 O O . PRO B 1 159 ? -19.016 -51.062 -2.039 1 95.56 159 PRO B O 1
ATOM 6478 N N . ASP B 1 160 ? -19.172 -50.938 0.123 1 96.12 160 ASP B N 1
ATOM 6479 C CA . ASP B 1 160 ? -20.531 -51.469 0.187 1 96.12 160 ASP B CA 1
ATOM 6480 C C . ASP B 1 160 ? -21.484 -50.625 -0.658 1 96.12 160 ASP B C 1
ATOM 6482 O O . ASP B 1 160 ? -22.406 -51.156 -1.279 1 96.12 160 ASP B O 1
ATOM 6486 N N . THR B 1 161 ? -21.25 -49.312 -0.724 1 97 161 THR B N 1
ATOM 6487 C CA . THR B 1 161 ? -22.172 -48.438 -1.438 1 97 161 THR B CA 1
ATOM 6488 C C . THR B 1 161 ? -21.516 -47.875 -2.693 1 97 161 THR B C 1
ATOM 6490 O O . THR B 1 161 ? -22.156 -47.156 -3.477 1 97 161 THR B O 1
ATOM 6493 N N . ASP B 1 162 ? -20.297 -48.156 -2.957 1 98 162 ASP B N 1
ATOM 6494 C CA . ASP B 1 162 ? -19.531 -47.625 -4.078 1 98 162 ASP B CA 1
ATOM 6495 C C . ASP B 1 162 ? -19.516 -46.125 -4.066 1 98 162 ASP B C 1
ATOM 6497 O O . ASP B 1 162 ? -19.844 -45.469 -5.07 1 98 162 ASP B O 1
ATOM 6501 N N . GLU B 1 163 ? -19.156 -45.594 -2.85 1 98.5 163 GLU B N 1
ATOM 6502 C CA . GLU B 1 163 ? -19.172 -44.156 -2.641 1 98.5 163 GLU B CA 1
ATOM 6503 C C . GLU B 1 163 ? -17.938 -43.688 -1.867 1 98.5 163 GLU B C 1
ATOM 6505 O O . GLU B 1 163 ? -17.25 -44.5 -1.24 1 98.5 163 GLU B O 1
ATOM 6510 N N . PHE B 1 164 ? -17.609 -42.438 -2.002 1 98.69 164 PHE B N 1
ATOM 6511 C CA . PHE B 1 164 ? -16.688 -41.75 -1.089 1 98.69 164 PHE B CA 1
ATOM 6512 C C . PHE B 1 164 ? -17.453 -40.938 -0.046 1 98.69 164 PHE B C 1
ATOM 6514 O O . PHE B 1 164 ? -18.484 -40.344 -0.352 1 98.69 164 PHE B O 1
ATOM 6521 N N . GLU B 1 165 ? -17 -40.969 1.144 1 98.62 165 GLU B N 1
ATOM 6522 C CA . GLU B 1 165 ? -17.453 -40.062 2.189 1 98.62 165 GLU B CA 1
ATOM 6523 C C . GLU B 1 165 ? -16.469 -38.875 2.357 1 98.62 165 GLU B C 1
ATOM 6525 O O . GLU B 1 165 ? -15.32 -39.094 2.756 1 98.62 165 GLU B O 1
ATOM 6530 N N . ILE B 1 166 ? -16.875 -37.656 1.987 1 98.81 166 ILE B N 1
ATOM 6531 C CA . ILE B 1 166 ? -16.078 -36.469 2.166 1 98.81 166 ILE B CA 1
ATOM 6532 C C . ILE B 1 166 ? -16.328 -35.875 3.551 1 98.81 166 ILE B C 1
ATOM 6534 O O . ILE B 1 166 ? -17.484 -35.625 3.924 1 98.81 166 ILE B O 1
ATOM 6538 N N . HIS B 1 167 ? -15.25 -35.625 4.352 1 98.75 167 HIS B N 1
ATOM 6539 C CA . HIS B 1 167 ? -15.414 -35.156 5.723 1 98.75 167 HIS B CA 1
ATOM 6540 C C . HIS B 1 167 ? -14.328 -34.156 6.105 1 98.75 167 HIS B C 1
ATOM 6542 O O . HIS B 1 167 ? -13.156 -34.344 5.75 1 98.75 167 HIS B O 1
ATOM 6548 N N . SER B 1 168 ? -14.703 -33.062 6.652 1 98.56 168 SER B N 1
ATOM 6549 C CA . SER B 1 168 ? -13.805 -32.125 7.293 1 98.56 168 SER B CA 1
ATOM 6550 C C . SER B 1 168 ? -13.734 -32.344 8.797 1 98.56 168 SER B C 1
ATOM 6552 O O . SER B 1 168 ? -14.578 -31.844 9.547 1 98.56 168 SER B O 1
ATOM 6554 N N . PRO B 1 169 ? -12.711 -32.906 9.297 1 97.69 169 PRO B N 1
ATOM 6555 C CA . PRO B 1 169 ? -12.727 -33.438 10.656 1 97.69 169 PRO B CA 1
ATOM 6556 C C . PRO B 1 169 ? -12.461 -32.375 11.711 1 97.69 169 PRO B C 1
ATOM 6558 O O . PRO B 1 169 ? -12.789 -32.562 12.883 1 97.69 169 PRO B O 1
ATOM 6561 N N . THR B 1 170 ? -11.781 -31.297 11.336 1 97.19 170 THR B N 1
ATOM 6562 C CA . THR B 1 170 ? -11.391 -30.266 12.281 1 97.19 170 THR B CA 1
ATOM 6563 C C . THR B 1 170 ? -11.734 -28.875 11.75 1 97.19 170 THR B C 1
ATOM 6565 O O . THR B 1 170 ? -12.07 -28.719 10.57 1 97.19 170 THR B O 1
ATOM 6568 N N . LEU B 1 171 ? -11.641 -27.859 12.594 1 96.75 171 LEU B N 1
ATOM 6569 C CA . LEU B 1 171 ? -11.805 -26.469 12.164 1 96.75 171 LEU B CA 1
ATOM 6570 C C . LEU B 1 171 ? -10.766 -26.094 11.117 1 96.75 171 LEU B C 1
ATOM 6572 O O . LEU B 1 171 ? -11.086 -25.422 10.133 1 96.75 171 LEU B O 1
ATOM 6576 N N . THR B 1 172 ? -9.578 -26.562 11.281 1 96.38 172 THR B N 1
ATOM 6577 C CA . THR B 1 172 ? -8.469 -26.203 10.406 1 96.38 172 THR B CA 1
ATOM 6578 C C . THR B 1 172 ? -8.609 -26.875 9.047 1 96.38 172 THR B C 1
ATOM 6580 O O . THR B 1 172 ? -7.938 -26.5 8.086 1 96.38 172 THR B O 1
ATOM 6583 N N . SER B 1 173 ? -9.523 -27.891 8.914 1 97.5 173 SER B N 1
ATOM 6584 C CA . SER B 1 173 ? -9.766 -28.562 7.641 1 97.5 173 SER B CA 1
ATOM 6585 C C . SER B 1 173 ? -10.789 -27.797 6.805 1 97.5 173 SER B C 1
ATOM 6587 O O . SER B 1 173 ? -11.023 -28.141 5.645 1 97.5 173 SER B O 1
ATOM 6589 N N . MET B 1 174 ? -11.328 -26.766 7.41 1 98 174 MET B N 1
ATOM 6590 C CA . MET B 1 174 ? -12.289 -25.938 6.68 1 98 174 MET B CA 1
ATOM 6591 C C . MET B 1 174 ? -11.641 -25.328 5.441 1 98 174 MET B C 1
ATOM 6593 O O . MET B 1 174 ? -10.57 -24.734 5.527 1 98 174 MET B O 1
ATOM 6597 N N . LYS B 1 175 ? -12.297 -25.609 4.258 1 97.75 175 LYS B N 1
ATOM 6598 C CA . LYS B 1 175 ? -11.844 -24.875 3.082 1 97.75 175 LYS B CA 1
ATOM 6599 C C . LYS B 1 175 ? -12.023 -23.375 3.27 1 97.75 175 LYS B C 1
ATOM 6601 O O . LYS B 1 175 ? -13.023 -22.922 3.844 1 97.75 175 LYS B O 1
ATOM 6606 N N . TRP B 1 176 ? -11.047 -22.641 2.824 1 97.44 176 TRP B N 1
ATOM 6607 C CA . TRP B 1 176 ? -11.023 -21.203 3.033 1 97.44 176 TRP B CA 1
ATOM 6608 C C . TRP B 1 176 ? -10.383 -20.5 1.844 1 97.44 176 TRP B C 1
ATOM 6610 O O . TRP B 1 176 ? -9.32 -20.891 1.372 1 97.44 176 TRP B O 1
ATOM 6620 N N . TRP B 1 177 ? -11.117 -19.438 1.163 1 95.88 177 TRP B N 1
ATOM 6621 C CA . TRP B 1 177 ? -10.57 -18.547 0.154 1 95.88 177 TRP B CA 1
ATOM 6622 C C . TRP B 1 177 ? -11.07 -18.922 -1.238 1 95.88 177 TRP B C 1
ATOM 6624 O O . TRP B 1 177 ? -10.906 -18.141 -2.189 1 95.88 177 TRP B O 1
ATOM 6634 N N . PRO B 1 178 ? -11.516 -20.188 -1.505 1 95.56 178 PRO B N 1
ATOM 6635 C CA . PRO B 1 178 ? -11.922 -20.438 -2.891 1 95.56 178 PRO B CA 1
ATOM 6636 C C . PRO B 1 178 ? -12.867 -19.359 -3.432 1 95.56 178 PRO B C 1
ATOM 6638 O O . PRO B 1 178 ? -13.836 -18.984 -2.766 1 95.56 178 PRO B O 1
ATOM 6641 N N . GLY B 1 179 ? -12.539 -18.938 -4.566 1 95 179 GLY B N 1
ATOM 6642 C CA . GLY B 1 179 ? -13.398 -17.984 -5.25 1 95 179 GLY B CA 1
ATOM 6643 C C . GLY B 1 179 ? -14.688 -18.594 -5.758 1 95 179 GLY B C 1
ATOM 6644 O O . GLY B 1 179 ? -14.703 -19.734 -6.211 1 95 179 GLY B O 1
ATOM 6645 N N . ALA B 1 180 ? -15.766 -17.875 -5.703 1 96.19 180 ALA B N 1
ATOM 6646 C CA . ALA B 1 180 ? -17.094 -18.25 -6.172 1 96.19 180 ALA B CA 1
ATOM 6647 C C . ALA B 1 180 ? -17.781 -19.188 -5.18 1 96.19 180 ALA B C 1
ATOM 6649 O O . ALA B 1 180 ? -18.984 -19.453 -5.293 1 96.19 180 ALA B O 1
ATOM 6650 N N . LEU B 1 181 ? -17.094 -19.609 -4.176 1 96.75 181 LEU B N 1
ATOM 6651 C CA . LEU B 1 181 ? -17.578 -20.656 -3.283 1 96.75 181 LEU B CA 1
ATOM 6652 C C . LEU B 1 181 ? -18.703 -20.125 -2.385 1 96.75 181 LEU B C 1
ATOM 6654 O O . LEU B 1 181 ? -19.656 -20.844 -2.082 1 96.75 181 LEU B O 1
ATOM 6658 N N . ALA B 1 182 ? -18.641 -18.906 -2.002 1 96.5 182 ALA B N 1
ATOM 6659 C CA . ALA B 1 182 ? -19.516 -18.375 -0.962 1 96.5 182 ALA B CA 1
ATOM 6660 C C . ALA B 1 182 ? -20.969 -18.312 -1.445 1 96.5 182 ALA B C 1
ATOM 6662 O O . ALA B 1 182 ? -21.891 -18.609 -0.685 1 96.5 182 ALA B O 1
ATOM 6663 N N . ARG B 1 183 ? -21.094 -17.906 -2.758 1 94.31 183 ARG B N 1
ATOM 6664 C CA . ARG B 1 183 ? -22.453 -17.578 -3.162 1 94.31 183 ARG B CA 1
ATOM 6665 C C . ARG B 1 183 ? -22.719 -18.016 -4.602 1 94.31 183 ARG B C 1
ATOM 6667 O O . ARG B 1 183 ? -23.875 -18.109 -5.02 1 94.31 183 ARG B O 1
ATOM 6674 N N . THR B 1 184 ? -21.719 -18.297 -5.363 1 96.06 184 THR B N 1
ATOM 6675 C CA . THR B 1 184 ? -21.891 -18.391 -6.812 1 96.06 184 THR B CA 1
ATOM 6676 C C . THR B 1 184 ? -21.875 -19.844 -7.273 1 96.06 184 THR B C 1
ATOM 6678 O O . THR B 1 184 ? -22.781 -20.281 -7.973 1 96.06 184 THR B O 1
ATOM 6681 N N . ALA B 1 185 ? -20.938 -20.594 -6.871 1 96.94 185 ALA B N 1
ATOM 6682 C CA . ALA B 1 185 ? -20.703 -21.953 -7.383 1 96.94 185 ALA B CA 1
ATOM 6683 C C . ALA B 1 185 ? -21.719 -22.938 -6.812 1 96.94 185 ALA B C 1
ATOM 6685 O O . ALA B 1 185 ? -22.109 -22.828 -5.645 1 96.94 185 ALA B O 1
ATOM 6686 N N . ASN B 1 186 ? -22.141 -23.891 -7.641 1 97.5 186 ASN B N 1
ATOM 6687 C CA . ASN B 1 186 ? -22.984 -24.969 -7.125 1 97.5 186 ASN B CA 1
ATOM 6688 C C . ASN B 1 186 ? -22.266 -26.312 -7.129 1 97.5 186 ASN B C 1
ATOM 6690 O O . ASN B 1 186 ? -22.781 -27.297 -6.609 1 97.5 186 ASN B O 1
ATOM 6694 N N . PHE B 1 187 ? -21.078 -26.312 -7.695 1 97.19 187 PHE B N 1
ATOM 6695 C CA . PHE B 1 187 ? -20.188 -27.469 -7.582 1 97.19 187 PHE B CA 1
ATOM 6696 C C . PHE B 1 187 ? -18.781 -27.031 -7.176 1 97.19 187 PHE B C 1
ATOM 6698 O O . PHE B 1 187 ? -18.406 -25.875 -7.383 1 97.19 187 PHE B O 1
ATOM 6705 N N . GLY B 1 188 ? -18.031 -27.953 -6.594 1 96.62 188 GLY B N 1
ATOM 6706 C CA . GLY B 1 188 ? -16.625 -27.703 -6.301 1 96.62 188 GLY B CA 1
ATOM 6707 C C . GLY B 1 188 ? -15.758 -28.922 -6.527 1 96.62 188 GLY B C 1
ATOM 6708 O O . GLY B 1 188 ? -16.188 -30.062 -6.277 1 96.62 188 GLY B O 1
ATOM 6709 N N . VAL B 1 189 ? -14.609 -28.672 -7.129 1 96.5 189 VAL B N 1
ATOM 6710 C CA . VAL B 1 189 ? -13.562 -29.688 -7.074 1 96.5 189 VAL B CA 1
ATOM 6711 C C . VAL B 1 189 ? -12.844 -29.625 -5.727 1 96.5 189 VAL B C 1
ATOM 6713 O O . VAL B 1 189 ? -12.016 -28.734 -5.5 1 96.5 189 VAL B O 1
ATOM 6716 N N . VAL B 1 190 ? -13.117 -30.594 -4.902 1 97.44 190 VAL B N 1
ATOM 6717 C CA . VAL B 1 190 ? -12.633 -30.594 -3.523 1 97.44 190 VAL B CA 1
ATOM 6718 C C . VAL B 1 190 ? -11.359 -31.438 -3.422 1 97.44 190 VAL B C 1
ATOM 6720 O O . VAL B 1 190 ? -11.328 -32.562 -3.879 1 97.44 190 VAL B O 1
ATOM 6723 N N . TYR B 1 191 ? -10.344 -30.875 -2.867 1 96.94 191 TYR B N 1
ATOM 6724 C CA . TYR B 1 191 ? -9.117 -31.609 -2.564 1 96.94 191 TYR B CA 1
ATOM 6725 C C . TYR B 1 191 ? -9.211 -32.281 -1.207 1 96.94 191 TYR B C 1
ATOM 6727 O O . TYR B 1 191 ? -9.562 -31.656 -0.208 1 96.94 191 TYR B O 1
ATOM 6735 N N . ALA B 1 192 ? -8.938 -33.562 -1.193 1 97.94 192 ALA B N 1
ATOM 6736 C CA . ALA B 1 192 ? -9.062 -34.344 0.041 1 97.94 192 ALA B CA 1
ATOM 6737 C C . ALA B 1 192 ? -8.07 -35.5 0.063 1 97.94 192 ALA B C 1
ATOM 6739 O O . ALA B 1 192 ? -7.594 -35.938 -0.988 1 97.94 192 ALA B O 1
ATOM 6740 N N . ARG B 1 193 ? -7.762 -35.938 1.258 1 97.75 193 ARG B N 1
ATOM 6741 C CA . ARG B 1 193 ? -6.918 -37.094 1.438 1 97.75 193 ARG B CA 1
ATOM 6742 C C . ARG B 1 193 ? -7.699 -38.406 1.182 1 97.75 193 ARG B C 1
ATOM 6744 O O . ARG B 1 193 ? -8.695 -38.656 1.853 1 97.75 193 ARG B O 1
ATOM 6751 N N . LEU B 1 194 ? -7.191 -39.156 0.219 1 98.31 194 LEU B N 1
ATOM 6752 C CA . LEU B 1 194 ? -7.84 -40.406 -0.168 1 98.31 194 LEU B CA 1
ATOM 6753 C C . LEU B 1 194 ? -7.516 -41.531 0.82 1 98.31 194 LEU B C 1
ATOM 6755 O O . LEU B 1 194 ? -6.348 -41.875 0.997 1 98.31 194 LEU B O 1
ATOM 6759 N N . LEU B 1 195 ? -8.555 -42.062 1.466 1 98.12 195 LEU B N 1
ATOM 6760 C CA . LEU B 1 195 ? -8.406 -43.156 2.408 1 98.12 195 LEU B CA 1
ATOM 6761 C C . LEU B 1 195 ? -9.07 -44.438 1.873 1 98.12 195 LEU B C 1
ATOM 6763 O O . LEU B 1 195 ? -10.281 -44.438 1.658 1 98.12 195 LEU B O 1
ATOM 6767 N N . LEU B 1 196 ? -8.32 -45.438 1.652 1 97.81 196 LEU B N 1
ATOM 6768 C CA . LEU B 1 196 ? -8.789 -46.75 1.216 1 97.81 196 LEU B CA 1
ATOM 6769 C C . LEU B 1 196 ? -8.453 -47.812 2.248 1 97.81 196 LEU B C 1
ATOM 6771 O O . LEU B 1 196 ? -7.281 -48.094 2.508 1 97.81 196 LEU B O 1
ATOM 6775 N N . GLY B 1 197 ? -9.406 -48.469 2.848 1 94.75 197 GLY B N 1
ATOM 6776 C CA . GLY B 1 197 ? -9.172 -49.5 3.85 1 94.75 197 GLY B CA 1
ATOM 6777 C C . GLY B 1 197 ? -8.289 -49.031 4.992 1 94.75 197 GLY B C 1
ATOM 6778 O O . GLY B 1 197 ? -7.387 -49.75 5.426 1 94.75 197 GLY B O 1
ATOM 6779 N N . GLY B 1 198 ? -8.359 -47.812 5.305 1 92.75 198 GLY B N 1
ATOM 6780 C CA . GLY B 1 198 ? -7.609 -47.25 6.422 1 92.75 198 GLY B CA 1
ATOM 6781 C C . GLY B 1 198 ? -6.254 -46.719 6.02 1 92.75 198 GLY B C 1
ATOM 6782 O O . GLY B 1 198 ? -5.574 -46.062 6.82 1 92.75 198 GLY B O 1
ATOM 6783 N N . LYS B 1 199 ? -5.895 -46.906 4.805 1 96.81 199 LYS B N 1
ATOM 6784 C CA . LYS B 1 199 ? -4.605 -46.438 4.328 1 96.81 199 LYS B CA 1
ATOM 6785 C C . LYS B 1 199 ? -4.754 -45.094 3.613 1 96.81 199 LYS B C 1
ATOM 6787 O O . LYS B 1 199 ? -5.711 -44.875 2.863 1 96.81 199 LYS B O 1
ATOM 6792 N N . ASP B 1 200 ? -3.807 -44.156 3.881 1 96.94 200 ASP B N 1
ATOM 6793 C CA . ASP B 1 200 ? -3.783 -42.844 3.283 1 96.94 200 ASP B CA 1
ATOM 6794 C C . ASP B 1 200 ? -2.994 -42.844 1.976 1 96.94 200 ASP B C 1
ATOM 6796 O O . ASP B 1 200 ? -1.793 -43.125 1.97 1 96.94 200 ASP B O 1
ATOM 6800 N N . TYR B 1 201 ? -3.576 -42.438 0.889 1 96.62 201 TYR B N 1
ATOM 6801 C CA . TYR B 1 201 ? -2.943 -42.438 -0.426 1 96.62 201 TYR B CA 1
ATOM 6802 C C . TYR B 1 201 ? -2.639 -41 -0.872 1 96.62 201 TYR B C 1
ATOM 6804 O O . TYR B 1 201 ? -2.371 -40.781 -2.051 1 96.62 201 TYR B O 1
ATOM 6812 N N . GLY B 1 202 ? -2.754 -40.062 0.034 1 95.31 202 GLY B N 1
ATOM 6813 C CA . GLY B 1 202 ? -2.424 -38.688 -0.264 1 95.31 202 GLY B CA 1
ATOM 6814 C C . GLY B 1 202 ? -3.602 -37.875 -0.807 1 95.31 202 GLY B C 1
ATOM 6815 O O . GLY B 1 202 ? -4.75 -38.312 -0.687 1 95.31 202 GLY B O 1
ATOM 6816 N N . VAL B 1 203 ? -3.344 -36.719 -1.397 1 95.44 203 VAL B N 1
ATOM 6817 C CA . VAL B 1 203 ? -4.375 -35.75 -1.787 1 95.44 203 VAL B CA 1
ATOM 6818 C C . VAL B 1 203 ? -4.855 -36.062 -3.205 1 95.44 203 VAL B C 1
ATOM 6820 O O . VAL B 1 203 ? -4.043 -36.312 -4.098 1 95.44 203 VAL B O 1
ATOM 6823 N N . HIS B 1 204 ? -6.102 -36.062 -3.441 1 95.88 204 HIS B N 1
ATOM 6824 C CA . HIS B 1 204 ? -6.766 -36.25 -4.73 1 95.88 204 HIS B CA 1
ATOM 6825 C C . HIS B 1 204 ? -7.918 -35.25 -4.895 1 95.88 204 HIS B C 1
ATOM 6827 O O . HIS B 1 204 ? -8.156 -34.438 -4.016 1 95.88 204 HIS B O 1
ATOM 6833 N N . ASN B 1 205 ? -8.586 -35.312 -6.098 1 95.56 205 ASN B N 1
ATOM 6834 C CA . ASN B 1 205 ? -9.633 -34.344 -6.445 1 95.56 205 ASN B CA 1
ATOM 6835 C C . ASN B 1 205 ? -10.992 -35.031 -6.555 1 95.56 205 ASN B C 1
ATOM 6837 O O . ASN B 1 205 ? -11.109 -36.125 -7.137 1 95.56 205 ASN B O 1
ATOM 6841 N N . PHE B 1 206 ? -12 -34.406 -5.996 1 97.81 206 PHE B N 1
ATOM 6842 C CA . PHE B 1 206 ? -13.344 -34.969 -5.973 1 97.81 206 PHE B CA 1
ATOM 6843 C C . PHE B 1 206 ? -14.375 -33.938 -6.359 1 97.81 206 PHE B C 1
ATOM 6845 O O . PHE B 1 206 ? -14.391 -32.812 -5.809 1 97.81 206 PHE B O 1
ATOM 6852 N N . MET B 1 207 ? -15.234 -34.281 -7.301 1 97.62 207 MET B N 1
ATOM 6853 C CA . MET B 1 207 ? -16.359 -33.406 -7.66 1 97.62 207 MET B CA 1
ATOM 6854 C C . MET B 1 207 ? -17.469 -33.5 -6.629 1 97.62 207 MET B C 1
ATOM 6856 O O . MET B 1 207 ? -18.031 -34.594 -6.414 1 97.62 207 MET B O 1
ATOM 6860 N N . VAL B 1 208 ? -17.797 -32.438 -5.988 1 98.31 208 VAL B N 1
ATOM 6861 C CA . VAL B 1 208 ? -18.844 -32.406 -4.965 1 98.31 208 VAL B CA 1
ATOM 6862 C C . VAL B 1 208 ? -19.875 -31.344 -5.297 1 98.31 208 VAL B C 1
ATOM 6864 O O . VAL B 1 208 ? -19.516 -30.203 -5.59 1 98.31 208 VAL B O 1
ATOM 6867 N N . GLN B 1 209 ? -21.125 -31.703 -5.293 1 98.25 209 GLN B N 1
ATOM 6868 C CA . GLN B 1 209 ? -22.172 -30.703 -5.441 1 98.25 209 GLN B CA 1
ATOM 6869 C C . GLN B 1 209 ? -22.359 -29.906 -4.152 1 98.25 209 GLN B C 1
ATOM 6871 O O . GLN B 1 209 ? -22.531 -30.469 -3.076 1 98.25 209 GLN B O 1
ATOM 6876 N N . LEU B 1 210 ? -22.344 -28.609 -4.281 1 98.31 210 LEU B N 1
ATOM 6877 C CA . LEU B 1 210 ? -22.375 -27.734 -3.119 1 98.31 210 LEU B CA 1
ATOM 6878 C C . LEU B 1 210 ? -23.781 -27.172 -2.918 1 98.31 210 LEU B C 1
ATOM 6880 O O . LEU B 1 210 ? -24.188 -26.875 -1.79 1 98.31 210 LEU B O 1
ATOM 6884 N N . ARG B 1 211 ? -24.484 -26.922 -4.016 1 97.81 211 ARG B N 1
ATOM 6885 C CA . ARG B 1 211 ? -25.812 -26.344 -3.986 1 97.81 211 ARG B CA 1
ATOM 6886 C C . ARG B 1 211 ? -26.734 -27.016 -4.992 1 97.81 211 ARG B C 1
ATOM 6888 O O . ARG B 1 211 ? -26.266 -27.562 -5.996 1 97.81 211 ARG B O 1
ATOM 6895 N N . ASP B 1 212 ? -28.031 -26.891 -4.727 1 97.38 212 ASP B N 1
ATOM 6896 C CA . ASP B 1 212 ? -29.047 -27.438 -5.621 1 97.38 212 ASP B CA 1
ATOM 6897 C C . ASP B 1 212 ? -29.062 -26.672 -6.949 1 97.38 212 ASP B C 1
ATOM 6899 O O . ASP B 1 212 ? -28.953 -25.453 -6.969 1 97.38 212 ASP B O 1
ATOM 6903 N N . LEU B 1 213 ? -29.25 -27.344 -8.039 1 95.25 213 LEU B N 1
ATOM 6904 C CA . LEU B 1 213 ? -29.141 -26.781 -9.375 1 95.25 213 LEU B CA 1
ATOM 6905 C C . LEU B 1 213 ? -30.312 -25.828 -9.656 1 95.25 213 LEU B C 1
ATOM 6907 O O . LEU B 1 213 ? -30.172 -24.891 -10.43 1 95.25 213 LEU B O 1
ATOM 6911 N N . GLU B 1 214 ? -31.453 -26.094 -9.039 1 94.62 214 GLU B N 1
ATOM 6912 C CA . GLU B 1 214 ? -32.656 -25.328 -9.352 1 94.62 214 GLU B CA 1
ATOM 6913 C C . GLU B 1 214 ? -32.875 -24.234 -8.305 1 94.62 214 GLU B C 1
ATOM 6915 O O . GLU B 1 214 ? -33.25 -23.109 -8.648 1 94.62 214 GLU B O 1
ATOM 6920 N N . THR B 1 215 ? -32.656 -24.562 -7.059 1 95.06 215 THR B N 1
ATOM 6921 C CA . THR B 1 215 ? -32.969 -23.625 -5.988 1 95.06 215 THR B CA 1
ATOM 6922 C C . THR B 1 215 ? -31.734 -22.891 -5.5 1 95.06 215 THR B C 1
ATOM 6924 O O . THR B 1 215 ? -31.828 -21.875 -4.812 1 95.06 215 THR B O 1
ATOM 6927 N N . HIS B 1 216 ? -30.578 -23.469 -5.766 1 96.69 216 HIS B N 1
ATOM 6928 C CA . HIS B 1 216 ? -29.281 -22.953 -5.336 1 96.69 216 HIS B CA 1
ATOM 6929 C C . HIS B 1 216 ? -29.141 -23 -3.82 1 96.69 216 HIS B C 1
ATOM 6931 O O . HIS B 1 216 ? -28.297 -22.297 -3.244 1 96.69 216 HIS B O 1
ATOM 6937 N N . ASP B 1 217 ? -29.969 -23.859 -3.158 1 96.56 217 ASP B N 1
ATOM 6938 C CA . ASP B 1 217 ? -29.828 -24.109 -1.727 1 96.56 217 ASP B CA 1
ATOM 6939 C C . ASP B 1 217 ? -28.641 -25.016 -1.44 1 96.56 217 ASP B C 1
ATOM 6941 O O . ASP B 1 217 ? -28.266 -25.844 -2.268 1 96.56 217 ASP B O 1
ATOM 6945 N N . VAL B 1 218 ? -28.078 -24.875 -0.285 1 96.88 218 VAL B N 1
ATOM 6946 C CA . VAL B 1 218 ? -26.922 -25.672 0.114 1 96.88 218 VAL B CA 1
ATOM 6947 C C . VAL B 1 218 ? -27.312 -27.141 0.237 1 96.88 218 VAL B C 1
ATOM 6949 O O . VAL B 1 218 ? -28.391 -27.453 0.746 1 96.88 218 VAL B O 1
ATOM 6952 N N . MET B 1 219 ? -26.453 -28 -0.221 1 98.19 219 MET B N 1
ATOM 6953 C CA . MET B 1 219 ? -26.719 -29.438 -0.16 1 98.19 219 MET B CA 1
ATOM 6954 C C . MET B 1 219 ? -26.609 -29.953 1.272 1 98.19 219 MET B C 1
ATOM 6956 O O . MET B 1 219 ? -25.875 -29.375 2.084 1 98.19 219 MET B O 1
ATOM 6960 N N . PRO B 1 220 ? -27.266 -31.031 1.627 1 97.94 220 PRO B N 1
ATOM 6961 C CA . PRO B 1 220 ? -27.141 -31.594 2.975 1 97.94 220 PRO B CA 1
ATOM 6962 C C . PRO B 1 220 ? -25.703 -31.969 3.328 1 97.94 220 PRO B C 1
ATOM 6964 O O . PRO B 1 220 ? -24.984 -32.5 2.482 1 97.94 220 PRO B O 1
ATOM 6967 N N . GLY B 1 221 ? -25.359 -31.609 4.547 1 98.44 221 GLY B N 1
ATOM 6968 C CA . GLY B 1 221 ? -24.031 -31.969 5.035 1 98.44 221 GLY B CA 1
ATOM 6969 C C . GLY B 1 221 ? -22.969 -30.953 4.672 1 98.44 221 GLY B C 1
ATOM 6970 O O . GLY B 1 221 ? -21.844 -31.047 5.145 1 98.44 221 GLY B O 1
ATOM 6971 N N . VAL B 1 222 ? -23.312 -30.094 3.773 1 98.5 222 VAL B N 1
ATOM 6972 C CA . VAL B 1 222 ? -22.375 -29.031 3.375 1 98.5 222 VAL B CA 1
ATOM 6973 C C . VAL B 1 222 ? -22.688 -27.75 4.148 1 98.5 222 VAL B C 1
ATOM 6975 O O . VAL B 1 222 ? -23.844 -27.359 4.281 1 98.5 222 VAL B O 1
ATOM 6978 N N . THR B 1 223 ? -21.672 -27.141 4.785 1 97.75 223 THR B N 1
ATOM 6979 C CA . THR B 1 223 ? -21.75 -25.812 5.367 1 97.75 223 THR B CA 1
ATOM 6980 C C . THR B 1 223 ? -20.844 -24.844 4.605 1 97.75 223 THR B C 1
ATOM 6982 O O . THR B 1 223 ? -19.672 -25.125 4.363 1 97.75 223 THR B O 1
ATOM 6985 N N . LEU B 1 224 ? -21.422 -23.781 4.172 1 96.94 224 LEU B N 1
ATOM 6986 C CA . LEU B 1 224 ? -20.578 -22.828 3.453 1 96.94 224 LEU B CA 1
ATOM 6987 C C . LEU B 1 224 ? -21.016 -21.391 3.736 1 96.94 224 LEU B C 1
ATOM 6989 O O . LEU B 1 224 ? -22.109 -21.172 4.266 1 96.94 224 LEU B O 1
ATOM 6993 N N . GLY B 1 225 ? -20.188 -20.422 3.51 1 97.06 225 GLY B N 1
ATOM 6994 C CA . GLY B 1 225 ? -20.438 -19.016 3.717 1 97.06 225 GLY B CA 1
ATOM 6995 C C . GLY B 1 225 ? -19.312 -18.125 3.205 1 97.06 225 GLY B C 1
ATOM 6996 O O . GLY B 1 225 ? -18.344 -18.625 2.623 1 97.06 225 GLY B O 1
ATOM 6997 N N . ASP B 1 226 ? -19.531 -16.828 3.32 1 97.31 226 ASP B N 1
ATOM 6998 C CA . ASP B 1 226 ? -18.547 -15.836 2.91 1 97.31 226 ASP B CA 1
ATOM 6999 C C . ASP B 1 226 ? -17.5 -15.602 4.008 1 97.31 226 ASP B C 1
ATOM 7001 O O . ASP B 1 226 ? -17.844 -15.586 5.195 1 97.31 226 ASP B O 1
ATOM 7005 N N . ILE B 1 227 ? -16.25 -15.391 3.654 1 97.75 227 ILE B N 1
ATOM 7006 C CA . ILE B 1 227 ? -15.188 -15.297 4.641 1 97.75 227 ILE B CA 1
ATOM 7007 C C . ILE B 1 227 ? -15.086 -13.859 5.156 1 97.75 227 ILE B C 1
ATOM 7009 O O . ILE B 1 227 ? -14.375 -13.594 6.129 1 97.75 227 ILE B O 1
ATOM 7013 N N . GLY B 1 228 ? -15.773 -12.906 4.5 1 96.69 228 GLY B N 1
ATOM 7014 C CA . GLY B 1 228 ? -15.789 -11.531 4.957 1 96.69 228 GLY B CA 1
ATOM 7015 C C . GLY B 1 228 ? -15.133 -10.57 3.977 1 96.69 228 GLY B C 1
ATOM 7016 O O . GLY B 1 228 ? -14.633 -10.992 2.932 1 96.69 228 GLY B O 1
ATOM 7017 N N . PRO B 1 229 ? -15.148 -9.234 4.348 1 96.88 229 PRO B N 1
ATOM 7018 C CA . PRO B 1 229 ? -14.602 -8.211 3.457 1 96.88 229 PRO B CA 1
ATOM 7019 C C . PRO B 1 229 ? -13.078 -8.281 3.34 1 96.88 229 PRO B C 1
ATOM 7021 O O . PRO B 1 229 ? -12.398 -8.609 4.312 1 96.88 229 PRO B O 1
ATOM 7024 N N . LYS B 1 230 ? -12.586 -7.953 2.195 1 96.75 230 LYS B N 1
ATOM 7025 C CA . LYS B 1 230 ? -11.164 -7.953 1.856 1 96.75 230 LYS B CA 1
ATOM 7026 C C . LYS B 1 230 ? -10.695 -6.555 1.47 1 96.75 230 LYS B C 1
ATOM 7028 O O . LYS B 1 230 ? -11.508 -5.648 1.288 1 96.75 230 LYS B O 1
ATOM 7033 N N . ILE B 1 231 ? -9.406 -6.359 1.38 1 96.56 231 ILE B N 1
ATOM 7034 C CA . ILE B 1 231 ? -8.828 -5.066 1.029 1 96.56 231 ILE B CA 1
ATOM 7035 C C . ILE B 1 231 ? -9.234 -4.688 -0.393 1 96.56 231 ILE B C 1
ATOM 7037 O O . ILE B 1 231 ? -9.375 -3.506 -0.712 1 96.56 231 ILE B O 1
ATOM 7041 N N . GLY B 1 232 ? -9.484 -5.57 -1.234 1 94.81 232 GLY B N 1
ATOM 7042 C CA . GLY B 1 232 ? -9.922 -5.496 -2.621 1 94.81 232 GLY B CA 1
ATOM 7043 C C . GLY B 1 232 ? -10.492 -6.801 -3.139 1 94.81 232 GLY B C 1
ATOM 7044 O O . GLY B 1 232 ? -10.727 -7.73 -2.367 1 94.81 232 GLY B O 1
ATOM 7045 N N . PHE B 1 233 ? -10.828 -6.809 -4.402 1 93.62 233 PHE B N 1
ATOM 7046 C CA . PHE B 1 233 ? -11.305 -8.039 -5.016 1 93.62 233 PHE B CA 1
ATOM 7047 C C . PHE B 1 233 ? -12.672 -8.422 -4.465 1 93.62 233 PHE B C 1
ATOM 7049 O O . PHE B 1 233 ? -13.008 -9.602 -4.383 1 93.62 233 PHE B O 1
ATOM 7056 N N . ASN B 1 234 ? -13.43 -7.457 -4.051 1 93.44 234 ASN B N 1
ATOM 7057 C CA . ASN B 1 234 ? -14.68 -7.723 -3.344 1 93.44 234 ASN B CA 1
ATOM 7058 C C . ASN B 1 234 ? -15.82 -8.016 -4.312 1 93.44 234 ASN B C 1
ATOM 7060 O O . ASN B 1 234 ? -16.906 -8.445 -3.898 1 93.44 234 ASN B O 1
ATOM 7064 N N . ASN B 1 235 ? -15.547 -7.84 -5.617 1 92.69 235 ASN B N 1
ATOM 7065 C CA . ASN B 1 235 ? -16.531 -8.25 -6.613 1 92.69 235 ASN B CA 1
ATOM 7066 C C . ASN B 1 235 ? -16.625 -9.766 -6.719 1 92.69 235 ASN B C 1
ATOM 7068 O O . ASN B 1 235 ? -17.578 -10.297 -7.301 1 92.69 235 ASN B O 1
ATOM 7072 N N . VAL B 1 236 ? -15.656 -10.414 -6.152 1 93.81 236 VAL B N 1
ATOM 7073 C CA . VAL B 1 236 ? -15.617 -11.875 -6.141 1 93.81 236 VAL B CA 1
ATOM 7074 C C . VAL B 1 236 ? -15.938 -12.391 -4.738 1 93.81 236 VAL B C 1
ATOM 7076 O O . VAL B 1 236 ? -15.336 -11.953 -3.754 1 93.81 236 VAL B O 1
ATOM 7079 N N . ASP B 1 237 ? -16.922 -13.289 -4.734 1 94.75 237 ASP B N 1
ATOM 7080 C CA . ASP B 1 237 ? -17.188 -13.914 -3.445 1 94.75 237 ASP B CA 1
ATOM 7081 C C . ASP B 1 237 ? -16.156 -14.992 -3.127 1 94.75 237 ASP B C 1
ATOM 7083 O O . ASP B 1 237 ? -15.852 -15.836 -3.973 1 94.75 237 ASP B O 1
ATOM 7087 N N . ASN B 1 238 ? -15.516 -14.961 -2.031 1 96.5 238 ASN B N 1
ATOM 7088 C CA . ASN B 1 238 ? -14.656 -15.992 -1.463 1 96.5 238 ASN B CA 1
ATOM 7089 C C . ASN B 1 238 ? -15.289 -16.641 -0.235 1 96.5 238 ASN B C 1
ATOM 7091 O O . ASN B 1 238 ? -15.867 -15.945 0.606 1 96.5 238 ASN B O 1
ATOM 7095 N N . GLY B 1 239 ? -15.164 -17.938 -0.215 1 97.44 239 GLY B N 1
ATOM 7096 C CA . GLY B 1 239 ? -15.977 -18.578 0.81 1 97.44 239 GLY B CA 1
ATOM 7097 C C . GLY B 1 239 ? -15.203 -19.594 1.629 1 97.44 239 GLY B C 1
ATOM 7098 O O . GLY B 1 239 ? -14.031 -19.859 1.365 1 97.44 239 GLY B O 1
ATOM 7099 N N . TYR B 1 240 ? -15.836 -20.016 2.693 1 98.25 240 TYR B N 1
ATOM 7100 C CA . TYR B 1 240 ? -15.438 -21.203 3.455 1 98.25 240 TYR B CA 1
ATOM 7101 C C . TYR B 1 240 ? -16.453 -22.328 3.266 1 98.25 240 TYR B C 1
ATOM 7103 O O . TYR B 1 240 ? -17.594 -22.094 2.885 1 98.25 240 TYR B O 1
ATOM 7111 N N . CYS B 1 241 ? -15.938 -23.578 3.455 1 98.19 241 CYS B N 1
ATOM 7112 C CA . CYS B 1 241 ? -16.859 -24.703 3.414 1 98.19 241 CYS B CA 1
ATOM 7113 C C . CYS B 1 241 ? -16.328 -25.875 4.238 1 98.19 241 CYS B C 1
ATOM 7115 O O . CYS B 1 241 ? -15.109 -26.047 4.367 1 98.19 241 CYS B O 1
ATOM 7117 N N . THR B 1 242 ? -17.219 -26.578 4.84 1 98.38 242 THR B N 1
ATOM 7118 C CA . THR B 1 242 ? -16.938 -27.828 5.527 1 98.38 242 THR B CA 1
ATOM 7119 C C . THR B 1 242 ? -17.922 -28.906 5.102 1 98.38 242 THR B C 1
ATOM 7121 O O . THR B 1 242 ? -19.016 -28.609 4.641 1 98.38 242 THR B O 1
ATOM 7124 N N . PHE B 1 243 ? -17.469 -30.109 5.23 1 98.81 243 PHE B N 1
ATOM 7125 C CA . PHE B 1 243 ? -18.266 -31.281 4.875 1 98.81 243 PHE B CA 1
ATOM 7126 C C . PHE B 1 243 ? -18.469 -32.188 6.082 1 98.81 243 PHE B C 1
ATOM 7128 O O . PHE B 1 243 ? -17.5 -32.531 6.762 1 98.81 243 PHE B O 1
ATOM 7135 N N . SER B 1 244 ? -19.703 -32.469 6.312 1 98.69 244 SER B N 1
ATOM 7136 C CA . SER B 1 244 ? -20.047 -33.438 7.348 1 98.69 244 SER B CA 1
ATOM 7137 C C . SER B 1 244 ? -20.484 -34.781 6.738 1 98.69 244 SER B C 1
ATOM 7139 O O . SER B 1 244 ? -21.672 -35.031 6.547 1 98.69 244 SER B O 1
ATOM 7141 N N . ARG B 1 245 ? -19.562 -35.562 6.441 1 98.19 245 ARG B N 1
ATOM 7142 C CA . ARG B 1 245 ? -19.766 -36.938 5.945 1 98.19 245 ARG B CA 1
ATOM 7143 C C . ARG B 1 245 ? -20.672 -36.938 4.719 1 98.19 245 ARG B C 1
ATOM 7145 O O . ARG B 1 245 ? -21.688 -37.625 4.695 1 98.19 245 ARG B O 1
ATOM 7152 N N . VAL B 1 246 ? -20.312 -36.219 3.766 1 98.75 246 VAL B N 1
ATOM 7153 C CA . VAL B 1 246 ? -21.047 -36.125 2.508 1 98.75 246 VAL B CA 1
ATOM 7154 C C . VAL B 1 246 ? -20.688 -37.281 1.597 1 98.75 246 VAL B C 1
ATOM 7156 O O . VAL B 1 246 ? -19.5 -37.531 1.338 1 98.75 246 VAL B O 1
ATOM 7159 N N . HIS B 1 247 ? -21.719 -37.969 1.075 1 98.5 247 HIS B N 1
ATOM 7160 C CA . HIS B 1 247 ? -21.484 -39.125 0.213 1 98.5 247 HIS B CA 1
ATOM 7161 C C . HIS B 1 247 ? -21.562 -38.75 -1.26 1 98.5 247 HIS B C 1
ATOM 7163 O O . HIS B 1 247 ? -22.484 -38.031 -1.669 1 98.5 247 HIS B O 1
ATOM 7169 N N . ILE B 1 248 ? -20.625 -39.156 -1.98 1 98.44 248 ILE B N 1
ATOM 7170 C CA . ILE B 1 248 ? -20.609 -38.969 -3.428 1 98.44 248 ILE B CA 1
ATOM 7171 C C . ILE B 1 248 ? -20.25 -40.281 -4.117 1 98.44 248 ILE B C 1
ATOM 7173 O O . ILE B 1 248 ? -19.578 -41.125 -3.537 1 98.44 248 ILE B O 1
ATOM 7177 N N . PRO B 1 249 ? -20.672 -40.438 -5.348 1 97.5 249 PRO B N 1
ATOM 7178 C CA . PRO B 1 249 ? -20.312 -41.656 -6.07 1 97.5 249 PRO B CA 1
ATOM 7179 C C . PRO B 1 249 ? -18.797 -41.781 -6.281 1 97.5 249 PRO B C 1
ATOM 7181 O O . PRO B 1 249 ? -18.109 -40.781 -6.406 1 97.5 249 PRO B O 1
ATOM 7184 N N . ARG B 1 250 ? -18.297 -43 -6.395 1 97.88 250 ARG B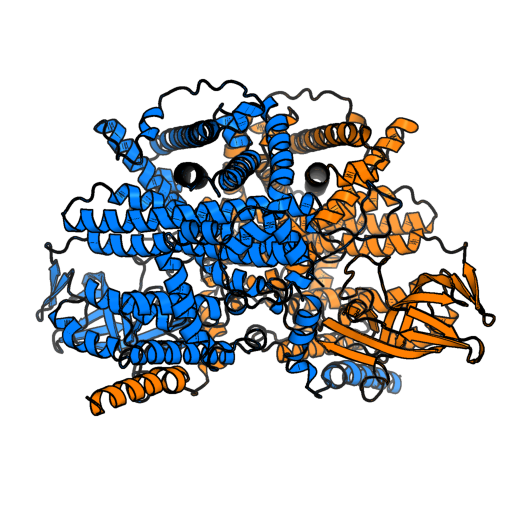 N 1
ATOM 7185 C CA . ARG B 1 250 ? -16.891 -43.281 -6.676 1 97.88 250 ARG B CA 1
ATOM 7186 C C . ARG B 1 250 ? -16.438 -42.562 -7.949 1 97.88 250 ARG B C 1
ATOM 7188 O O . ARG B 1 250 ? -15.305 -42.094 -8.039 1 97.88 250 ARG B O 1
ATOM 7195 N N . SER B 1 251 ? -17.375 -42.344 -8.875 1 96.19 251 SER B N 1
ATOM 7196 C CA . SER B 1 251 ? -17.078 -41.781 -10.188 1 96.19 251 SER B CA 1
ATOM 7197 C C . SER B 1 251 ? -16.828 -40.281 -10.086 1 96.19 251 SER B C 1
ATOM 7199 O O . SER B 1 251 ? -16.406 -39.656 -11.055 1 96.19 251 SER B O 1
ATOM 7201 N N . ASN B 1 252 ? -16.953 -39.781 -8.898 1 97.31 252 ASN B N 1
ATOM 7202 C CA . ASN B 1 252 ? -16.734 -38.344 -8.727 1 97.31 252 ASN B CA 1
ATOM 7203 C C . ASN B 1 252 ? -15.281 -38.031 -8.383 1 97.31 252 ASN B C 1
ATOM 7205 O O . ASN B 1 252 ? -14.891 -36.875 -8.328 1 97.31 252 ASN B O 1
ATOM 7209 N N . MET B 1 253 ? -14.492 -39 -8.141 1 97.94 253 MET B N 1
ATOM 7210 C CA . MET B 1 253 ? -13.055 -38.781 -8.023 1 97.94 253 MET B CA 1
ATOM 7211 C C . MET B 1 253 ? -12.43 -38.5 -9.391 1 97.94 253 MET B C 1
ATOM 7213 O O . MET B 1 253 ? -12.805 -39.125 -10.383 1 97.94 253 MET B O 1
ATOM 7217 N N . GLY B 1 254 ? -11.602 -37.5 -9.492 1 95.88 254 GLY B N 1
ATOM 7218 C CA . GLY B 1 254 ? -10.828 -37.344 -10.711 1 95.88 254 GLY B CA 1
ATOM 7219 C C . GLY B 1 254 ? -9.891 -38.5 -10.977 1 95.88 254 GLY B C 1
ATOM 7220 O O . GLY B 1 254 ? -8.867 -38.656 -10.312 1 95.88 254 GLY B O 1
ATOM 7221 N N . MET B 1 255 ? -10.109 -39.219 -12.031 1 95.06 255 MET B N 1
ATOM 7222 C CA . MET B 1 255 ? -9.445 -40.5 -12.156 1 95.06 255 MET B CA 1
ATOM 7223 C C . MET B 1 255 ? -8.492 -40.531 -13.352 1 95.06 255 MET B C 1
ATOM 7225 O O . MET B 1 255 ? -8.008 -41.562 -13.758 1 95.06 255 MET B O 1
ATOM 7229 N N . ARG B 1 256 ? -8.266 -39.344 -13.875 1 90.75 256 ARG B N 1
ATOM 7230 C CA . ARG B 1 256 ? -7.383 -39.312 -15.039 1 90.75 256 ARG B CA 1
ATOM 7231 C C . ARG B 1 256 ? -5.98 -39.781 -14.664 1 90.75 256 ARG B C 1
ATOM 7233 O O . ARG B 1 256 ? -5.344 -40.5 -15.422 1 90.75 256 ARG B O 1
ATOM 7240 N N . VAL B 1 257 ? -5.445 -39.406 -13.477 1 89.19 257 VAL B N 1
ATOM 7241 C CA . VAL B 1 257 ? -4.07 -39.688 -13.086 1 89.19 257 VAL B CA 1
ATOM 7242 C C . VAL B 1 257 ? -4.027 -41 -12.258 1 89.19 257 VAL B C 1
ATOM 7244 O O . VAL B 1 257 ? -3.02 -41.688 -12.258 1 89.19 257 VAL B O 1
ATOM 7247 N N . ALA B 1 258 ? -5.02 -41.25 -11.539 1 92.94 258 ALA B N 1
ATOM 7248 C CA . ALA B 1 258 ? -5.16 -42.438 -10.734 1 92.94 258 ALA B CA 1
ATOM 7249 C C . ALA B 1 258 ? -6.625 -42.844 -10.594 1 92.94 258 ALA B C 1
ATOM 7251 O O . ALA B 1 258 ? -7.516 -42 -10.664 1 92.94 258 ALA B O 1
ATOM 7252 N N . GLN B 1 259 ? -6.77 -44.125 -10.391 1 95 259 GLN B N 1
ATOM 7253 C CA . GLN B 1 259 ? -8.133 -44.656 -10.281 1 95 259 GLN B CA 1
ATOM 7254 C C . GLN B 1 259 ? -8.297 -45.469 -9.016 1 95 259 GLN B C 1
ATOM 7256 O O . GLN B 1 259 ? -7.328 -46.031 -8.492 1 95 259 GLN B O 1
ATOM 7261 N N . VAL B 1 260 ? -9.508 -45.469 -8.5 1 97.44 260 VAL B N 1
ATOM 7262 C CA . VAL B 1 260 ? -9.938 -46.406 -7.469 1 97.44 260 VAL B CA 1
ATOM 7263 C C . VAL B 1 260 ? -10.977 -47.375 -8.039 1 97.44 260 VAL B C 1
ATOM 7265 O O . VAL B 1 260 ? -12.008 -46.938 -8.555 1 97.44 260 VAL B O 1
ATOM 7268 N N . THR B 1 261 ? -10.672 -48.656 -7.973 1 96.31 261 THR B N 1
ATOM 7269 C CA . THR B 1 261 ? -11.602 -49.656 -8.484 1 96.31 261 THR B CA 1
ATOM 7270 C C . THR B 1 261 ? -12.758 -49.875 -7.512 1 96.31 261 THR B C 1
ATOM 7272 O O . THR B 1 261 ? -12.711 -49.406 -6.371 1 96.31 261 THR B O 1
ATOM 7275 N N . ARG B 1 262 ? -13.797 -50.562 -7.977 1 95.81 262 ARG B N 1
ATOM 7276 C CA . ARG B 1 262 ? -14.953 -50.844 -7.145 1 95.81 262 ARG B CA 1
ATOM 7277 C C . ARG B 1 262 ? -14.555 -51.688 -5.926 1 95.81 262 ARG B C 1
ATOM 7279 O O . ARG B 1 262 ? -15.211 -51.625 -4.887 1 95.81 262 ARG B O 1
ATOM 7286 N N . GLU B 1 263 ? -13.469 -52.438 -6.078 1 94.31 263 GLU B N 1
ATOM 7287 C CA . GLU B 1 263 ? -12.984 -53.25 -4.988 1 94.31 263 GLU B CA 1
ATOM 7288 C C . GLU B 1 263 ? -12.141 -52.438 -4.004 1 94.31 263 GLU B C 1
ATOM 7290 O O . GLU B 1 263 ? -11.711 -52.969 -2.971 1 94.31 263 GLU B O 1
ATOM 7295 N N . GLY B 1 264 ? -11.914 -51.156 -4.344 1 95.19 264 GLY B N 1
ATOM 7296 C CA . GLY B 1 264 ? -11.164 -50.312 -3.441 1 95.19 264 GLY B CA 1
ATOM 7297 C C . GLY B 1 264 ? -9.672 -50.344 -3.686 1 95.19 264 GLY B C 1
ATOM 7298 O O . GLY B 1 264 ? -8.883 -50.031 -2.797 1 95.19 264 GLY B O 1
ATOM 7299 N N . LYS B 1 265 ? -9.281 -50.75 -4.871 1 96.25 265 LYS B N 1
ATOM 7300 C CA . LYS B 1 265 ? -7.863 -50.781 -5.219 1 96.25 265 LYS B CA 1
ATOM 7301 C C . LYS B 1 265 ? -7.418 -49.5 -5.898 1 96.25 265 LYS B C 1
ATOM 7303 O O . LYS B 1 265 ? -8.141 -48.938 -6.727 1 96.25 265 LYS B O 1
ATOM 7308 N N . TYR B 1 266 ? -6.277 -49.031 -5.422 1 96.81 266 TYR B N 1
ATOM 7309 C CA . TYR B 1 266 ? -5.668 -47.844 -6.016 1 96.81 266 TYR B CA 1
ATOM 7310 C C . TYR B 1 266 ? -4.816 -48.219 -7.227 1 96.81 266 TYR B C 1
ATOM 7312 O O . TYR B 1 266 ? -3.9 -49.031 -7.117 1 96.81 266 TYR B O 1
ATOM 7320 N N . VAL B 1 267 ? -5.031 -47.656 -8.438 1 95.06 267 VAL B N 1
ATOM 7321 C CA . VAL B 1 267 ? -4.281 -47.938 -9.656 1 95.06 267 VAL B CA 1
ATOM 7322 C C . VAL B 1 267 ? -3.76 -46.625 -10.258 1 95.06 267 VAL B C 1
ATOM 7324 O O . VAL B 1 267 ? -4.543 -45.75 -10.664 1 95.06 267 VAL B O 1
ATOM 7327 N N . LYS B 1 268 ? -2.477 -46.5 -10.258 1 91.19 268 LYS B N 1
ATOM 7328 C CA . LYS B 1 268 ? -1.876 -45.312 -10.891 1 91.19 268 LYS B CA 1
ATOM 7329 C C . LYS B 1 268 ? -1.91 -45.438 -12.414 1 91.19 268 LYS B C 1
ATOM 7331 O O . LYS B 1 268 ? -1.673 -46.531 -12.961 1 91.19 268 LYS B O 1
ATOM 7336 N N . ASN B 1 269 ? -2.346 -44.375 -13.008 1 87 269 ASN B N 1
ATOM 7337 C CA . ASN B 1 269 ? -2.281 -44.344 -14.469 1 87 269 ASN B CA 1
ATOM 7338 C C . ASN B 1 269 ? -0.919 -43.844 -14.953 1 87 269 ASN B C 1
ATOM 7340 O O . ASN B 1 269 ? -0.714 -42.656 -15.133 1 87 269 ASN B O 1
ATOM 7344 N N . SER B 1 270 ? 0.011 -44.562 -15.242 1 78.25 270 SER B N 1
ATOM 7345 C CA . SER B 1 270 ? 1.395 -44.25 -15.586 1 78.25 270 SER B CA 1
ATOM 7346 C C . SER B 1 270 ? 1.485 -43.594 -16.953 1 78.25 270 SER B C 1
ATOM 7348 O O . SER B 1 270 ? 2.496 -42.969 -17.266 1 78.25 270 SER B O 1
ATOM 7350 N N . ASP B 1 271 ? 0.456 -43.656 -17.703 1 73.62 271 ASP B N 1
ATOM 7351 C CA . ASP B 1 271 ? 0.506 -43.125 -19.062 1 73.62 271 ASP B CA 1
ATOM 7352 C C . ASP B 1 271 ? 0.248 -41.625 -19.078 1 73.62 271 ASP B C 1
ATOM 7354 O O . ASP B 1 271 ? 0.483 -40.938 -20.094 1 73.62 271 ASP B O 1
ATOM 7358 N N . VAL B 1 272 ? -0.216 -41.062 -18.016 1 73.19 272 VAL B N 1
ATOM 7359 C CA . VAL B 1 272 ? -0.504 -39.625 -18 1 73.19 272 VAL B CA 1
ATOM 7360 C C . VAL B 1 272 ? 0.746 -38.844 -17.578 1 73.19 272 VAL B C 1
ATOM 7362 O O . VAL B 1 272 ? 1.261 -39.031 -16.484 1 73.19 272 VAL B O 1
ATOM 7365 N N . PRO B 1 273 ? 1.195 -38.062 -18.484 1 70.38 273 PRO B N 1
ATOM 7366 C CA . PRO B 1 273 ? 2.404 -37.312 -18.141 1 70.38 273 PRO B CA 1
ATOM 7367 C C . PRO B 1 273 ? 2.162 -36.281 -17.047 1 70.38 273 PRO B C 1
ATOM 7369 O O . PRO B 1 273 ? 1.331 -35.375 -17.234 1 70.38 273 PRO B O 1
ATOM 7372 N N . GLN B 1 274 ? 2.76 -36.375 -15.898 1 69.31 274 GLN B N 1
ATOM 7373 C CA . GLN B 1 274 ? 2.693 -35.438 -14.781 1 69.31 274 GLN B CA 1
ATOM 7374 C C . GLN B 1 274 ? 3.143 -34.062 -15.195 1 69.31 274 GLN B C 1
ATOM 7376 O O . GLN B 1 274 ? 2.705 -33.062 -14.617 1 69.31 274 GLN B O 1
ATOM 7381 N N . LYS B 1 275 ? 3.713 -33.969 -16.297 1 73.12 275 LYS B N 1
ATOM 7382 C CA . LYS B 1 275 ? 4.285 -32.719 -16.812 1 73.12 275 LYS B CA 1
ATOM 7383 C C . LYS B 1 275 ? 3.195 -31.797 -17.328 1 73.12 275 LYS B C 1
ATOM 7385 O O . LYS B 1 275 ? 3.338 -30.562 -17.266 1 73.12 275 LYS B O 1
ATOM 7390 N N . VAL B 1 276 ? 2.133 -32.406 -17.734 1 69.88 276 VAL B N 1
ATOM 7391 C CA . VAL B 1 276 ? 1.051 -31.594 -18.281 1 69.88 276 VAL B CA 1
ATOM 7392 C C . VAL B 1 276 ? 0.372 -30.797 -17.172 1 69.88 276 VAL B C 1
ATOM 7394 O O . VAL B 1 276 ? 0.046 -29.625 -17.344 1 69.88 276 VAL B O 1
ATOM 7397 N N . LEU B 1 277 ? 0.189 -31.391 -16.016 1 71.94 277 LEU B N 1
ATOM 7398 C CA . LEU B 1 277 ? -0.422 -30.719 -14.883 1 71.94 277 LEU B CA 1
ATOM 7399 C C . LEU B 1 277 ? 0.457 -29.578 -14.391 1 71.94 277 LEU B C 1
ATOM 7401 O O . LEU B 1 277 ? -0.042 -28.5 -14.078 1 71.94 277 LEU B O 1
ATOM 7405 N N . TYR B 1 278 ? 1.584 -29.766 -14.391 1 73.06 278 TYR B N 1
ATOM 7406 C CA . TYR B 1 278 ? 2.559 -28.766 -13.977 1 73.06 278 TYR B CA 1
ATOM 7407 C C . TYR B 1 278 ? 2.582 -27.594 -14.938 1 73.06 278 TYR B C 1
ATOM 7409 O O . TYR B 1 278 ? 2.662 -26.438 -14.516 1 73.06 278 TYR B O 1
ATOM 7417 N N . PHE B 1 279 ? 2.4 -27.906 -16.188 1 78.06 279 PHE B N 1
ATOM 7418 C CA . PHE B 1 279 ? 2.461 -26.875 -17.219 1 78.06 279 PHE B CA 1
ATOM 7419 C C . PHE B 1 279 ? 1.266 -25.938 -17.109 1 78.06 279 PHE B C 1
ATOM 7421 O O . PHE B 1 279 ? 1.397 -24.719 -17.312 1 78.06 279 PHE B O 1
ATOM 7428 N N . THR B 1 280 ? 0.131 -26.406 -16.766 1 75 280 THR B N 1
ATOM 7429 C CA . THR B 1 280 ? -1.049 -25.562 -16.625 1 75 280 THR B CA 1
ATOM 7430 C C . THR B 1 280 ? -0.852 -24.547 -15.5 1 75 280 THR B C 1
ATOM 7432 O O . THR B 1 280 ? -1.267 -23.391 -15.617 1 75 280 THR B O 1
ATOM 7435 N N . MET B 1 281 ? -0.207 -24.891 -14.492 1 76.31 281 MET B N 1
ATOM 7436 C CA . MET B 1 281 ? 0.09 -23.953 -13.398 1 76.31 281 MET B CA 1
ATOM 7437 C C . MET B 1 281 ? 1.078 -22.891 -13.852 1 76.31 281 MET B C 1
ATOM 7439 O O . MET B 1 281 ? 0.949 -21.719 -13.477 1 76.31 281 MET B O 1
ATOM 7443 N N . LEU B 1 282 ? 1.958 -23.344 -14.672 1 83.06 282 LEU B N 1
ATOM 7444 C CA . LEU B 1 282 ? 2.947 -22.406 -15.203 1 83.06 282 LEU B CA 1
ATOM 7445 C C . LEU B 1 282 ? 2.285 -21.359 -16.078 1 83.06 282 LEU B C 1
ATOM 7447 O O . LEU B 1 282 ? 2.645 -20.188 -16.031 1 83.06 282 LEU B O 1
ATOM 7451 N N . GLN B 1 283 ? 1.327 -21.812 -16.828 1 82.06 283 GLN B N 1
ATOM 7452 C CA . GLN B 1 283 ? 0.645 -20.891 -17.734 1 82.06 283 GLN B CA 1
ATOM 7453 C C . GLN B 1 283 ? -0.101 -19.812 -16.969 1 82.06 283 GLN B C 1
ATOM 7455 O O . GLN B 1 283 ? -0.099 -18.641 -17.359 1 82.06 283 GLN B O 1
ATOM 7460 N N . THR B 1 284 ? -0.662 -20.156 -15.93 1 81.06 284 THR B N 1
ATOM 7461 C CA . THR B 1 284 ? -1.382 -19.188 -15.102 1 81.06 284 THR B CA 1
ATOM 7462 C C . THR B 1 284 ? -0.424 -18.156 -14.508 1 81.06 284 THR B C 1
ATOM 7464 O O . THR B 1 284 ? -0.716 -16.969 -14.508 1 81.06 284 THR B O 1
ATOM 7467 N N . ARG B 1 285 ? 0.638 -18.562 -14.078 1 87.38 285 ARG B N 1
ATOM 7468 C CA . ARG B 1 285 ? 1.632 -17.672 -13.5 1 87.38 285 ARG B CA 1
ATOM 7469 C C . ARG B 1 285 ? 2.164 -16.688 -14.547 1 87.38 285 ARG B C 1
ATOM 7471 O O . ARG B 1 285 ? 2.387 -15.516 -14.242 1 87.38 285 ARG B O 1
ATOM 7478 N N . MET B 1 286 ? 2.355 -17.266 -15.758 1 89.5 286 MET B N 1
ATOM 7479 C CA . MET B 1 286 ? 2.889 -16.438 -16.844 1 89.5 286 MET B CA 1
ATOM 7480 C C . MET B 1 286 ? 1.916 -15.32 -17.203 1 89.5 286 MET B C 1
ATOM 7482 O O . MET B 1 286 ? 2.336 -14.219 -17.562 1 89.5 286 MET B O 1
ATOM 7486 N N . SER B 1 287 ? 0.68 -15.594 -17.031 1 86.38 287 SER B N 1
ATOM 7487 C CA . SER B 1 287 ? -0.322 -14.594 -17.391 1 86.38 287 SER B CA 1
ATOM 7488 C C . SER B 1 287 ? -0.298 -13.414 -16.422 1 86.38 287 SER B C 1
ATOM 7490 O O . SER B 1 287 ? -0.727 -12.312 -16.781 1 86.38 287 SER B O 1
ATOM 7492 N N . TYR B 1 288 ? 0.257 -13.578 -15.227 1 91 288 TYR B N 1
ATOM 7493 C CA . TYR B 1 288 ? 0.332 -12.523 -14.219 1 91 288 TYR B CA 1
ATOM 7494 C C . TYR B 1 288 ? 1.312 -11.43 -14.641 1 91 288 TYR B C 1
ATOM 7496 O O . TYR B 1 288 ? 1.193 -10.281 -14.219 1 91 288 TYR B O 1
ATOM 7504 N N . VAL B 1 289 ? 2.266 -11.82 -15.523 1 96.06 289 VAL B N 1
ATOM 7505 C CA . VAL B 1 289 ? 3.301 -10.859 -15.906 1 96.06 289 VAL B CA 1
ATOM 7506 C C . VAL B 1 289 ? 2.682 -9.727 -16.719 1 96.06 289 VAL B C 1
ATOM 7508 O O . VAL B 1 289 ? 2.717 -8.57 -16.297 1 96.06 289 VAL B O 1
ATOM 7511 N N . ARG B 1 290 ? 1.967 -10.086 -17.75 1 95.69 290 ARG B N 1
ATOM 7512 C CA . ARG B 1 290 ? 1.345 -9.07 -18.594 1 95.69 290 ARG B CA 1
ATOM 7513 C C . ARG B 1 290 ? 0.28 -8.297 -17.828 1 95.69 290 ARG B C 1
ATOM 7515 O O . ARG B 1 290 ? 0.18 -7.078 -17.953 1 95.69 290 ARG B O 1
ATOM 7522 N N . SER B 1 291 ? -0.495 -9.031 -17.047 1 94.75 291 SER B N 1
ATOM 7523 C CA . SER B 1 291 ? -1.54 -8.383 -16.266 1 94.75 291 SER B CA 1
ATOM 7524 C C . SER B 1 291 ? -0.957 -7.348 -15.312 1 94.75 291 SER B C 1
ATOM 7526 O O . SER B 1 291 ? -1.54 -6.277 -15.117 1 94.75 291 SER B O 1
ATOM 7528 N N . SER B 1 292 ? 0.202 -7.645 -14.719 1 97.25 292 SER B N 1
ATOM 7529 C CA . SER B 1 292 ? 0.863 -6.711 -13.812 1 97.25 292 SER B CA 1
ATOM 7530 C C . SER B 1 292 ? 1.348 -5.469 -14.555 1 97.25 292 SER B C 1
ATOM 7532 O O . SER B 1 292 ? 1.227 -4.352 -14.055 1 97.25 292 SER B O 1
ATOM 7534 N N . GLY B 1 293 ? 1.874 -5.711 -15.734 1 98.31 293 GLY B N 1
ATOM 7535 C CA . GLY B 1 293 ? 2.311 -4.59 -16.547 1 98.31 293 GLY B CA 1
ATOM 7536 C C . GLY B 1 293 ? 1.181 -3.646 -16.922 1 98.31 293 GLY B C 1
ATOM 7537 O O . GLY B 1 293 ? 1.323 -2.428 -16.812 1 98.31 293 GLY B O 1
ATOM 7538 N N . LEU B 1 294 ? 0.087 -4.184 -17.281 1 97.62 294 LEU B N 1
ATOM 7539 C CA . LEU B 1 294 ? -1.06 -3.383 -17.688 1 97.62 294 LEU B CA 1
ATOM 7540 C C . LEU B 1 294 ? -1.682 -2.668 -16.5 1 97.62 294 LEU B C 1
ATOM 7542 O O . LEU B 1 294 ? -2.178 -1.547 -16.625 1 97.62 294 LEU B O 1
ATOM 7546 N N . ALA B 1 295 ? -1.696 -3.307 -15.344 1 97.75 295 ALA B N 1
ATOM 7547 C CA . ALA B 1 295 ? -2.191 -2.646 -14.141 1 97.75 295 ALA B CA 1
ATOM 7548 C C . ALA B 1 295 ? -1.346 -1.421 -13.797 1 97.75 295 ALA B C 1
ATOM 7550 O O . ALA B 1 295 ? -1.884 -0.354 -13.492 1 97.75 295 ALA B O 1
ATOM 7551 N N . LEU B 1 296 ? -0.045 -1.588 -13.82 1 98.75 296 LEU B N 1
ATOM 7552 C CA . LEU B 1 296 ? 0.851 -0.462 -13.578 1 98.75 296 LEU B CA 1
ATOM 7553 C C . LEU B 1 296 ? 0.646 0.63 -14.625 1 98.75 296 LEU B C 1
ATOM 7555 O O . LEU B 1 296 ? 0.681 1.819 -14.297 1 98.75 296 LEU B O 1
ATOM 7559 N N . ALA B 1 297 ? 0.418 0.201 -15.852 1 98.88 297 ALA B N 1
ATOM 7560 C CA . ALA B 1 297 ? 0.19 1.141 -16.938 1 98.88 297 ALA B CA 1
ATOM 7561 C C . ALA B 1 297 ? -1.067 1.971 -16.703 1 98.88 297 ALA B C 1
ATOM 7563 O O . ALA B 1 297 ? -1.097 3.166 -17 1 98.88 297 ALA B O 1
ATOM 7564 N N . ARG B 1 298 ? -2.1 1.369 -16.234 1 98.62 298 ARG B N 1
ATOM 7565 C CA . ARG B 1 298 ? -3.318 2.107 -15.906 1 98.62 298 ARG B CA 1
ATOM 7566 C C . ARG B 1 298 ? -3.043 3.188 -14.867 1 98.62 298 ARG B C 1
ATOM 7568 O O . ARG B 1 298 ? -3.5 4.324 -15.008 1 98.62 298 ARG B O 1
ATOM 7575 N N . ALA B 1 299 ? -2.305 2.816 -13.828 1 98.88 299 ALA B N 1
ATOM 7576 C CA . ALA B 1 299 ? -1.971 3.779 -12.781 1 98.88 299 ALA B CA 1
ATOM 7577 C C . ALA B 1 299 ? -1.133 4.926 -13.344 1 98.88 299 ALA B C 1
ATOM 7579 O O . ALA B 1 299 ? -1.367 6.094 -13.016 1 98.88 299 ALA B O 1
ATOM 7580 N N . CYS B 1 300 ? -0.161 4.582 -14.188 1 98.94 300 CYS B N 1
ATOM 7581 C CA . CYS B 1 300 ? 0.665 5.605 -14.82 1 98.94 300 CYS B CA 1
ATOM 7582 C C . CYS B 1 300 ? -0.182 6.535 -15.68 1 98.94 300 CYS B C 1
ATOM 7584 O O . CYS B 1 300 ? 0.021 7.75 -15.672 1 98.94 300 CYS B O 1
ATOM 7586 N N . THR B 1 301 ? -1.116 5.945 -16.391 1 98.94 301 THR B N 1
ATOM 7587 C CA . THR B 1 301 ? -1.975 6.738 -17.266 1 98.94 301 THR B CA 1
ATOM 7588 C C . THR B 1 301 ? -2.789 7.742 -16.453 1 98.94 301 THR B C 1
ATOM 7590 O O . THR B 1 301 ? -2.809 8.938 -16.766 1 98.94 301 THR B O 1
ATOM 7593 N N . ILE B 1 302 ? -3.367 7.305 -15.398 1 98.88 302 ILE B N 1
ATOM 7594 C CA . ILE B 1 302 ? -4.184 8.156 -14.539 1 98.88 302 ILE B CA 1
ATOM 7595 C C . ILE B 1 302 ? -3.33 9.289 -13.977 1 98.88 302 ILE B C 1
ATOM 7597 O O . ILE B 1 302 ? -3.689 10.461 -14.094 1 98.88 302 ILE B O 1
ATOM 7601 N N . THR B 1 303 ? -2.211 9.016 -13.5 1 98.94 303 THR B N 1
ATOM 7602 C CA . THR B 1 303 ? -1.419 9.961 -12.719 1 98.94 303 THR B CA 1
ATOM 7603 C C . THR B 1 303 ? -0.681 10.93 -13.633 1 98.94 303 THR B C 1
ATOM 7605 O O . THR B 1 303 ? -0.54 12.109 -13.312 1 98.94 303 THR B O 1
ATOM 7608 N N . ILE B 1 304 ? -0.164 10.438 -14.75 1 98.94 304 ILE B N 1
ATOM 7609 C CA . ILE B 1 304 ? 0.569 11.305 -15.664 1 98.94 304 ILE B CA 1
ATOM 7610 C C . ILE B 1 304 ? -0.396 12.273 -16.344 1 98.94 304 ILE B C 1
ATOM 7612 O O . ILE B 1 304 ? -0.105 13.469 -16.469 1 98.94 304 ILE B O 1
ATOM 7616 N N . ARG B 1 305 ? -1.591 11.781 -16.781 1 98.88 305 ARG B N 1
ATOM 7617 C CA . ARG B 1 305 ? -2.594 12.695 -17.312 1 98.88 305 ARG B CA 1
ATOM 7618 C C . ARG B 1 305 ? -2.975 13.75 -16.281 1 98.88 305 ARG B C 1
ATOM 7620 O O . ARG B 1 305 ? -3.014 14.945 -16.594 1 98.88 305 ARG B O 1
ATOM 7627 N N . TYR B 1 306 ? -3.248 13.344 -15.078 1 98.62 306 TYR B N 1
ATOM 7628 C CA . TYR B 1 306 ? -3.596 14.273 -14.008 1 98.62 306 TYR B CA 1
ATOM 7629 C C . TYR B 1 306 ? -2.479 15.289 -13.789 1 98.62 306 TYR B C 1
ATOM 7631 O O . TYR B 1 306 ? -2.74 16.484 -13.609 1 98.62 306 TYR B O 1
ATOM 7639 N N . SER B 1 307 ? -1.202 14.766 -13.789 1 98.56 307 SER B N 1
ATOM 7640 C CA . SER B 1 307 ? -0.047 15.633 -13.57 1 98.56 307 SER B CA 1
ATOM 7641 C C . SER B 1 307 ? 0.088 16.672 -14.68 1 98.56 307 SER B C 1
ATOM 7643 O O . SER B 1 307 ? 0.664 17.734 -14.469 1 98.56 307 SER B O 1
ATOM 7645 N N . GLY B 1 308 ? -0.417 16.328 -15.883 1 97.94 308 GLY B N 1
ATOM 7646 C CA . GLY B 1 308 ? -0.416 17.281 -16.984 1 97.94 308 GLY B CA 1
ATOM 7647 C C . GLY B 1 308 ? -1.492 18.344 -16.875 1 97.94 308 GLY B C 1
ATOM 7648 O O . GLY B 1 308 ? -1.398 19.391 -17.5 1 97.94 308 GLY B O 1
ATOM 7649 N N . VAL B 1 309 ? -2.475 18.094 -16.078 1 96.88 309 VAL B N 1
ATOM 7650 C CA . VAL B 1 309 ? -3.604 19 -15.906 1 96.88 309 VAL B CA 1
ATOM 7651 C C . VAL B 1 309 ? -3.387 19.859 -14.664 1 96.88 309 VAL B C 1
ATOM 7653 O O . VAL B 1 309 ? -3.627 21.062 -14.695 1 96.88 309 VAL B O 1
ATOM 7656 N N . ARG B 1 310 ? -2.91 19.25 -13.594 1 96.5 310 ARG B N 1
ATOM 7657 C CA . ARG B 1 310 ? -2.801 19.891 -12.289 1 96.5 310 ARG B CA 1
ATOM 7658 C C . ARG B 1 310 ? -1.682 20.938 -12.289 1 96.5 310 ARG B C 1
ATOM 7660 O O . ARG B 1 310 ? -0.56 20.641 -12.711 1 96.5 310 ARG B O 1
ATOM 7667 N N . ARG B 1 311 ? -2.01 22.141 -11.891 1 94.06 311 ARG B N 1
ATOM 7668 C CA . ARG B 1 311 ? -1.046 23.219 -11.688 1 94.06 311 ARG B CA 1
ATOM 7669 C C . ARG B 1 311 ? -0.961 23.609 -10.219 1 94.06 311 ARG B C 1
ATOM 7671 O O . ARG B 1 311 ? -1.986 23.781 -9.555 1 94.06 311 ARG B O 1
ATOM 7678 N N . GLN B 1 312 ? 0.25 23.656 -9.773 1 92.06 312 GLN B N 1
ATOM 7679 C CA . GLN B 1 312 ? 0.43 23.984 -8.367 1 92.06 312 GLN B CA 1
ATOM 7680 C C . GLN B 1 312 ? 1.837 24.5 -8.094 1 92.06 312 GLN B C 1
ATOM 7682 O O . GLN B 1 312 ? 2.816 23.969 -8.617 1 92.06 312 GLN B O 1
ATOM 7687 N N . GLY B 1 313 ? 1.883 25.531 -7.281 1 89.75 313 GLY B N 1
ATOM 7688 C CA . GLY B 1 313 ? 3.172 26.094 -6.922 1 89.75 313 GLY B CA 1
ATOM 7689 C C . GLY B 1 313 ? 3.77 26.969 -8.016 1 89.75 313 GLY B C 1
ATOM 7690 O O . GLY B 1 313 ? 3.152 27.156 -9.07 1 89.75 313 GLY B O 1
ATOM 7691 N N . TYR B 1 314 ? 4.984 27.5 -7.719 1 91.38 314 TYR B N 1
ATOM 7692 C CA . TYR B 1 314 ? 5.59 28.484 -8.617 1 91.38 314 TYR B CA 1
ATOM 7693 C C . TYR B 1 314 ? 7 28.062 -9.008 1 91.38 314 TYR B C 1
ATOM 7695 O O . TYR B 1 314 ? 7.641 27.281 -8.297 1 91.38 314 TYR B O 1
ATOM 7703 N N . ASP B 1 315 ? 7.414 28.547 -10.148 1 92.5 315 ASP B N 1
ATOM 7704 C CA . ASP B 1 315 ? 8.75 28.25 -10.656 1 92.5 315 ASP B CA 1
ATOM 7705 C C . ASP B 1 315 ? 9.805 29.109 -9.977 1 92.5 315 ASP B C 1
ATOM 7707 O O . ASP B 1 315 ? 9.859 30.328 -10.203 1 92.5 315 ASP B O 1
ATOM 7711 N N . ALA B 1 316 ? 10.648 28.484 -9.234 1 92.25 316 ALA B N 1
ATOM 7712 C CA . ALA B 1 316 ? 11.688 29.203 -8.508 1 92.25 316 ALA B CA 1
ATOM 7713 C C . ALA B 1 316 ? 12.719 29.781 -9.477 1 92.25 316 ALA B C 1
ATOM 7715 O O . ALA B 1 316 ? 13.469 30.703 -9.117 1 92.25 316 ALA B O 1
ATOM 7716 N N . ASN B 1 317 ? 12.766 29.297 -10.68 1 92.56 317 ASN B N 1
ATOM 7717 C CA . ASN B 1 317 ? 13.672 29.812 -11.688 1 92.56 317 ASN B CA 1
ATOM 7718 C C . ASN B 1 317 ? 13.125 31.094 -12.336 1 92.56 317 ASN B C 1
ATOM 7720 O O . ASN B 1 317 ? 13.859 31.812 -13 1 92.56 317 ASN B O 1
ATOM 7724 N N . ASN B 1 318 ? 11.844 31.312 -12.141 1 92.31 318 ASN B N 1
ATOM 7725 C CA . ASN B 1 318 ? 11.172 32.531 -12.594 1 92.31 318 ASN B CA 1
ATOM 7726 C C . ASN B 1 318 ? 10.352 33.156 -11.469 1 92.31 318 ASN B C 1
ATOM 7728 O O . ASN B 1 318 ? 9.125 33.219 -11.555 1 92.31 318 ASN B O 1
ATOM 7732 N N . PRO B 1 319 ? 11.008 33.688 -10.594 1 89.31 319 PRO B N 1
ATOM 7733 C CA . PRO B 1 319 ? 10.344 34.156 -9.367 1 89.31 319 PRO B CA 1
ATOM 7734 C C . PRO B 1 319 ? 9.328 35.25 -9.625 1 89.31 319 PRO B C 1
ATOM 7736 O O . PRO B 1 319 ? 8.461 35.5 -8.789 1 89.31 319 PRO B O 1
ATOM 7739 N N . ASN B 1 320 ? 9.367 35.875 -10.766 1 90.38 320 ASN B N 1
ATOM 7740 C CA . ASN B 1 320 ? 8.461 36.969 -11.047 1 90.38 320 ASN B CA 1
ATOM 7741 C C . ASN B 1 320 ? 7.172 36.5 -11.695 1 90.38 320 ASN B C 1
ATOM 7743 O O . ASN B 1 320 ? 6.227 37.25 -11.867 1 90.38 320 ASN B O 1
ATOM 7747 N N . SER B 1 321 ? 7.125 35.25 -11.969 1 89.38 321 SER B N 1
ATOM 7748 C CA . SER B 1 321 ? 5.91 34.688 -12.57 1 89.38 321 SER B CA 1
ATOM 7749 C C . SER B 1 321 ? 4.875 34.344 -11.5 1 89.38 321 SER B C 1
ATOM 7751 O O . SER B 1 321 ? 5.219 33.844 -10.43 1 89.38 321 SER B O 1
ATOM 7753 N N . ASN B 1 322 ? 3.656 34.625 -11.758 1 87.19 322 ASN B N 1
ATOM 7754 C CA . ASN B 1 322 ? 2.559 34.281 -10.859 1 87.19 322 ASN B CA 1
ATOM 7755 C C . ASN B 1 322 ? 1.771 33.094 -11.398 1 87.19 322 ASN B C 1
ATOM 7757 O O . ASN B 1 322 ? 0.689 32.781 -10.891 1 87.19 322 ASN B O 1
ATOM 7761 N N . GLU B 1 323 ? 2.328 32.531 -12.383 1 89.19 323 GLU B N 1
ATOM 7762 C CA . GLU B 1 323 ? 1.651 31.359 -12.953 1 89.19 323 GLU B CA 1
ATOM 7763 C C . GLU B 1 323 ? 2.084 30.078 -12.25 1 89.19 323 GLU B C 1
ATOM 7765 O O . GLU B 1 323 ? 3.275 29.859 -12.031 1 89.19 323 GLU B O 1
ATOM 7770 N N . GLU B 1 324 ? 1.101 29.297 -11.883 1 91.38 324 GLU B N 1
ATOM 7771 C CA . GLU B 1 324 ? 1.427 28 -11.281 1 91.38 324 GLU B CA 1
ATOM 7772 C C . GLU B 1 324 ? 1.993 27.031 -12.32 1 91.38 324 GLU B C 1
ATOM 7774 O O . GLU B 1 324 ? 1.616 27.094 -13.492 1 91.38 324 GLU B O 1
ATOM 7779 N N . LEU B 1 325 ? 2.816 26.188 -11.891 1 92.69 325 LEU B N 1
ATOM 7780 C CA . LEU B 1 325 ? 3.496 25.219 -12.75 1 92.69 325 LEU B CA 1
ATOM 7781 C C . LEU B 1 325 ? 2.691 23.922 -12.852 1 92.69 325 LEU B C 1
ATOM 7783 O O . LEU B 1 325 ? 2.037 23.516 -11.891 1 92.69 325 LEU B O 1
ATOM 7787 N N . SER B 1 326 ? 2.775 23.344 -14.141 1 94.62 326 SER B N 1
ATOM 7788 C CA . SER B 1 326 ? 2.277 21.984 -14.234 1 94.62 326 SER B CA 1
ATOM 7789 C C . SER B 1 326 ? 3.012 21.047 -13.273 1 94.62 326 SER B C 1
ATOM 7791 O O . SER B 1 326 ? 4.242 21.062 -13.211 1 94.62 326 SER B O 1
ATOM 7793 N N . VAL B 1 327 ? 2.283 20.312 -12.539 1 95.56 327 VAL B N 1
ATOM 7794 C CA . VAL B 1 327 ? 2.891 19.406 -11.562 1 95.56 327 VAL B CA 1
ATOM 7795 C C . VAL B 1 327 ? 3.854 18.453 -12.266 1 95.56 327 VAL B C 1
ATOM 7797 O O . VAL B 1 327 ? 4.883 18.078 -11.703 1 95.56 327 VAL B O 1
ATOM 7800 N N . LEU B 1 328 ? 3.598 18.156 -13.539 1 97.81 328 LEU B N 1
ATOM 7801 C CA . LEU B 1 328 ? 4.422 17.234 -14.305 1 97.81 328 LEU B CA 1
ATOM 7802 C C . LEU B 1 328 ? 5.785 17.844 -14.609 1 97.81 328 LEU B C 1
ATOM 7804 O O . LEU B 1 328 ? 6.711 17.141 -15.016 1 97.81 328 LEU B O 1
ATOM 7808 N N . ASP B 1 329 ? 5.945 19.125 -14.406 1 96.38 329 ASP B N 1
ATOM 7809 C CA . ASP B 1 329 ? 7.195 19.812 -14.734 1 96.38 329 ASP B CA 1
ATOM 7810 C C . ASP B 1 329 ? 8.18 19.734 -13.57 1 96.38 329 ASP B C 1
ATOM 7812 O O . ASP B 1 329 ? 9.367 20.031 -13.734 1 96.38 329 ASP B O 1
ATOM 7816 N N . TYR B 1 330 ? 7.711 19.391 -12.406 1 94.88 330 TYR B N 1
ATOM 7817 C CA . TYR B 1 330 ? 8.625 19.234 -11.273 1 94.88 330 TYR B CA 1
ATOM 7818 C C . TYR B 1 330 ? 9.477 17.969 -11.438 1 94.88 330 TYR B C 1
ATOM 7820 O O . TYR B 1 330 ? 8.961 16.906 -11.781 1 94.88 330 TYR B O 1
ATOM 7828 N N . GLN B 1 331 ? 10.711 18.078 -11.148 1 94.19 331 GLN B N 1
ATOM 7829 C CA . GLN B 1 331 ? 11.656 16.969 -11.266 1 94.19 331 GLN B CA 1
ATOM 7830 C C . GLN B 1 331 ? 11.242 15.797 -10.375 1 94.19 331 GLN B C 1
ATOM 7832 O O . GLN B 1 331 ? 11.344 14.633 -10.781 1 94.19 331 GLN B O 1
ATOM 7837 N N . THR B 1 332 ? 10.773 16.062 -9.195 1 93.69 332 THR B N 1
ATOM 7838 C CA . THR B 1 332 ? 10.391 15.008 -8.266 1 93.69 332 THR B CA 1
ATOM 7839 C C . THR B 1 332 ? 9.234 14.18 -8.82 1 93.69 332 THR B C 1
ATOM 7841 O O . THR B 1 332 ? 9.195 12.961 -8.648 1 93.69 332 THR B O 1
ATOM 7844 N N . GLN B 1 333 ? 8.25 14.898 -9.484 1 97.19 333 GLN B N 1
ATOM 7845 C CA . GLN B 1 333 ? 7.117 14.195 -10.078 1 97.19 333 GLN B CA 1
ATOM 7846 C C . GLN B 1 333 ? 7.57 13.297 -11.227 1 97.19 333 GLN B C 1
ATOM 7848 O O . GLN B 1 333 ? 7.102 12.164 -11.359 1 97.19 333 GLN B O 1
ATOM 7853 N N . GLN B 1 334 ? 8.492 13.797 -12.039 1 98.25 334 GLN B N 1
ATOM 7854 C CA . GLN B 1 334 ? 9.031 13.031 -13.156 1 98.25 334 GLN B CA 1
ATOM 7855 C C . GLN B 1 334 ? 9.82 11.82 -12.664 1 98.25 334 GLN B C 1
ATOM 7857 O O . GLN B 1 334 ? 9.648 10.711 -13.18 1 98.25 334 GLN B O 1
ATOM 7862 N N . TYR B 1 335 ? 10.609 12.016 -11.641 1 96.94 335 TYR B N 1
ATOM 7863 C CA . TYR B 1 335 ? 11.43 10.938 -11.086 1 96.94 335 TYR B CA 1
ATOM 7864 C C . TYR B 1 335 ? 10.555 9.828 -10.523 1 96.94 335 TYR B C 1
ATOM 7866 O O . TYR B 1 335 ? 10.945 8.656 -10.523 1 96.94 335 TYR B O 1
ATOM 7874 N N . ARG B 1 336 ? 9.414 10.164 -10.039 1 97.06 336 ARG B N 1
ATOM 7875 C CA . ARG B 1 336 ? 8.5 9.188 -9.461 1 97.06 336 ARG B CA 1
ATOM 7876 C C . ARG B 1 336 ? 7.746 8.43 -10.547 1 97.06 336 ARG B C 1
ATOM 7878 O O . ARG B 1 336 ? 7.551 7.219 -10.453 1 97.06 336 ARG B O 1
ATOM 7885 N N . LEU B 1 337 ? 7.359 9.109 -11.633 1 98.75 337 LEU B N 1
ATOM 7886 C CA . LEU B 1 337 ? 6.367 8.562 -12.555 1 98.75 337 LEU B CA 1
ATOM 7887 C C . LEU B 1 337 ? 7.035 7.941 -13.773 1 98.75 337 LEU B C 1
ATOM 7889 O O . LEU B 1 337 ? 6.609 6.891 -14.258 1 98.75 337 LEU B O 1
ATOM 7893 N N . PHE B 1 338 ? 8.094 8.57 -14.305 1 98.88 338 PHE B N 1
ATOM 7894 C CA . PHE B 1 338 ? 8.625 8.141 -15.586 1 98.88 338 PHE B CA 1
ATOM 7895 C C . PHE B 1 338 ? 9.312 6.785 -15.461 1 98.88 338 PHE B C 1
ATOM 7897 O O . PHE B 1 338 ? 9.188 5.934 -16.344 1 98.88 338 PHE B O 1
ATOM 7904 N N . PRO B 1 339 ? 10.062 6.5 -14.367 1 98.75 339 PRO B N 1
ATOM 7905 C CA . PRO B 1 339 ? 10.586 5.141 -14.211 1 98.75 339 PRO B CA 1
ATOM 7906 C C . PRO B 1 339 ? 9.477 4.09 -14.125 1 98.75 339 PRO B C 1
ATOM 7908 O O . PRO B 1 339 ? 9.648 2.969 -14.609 1 98.75 339 PRO B O 1
ATOM 7911 N N . LEU B 1 340 ? 8.375 4.418 -13.508 1 98.88 340 LEU B N 1
ATOM 7912 C CA . LEU B 1 340 ? 7.242 3.498 -13.438 1 98.88 340 LEU B CA 1
ATOM 7913 C C . LEU B 1 340 ? 6.629 3.285 -14.82 1 98.88 340 LEU B C 1
ATOM 7915 O O . LEU B 1 340 ? 6.219 2.172 -15.156 1 98.88 340 LEU B O 1
ATOM 7919 N N . LEU B 1 341 ? 6.551 4.371 -15.57 1 98.94 341 LEU B N 1
ATOM 7920 C CA . LEU B 1 341 ? 6.098 4.246 -16.953 1 98.94 341 LEU B CA 1
ATOM 7921 C C . LEU B 1 341 ? 7.004 3.309 -17.734 1 98.94 341 LEU B C 1
ATOM 7923 O O . LEU B 1 341 ? 6.52 2.43 -18.453 1 98.94 341 LEU B O 1
ATOM 7927 N N . ALA B 1 342 ? 8.281 3.498 -17.562 1 98.94 342 ALA B N 1
ATOM 7928 C CA . ALA B 1 342 ? 9.258 2.621 -18.219 1 98.94 342 ALA B CA 1
ATOM 7929 C C . ALA B 1 342 ? 9.07 1.173 -17.766 1 98.94 342 ALA B C 1
ATOM 7931 O O . ALA B 1 342 ? 9.125 0.254 -18.594 1 98.94 342 ALA B O 1
ATOM 7932 N N . ALA B 1 343 ? 8.836 0.962 -16.516 1 98.94 343 ALA B N 1
ATOM 7933 C CA . ALA B 1 343 ? 8.602 -0.377 -15.984 1 98.94 343 ALA B CA 1
ATOM 7934 C C . ALA B 1 343 ? 7.336 -0.988 -16.578 1 98.94 343 ALA B C 1
ATOM 7936 O O . ALA B 1 343 ? 7.301 -2.182 -16.891 1 98.94 343 ALA B O 1
ATOM 7937 N N . ALA B 1 344 ? 6.277 -0.194 -16.703 1 98.94 344 ALA B N 1
ATOM 7938 C CA . ALA B 1 344 ? 5.035 -0.684 -17.297 1 98.94 344 ALA B CA 1
ATOM 7939 C C . ALA B 1 344 ? 5.273 -1.192 -18.719 1 98.94 344 ALA B C 1
ATOM 7941 O O . ALA B 1 344 ? 4.773 -2.256 -19.094 1 98.94 344 ALA B O 1
ATOM 7942 N N . TYR B 1 345 ? 6.051 -0.438 -19.469 1 98.94 345 TYR B N 1
ATOM 7943 C CA . TYR B 1 345 ? 6.41 -0.871 -20.812 1 98.94 345 TYR B CA 1
ATOM 7944 C C . TYR B 1 345 ? 7.238 -2.148 -20.781 1 98.94 345 TYR B C 1
ATOM 7946 O O . TYR B 1 345 ? 6.945 -3.109 -21.484 1 98.94 345 TYR B O 1
ATOM 7954 N N . ALA B 1 346 ? 8.227 -2.188 -19.906 1 98.88 346 ALA B N 1
ATOM 7955 C CA . ALA B 1 346 ? 9.117 -3.342 -19.812 1 98.88 346 ALA B CA 1
ATOM 7956 C C . ALA B 1 346 ? 8.344 -4.605 -19.469 1 98.88 346 ALA B C 1
ATOM 7958 O O . ALA B 1 346 ? 8.523 -5.648 -20.094 1 98.88 346 ALA B O 1
ATOM 7959 N N . ILE B 1 347 ? 7.469 -4.535 -18.516 1 98.81 347 ILE B N 1
ATOM 7960 C CA . ILE B 1 347 ? 6.746 -5.703 -18.016 1 98.81 347 ILE B CA 1
ATOM 7961 C C . ILE B 1 347 ? 5.711 -6.145 -19.047 1 98.81 347 ILE B C 1
ATOM 7963 O O . ILE B 1 347 ? 5.543 -7.344 -19.281 1 98.81 347 ILE B O 1
ATOM 7967 N N . THR B 1 348 ? 5.02 -5.195 -19.656 1 98.56 348 THR B N 1
ATOM 7968 C CA . THR B 1 348 ? 4.012 -5.539 -20.656 1 98.56 348 THR B CA 1
ATOM 7969 C C . THR B 1 348 ? 4.652 -6.219 -21.859 1 98.56 348 THR B C 1
ATOM 7971 O O . THR B 1 348 ? 4.156 -7.242 -22.344 1 98.56 348 THR B O 1
ATOM 7974 N N . LEU B 1 349 ? 5.746 -5.672 -22.328 1 98.56 349 LEU B N 1
ATOM 7975 C CA . LEU B 1 349 ? 6.43 -6.242 -23.484 1 98.56 349 LEU B CA 1
ATOM 7976 C C . LEU B 1 349 ? 7.023 -7.605 -23.141 1 98.56 349 LEU B C 1
ATOM 7978 O O . LEU B 1 349 ? 7.008 -8.523 -23.969 1 98.56 349 LEU B O 1
ATOM 7982 N N . THR B 1 350 ? 7.551 -7.711 -21.938 1 98.12 350 THR B N 1
ATOM 7983 C CA . THR B 1 350 ? 8.008 -9.016 -21.469 1 98.12 350 THR B CA 1
ATOM 7984 C C . THR B 1 350 ? 6.84 -10 -21.375 1 98.12 350 THR B C 1
ATOM 7986 O O . THR B 1 350 ? 6.984 -11.172 -21.719 1 98.12 350 THR B O 1
ATOM 7989 N N . GLY B 1 351 ? 5.691 -9.508 -20.891 1 97.19 351 GLY B N 1
ATOM 7990 C CA . GLY B 1 351 ? 4.496 -10.336 -20.875 1 97.19 351 GLY B CA 1
ATOM 7991 C C . GLY B 1 351 ? 4.117 -10.875 -22.234 1 97.19 351 GLY B C 1
ATOM 7992 O O . GLY B 1 351 ? 3.705 -12.031 -22.359 1 97.19 351 GLY B O 1
ATOM 7993 N N . ASN B 1 352 ? 4.281 -10.07 -23.281 1 96.5 352 ASN B N 1
ATOM 7994 C CA . ASN B 1 352 ? 4.047 -10.523 -24.641 1 96.5 352 ASN B CA 1
ATOM 7995 C C . ASN B 1 352 ? 4.996 -11.648 -25.031 1 96.5 352 ASN B C 1
ATOM 7997 O O . ASN B 1 352 ? 4.582 -12.633 -25.656 1 96.5 352 ASN B O 1
ATOM 8001 N N . GLN B 1 353 ? 6.199 -11.516 -24.625 1 93.94 353 GLN B N 1
ATOM 8002 C CA . GLN B 1 353 ? 7.191 -12.539 -24.922 1 93.94 353 GLN B CA 1
ATOM 8003 C C . GLN B 1 353 ? 6.902 -13.828 -24.156 1 93.94 353 GLN B C 1
ATOM 8005 O O . GLN B 1 353 ? 7.113 -14.922 -24.672 1 93.94 353 GLN B O 1
ATOM 8010 N N . MET B 1 354 ? 6.426 -13.68 -22.922 1 92.94 354 MET B N 1
ATOM 8011 C CA . MET B 1 354 ? 6.066 -14.844 -22.109 1 92.94 354 MET B CA 1
ATOM 8012 C C . MET B 1 354 ? 4.879 -15.578 -22.734 1 92.94 354 MET B C 1
ATOM 8014 O O . MET B 1 354 ? 4.812 -16.812 -22.688 1 92.94 354 MET B O 1
ATOM 8018 N N . ASP B 1 355 ? 3.973 -14.805 -23.266 1 90.81 355 ASP B N 1
ATOM 8019 C CA . ASP B 1 355 ? 2.842 -15.422 -23.969 1 90.81 355 ASP B CA 1
ATOM 8020 C C . ASP B 1 355 ? 3.311 -16.266 -25.141 1 90.81 355 ASP B C 1
ATOM 8022 O O . ASP B 1 355 ? 2.848 -17.391 -25.328 1 90.81 355 ASP B O 1
ATOM 8026 N N . ALA B 1 356 ? 4.207 -15.734 -25.891 1 90.56 356 ALA B N 1
ATOM 8027 C CA . ALA B 1 356 ? 4.762 -16.469 -27.031 1 90.56 356 ALA B CA 1
ATOM 8028 C C . ALA B 1 356 ? 5.543 -17.688 -26.562 1 90.56 356 ALA B C 1
ATOM 8030 O O . ALA B 1 356 ? 5.438 -18.766 -27.172 1 90.56 356 ALA B O 1
ATOM 8031 N N . PHE B 1 357 ? 6.273 -17.531 -25.547 1 90.5 357 PHE B N 1
ATOM 8032 C CA . PHE B 1 357 ? 7.047 -18.625 -24.969 1 90.5 357 PHE B CA 1
ATOM 8033 C C . PHE B 1 357 ? 6.129 -19.734 -24.484 1 90.5 357 PHE B C 1
ATOM 8035 O O . PHE B 1 357 ? 6.418 -20.922 -24.672 1 90.5 357 PHE B O 1
ATOM 8042 N N . SER B 1 358 ? 5.082 -19.344 -23.828 1 89.75 358 SER B N 1
ATOM 8043 C CA . SER B 1 358 ? 4.109 -20.297 -23.328 1 89.75 358 SER B CA 1
ATOM 8044 C C . SER B 1 358 ? 3.537 -21.156 -24.438 1 89.75 358 SER B C 1
ATOM 8046 O O . SER B 1 358 ? 3.363 -22.359 -24.281 1 89.75 358 SER B O 1
ATOM 8048 N N . LEU B 1 359 ? 3.293 -20.562 -25.578 1 87.56 359 LEU B N 1
ATOM 8049 C CA . LEU B 1 359 ? 2.775 -21.281 -26.734 1 87.56 359 LEU B CA 1
ATOM 8050 C C . LEU B 1 359 ? 3.824 -22.25 -27.297 1 87.56 359 LEU B C 1
ATOM 8052 O O . LEU B 1 359 ? 3.508 -23.375 -27.656 1 87.56 359 LEU B O 1
ATOM 8056 N N . GLN B 1 360 ? 4.992 -21.766 -27.312 1 88.94 360 GLN B N 1
ATOM 8057 C CA . GLN B 1 360 ? 6.094 -22.609 -27.781 1 88.94 360 GLN B CA 1
ATOM 8058 C C . GLN B 1 360 ? 6.301 -23.812 -26.859 1 88.94 360 GLN B C 1
ATOM 8060 O O . GLN B 1 360 ? 6.492 -24.938 -27.312 1 88.94 360 GLN B O 1
ATOM 8065 N N . LEU B 1 361 ? 6.285 -23.516 -25.625 1 87.81 361 LEU B N 1
ATOM 8066 C CA . LEU B 1 361 ? 6.465 -24.578 -24.625 1 87.81 361 LEU B CA 1
ATOM 8067 C C . LEU B 1 361 ? 5.336 -25.594 -24.703 1 87.81 361 LEU B C 1
ATOM 8069 O O . LEU B 1 361 ? 5.566 -26.797 -24.562 1 87.81 361 LEU B O 1
ATOM 8073 N N . ALA B 1 362 ? 4.137 -25.125 -24.906 1 84.88 362 ALA B N 1
ATOM 8074 C CA . ALA B 1 362 ? 2.994 -26.016 -25.062 1 84.88 362 ALA B CA 1
ATOM 8075 C C . ALA B 1 362 ? 3.195 -26.969 -26.25 1 84.88 362 ALA B C 1
ATOM 8077 O O . ALA B 1 362 ? 2.9 -28.156 -26.156 1 84.88 362 ALA B O 1
ATOM 8078 N N . ASP B 1 363 ? 3.689 -26.406 -27.281 1 87.81 363 ASP B N 1
ATOM 8079 C CA . ASP B 1 363 ? 3.959 -27.188 -28.484 1 87.81 363 ASP B CA 1
ATOM 8080 C C . ASP B 1 363 ? 5.066 -28.219 -28.234 1 87.81 363 ASP B C 1
ATOM 8082 O O . ASP B 1 363 ? 4.969 -29.359 -28.688 1 87.81 363 ASP B O 1
ATOM 8086 N N . GLN B 1 364 ? 6.047 -27.828 -27.516 1 86.31 364 GLN B N 1
ATOM 8087 C CA . GLN B 1 364 ? 7.156 -28.719 -27.203 1 86.31 364 GLN B CA 1
ATOM 8088 C C . GLN B 1 364 ? 6.699 -29.875 -26.312 1 86.31 364 GLN B C 1
ATOM 8090 O O . GLN B 1 364 ? 7.074 -31.016 -26.547 1 86.31 364 GLN B O 1
ATOM 8095 N N . ILE B 1 365 ? 5.969 -29.578 -25.391 1 82.81 365 ILE B N 1
ATOM 8096 C CA . ILE B 1 365 ? 5.477 -30.578 -24.453 1 82.81 365 ILE B CA 1
ATOM 8097 C C . ILE B 1 365 ? 4.57 -31.562 -25.188 1 82.81 365 ILE B C 1
ATOM 8099 O O . ILE B 1 365 ? 4.633 -32.781 -24.938 1 82.81 365 ILE B O 1
ATOM 8103 N N . LYS B 1 366 ? 3.787 -31.047 -26.094 1 79.19 366 LYS B N 1
ATOM 8104 C CA . LYS B 1 366 ? 2.922 -31.891 -26.906 1 79.19 366 LYS B CA 1
ATOM 8105 C C . LYS B 1 366 ? 3.738 -32.906 -27.719 1 79.19 366 LYS B C 1
ATOM 8107 O O . LYS B 1 366 ? 3.287 -34.031 -27.953 1 79.19 366 LYS B O 1
ATOM 8112 N N . HIS B 1 367 ? 4.945 -32.5 -28.016 1 84.75 367 HIS B N 1
ATOM 8113 C CA . HIS B 1 367 ? 5.805 -33.344 -28.812 1 84.75 367 HIS B CA 1
ATOM 8114 C C . HIS B 1 367 ? 6.812 -34.094 -27.938 1 84.75 367 HIS B C 1
ATOM 8116 O O . HIS B 1 367 ? 7.832 -34.594 -28.438 1 84.75 367 HIS B O 1
ATOM 8122 N N . GLY B 1 368 ? 6.621 -34.031 -26.609 1 78.12 368 GLY B N 1
ATOM 8123 C CA . GLY B 1 368 ? 7.367 -34.844 -25.672 1 78.12 368 GLY B CA 1
ATOM 8124 C C . GLY B 1 368 ? 8.711 -34.25 -25.281 1 78.12 368 GLY B C 1
ATOM 8125 O O . GLY B 1 368 ? 9.57 -34.938 -24.75 1 78.12 368 GLY B O 1
ATOM 8126 N N . ASP B 1 369 ? 8.961 -33.031 -25.547 1 82.75 369 ASP B N 1
ATOM 8127 C CA . ASP B 1 369 ? 10.211 -32.375 -25.219 1 82.75 369 ASP B CA 1
ATOM 8128 C C . ASP B 1 369 ? 10.047 -31.484 -23.984 1 82.75 369 ASP B C 1
ATOM 8130 O O . ASP B 1 369 ? 9.531 -30.375 -24.078 1 82.75 369 ASP B O 1
ATOM 8134 N N . PRO B 1 370 ? 10.539 -31.906 -22.828 1 81.75 370 PRO B N 1
ATOM 8135 C CA . PRO B 1 370 ? 10.383 -31.109 -21.609 1 81.75 370 PRO B CA 1
ATOM 8136 C C . PRO B 1 370 ? 11.586 -30.219 -21.328 1 81.75 370 PRO B C 1
ATOM 8138 O O . PRO B 1 370 ? 11.727 -29.703 -20.219 1 81.75 370 PRO B O 1
ATOM 8141 N N . SER B 1 371 ? 12.422 -30 -22.312 1 79 371 SER B N 1
ATOM 8142 C CA . SER B 1 371 ? 13.734 -29.406 -22.062 1 79 371 SER B CA 1
ATOM 8143 C C . SER B 1 371 ? 13.602 -27.969 -21.578 1 79 371 SER B C 1
ATOM 8145 O O . SER B 1 371 ? 14.453 -27.469 -20.828 1 79 371 SER B O 1
ATOM 8147 N N . MET B 1 372 ? 12.445 -27.328 -21.891 1 87.06 372 MET B N 1
ATOM 8148 C CA . MET B 1 372 ? 12.328 -25.922 -21.562 1 87.06 372 MET B CA 1
ATOM 8149 C C . MET B 1 372 ? 11.438 -25.719 -20.328 1 87.06 372 MET B C 1
ATOM 8151 O O . MET B 1 372 ? 11.242 -24.594 -19.875 1 87.06 372 MET B O 1
ATOM 8155 N N . LEU B 1 373 ? 11.062 -26.781 -19.781 1 87.38 373 LEU B N 1
ATOM 8156 C CA . LEU B 1 373 ? 10.141 -26.719 -18.656 1 87.38 373 LEU B CA 1
ATOM 8157 C C . LEU B 1 373 ? 10.812 -26.078 -17.438 1 87.38 373 LEU B C 1
ATOM 8159 O O . LEU B 1 373 ? 10.203 -25.266 -16.734 1 87.38 373 LEU B O 1
ATOM 8163 N N . VAL B 1 374 ? 12.062 -26.453 -17.203 1 88.06 374 VAL B N 1
ATOM 8164 C CA . VAL B 1 374 ? 12.773 -25.922 -16.031 1 88.06 374 VAL B CA 1
ATOM 8165 C C . VAL B 1 374 ? 13.047 -24.438 -16.219 1 88.06 374 VAL B C 1
ATOM 8167 O O . VAL B 1 374 ? 13.016 -23.672 -15.258 1 88.06 374 VAL B O 1
ATOM 8170 N N . VAL B 1 375 ? 13.305 -24.062 -17.438 1 91.19 375 VAL B N 1
ATOM 8171 C CA . VAL B 1 375 ? 13.523 -22.656 -17.766 1 91.19 375 VAL B CA 1
ATOM 8172 C C . VAL B 1 375 ? 12.227 -21.875 -17.578 1 91.19 375 VAL B C 1
ATOM 8174 O O . VAL B 1 375 ? 12.234 -20.781 -17 1 91.19 375 VAL B O 1
ATOM 8177 N N . GLY B 1 376 ? 11.156 -22.484 -18.078 1 92.38 376 GLY B N 1
ATOM 8178 C CA . GLY B 1 376 ? 9.852 -21.859 -17.922 1 92.38 376 GLY B CA 1
ATOM 8179 C C . GLY B 1 376 ? 9.469 -21.656 -16.453 1 92.38 376 GLY B C 1
ATOM 8180 O O . GLY B 1 376 ? 8.867 -20.641 -16.109 1 92.38 376 GLY B O 1
ATOM 8181 N N . HIS B 1 377 ? 9.867 -22.594 -15.672 1 93.06 377 HIS B N 1
ATOM 8182 C CA . HIS B 1 377 ? 9.57 -22.516 -14.242 1 93.06 377 HIS B CA 1
ATOM 8183 C C . HIS B 1 377 ? 10.336 -21.391 -13.578 1 93.06 377 HIS B C 1
ATOM 8185 O O . HIS B 1 377 ? 9.758 -20.578 -12.859 1 93.06 377 HIS B O 1
ATOM 8191 N N . ALA B 1 378 ? 11.609 -21.281 -13.859 1 95 378 ALA B N 1
ATOM 8192 C CA . ALA B 1 378 ? 12.438 -20.219 -13.281 1 95 378 ALA B CA 1
ATOM 8193 C C . ALA B 1 378 ? 11.945 -18.844 -13.727 1 95 378 ALA B C 1
ATOM 8195 O O . ALA B 1 378 ? 11.781 -17.938 -12.898 1 95 378 ALA B O 1
ATOM 8196 N N . MET B 1 379 ? 11.656 -18.719 -14.961 1 95 379 MET B N 1
ATOM 8197 C CA . MET B 1 379 ? 11.258 -17.438 -15.531 1 95 379 MET B CA 1
ATOM 8198 C C . MET B 1 379 ? 9.883 -17.016 -15.016 1 95 379 MET B C 1
ATOM 8200 O O . MET B 1 379 ? 9.68 -15.859 -14.648 1 95 379 MET B O 1
ATOM 8204 N N . SER B 1 380 ? 8.977 -18 -15.008 1 94.94 380 SER B N 1
ATOM 8205 C CA . SER B 1 380 ? 7.617 -17.656 -14.586 1 94.94 380 SER B CA 1
ATOM 8206 C C . SER B 1 380 ? 7.578 -17.281 -13.109 1 94.94 380 SER B C 1
ATOM 8208 O O . SER B 1 380 ? 6.898 -16.328 -12.727 1 94.94 380 SER B O 1
ATOM 8210 N N . CYS B 1 381 ? 8.336 -17.953 -12.234 1 96.06 381 CYS B N 1
ATOM 8211 C CA . CYS B 1 381 ? 8.398 -17.641 -10.812 1 96.06 381 CYS B CA 1
ATOM 8212 C C . CYS B 1 381 ? 9.016 -16.266 -10.586 1 96.06 381 CYS B C 1
ATOM 8214 O O . CYS B 1 381 ? 8.438 -15.43 -9.891 1 96.06 381 CYS B O 1
ATOM 8216 N N . GLY B 1 382 ? 10.102 -16.062 -11.242 1 97.38 382 GLY B N 1
ATOM 8217 C CA . GLY B 1 382 ? 10.789 -14.789 -11.07 1 97.38 382 GLY B CA 1
ATOM 8218 C C . GLY B 1 382 ? 9.992 -13.602 -11.57 1 97.38 382 GLY B C 1
ATOM 8219 O O . GLY B 1 382 ? 9.875 -12.586 -10.875 1 97.38 382 GLY B O 1
ATOM 8220 N N . LEU B 1 383 ? 9.453 -13.734 -12.742 1 97.62 383 LEU B N 1
ATOM 8221 C CA . LEU B 1 383 ? 8.742 -12.617 -13.367 1 97.62 383 LEU B CA 1
ATOM 8222 C C . LEU B 1 383 ? 7.434 -12.336 -12.641 1 97.62 383 LEU B C 1
ATOM 8224 O O . LEU B 1 383 ? 7.023 -11.172 -12.523 1 97.62 383 LEU B O 1
ATOM 8228 N N . LYS B 1 384 ? 6.762 -13.398 -12.188 1 96.56 384 LYS B N 1
ATOM 8229 C CA . LYS B 1 384 ? 5.551 -13.164 -11.398 1 96.56 384 LYS B CA 1
ATOM 8230 C C . LYS B 1 384 ? 5.859 -12.336 -10.156 1 96.56 384 LYS B C 1
ATOM 8232 O O . LYS B 1 384 ? 5.133 -11.391 -9.844 1 96.56 384 LYS B O 1
ATOM 8237 N N . VAL B 1 385 ? 6.953 -12.656 -9.531 1 97.38 385 VAL B N 1
ATOM 8238 C CA . VAL B 1 385 ? 7.348 -11.977 -8.297 1 97.38 385 VAL B CA 1
ATOM 8239 C C . VAL B 1 385 ? 7.676 -10.516 -8.602 1 97.38 385 VAL B C 1
ATOM 8241 O O . VAL B 1 385 ? 7.07 -9.602 -8.023 1 97.38 385 VAL B O 1
ATOM 8244 N N . LEU B 1 386 ? 8.5 -10.258 -9.523 1 98.06 386 LEU B N 1
ATOM 8245 C CA . LEU B 1 386 ? 9.008 -8.914 -9.773 1 98.06 386 LEU B CA 1
ATOM 8246 C C . LEU B 1 386 ? 7.926 -8.031 -10.391 1 98.06 386 LEU B C 1
ATOM 8248 O O . LEU B 1 386 ? 7.773 -6.871 -10 1 98.06 386 LEU B O 1
ATOM 8252 N N . ALA B 1 387 ? 7.199 -8.57 -11.336 1 98.19 387 ALA B N 1
ATOM 8253 C CA . ALA B 1 387 ? 6.16 -7.797 -12.008 1 98.19 387 ALA B CA 1
ATOM 8254 C C . ALA B 1 387 ? 5.055 -7.402 -11.023 1 98.19 387 ALA B C 1
ATOM 8256 O O . ALA B 1 387 ? 4.605 -6.254 -11.016 1 98.19 387 ALA B O 1
ATOM 8257 N N . SER B 1 388 ? 4.59 -8.367 -10.211 1 97.62 388 SER B N 1
ATOM 8258 C CA . SER B 1 388 ? 3.535 -8.055 -9.25 1 97.62 388 SER B CA 1
ATOM 8259 C C . SER B 1 388 ? 4.02 -7.047 -8.203 1 97.62 388 SER B C 1
ATOM 8261 O O . SER B 1 388 ? 3.281 -6.133 -7.832 1 97.62 388 SER B O 1
ATOM 8263 N N . GLU B 1 389 ? 5.281 -7.18 -7.797 1 97.69 389 GLU B N 1
ATOM 8264 C CA . GLU B 1 389 ? 5.855 -6.254 -6.828 1 97.69 389 GLU B CA 1
ATOM 8265 C C . GLU B 1 389 ? 5.957 -4.844 -7.402 1 97.69 389 GLU B C 1
ATOM 8267 O O . GLU B 1 389 ? 5.574 -3.871 -6.75 1 97.69 389 GLU B O 1
ATOM 8272 N N . MET B 1 390 ? 6.449 -4.734 -8.586 1 98.06 390 MET B N 1
ATOM 8273 C CA . MET B 1 390 ? 6.602 -3.434 -9.227 1 98.06 390 MET B CA 1
ATOM 8274 C C . MET B 1 390 ? 5.242 -2.783 -9.469 1 98.06 390 MET B C 1
ATOM 8276 O O . MET B 1 390 ? 5.09 -1.573 -9.305 1 98.06 390 MET B O 1
ATOM 8280 N N . ALA B 1 391 ? 4.312 -3.605 -9.844 1 98.44 391 ALA B N 1
ATOM 8281 C CA . ALA B 1 391 ? 2.977 -3.068 -10.094 1 98.44 391 ALA B CA 1
ATOM 8282 C C . ALA B 1 391 ? 2.34 -2.547 -8.812 1 98.44 391 ALA B C 1
ATOM 8284 O O . ALA B 1 391 ? 1.861 -1.411 -8.766 1 98.44 391 ALA B O 1
ATOM 8285 N N . CYS B 1 392 ? 2.361 -3.338 -7.746 1 98.12 392 CYS B N 1
ATOM 8286 C CA . CYS B 1 392 ? 1.736 -2.943 -6.488 1 98.12 392 CYS B CA 1
ATOM 8287 C C . CYS B 1 392 ? 2.412 -1.707 -5.906 1 98.12 392 CYS B C 1
ATOM 8289 O O . CYS B 1 392 ? 1.742 -0.734 -5.559 1 98.12 392 CYS B O 1
ATOM 8291 N N . ASN B 1 393 ? 3.713 -1.736 -5.84 1 98.12 393 ASN B N 1
ATOM 8292 C CA . ASN B 1 393 ? 4.445 -0.598 -5.297 1 98.12 393 ASN B CA 1
ATOM 8293 C C . ASN B 1 393 ? 4.305 0.635 -6.184 1 98.12 393 ASN B C 1
ATOM 8295 O O . ASN B 1 393 ? 4.207 1.757 -5.688 1 98.12 393 ASN B O 1
ATOM 8299 N N . GLY B 1 394 ? 4.32 0.376 -7.48 1 98.75 394 GLY B N 1
ATOM 8300 C CA . GLY B 1 394 ? 4.184 1.477 -8.422 1 98.75 394 GLY B CA 1
ATOM 8301 C C . GLY B 1 394 ? 2.824 2.146 -8.359 1 98.75 394 GLY B C 1
ATOM 8302 O O . GLY B 1 394 ? 2.729 3.375 -8.422 1 98.75 394 GLY B O 1
ATOM 8303 N N . ILE B 1 395 ? 1.778 1.389 -8.25 1 98.75 395 ILE B N 1
ATOM 8304 C CA . ILE B 1 395 ? 0.431 1.94 -8.156 1 98.75 395 ILE B CA 1
ATOM 8305 C C . ILE B 1 395 ? 0.31 2.797 -6.898 1 98.75 395 ILE B C 1
ATOM 8307 O O . ILE B 1 395 ? -0.285 3.877 -6.93 1 98.75 395 ILE B O 1
ATOM 8311 N N . GLU B 1 396 ? 0.892 2.322 -5.828 1 98.44 396 GLU B N 1
ATOM 8312 C CA . GLU B 1 396 ? 0.883 3.119 -4.605 1 98.44 396 GLU B CA 1
ATOM 8313 C C . GLU B 1 396 ? 1.641 4.43 -4.797 1 98.44 396 GLU B C 1
ATOM 8315 O O . GLU B 1 396 ? 1.199 5.48 -4.332 1 98.44 396 GLU B O 1
ATOM 8320 N N . THR B 1 397 ? 2.75 4.395 -5.465 1 98.31 397 THR B N 1
ATOM 8321 C CA . THR B 1 397 ? 3.508 5.605 -5.746 1 98.31 397 THR B CA 1
ATOM 8322 C C . THR B 1 397 ? 2.697 6.562 -6.613 1 98.31 397 THR B C 1
ATOM 8324 O O . THR B 1 397 ? 2.695 7.773 -6.379 1 98.31 397 THR B O 1
ATOM 8327 N N . CYS B 1 398 ? 2.014 6.004 -7.609 1 98.81 398 CYS B N 1
ATOM 8328 C CA . CYS B 1 398 ? 1.139 6.816 -8.445 1 98.81 398 CYS B CA 1
ATOM 8329 C C . CYS B 1 398 ? 0.045 7.477 -7.613 1 98.81 398 CYS B C 1
ATOM 8331 O O . CYS B 1 398 ? -0.237 8.664 -7.781 1 98.81 398 CYS B O 1
ATOM 8333 N N . ARG B 1 399 ? -0.513 6.688 -6.738 1 98.38 399 ARG B N 1
ATOM 8334 C CA . ARG B 1 399 ? -1.562 7.211 -5.867 1 98.38 399 ARG B CA 1
ATOM 8335 C C . ARG B 1 399 ? -1.05 8.383 -5.035 1 98.38 399 ARG B C 1
ATOM 8337 O O . ARG B 1 399 ? -1.683 9.438 -4.984 1 98.38 399 ARG B O 1
ATOM 8344 N N . ARG B 1 400 ? 0.109 8.258 -4.453 1 97.44 400 ARG B N 1
ATOM 8345 C CA . ARG B 1 400 ? 0.709 9.297 -3.631 1 97.44 400 ARG B CA 1
ATOM 8346 C C . ARG B 1 400 ? 1.037 10.531 -4.469 1 97.44 400 ARG B C 1
ATOM 8348 O O . ARG B 1 400 ? 0.926 11.664 -3.986 1 97.44 400 ARG B O 1
ATOM 8355 N N . ALA B 1 401 ? 1.381 10.289 -5.703 1 97.75 401 ALA B N 1
ATOM 8356 C CA . ALA B 1 401 ? 1.776 11.375 -6.598 1 97.75 401 ALA B CA 1
ATOM 8357 C C . ALA B 1 401 ? 0.576 12.234 -6.98 1 97.75 401 ALA B C 1
ATOM 8359 O O . ALA B 1 401 ? 0.737 13.344 -7.504 1 97.75 401 ALA B O 1
ATOM 8360 N N . CYS B 1 402 ? -0.609 11.812 -6.648 1 97.44 402 CYS B N 1
ATOM 8361 C CA . CYS B 1 402 ? -1.815 12.57 -6.949 1 97.44 402 CYS B CA 1
ATOM 8362 C C . CYS B 1 402 ? -2.26 13.391 -5.742 1 97.44 402 CYS B C 1
ATOM 8364 O O . CYS B 1 402 ? -3.305 14.039 -5.777 1 97.44 402 CYS B O 1
ATOM 8366 N N . GLY B 1 403 ? -1.466 13.375 -4.645 1 95.19 403 GLY B N 1
ATOM 8367 C CA . GLY B 1 403 ? -1.862 14.094 -3.443 1 95.19 403 GLY B CA 1
ATOM 8368 C C . GLY B 1 403 ? -3.15 13.57 -2.836 1 95.19 403 GLY B C 1
ATOM 8369 O O . GLY B 1 403 ? -3.404 12.367 -2.842 1 95.19 403 GLY B O 1
ATOM 8370 N N . GLY B 1 404 ? -3.887 14.445 -2.305 1 95.62 404 GLY B N 1
ATOM 8371 C CA . GLY B 1 404 ? -5.145 14.078 -1.674 1 95.62 404 GLY B CA 1
ATOM 8372 C C . GLY B 1 404 ? -6.129 13.438 -2.635 1 95.62 404 GLY B C 1
ATOM 8373 O O . GLY B 1 404 ? -6.875 12.531 -2.258 1 95.62 404 GLY B O 1
ATOM 8374 N N . HIS B 1 405 ? -6.102 13.867 -3.869 1 97.25 405 HIS B N 1
ATOM 8375 C CA . HIS B 1 405 ? -7.082 13.359 -4.82 1 97.25 405 HIS B CA 1
ATOM 8376 C C . HIS B 1 405 ? -6.848 11.883 -5.125 1 97.25 405 HIS B C 1
ATOM 8378 O O . HIS B 1 405 ? -7.785 11.156 -5.465 1 97.25 405 HIS B O 1
ATOM 8384 N N . GLY B 1 406 ? -5.59 11.438 -4.984 1 97.44 406 GLY B N 1
ATOM 8385 C CA . GLY B 1 406 ? -5.301 10.023 -5.137 1 97.44 406 GLY B CA 1
ATOM 8386 C C . GLY B 1 406 ? -5.887 9.172 -4.027 1 97.44 406 GLY B C 1
ATOM 8387 O O . GLY B 1 406 ? -5.996 7.949 -4.164 1 97.44 406 GLY B O 1
ATOM 8388 N N . TYR B 1 407 ? -6.289 9.812 -2.949 1 97.38 407 TYR B N 1
ATOM 8389 C CA . TYR B 1 407 ? -6.836 9.125 -1.786 1 97.38 407 TYR B CA 1
ATOM 8390 C C . TYR B 1 407 ? -8.312 8.805 -1.985 1 97.38 407 TYR B C 1
ATOM 8392 O O . TYR B 1 407 ? -8.883 7.988 -1.256 1 97.38 407 TYR B O 1
ATOM 8400 N N . LEU B 1 408 ? -8.953 9.398 -3 1 98 408 LEU B N 1
ATOM 8401 C CA . LEU B 1 408 ? -10.359 9.172 -3.318 1 98 408 LEU B CA 1
ATOM 8402 C C . LEU B 1 408 ? -10.531 7.91 -4.16 1 98 408 LEU B C 1
ATOM 8404 O O . LEU B 1 408 ? -9.734 7.652 -5.066 1 98 408 LEU B O 1
ATOM 8408 N N . LEU B 1 409 ? -11.562 7.125 -3.875 1 97.56 409 LEU B N 1
ATOM 8409 C CA . LEU B 1 409 ? -11.852 5.977 -4.727 1 97.56 409 LEU B CA 1
ATOM 8410 C C . LEU B 1 409 ? -12.125 6.418 -6.16 1 97.56 409 LEU B C 1
ATOM 8412 O O . LEU B 1 409 ? -11.812 5.695 -7.109 1 97.56 409 LEU B O 1
ATOM 8416 N N . SER B 1 410 ? -12.664 7.645 -6.375 1 97.88 410 SER B N 1
ATOM 8417 C CA . SER B 1 410 ? -13.023 8.133 -7.703 1 97.88 410 SER B CA 1
ATOM 8418 C C . SER B 1 410 ? -11.781 8.336 -8.57 1 97.88 410 SER B C 1
ATOM 8420 O O . SER B 1 410 ? -11.891 8.469 -9.789 1 97.88 410 SER B O 1
ATOM 8422 N N . SER B 1 411 ? -10.578 8.406 -7.938 1 98.25 411 SER B N 1
ATOM 8423 C CA . SER B 1 411 ? -9.352 8.461 -8.727 1 98.25 411 SER B CA 1
ATOM 8424 C C . SER B 1 411 ? -9.117 7.16 -9.484 1 98.25 411 SER B C 1
ATOM 8426 O O . SER B 1 411 ? -8.359 7.129 -10.453 1 98.25 411 SER B O 1
ATOM 8428 N N . GLY B 1 412 ? -9.711 6.109 -8.977 1 97.38 412 GLY B N 1
ATOM 8429 C CA . GLY B 1 412 ? -9.531 4.789 -9.562 1 97.38 412 GLY B CA 1
ATOM 8430 C C . GLY B 1 412 ? -8.336 4.047 -9 1 97.38 412 GLY B C 1
ATOM 8431 O O . GLY B 1 412 ? -8.266 2.816 -9.086 1 97.38 412 GLY B O 1
ATOM 8432 N N . LEU B 1 413 ? -7.367 4.707 -8.383 1 98.31 413 LEU B N 1
ATOM 8433 C CA . LEU B 1 413 ? -6.074 4.141 -8.023 1 98.31 413 LEU B CA 1
ATOM 8434 C C . LEU B 1 413 ? -6.203 3.232 -6.801 1 98.31 413 LEU B C 1
ATOM 8436 O O . LEU B 1 413 ? -5.641 2.135 -6.777 1 98.31 413 LEU B O 1
ATOM 8440 N N . PRO B 1 414 ? -7.047 3.639 -5.754 1 97.62 414 PRO B N 1
ATOM 8441 C CA . PRO B 1 414 ? -7.172 2.752 -4.594 1 97.62 414 PRO B CA 1
ATOM 8442 C C . PRO B 1 414 ? -7.824 1.415 -4.938 1 97.62 414 PRO B C 1
ATOM 8444 O O . PRO B 1 414 ? -7.383 0.367 -4.461 1 97.62 414 PRO B O 1
ATOM 8447 N N . VAL B 1 415 ? -8.828 1.47 -5.77 1 96.44 415 VAL B N 1
ATOM 8448 C CA . VAL B 1 415 ? -9.531 0.244 -6.141 1 96.44 415 VAL B CA 1
ATOM 8449 C C . VAL B 1 415 ? -8.609 -0.635 -6.988 1 96.44 415 VAL B C 1
ATOM 8451 O O . VAL B 1 415 ? -8.531 -1.847 -6.77 1 96.44 415 VAL B O 1
ATOM 8454 N N . LEU B 1 416 ? -7.918 0.008 -7.922 1 97.19 416 LEU B N 1
ATOM 8455 C CA . LEU B 1 416 ? -6.949 -0.712 -8.742 1 97.19 416 LEU B CA 1
ATOM 8456 C C . LEU B 1 416 ? -5.906 -1.397 -7.867 1 97.19 416 LEU B C 1
ATOM 8458 O O . LEU B 1 416 ? -5.613 -2.582 -8.055 1 97.19 416 LEU B O 1
ATOM 8462 N N . LEU B 1 417 ? -5.344 -0.662 -6.941 1 97.62 417 LEU B N 1
ATOM 8463 C CA . LEU B 1 417 ? -4.328 -1.208 -6.051 1 97.62 417 LEU B CA 1
ATOM 8464 C C . LEU B 1 417 ? -4.891 -2.361 -5.227 1 97.62 417 LEU B C 1
ATOM 8466 O O . LEU B 1 417 ? -4.277 -3.43 -5.148 1 97.62 417 LEU B O 1
ATOM 8470 N N . GLY B 1 418 ? -6.031 -2.139 -4.582 1 96.62 418 GLY B N 1
ATOM 8471 C CA . GLY B 1 418 ? -6.637 -3.188 -3.775 1 96.62 418 GLY B CA 1
ATOM 8472 C C . GLY B 1 418 ? -6.828 -4.488 -4.535 1 96.62 418 GLY B C 1
ATOM 8473 O O . GLY B 1 418 ? -6.582 -5.566 -3.996 1 96.62 418 GLY B O 1
ATOM 8474 N N . ASP B 1 419 ? -7.18 -4.379 -5.77 1 95.31 419 ASP B N 1
ATOM 8475 C CA . ASP B 1 419 ? -7.477 -5.559 -6.574 1 95.31 419 ASP B CA 1
ATOM 8476 C C . ASP B 1 419 ? -6.191 -6.25 -7.027 1 95.31 419 ASP B C 1
ATOM 8478 O O . ASP B 1 419 ? -6.148 -7.477 -7.141 1 95.31 419 ASP B O 1
ATOM 8482 N N . VAL B 1 420 ? -5.168 -5.484 -7.277 1 95.69 420 VAL B N 1
ATOM 8483 C CA . VAL B 1 420 ? -3.934 -6.035 -7.828 1 95.69 420 VAL B CA 1
ATOM 8484 C C . VAL B 1 420 ? -3.084 -6.625 -6.707 1 95.69 420 VAL B C 1
ATOM 8486 O O . VAL B 1 420 ? -2.27 -7.523 -6.938 1 95.69 420 VAL B O 1
ATOM 8489 N N . LEU B 1 421 ? -3.314 -6.262 -5.48 1 96.19 421 LEU B N 1
ATOM 8490 C CA . LEU B 1 421 ? -2.494 -6.633 -4.332 1 96.19 421 LEU B CA 1
ATOM 8491 C C . LEU B 1 421 ? -2.506 -8.141 -4.121 1 96.19 421 LEU B C 1
ATOM 8493 O O . LEU B 1 421 ? -1.557 -8.703 -3.57 1 96.19 421 LEU B O 1
ATOM 8497 N N . GLN B 1 422 ? -3.516 -8.805 -4.512 1 93.56 422 GLN B N 1
ATOM 8498 C CA . GLN B 1 422 ? -3.58 -10.25 -4.297 1 93.56 422 GLN B CA 1
ATOM 8499 C C . GLN B 1 422 ? -2.498 -10.977 -5.098 1 93.56 422 GLN B C 1
ATOM 8501 O O . GLN B 1 422 ? -2.094 -12.078 -4.738 1 93.56 422 GLN B O 1
ATOM 8506 N N . MET B 1 423 ? -1.934 -10.336 -6.109 1 93.94 423 MET B N 1
ATOM 8507 C CA . MET B 1 423 ? -1.011 -10.984 -7.035 1 93.94 423 MET B CA 1
ATOM 8508 C C . MET B 1 423 ? 0.315 -11.297 -6.352 1 93.94 423 MET B C 1
ATOM 8510 O O . MET B 1 423 ? 1.059 -12.172 -6.801 1 93.94 423 MET B O 1
ATOM 8514 N N . VAL B 1 424 ? 0.613 -10.633 -5.262 1 95.81 424 VAL B N 1
ATOM 8515 C CA . VAL B 1 424 ? 1.875 -10.906 -4.582 1 95.81 424 VAL B CA 1
ATOM 8516 C C . VAL B 1 424 ? 1.722 -12.125 -3.678 1 95.81 424 VAL B C 1
ATOM 8518 O O . VAL B 1 424 ? 2.713 -12.672 -3.191 1 95.81 424 VAL B O 1
ATOM 8521 N N . THR B 1 425 ? 0.503 -12.602 -3.457 1 93.12 425 THR B N 1
ATOM 8522 C CA . THR B 1 425 ? 0.228 -13.711 -2.551 1 93.12 425 THR B CA 1
ATOM 8523 C C . THR B 1 425 ? -0.33 -14.906 -3.314 1 93.12 425 THR B C 1
ATOM 8525 O O . THR B 1 425 ? 0.055 -16.047 -3.057 1 93.12 425 THR B O 1
ATOM 8528 N N . ALA B 1 426 ? -1.177 -14.609 -4.301 1 87.25 426 ALA B N 1
ATOM 8529 C CA . ALA B 1 426 ? -1.879 -15.664 -5.016 1 87.25 426 ALA B CA 1
ATOM 8530 C C . ALA B 1 426 ? -0.93 -16.422 -5.938 1 87.25 426 ALA B C 1
ATOM 8532 O O . ALA B 1 426 ? 0.064 -15.867 -6.414 1 87.25 426 ALA B O 1
ATOM 8533 N N . GLU B 1 427 ? -1.219 -17.688 -6.168 1 81.75 427 GLU B N 1
ATOM 8534 C CA . GLU B 1 427 ? -0.455 -18.562 -7.047 1 81.75 427 GLU B CA 1
ATOM 8535 C C . GLU B 1 427 ? 1.002 -18.656 -6.605 1 81.75 427 GLU B C 1
ATOM 8537 O O . GLU B 1 427 ? 1.908 -18.719 -7.438 1 81.75 427 GLU B O 1
ATOM 8542 N N . GLY B 1 428 ? 1.234 -18.531 -5.316 1 86 428 GLY B N 1
ATOM 8543 C CA . GLY B 1 428 ? 2.557 -18.578 -4.711 1 86 428 GLY B CA 1
ATOM 8544 C C . GLY B 1 428 ? 3.016 -17.234 -4.172 1 86 428 GLY B C 1
ATOM 8545 O O . GLY B 1 428 ? 3.189 -16.281 -4.934 1 86 428 GLY B O 1
ATOM 8546 N N . GLU B 1 429 ? 3.205 -17.234 -2.93 1 92.06 429 GLU B N 1
ATOM 8547 C CA . GLU B 1 429 ? 3.686 -16.016 -2.283 1 92.06 429 GLU B CA 1
ATOM 8548 C C . GLU B 1 429 ? 5.09 -15.656 -2.762 1 92.06 429 GLU B C 1
ATOM 8550 O O . GLU B 1 429 ? 5.91 -16.531 -3.018 1 92.06 429 GLU B O 1
ATOM 8555 N N . ASN B 1 430 ? 5.359 -14.383 -2.967 1 94.5 430 ASN B N 1
ATOM 8556 C CA . ASN B 1 430 ? 6.531 -13.875 -3.672 1 94.5 430 ASN B CA 1
ATOM 8557 C C . ASN B 1 430 ? 7.828 -14.398 -3.057 1 94.5 430 ASN B C 1
ATOM 8559 O O . ASN B 1 430 ? 8.758 -14.766 -3.775 1 94.5 430 ASN B O 1
ATOM 8563 N N . PHE B 1 431 ? 7.977 -14.5 -1.748 1 94.12 431 PHE B N 1
ATOM 8564 C CA . PHE B 1 431 ? 9.219 -14.961 -1.136 1 94.12 431 PHE B CA 1
ATOM 8565 C C . PHE B 1 431 ? 9.406 -16.453 -1.366 1 94.12 431 PHE B C 1
ATOM 8567 O O . PHE B 1 431 ? 10.539 -16.922 -1.529 1 94.12 431 PHE B O 1
ATOM 8574 N N . VAL B 1 432 ? 8.305 -17.203 -1.38 1 93 432 VAL B N 1
ATOM 8575 C CA . VAL B 1 432 ? 8.367 -18.641 -1.667 1 93 432 VAL B CA 1
ATOM 8576 C C . VAL B 1 432 ? 8.797 -18.859 -3.117 1 93 432 VAL B C 1
ATOM 8578 O O . VAL B 1 432 ? 9.641 -19.703 -3.398 1 93 432 VAL B O 1
ATOM 8581 N N . LEU B 1 433 ? 8.25 -18.047 -4 1 95.25 433 LEU B N 1
ATOM 8582 C CA . LEU B 1 433 ? 8.57 -18.188 -5.418 1 95.25 433 LEU B CA 1
ATOM 8583 C C . LEU B 1 433 ? 10.031 -17.812 -5.68 1 95.25 433 LEU B C 1
ATOM 8585 O O . LEU B 1 433 ? 10.656 -18.359 -6.594 1 95.25 433 LEU B O 1
ATOM 8589 N N . CYS B 1 434 ? 10.57 -16.938 -4.891 1 97.06 434 CYS B N 1
ATOM 8590 C CA . CYS B 1 434 ? 11.984 -16.609 -5.027 1 97.06 434 CYS B CA 1
ATOM 8591 C C . CYS B 1 434 ? 12.852 -17.828 -4.723 1 97.06 434 CYS B C 1
ATOM 8593 O O . CYS B 1 434 ? 13.875 -18.047 -5.375 1 97.06 434 CYS B O 1
ATOM 8595 N N . GLN B 1 435 ? 12.461 -18.656 -3.74 1 95.88 435 GLN B N 1
ATOM 8596 C CA . GLN B 1 435 ? 13.195 -19.875 -3.43 1 95.88 435 GLN B CA 1
ATOM 8597 C C . GLN B 1 435 ? 13.078 -20.891 -4.566 1 95.88 435 GLN B C 1
ATOM 8599 O O . GLN B 1 435 ? 14.047 -21.578 -4.891 1 95.88 435 GLN B O 1
ATOM 8604 N N . GLN B 1 436 ? 11.891 -20.875 -5.191 1 95.25 436 GLN B N 1
ATOM 8605 C CA . GLN B 1 436 ? 11.688 -21.766 -6.332 1 95.25 436 GLN B CA 1
ATOM 8606 C C . GLN B 1 436 ? 12.555 -21.344 -7.516 1 95.25 436 GLN B C 1
ATOM 8608 O O . GLN B 1 436 ? 13.102 -22.203 -8.227 1 95.25 436 GLN B O 1
ATOM 8613 N N . THR B 1 437 ? 12.641 -20.078 -7.723 1 97.44 437 THR B N 1
ATOM 8614 C CA . THR B 1 437 ? 13.516 -19.562 -8.773 1 97.44 437 THR B CA 1
ATOM 8615 C C . THR B 1 437 ? 14.961 -19.969 -8.516 1 97.44 437 THR B C 1
ATOM 8617 O O . THR B 1 437 ? 15.641 -20.469 -9.414 1 97.44 437 THR B O 1
ATOM 8620 N N . ALA B 1 438 ? 15.367 -19.781 -7.273 1 97.88 438 ALA B N 1
ATOM 8621 C CA . ALA B 1 438 ? 16.734 -20.125 -6.91 1 97.88 438 ALA B CA 1
ATOM 8622 C C . ALA B 1 438 ? 17 -21.609 -7.09 1 97.88 438 ALA B C 1
ATOM 8624 O O . ALA B 1 438 ? 18.047 -22.016 -7.602 1 97.88 438 ALA B O 1
ATOM 8625 N N . ARG B 1 439 ? 16.078 -22.438 -6.676 1 96.81 439 ARG B N 1
ATOM 8626 C CA . ARG B 1 439 ? 16.188 -23.875 -6.816 1 96.81 439 ARG B CA 1
ATOM 8627 C C . ARG B 1 439 ? 16.359 -24.281 -8.281 1 96.81 439 ARG B C 1
ATOM 8629 O O . ARG B 1 439 ? 17.203 -25.109 -8.617 1 96.81 439 ARG B O 1
ATOM 8636 N N . ALA B 1 440 ? 15.531 -23.688 -9.133 1 96.31 440 ALA B N 1
ATOM 8637 C CA . ALA B 1 440 ? 15.602 -23.984 -10.562 1 96.31 440 ALA B CA 1
ATOM 8638 C C . ALA B 1 440 ? 16.953 -23.562 -11.148 1 96.31 440 ALA B C 1
ATOM 8640 O O . ALA B 1 440 ? 17.531 -24.266 -11.961 1 96.31 440 ALA B O 1
ATOM 8641 N N . LEU B 1 441 ? 17.422 -22.406 -10.719 1 97.31 441 LEU B N 1
ATOM 8642 C CA . LEU B 1 441 ? 18.688 -21.891 -11.219 1 97.31 441 LEU B CA 1
ATOM 8643 C C . LEU B 1 441 ? 19.859 -22.75 -10.758 1 97.31 441 LEU B C 1
ATOM 8645 O O . LEU B 1 441 ? 20.781 -23.016 -11.516 1 97.31 441 LEU B O 1
ATOM 8649 N N . LEU B 1 442 ? 19.812 -23.219 -9.5 1 96.44 442 LEU B N 1
ATOM 8650 C CA . LEU B 1 442 ? 20.844 -24.125 -8.984 1 96.44 442 LEU B CA 1
ATOM 8651 C C . LEU B 1 442 ? 20.812 -25.453 -9.742 1 96.44 442 LEU B C 1
ATOM 8653 O O . LEU B 1 442 ? 21.875 -26.031 -10.008 1 96.44 442 LEU B O 1
ATOM 8657 N N . LYS B 1 443 ? 19.641 -25.906 -10.094 1 94.38 443 LYS B N 1
ATOM 8658 C CA . LYS B 1 443 ? 19.5 -27.141 -10.867 1 94.38 443 LYS B CA 1
ATOM 8659 C C . LYS B 1 443 ? 20.125 -26.984 -12.258 1 94.38 443 LYS B C 1
ATOM 8661 O O . LYS B 1 443 ? 20.844 -27.859 -12.727 1 94.38 443 LYS B O 1
ATOM 8666 N N . ILE B 1 444 ? 19.828 -25.891 -12.875 1 95.06 444 ILE B N 1
ATOM 8667 C CA . ILE B 1 444 ? 20.375 -25.609 -14.195 1 95.06 444 ILE B CA 1
ATOM 8668 C C . ILE B 1 444 ? 21.906 -25.516 -14.117 1 95.06 444 ILE B C 1
ATOM 8670 O O . ILE B 1 444 ? 22.609 -26.062 -14.961 1 95.06 444 ILE B O 1
ATOM 8674 N N . HIS B 1 445 ? 22.391 -24.812 -13.141 1 95.5 445 HIS B N 1
ATOM 8675 C CA . HIS B 1 445 ? 23.828 -24.719 -12.945 1 95.5 445 HIS B CA 1
ATOM 8676 C C . HIS B 1 445 ? 24.453 -26.094 -12.695 1 95.5 445 HIS B C 1
ATOM 8678 O O . HIS B 1 445 ? 25.531 -26.391 -13.203 1 95.5 445 HIS B O 1
ATOM 8684 N N . GLY B 1 446 ? 23.766 -26.875 -11.859 1 93.5 446 GLY B N 1
ATOM 8685 C CA . GLY B 1 446 ? 24.234 -28.234 -11.625 1 93.5 446 GLY B CA 1
ATOM 8686 C C . GLY B 1 446 ? 24.328 -29.062 -12.883 1 93.5 446 GLY B C 1
ATOM 8687 O O . GLY B 1 446 ? 25.297 -29.797 -13.078 1 93.5 446 GLY B O 1
ATOM 8688 N N . GLN B 1 447 ? 23.375 -28.938 -13.711 1 92.69 447 GLN B N 1
ATOM 8689 C CA . GLN B 1 447 ? 23.391 -29.641 -14.992 1 92.69 447 GLN B CA 1
ATOM 8690 C C . GLN B 1 447 ? 24.531 -29.172 -15.875 1 92.69 447 GLN B C 1
ATOM 8692 O O . GLN B 1 447 ? 25.156 -29.969 -16.562 1 92.69 447 GLN B O 1
ATOM 8697 N N . PHE B 1 448 ? 24.766 -27.922 -15.828 1 93.94 448 PHE B N 1
ATOM 8698 C CA . PHE B 1 448 ? 25.875 -27.359 -16.594 1 93.94 448 PHE B CA 1
ATOM 8699 C C . PHE B 1 448 ? 27.203 -27.922 -16.109 1 93.94 448 PHE B C 1
ATOM 8701 O O . PHE B 1 448 ? 28.078 -28.266 -16.906 1 93.94 448 PHE B O 1
ATOM 8708 N N . GLN B 1 449 ? 27.375 -28.031 -14.859 1 92.94 449 GLN B N 1
ATOM 8709 C CA . GLN B 1 449 ? 28.609 -28.547 -14.289 1 92.94 449 GLN B CA 1
ATOM 8710 C C . GLN B 1 449 ? 28.812 -30.016 -14.672 1 92.94 449 GLN B C 1
ATOM 8712 O O . GLN B 1 449 ? 29.953 -30.438 -14.914 1 92.94 449 GLN B O 1
ATOM 8717 N N . SER B 1 450 ? 27.766 -30.734 -14.742 1 93.94 450 SER B N 1
ATOM 8718 C CA . SER B 1 450 ? 27.859 -32.156 -14.984 1 93.94 450 SER B CA 1
ATOM 8719 C C . SER B 1 450 ? 27.969 -32.469 -16.469 1 93.94 450 SER B C 1
ATOM 8721 O O . SER B 1 450 ? 28.734 -33.344 -16.875 1 93.94 450 SER B O 1
ATOM 8723 N N . SER B 1 451 ? 27.188 -31.734 -17.344 1 92.81 451 SER B N 1
ATOM 8724 C CA . SER B 1 451 ? 27.078 -32.125 -18.75 1 92.81 451 SER B CA 1
ATOM 8725 C C . SER B 1 451 ? 27.672 -31.047 -19.656 1 92.81 451 SER B C 1
ATOM 8727 O O . SER B 1 451 ? 27.906 -31.312 -20.844 1 92.81 451 SER B O 1
ATOM 8729 N N . GLY B 1 452 ? 27.828 -29.953 -19.141 1 89.81 452 GLY B N 1
ATOM 8730 C CA . GLY B 1 452 ? 28.297 -28.844 -19.969 1 89.81 452 GLY B CA 1
ATOM 8731 C C . GLY B 1 452 ? 27.203 -28.219 -20.797 1 89.81 452 GLY B C 1
ATOM 8732 O O . GLY B 1 452 ? 27.469 -27.328 -21.609 1 89.81 452 GLY B O 1
ATOM 8733 N N . ARG B 1 453 ? 25.969 -28.656 -20.609 1 90.69 453 ARG B N 1
ATOM 8734 C CA . ARG B 1 453 ? 24.875 -28.188 -21.453 1 90.69 453 ARG B CA 1
ATOM 8735 C C . ARG B 1 453 ? 24 -27.188 -20.688 1 90.69 453 ARG B C 1
ATOM 8737 O O . ARG B 1 453 ? 23.766 -27.359 -19.484 1 90.69 453 ARG B O 1
ATOM 8744 N N . LEU B 1 454 ? 23.531 -26.141 -21.375 1 93.25 454 LEU B N 1
ATOM 8745 C CA . LEU B 1 454 ? 22.594 -25.141 -20.875 1 93.25 454 LEU B CA 1
ATOM 8746 C C . LEU B 1 454 ? 21.453 -24.922 -21.859 1 93.25 454 LEU B C 1
ATOM 8748 O O . LEU B 1 454 ? 21.672 -24.938 -23.078 1 93.25 454 LEU B O 1
ATOM 8752 N N . PRO B 1 455 ? 20.297 -24.797 -21.312 1 89.12 455 PRO B N 1
ATOM 8753 C CA . PRO B 1 455 ? 19.25 -24.359 -22.234 1 89.12 455 PRO B CA 1
ATOM 8754 C C . PRO B 1 455 ? 19.609 -23.062 -22.969 1 89.12 455 PRO B C 1
ATOM 8756 O O . PRO B 1 455 ? 20.344 -22.234 -22.422 1 89.12 455 PRO B O 1
ATOM 8759 N N . THR B 1 456 ? 19.109 -22.859 -24.125 1 84.94 456 THR B N 1
ATOM 8760 C CA . THR B 1 456 ? 19.438 -21.734 -24.984 1 84.94 456 THR B CA 1
ATOM 8761 C C . THR B 1 456 ? 19.219 -20.422 -24.266 1 84.94 456 THR B C 1
ATOM 8763 O O . THR B 1 456 ? 20.062 -19.516 -24.328 1 84.94 456 THR B O 1
ATOM 8766 N N . ALA B 1 457 ? 18.141 -20.297 -23.531 1 87 457 ALA B N 1
ATOM 8767 C CA . ALA B 1 457 ? 17.766 -19.062 -22.859 1 87 457 ALA B CA 1
ATOM 8768 C C . ALA B 1 457 ? 18.656 -18.781 -21.656 1 87 457 ALA B C 1
ATOM 8770 O O . ALA B 1 457 ? 18.672 -17.688 -21.109 1 87 457 ALA B O 1
ATOM 8771 N N . MET B 1 458 ? 19.562 -19.781 -21.25 1 93.19 458 MET B N 1
ATOM 8772 C CA . MET B 1 458 ? 20.359 -19.672 -20.031 1 93.19 458 MET B CA 1
ATOM 8773 C C . MET B 1 458 ? 21.844 -19.75 -20.359 1 93.19 458 MET B C 1
ATOM 8775 O O . MET B 1 458 ? 22.672 -20.016 -19.469 1 93.19 458 MET B O 1
ATOM 8779 N N . GLN B 1 459 ? 22.188 -19.5 -21.609 1 92.75 459 GLN B N 1
ATOM 8780 C CA . GLN B 1 459 ? 23.562 -19.656 -22.062 1 92.75 459 GLN B CA 1
ATOM 8781 C C . GLN B 1 459 ? 24.5 -18.719 -21.297 1 92.75 459 GLN B C 1
ATOM 8783 O O . GLN B 1 459 ? 25.688 -19.047 -21.109 1 92.75 459 GLN B O 1
ATOM 8788 N N . PHE B 1 460 ? 23.969 -17.656 -20.812 1 92.88 460 PHE B N 1
ATOM 8789 C CA . PHE B 1 460 ? 24.781 -16.656 -20.125 1 92.88 460 PHE B CA 1
ATOM 8790 C C . PHE B 1 460 ? 25.344 -17.234 -18.828 1 92.88 460 PHE B C 1
ATOM 8792 O O . PHE B 1 460 ? 26.344 -16.734 -18.297 1 92.88 460 PHE B O 1
ATOM 8799 N N . ILE B 1 461 ? 24.812 -18.297 -18.281 1 95.56 461 ILE B N 1
ATOM 8800 C CA . ILE B 1 461 ? 25.266 -18.906 -17.031 1 95.56 461 ILE B CA 1
ATOM 8801 C C . ILE B 1 461 ? 26.641 -19.516 -17.234 1 95.56 461 ILE B C 1
ATOM 8803 O O . ILE B 1 461 ? 27.422 -19.656 -16.281 1 95.56 461 ILE B O 1
ATOM 8807 N N . ALA B 1 462 ? 26.969 -19.797 -18.484 1 94.5 462 ALA B N 1
ATOM 8808 C CA . ALA B 1 462 ? 28.297 -20.344 -18.797 1 94.5 462 ALA B CA 1
ATOM 8809 C C . ALA B 1 462 ? 29.406 -19.375 -18.406 1 94.5 462 ALA B C 1
ATOM 8811 O O . ALA B 1 462 ? 30.547 -19.766 -18.219 1 94.5 462 ALA B O 1
ATOM 8812 N N . ASN B 1 463 ? 29.094 -18.141 -18.25 1 93 463 ASN B N 1
ATOM 8813 C CA . ASN B 1 463 ? 30.062 -17.094 -17.938 1 93 463 ASN B CA 1
ATOM 8814 C C . ASN B 1 463 ? 30.297 -16.969 -16.438 1 93 463 ASN B C 1
ATOM 8816 O O . ASN B 1 463 ? 31 -16.062 -15.992 1 93 463 ASN B O 1
ATOM 8820 N N . ILE B 1 464 ? 29.75 -17.812 -15.633 1 93.12 464 ILE B N 1
ATOM 8821 C CA . ILE B 1 464 ? 29.766 -17.688 -14.18 1 93.12 464 ILE B CA 1
ATOM 8822 C C . ILE B 1 464 ? 31.219 -17.703 -13.68 1 93.12 464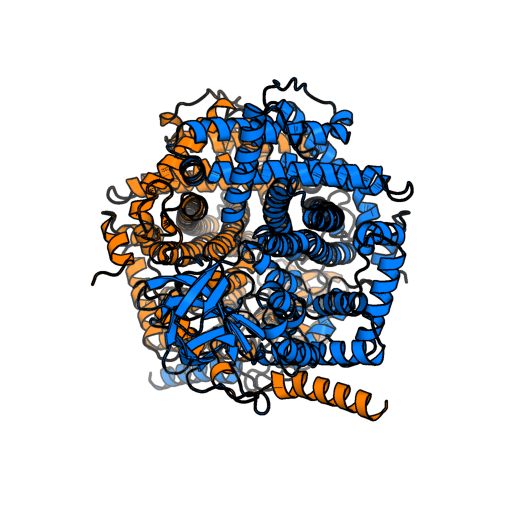 ILE B C 1
ATOM 8824 O O . ILE B 1 464 ? 31.531 -17.078 -12.672 1 93.12 464 ILE B O 1
ATOM 8828 N N . GLY B 1 465 ? 32.125 -18.375 -14.359 1 88 465 GLY B N 1
ATOM 8829 C CA . GLY B 1 465 ? 33.5 -18.484 -13.945 1 88 465 GLY B CA 1
ATOM 8830 C C . GLY B 1 465 ? 34.375 -17.375 -14.5 1 88 465 GLY B C 1
ATOM 8831 O O . GLY B 1 465 ? 35.531 -17.234 -14.102 1 88 465 GLY B O 1
ATOM 8832 N N . LYS B 1 466 ? 33.812 -16.594 -15.352 1 84.62 466 LYS B N 1
ATOM 8833 C CA . LYS B 1 466 ? 34.594 -15.539 -15.992 1 84.62 466 LYS B CA 1
ATOM 8834 C C . LYS B 1 466 ? 34.688 -14.297 -15.109 1 84.62 466 LYS B C 1
ATOM 8836 O O . LYS B 1 466 ? 33.688 -13.914 -14.484 1 84.62 466 LYS B O 1
ATOM 8841 N N . LEU B 1 467 ? 35.875 -13.883 -14.891 1 72.81 467 LEU B N 1
ATOM 8842 C CA . LEU B 1 467 ? 36.062 -12.688 -14.07 1 72.81 467 LEU B CA 1
ATOM 8843 C C . LEU B 1 467 ? 35.625 -11.438 -14.82 1 72.81 467 LEU B C 1
ATOM 8845 O O . LEU B 1 467 ? 35.812 -11.328 -16.031 1 72.81 467 LEU B O 1
ATOM 8849 N N . SER B 1 468 ? 34.875 -10.594 -14.086 1 70 468 SER B N 1
ATOM 8850 C CA . SER B 1 468 ? 34.375 -9.359 -14.672 1 70 468 SER B CA 1
ATOM 8851 C C . SER B 1 468 ? 35.531 -8.391 -14.984 1 70 468 SER B C 1
ATOM 8853 O O . SER B 1 468 ? 36.406 -8.195 -14.164 1 70 468 SER B O 1
ATOM 8855 N N . HIS B 1 469 ? 35.719 -8.047 -16.266 1 70.44 469 HIS B N 1
ATOM 8856 C CA . HIS B 1 469 ? 36.688 -7.023 -16.625 1 70.44 469 HIS B CA 1
ATOM 8857 C C . HIS B 1 469 ? 36.031 -5.652 -16.734 1 70.44 469 HIS B C 1
ATOM 8859 O O . HIS B 1 469 ? 36.125 -4.992 -17.766 1 70.44 469 HIS B O 1
ATOM 8865 N N . ALA B 1 470 ? 35.469 -5.324 -15.594 1 75.88 470 ALA B N 1
ATOM 8866 C CA . ALA B 1 470 ? 34.719 -4.078 -15.711 1 75.88 470 ALA B CA 1
ATOM 8867 C C . ALA B 1 470 ? 35.656 -2.867 -15.656 1 75.88 470 ALA B C 1
ATOM 8869 O O . ALA B 1 470 ? 36.656 -2.891 -14.953 1 75.88 470 ALA B O 1
ATOM 8870 N N . GLN B 1 471 ? 35.531 -1.951 -16.547 1 85.06 471 GLN B N 1
ATOM 8871 C CA . GLN B 1 471 ? 36.125 -0.628 -16.578 1 85.06 471 GLN B CA 1
ATOM 8872 C C . GLN B 1 471 ? 35.094 0.467 -16.375 1 85.06 471 GLN B C 1
ATOM 8874 O O . GLN B 1 471 ? 33.906 0.262 -16.672 1 85.06 471 GLN B O 1
ATOM 8879 N N . PRO B 1 472 ? 35.625 1.627 -15.742 1 91.25 472 PRO B N 1
ATOM 8880 C CA . PRO B 1 472 ? 34.688 2.746 -15.68 1 91.25 472 PRO B CA 1
ATOM 8881 C C . PRO B 1 472 ? 34.125 3.123 -17.047 1 91.25 472 PRO B C 1
ATOM 8883 O O . PRO B 1 472 ? 34.812 3.012 -18.062 1 91.25 472 PRO B O 1
ATOM 8886 N N . ARG B 1 473 ? 32.938 3.625 -17.094 1 94.06 473 ARG B N 1
ATOM 8887 C CA . ARG B 1 473 ? 32.25 3.934 -18.344 1 94.06 473 ARG B CA 1
ATOM 8888 C C . ARG B 1 473 ? 31.984 5.426 -18.453 1 94.06 473 ARG B C 1
ATOM 8890 O O . ARG B 1 473 ? 31.797 6.109 -17.453 1 94.06 473 ARG B O 1
ATOM 8897 N N . SER B 1 474 ? 31.953 5.84 -19.688 1 95.81 474 SER B N 1
ATOM 8898 C CA . SER B 1 474 ? 31.625 7.234 -19.969 1 95.81 474 SER B CA 1
ATOM 8899 C C . SER B 1 474 ? 30.125 7.465 -19.953 1 95.81 474 SER B C 1
ATOM 8901 O O . SER B 1 474 ? 29.344 6.512 -19.891 1 95.81 474 SER B O 1
ATOM 8903 N N . LYS B 1 475 ? 29.797 8.734 -20 1 96.75 475 LYS B N 1
ATOM 8904 C CA . LYS B 1 475 ? 28.391 9.133 -20.047 1 96.75 475 LYS B CA 1
ATOM 8905 C C . LYS B 1 475 ? 27.672 8.477 -21.219 1 96.75 475 LYS B C 1
ATOM 8907 O O . LYS B 1 475 ? 26.562 7.965 -21.062 1 96.75 475 LYS B O 1
ATOM 8912 N N . VAL B 1 476 ? 28.312 8.391 -22.359 1 97.31 476 VAL B N 1
ATOM 8913 C CA . VAL B 1 476 ? 27.719 7.848 -23.578 1 97.31 476 VAL B CA 1
ATOM 8914 C C . VAL B 1 476 ? 27.609 6.328 -23.469 1 97.31 476 VAL B C 1
ATOM 8916 O O . VAL B 1 476 ? 26.625 5.742 -23.906 1 97.31 476 VAL B O 1
ATOM 8919 N N . GLN B 1 477 ? 28.562 5.727 -22.906 1 96.62 477 GLN B N 1
ATOM 8920 C CA . GLN B 1 477 ? 28.562 4.273 -22.75 1 96.62 477 GLN B CA 1
ATOM 8921 C C . GLN B 1 477 ? 27.422 3.818 -21.844 1 96.62 477 GLN B C 1
ATOM 8923 O O . GLN B 1 477 ? 26.812 2.771 -22.078 1 96.62 477 GLN B O 1
ATOM 8928 N N . TRP B 1 478 ? 27.125 4.613 -20.859 1 97.56 478 TRP B N 1
ATOM 8929 C CA . TRP B 1 478 ? 26.062 4.277 -19.922 1 97.56 478 TRP B CA 1
ATOM 8930 C C . TRP B 1 478 ? 24.688 4.438 -20.578 1 97.56 478 TRP B C 1
ATOM 8932 O O . TRP B 1 478 ? 23.672 4.043 -20 1 97.56 478 TRP B O 1
ATOM 8942 N N . LEU B 1 479 ? 24.672 4.965 -21.812 1 97.88 479 LEU B N 1
ATOM 8943 C CA . LEU B 1 479 ? 23.406 5.086 -22.531 1 97.88 479 LEU B CA 1
ATOM 8944 C C . LEU B 1 479 ? 23.328 4.07 -23.656 1 97.88 479 LEU B C 1
ATOM 8946 O O . LEU B 1 479 ? 22.422 4.133 -24.5 1 97.88 479 LEU B O 1
ATOM 8950 N N . GLU B 1 480 ? 24.266 3.152 -23.703 1 97.69 480 GLU B N 1
ATOM 8951 C CA . GLU B 1 480 ? 24.234 2.062 -24.672 1 97.69 480 GLU B CA 1
ATOM 8952 C C . GLU B 1 480 ? 23.484 0.851 -24.109 1 97.69 480 GLU B C 1
ATOM 8954 O O . GLU B 1 480 ? 23.75 0.419 -22.984 1 97.69 480 GLU B O 1
ATOM 8959 N N . LEU B 1 481 ? 22.641 0.273 -24.906 1 97.88 481 LEU B N 1
ATOM 8960 C CA . LEU B 1 481 ? 21.812 -0.846 -24.453 1 97.88 481 LEU B CA 1
ATOM 8961 C C . LEU B 1 481 ? 22.688 -2.045 -24.078 1 97.88 481 LEU B C 1
ATOM 8963 O O . LEU B 1 481 ? 22.359 -2.781 -23.156 1 97.88 481 LEU B O 1
ATOM 8967 N N . GLU B 1 482 ? 23.812 -2.227 -24.75 1 96.19 482 GLU B N 1
ATOM 8968 C CA . GLU B 1 482 ? 24.719 -3.346 -24.5 1 96.19 482 GLU B CA 1
ATOM 8969 C C . GLU B 1 482 ? 25.281 -3.295 -23.094 1 96.19 482 GLU B C 1
ATOM 8971 O O . GLU B 1 482 ? 25.562 -4.336 -22.484 1 96.19 482 GLU B O 1
ATOM 8976 N N . THR B 1 483 ? 25.453 -2.068 -22.609 1 96.44 483 THR B N 1
ATOM 8977 C CA . THR B 1 483 ? 25.953 -1.887 -21.266 1 96.44 483 THR B CA 1
ATOM 8978 C C . THR B 1 483 ? 25.047 -2.551 -20.234 1 96.44 483 THR B C 1
ATOM 8980 O O . THR B 1 483 ? 25.516 -3.199 -19.297 1 96.44 483 THR B O 1
ATOM 8983 N N . TYR B 1 484 ? 23.766 -2.432 -20.422 1 97.31 484 TYR B N 1
ATOM 8984 C CA . TYR B 1 484 ? 22.797 -2.982 -19.484 1 97.31 484 TYR B CA 1
ATOM 8985 C C . TYR B 1 484 ? 22.797 -4.508 -19.531 1 97.31 484 TYR B C 1
ATOM 8987 O O . TYR B 1 484 ? 22.75 -5.164 -18.484 1 97.31 484 TYR B O 1
ATOM 8995 N N . LEU B 1 485 ? 22.906 -5.098 -20.719 1 95.88 485 LEU B N 1
ATOM 8996 C CA . LEU B 1 485 ? 22.969 -6.551 -20.859 1 95.88 485 LEU B CA 1
ATOM 8997 C C . LEU B 1 485 ? 24.172 -7.109 -20.109 1 95.88 485 LEU B C 1
ATOM 8999 O O . LEU B 1 485 ? 24.062 -8.141 -19.438 1 95.88 485 LEU B O 1
ATOM 9003 N N . ASP B 1 486 ? 25.188 -6.352 -20.141 1 94.94 486 ASP B N 1
ATOM 9004 C CA . ASP B 1 486 ? 26.438 -6.793 -19.516 1 94.94 486 ASP B CA 1
ATOM 9005 C C . ASP B 1 486 ? 26.375 -6.656 -18 1 94.94 486 ASP B C 1
ATOM 9007 O O . ASP B 1 486 ? 26.594 -7.625 -17.266 1 94.94 486 ASP B O 1
ATOM 9011 N N . VAL B 1 487 ? 26.031 -5.477 -17.5 1 96.44 487 VAL B N 1
ATOM 9012 C CA . VAL B 1 487 ? 26.156 -5.191 -16.078 1 96.44 487 VAL B CA 1
ATOM 9013 C C . VAL B 1 487 ? 25.109 -5.98 -15.297 1 96.44 487 VAL B C 1
ATOM 9015 O O . VAL B 1 487 ? 25.375 -6.445 -14.188 1 96.44 487 VAL B O 1
ATOM 9018 N N . PHE B 1 488 ? 23.891 -6.18 -15.805 1 97.44 488 PHE B N 1
ATOM 9019 C CA . PHE B 1 488 ? 22.875 -6.949 -15.109 1 97.44 488 PHE B CA 1
ATOM 9020 C C . PHE B 1 488 ? 23.219 -8.43 -15.094 1 97.44 488 PHE B C 1
ATOM 9022 O O . PHE B 1 488 ? 22.938 -9.133 -14.125 1 97.44 488 PHE B O 1
ATOM 9029 N N . GLN B 1 489 ? 23.812 -8.898 -16.219 1 96.56 489 GLN B N 1
ATOM 9030 C CA . GLN B 1 489 ? 24.281 -10.281 -16.234 1 96.56 489 GLN B CA 1
ATOM 9031 C C . GLN B 1 489 ? 25.359 -10.523 -15.195 1 96.56 489 GLN B C 1
ATOM 9033 O O . GLN B 1 489 ? 25.328 -11.523 -14.484 1 96.56 489 GLN B O 1
ATOM 9038 N N . GLN B 1 490 ? 26.297 -9.617 -15.094 1 95.5 490 GLN B N 1
ATOM 9039 C CA . GLN B 1 490 ? 27.391 -9.766 -14.156 1 95.5 490 GLN B CA 1
ATOM 9040 C C . GLN B 1 490 ? 26.891 -9.781 -12.711 1 95.5 490 GLN B C 1
ATOM 9042 O O . GLN B 1 490 ? 27.375 -10.57 -11.891 1 95.5 490 GLN B O 1
ATOM 9047 N N . ARG B 1 491 ? 26.016 -8.883 -12.398 1 96.25 491 ARG B N 1
ATOM 9048 C CA . ARG B 1 491 ? 25.406 -8.875 -11.07 1 96.25 491 ARG B CA 1
ATOM 9049 C C . ARG B 1 491 ? 24.766 -10.211 -10.75 1 96.25 491 ARG B C 1
ATOM 9051 O O . ARG B 1 491 ? 24.922 -10.742 -9.648 1 96.25 491 ARG B O 1
ATOM 9058 N N . PHE B 1 492 ? 24 -10.758 -11.742 1 97.62 492 PHE B N 1
ATOM 9059 C CA . PHE B 1 492 ? 23.312 -12.031 -11.562 1 97.62 492 PHE B CA 1
ATOM 9060 C C . PHE B 1 492 ? 24.328 -13.148 -11.32 1 97.62 492 PHE B C 1
ATOM 9062 O O . PHE B 1 492 ? 24.188 -13.93 -10.375 1 97.62 492 PHE B O 1
ATOM 9069 N N . LEU B 1 493 ? 25.344 -13.195 -12.148 1 96.75 493 LEU B N 1
ATOM 9070 C CA . LEU B 1 493 ? 26.328 -14.258 -12.047 1 96.75 493 LEU B CA 1
ATOM 9071 C C . LEU B 1 493 ? 27.078 -14.18 -10.727 1 96.75 493 LEU B C 1
ATOM 9073 O O . LEU B 1 493 ? 27.406 -15.211 -10.125 1 96.75 493 LEU B O 1
ATOM 9077 N N . HIS B 1 494 ? 27.328 -12.945 -10.289 1 95.31 494 HIS B N 1
ATOM 9078 C CA . HIS B 1 494 ? 27.969 -12.758 -8.992 1 95.31 494 HIS B CA 1
ATOM 9079 C C . HIS B 1 494 ? 27.094 -13.32 -7.871 1 95.31 494 HIS B C 1
ATOM 9081 O O . HIS B 1 494 ? 27.594 -14.023 -6.984 1 95.31 494 HIS B O 1
ATOM 9087 N N . SER B 1 495 ? 25.844 -13.031 -7.922 1 96.38 495 SER B N 1
ATOM 9088 C CA . SER B 1 495 ? 24.906 -13.516 -6.918 1 96.38 495 SER B CA 1
ATOM 9089 C C . SER B 1 495 ? 24.781 -15.039 -6.957 1 96.38 495 SER B C 1
ATOM 9091 O O . SER B 1 495 ? 24.719 -15.688 -5.91 1 96.38 495 SER B O 1
ATOM 9093 N N . LEU B 1 496 ? 24.703 -15.578 -8.18 1 97.44 496 LEU B N 1
ATOM 9094 C CA . LEU B 1 496 ? 24.594 -17.016 -8.344 1 97.44 496 LEU B CA 1
ATOM 9095 C C . LEU B 1 496 ? 25.812 -17.734 -7.781 1 97.44 496 LEU B C 1
ATOM 9097 O O . LEU B 1 496 ? 25.688 -18.75 -7.09 1 97.44 496 LEU B O 1
ATOM 9101 N N . ARG B 1 497 ? 27.016 -17.203 -8.055 1 95.19 497 ARG B N 1
ATOM 9102 C CA . ARG B 1 497 ? 28.25 -17.766 -7.516 1 95.19 497 ARG B CA 1
ATOM 9103 C C . ARG B 1 497 ? 28.219 -17.781 -5.988 1 95.19 497 ARG B C 1
ATOM 9105 O O . ARG B 1 497 ? 28.625 -18.766 -5.367 1 95.19 497 ARG B O 1
ATOM 9112 N N . GLY B 1 498 ? 27.766 -16.672 -5.48 1 94.12 498 GLY B N 1
ATOM 9113 C CA . GLY B 1 498 ? 27.656 -16.594 -4.031 1 94.12 498 GLY B CA 1
ATOM 9114 C C . GLY B 1 498 ? 26.734 -17.641 -3.439 1 94.12 498 GLY B C 1
ATOM 9115 O O . GLY B 1 498 ? 27.062 -18.266 -2.424 1 94.12 498 GLY B O 1
ATOM 9116 N N . LEU B 1 499 ? 25.609 -17.891 -4.035 1 96.44 499 LEU B N 1
ATOM 9117 C CA . LEU B 1 499 ? 24.656 -18.844 -3.514 1 96.44 499 LEU B CA 1
ATOM 9118 C C . LEU B 1 499 ? 25.172 -20.266 -3.656 1 96.44 499 LEU B C 1
ATOM 9120 O O . LEU B 1 499 ? 25 -21.094 -2.76 1 96.44 499 LEU B O 1
ATOM 9124 N N . VAL B 1 500 ? 25.766 -20.531 -4.824 1 96.06 500 VAL B N 1
ATOM 9125 C CA . VAL B 1 500 ? 26.328 -21.859 -5.07 1 96.06 500 VAL B CA 1
ATOM 9126 C C . VAL B 1 500 ? 27.312 -22.219 -3.961 1 96.06 500 VAL B C 1
ATOM 9128 O O . VAL B 1 500 ? 27.281 -23.328 -3.422 1 96.06 500 VAL B O 1
ATOM 9131 N N . ASN B 1 501 ? 28.125 -21.281 -3.592 1 94.12 501 ASN B N 1
ATOM 9132 C CA . ASN B 1 501 ? 29.109 -21.5 -2.545 1 94.12 501 ASN B CA 1
ATOM 9133 C C . ASN B 1 501 ? 28.453 -21.734 -1.188 1 94.12 501 ASN B C 1
ATOM 9135 O O . ASN B 1 501 ? 28.906 -22.578 -0.411 1 94.12 501 ASN B O 1
ATOM 9139 N N . LYS B 1 502 ? 27.453 -21.047 -0.922 1 93.56 502 LYS B N 1
ATOM 9140 C CA . LYS B 1 502 ? 26.766 -21.156 0.366 1 93.56 502 LYS B CA 1
ATOM 9141 C C . LYS B 1 502 ? 26.016 -22.469 0.479 1 93.56 502 LYS B C 1
ATOM 9143 O O . LYS B 1 502 ? 26.031 -23.125 1.529 1 93.56 502 LYS B O 1
ATOM 9148 N N . VAL B 1 503 ? 25.359 -22.844 -0.561 1 95.12 503 VAL B N 1
ATOM 9149 C CA . VAL B 1 503 ? 24.5 -24.031 -0.563 1 95.12 503 VAL B CA 1
ATOM 9150 C C . VAL B 1 503 ? 25.359 -25.281 -0.51 1 95.12 503 VAL B C 1
ATOM 9152 O O . VAL B 1 503 ? 24.953 -26.297 0.067 1 95.12 503 VAL B O 1
ATOM 9155 N N . SER B 1 504 ? 26.578 -25.25 -1.028 1 91.81 504 SER B N 1
ATOM 9156 C CA . SER B 1 504 ? 27.453 -26.422 -1.075 1 91.81 504 SER B CA 1
ATOM 9157 C C . SER B 1 504 ? 27.875 -26.859 0.326 1 91.81 504 SER B C 1
ATOM 9159 O O . SER B 1 504 ? 28.266 -28 0.532 1 91.81 504 SER B O 1
ATOM 9161 N N . SER B 1 505 ? 27.703 -26 1.262 1 91.56 505 SER B N 1
ATOM 9162 C CA . SER B 1 505 ? 28.109 -26.312 2.631 1 91.56 505 SER B CA 1
ATOM 9163 C C . SER B 1 505 ? 26.953 -26.906 3.43 1 91.56 505 SER B C 1
ATOM 9165 O O . SER B 1 505 ? 27.141 -27.359 4.559 1 91.56 505 SER B O 1
ATOM 9167 N N . ASP B 1 506 ? 25.812 -26.969 2.893 1 93.38 506 ASP B N 1
ATOM 9168 C CA . ASP B 1 506 ? 24.625 -27.469 3.59 1 93.38 506 ASP B CA 1
ATOM 9169 C C . ASP B 1 506 ? 24.391 -28.953 3.281 1 93.38 506 ASP B C 1
ATOM 9171 O O . ASP B 1 506 ? 25.031 -29.516 2.381 1 93.38 506 ASP B O 1
ATOM 9175 N N . SER B 1 507 ? 23.594 -29.562 4.027 1 92 507 SER B N 1
ATOM 9176 C CA . SER B 1 507 ? 23.359 -31 3.949 1 92 507 SER B CA 1
ATOM 9177 C C . SER B 1 507 ? 22.656 -31.391 2.654 1 92 507 SER B C 1
ATOM 9179 O O . SER B 1 507 ? 22.75 -32.531 2.193 1 92 507 SER B O 1
ATOM 9181 N N . SER B 1 508 ? 21.906 -30.453 2.102 1 92.81 508 SER B N 1
ATOM 9182 C CA . SER B 1 508 ? 21.188 -30.641 0.844 1 92.81 508 SER B CA 1
ATOM 9183 C C . SER B 1 508 ? 20.891 -29.297 0.172 1 92.81 508 SER B C 1
ATOM 9185 O O . SER B 1 508 ? 21.031 -28.25 0.793 1 92.81 508 SER B O 1
ATOM 9187 N N . ILE B 1 509 ? 20.531 -29.375 -1.019 1 93.25 509 ILE B N 1
ATOM 9188 C CA . ILE B 1 509 ? 20.156 -28.156 -1.748 1 93.25 509 ILE B CA 1
ATOM 9189 C C . ILE B 1 509 ? 18.953 -27.5 -1.073 1 93.25 509 ILE B C 1
ATOM 9191 O O . ILE B 1 509 ? 18.922 -26.281 -0.905 1 93.25 509 ILE B O 1
ATOM 9195 N N . ALA B 1 510 ? 18 -28.359 -0.675 1 93.38 510 ALA B N 1
ATOM 9196 C CA . ALA B 1 510 ? 16.797 -27.844 -0.01 1 93.38 510 ALA B CA 1
ATOM 9197 C C . ALA B 1 510 ? 17.156 -27.125 1.287 1 93.38 510 ALA B C 1
ATOM 9199 O O . ALA B 1 510 ? 16.625 -26.062 1.574 1 93.38 510 ALA B O 1
ATOM 9200 N N . ALA B 1 511 ? 18.047 -27.734 2.029 1 95.38 511 ALA B N 1
ATOM 9201 C CA . ALA B 1 511 ? 18.516 -27.109 3.271 1 95.38 511 ALA B CA 1
ATOM 9202 C C . ALA B 1 511 ? 19.266 -25.828 2.994 1 95.38 511 ALA B C 1
ATOM 9204 O O . ALA B 1 511 ? 19.109 -24.828 3.707 1 95.38 511 ALA B O 1
ATOM 9205 N N . GLY B 1 512 ? 20.109 -25.906 1.983 1 96.38 512 GLY B N 1
ATOM 9206 C CA . GLY B 1 512 ? 20.859 -24.719 1.599 1 96.38 512 GLY B CA 1
ATOM 9207 C C . GLY B 1 512 ? 19.969 -23.547 1.214 1 96.38 512 GLY B C 1
ATOM 9208 O O . GLY B 1 512 ? 20.25 -22.406 1.593 1 96.38 512 GLY B O 1
ATOM 9209 N N . ILE B 1 513 ? 18.953 -23.797 0.5 1 96.38 513 ILE B N 1
ATOM 9210 C CA . ILE B 1 513 ? 18.016 -22.781 0.067 1 96.38 513 ILE B CA 1
ATOM 9211 C C . ILE B 1 513 ? 17.281 -22.203 1.279 1 96.38 513 ILE B C 1
ATOM 9213 O O . ILE B 1 513 ? 17.156 -20.984 1.422 1 96.38 513 ILE B O 1
ATOM 9217 N N . GLN B 1 514 ? 16.75 -23.016 2.162 1 94.62 514 GLN B N 1
ATOM 9218 C CA . GLN B 1 514 ? 16.031 -22.578 3.355 1 94.62 514 GLN B CA 1
ATOM 9219 C C . GLN B 1 514 ? 16.938 -21.75 4.258 1 94.62 514 GLN B C 1
ATOM 9221 O O . GLN B 1 514 ? 16.5 -20.734 4.809 1 94.62 514 GLN B O 1
ATOM 9226 N N . ASN B 1 515 ? 18.234 -22.141 4.375 1 94.62 515 ASN B N 1
ATOM 9227 C CA . ASN B 1 515 ? 19.172 -21.484 5.289 1 94.62 515 ASN B CA 1
ATOM 9228 C C . ASN B 1 515 ? 19.703 -20.188 4.711 1 94.62 515 ASN B C 1
ATOM 9230 O O . ASN B 1 515 ? 20.266 -19.359 5.441 1 94.62 515 ASN B O 1
ATOM 9234 N N . ASN B 1 516 ? 19.578 -20 3.395 1 95.81 516 ASN B N 1
ATOM 9235 C CA . ASN B 1 516 ? 20.062 -18.812 2.703 1 95.81 516 ASN B CA 1
ATOM 9236 C C . ASN B 1 516 ? 18.969 -18.156 1.885 1 95.81 516 ASN B C 1
ATOM 9238 O O . ASN B 1 516 ? 19.188 -17.766 0.738 1 95.81 516 ASN B O 1
ATOM 9242 N N . SER B 1 517 ? 17.797 -18.172 2.492 1 94.06 517 SER B N 1
ATOM 9243 C CA . SER B 1 517 ? 16.594 -17.75 1.766 1 94.06 517 SER B CA 1
ATOM 9244 C C . SER B 1 517 ? 16.672 -16.281 1.355 1 94.06 517 SER B C 1
ATOM 9246 O O . SER B 1 517 ? 16.141 -15.898 0.314 1 94.06 517 SER B O 1
ATOM 9248 N N . MET B 1 518 ? 17.344 -15.438 2.113 1 92.88 518 MET B N 1
ATOM 9249 C CA . MET B 1 518 ? 17.469 -14.031 1.737 1 92.88 518 MET B CA 1
ATOM 9250 C C . MET B 1 518 ? 18.391 -13.867 0.536 1 92.88 518 MET B C 1
ATOM 9252 O O . MET B 1 518 ? 18.188 -12.992 -0.3 1 92.88 518 MET B O 1
ATOM 9256 N N . HIS B 1 519 ? 19.422 -14.711 0.512 1 94.88 519 HIS B N 1
ATOM 9257 C CA . HIS B 1 519 ? 20.266 -14.711 -0.68 1 94.88 519 HIS B CA 1
ATOM 9258 C C . HIS B 1 519 ? 19.484 -15.188 -1.902 1 94.88 519 HIS B C 1
ATOM 9260 O O . HIS B 1 519 ? 19.672 -14.672 -3.006 1 94.88 519 HIS B O 1
ATOM 9266 N N . CYS B 1 520 ? 18.609 -16.203 -1.683 1 97.19 520 CYS B N 1
ATOM 9267 C CA . CYS B 1 520 ? 17.75 -16.688 -2.758 1 97.19 520 CYS B CA 1
ATOM 9268 C C . CYS B 1 520 ? 16.844 -15.578 -3.271 1 97.19 520 CYS B C 1
ATOM 9270 O O . CYS B 1 520 ? 16.609 -15.461 -4.477 1 97.19 520 CYS B O 1
ATOM 9272 N N . TYR B 1 521 ? 16.359 -14.797 -2.334 1 96 521 TYR B N 1
ATOM 9273 C CA . TYR B 1 521 ? 15.508 -13.664 -2.68 1 96 521 TYR B CA 1
ATOM 9274 C C . TYR B 1 521 ? 16.25 -12.672 -3.566 1 96 521 TYR B C 1
ATOM 9276 O O . TYR B 1 521 ? 15.758 -12.273 -4.625 1 96 521 TYR B O 1
ATOM 9284 N N . LYS B 1 522 ? 17.438 -12.297 -3.227 1 95.75 522 LYS B N 1
ATOM 9285 C CA . LYS B 1 522 ? 18.25 -11.352 -3.984 1 95.75 522 LYS B CA 1
ATOM 9286 C C . LYS B 1 522 ? 18.625 -11.914 -5.352 1 95.75 522 LYS B C 1
ATOM 9288 O O . LYS B 1 522 ? 18.625 -11.195 -6.352 1 95.75 522 LYS B O 1
ATOM 9293 N N . LEU B 1 523 ? 18.953 -13.219 -5.375 1 98 523 LEU B N 1
ATOM 9294 C CA . LEU B 1 523 ? 19.297 -13.883 -6.629 1 98 523 LEU B CA 1
ATOM 9295 C C . LEU B 1 523 ? 18.109 -13.859 -7.594 1 98 523 LEU B C 1
ATOM 9297 O O . LEU B 1 523 ? 18.281 -13.602 -8.789 1 98 523 LEU B O 1
ATOM 9301 N N . SER B 1 524 ? 16.953 -14.188 -7.051 1 98.12 524 SER B N 1
ATOM 9302 C CA . SER B 1 524 ? 15.75 -14.203 -7.875 1 98.12 524 SER B CA 1
ATOM 9303 C C . SER B 1 524 ? 15.508 -12.844 -8.516 1 98.12 524 SER B C 1
ATOM 9305 O O . SER B 1 524 ? 15.195 -12.758 -9.703 1 98.12 524 SER B O 1
ATOM 9307 N N . TYR B 1 525 ? 15.703 -11.766 -7.777 1 97.88 525 TYR B N 1
ATOM 9308 C CA . TYR B 1 525 ? 15.531 -10.422 -8.305 1 97.88 525 TYR B CA 1
ATOM 9309 C C . TYR B 1 525 ? 16.594 -10.109 -9.359 1 97.88 525 TYR B C 1
ATOM 9311 O O . TYR B 1 525 ? 16.281 -9.562 -10.422 1 97.88 525 TYR B O 1
ATOM 9319 N N . ALA B 1 526 ? 17.797 -10.469 -9.023 1 98.19 526 ALA B N 1
ATOM 9320 C CA . ALA B 1 526 ? 18.875 -10.219 -9.977 1 98.19 526 ALA B CA 1
ATOM 9321 C C . ALA B 1 526 ? 18.609 -10.914 -11.305 1 98.19 526 ALA B C 1
ATOM 9323 O O . ALA B 1 526 ? 18.781 -10.312 -12.375 1 98.19 526 ALA B O 1
ATOM 9324 N N . TYR B 1 527 ? 18.219 -12.141 -11.234 1 98.38 527 TYR B N 1
ATOM 9325 C CA . TYR B 1 527 ? 17.891 -12.914 -12.422 1 98.38 527 TYR B CA 1
ATOM 9326 C C . TYR B 1 527 ? 16.75 -12.273 -13.195 1 98.38 527 TYR B C 1
ATOM 9328 O O . TYR B 1 527 ? 16.812 -12.125 -14.422 1 98.38 527 TYR B O 1
ATOM 9336 N N . THR B 1 528 ? 15.758 -11.906 -12.523 1 98.31 528 THR B N 1
ATOM 9337 C CA . THR B 1 528 ? 14.531 -11.461 -13.18 1 98.31 528 THR B CA 1
ATOM 9338 C C . THR B 1 528 ? 14.711 -10.078 -13.789 1 98.31 528 THR B C 1
ATOM 9340 O O . THR B 1 528 ? 14.141 -9.781 -14.836 1 98.31 528 THR B O 1
ATOM 9343 N N . TYR B 1 529 ? 15.5 -9.195 -13.117 1 98.44 529 TYR B N 1
ATOM 9344 C CA . TYR B 1 529 ? 15.828 -7.91 -13.719 1 98.44 529 TYR B CA 1
ATOM 9345 C C . TYR B 1 529 ? 16.625 -8.109 -15.008 1 98.44 529 TYR B C 1
ATOM 9347 O O . TYR B 1 529 ? 16.438 -7.359 -15.977 1 98.44 529 TYR B O 1
ATOM 9355 N N . LEU B 1 530 ? 17.5 -9.086 -14.961 1 98.06 530 LEU B N 1
ATOM 9356 C CA . LEU B 1 530 ? 18.234 -9.406 -16.172 1 98.06 530 LEU B CA 1
ATOM 9357 C C . LEU B 1 530 ? 17.281 -9.805 -17.297 1 98.06 530 LEU B C 1
ATOM 9359 O O . LEU B 1 530 ? 17.422 -9.328 -18.422 1 98.06 530 LEU B O 1
ATOM 9363 N N . VAL B 1 531 ? 16.312 -10.633 -16.984 1 97.31 531 VAL B N 1
ATOM 9364 C CA . VAL B 1 531 ? 15.328 -11.086 -17.969 1 97.31 531 VAL B CA 1
ATOM 9365 C C . VAL B 1 531 ? 14.531 -9.898 -18.5 1 97.31 531 VAL B C 1
ATOM 9367 O O . VAL B 1 531 ? 14.328 -9.758 -19.703 1 97.31 531 VAL B O 1
ATOM 9370 N N . LEU B 1 532 ? 14.102 -8.992 -17.641 1 98 532 LEU B N 1
ATOM 9371 C CA . LEU B 1 532 ? 13.305 -7.832 -18.031 1 98 532 LEU B CA 1
ATOM 9372 C C . LEU B 1 532 ? 14.109 -6.898 -18.938 1 98 532 LEU B C 1
ATOM 9374 O O . LEU B 1 532 ? 13.594 -6.418 -19.938 1 98 532 LEU B O 1
ATOM 9378 N N . VAL B 1 533 ? 15.328 -6.637 -18.531 1 98.38 533 VAL B N 1
ATOM 9379 C CA . VAL B 1 533 ? 16.172 -5.727 -19.297 1 98.38 533 VAL B CA 1
ATOM 9380 C C . VAL B 1 533 ? 16.469 -6.328 -20.672 1 98.38 533 VAL B C 1
ATOM 9382 O O . VAL B 1 533 ? 16.359 -5.641 -21.688 1 98.38 533 VAL B O 1
ATOM 9385 N N . ASN B 1 534 ? 16.797 -7.652 -20.688 1 97.44 534 ASN B N 1
ATOM 9386 C CA . ASN B 1 534 ? 17.062 -8.328 -21.953 1 97.44 534 ASN B CA 1
ATOM 9387 C C . ASN B 1 534 ? 15.852 -8.258 -22.891 1 97.44 534 ASN B C 1
ATOM 9389 O O . ASN B 1 534 ? 15.984 -7.961 -24.078 1 97.44 534 ASN B O 1
ATOM 9393 N N . ASN B 1 535 ? 14.719 -8.555 -22.297 1 97.38 535 ASN B N 1
ATOM 9394 C CA . ASN B 1 535 ? 13.5 -8.57 -23.109 1 97.38 535 ASN B CA 1
ATOM 9395 C C . ASN B 1 535 ? 13.125 -7.164 -23.578 1 97.38 535 ASN B C 1
ATOM 9397 O O . ASN B 1 535 ? 12.586 -6.996 -24.672 1 97.38 535 ASN B O 1
ATOM 9401 N N . PHE B 1 536 ? 13.344 -6.105 -22.75 1 98.62 536 PHE B N 1
ATOM 9402 C CA . PHE B 1 536 ? 13.07 -4.73 -23.141 1 98.62 536 PHE B CA 1
ATOM 9403 C C . PHE B 1 536 ? 13.984 -4.301 -24.281 1 98.62 536 PHE B C 1
ATOM 9405 O O . PHE B 1 536 ? 13.523 -3.676 -25.25 1 98.62 536 PHE B O 1
ATOM 9412 N N . VAL B 1 537 ? 15.266 -4.664 -24.188 1 98.31 537 VAL B N 1
ATOM 9413 C CA . VAL B 1 537 ? 16.234 -4.352 -25.234 1 98.31 537 VAL B CA 1
ATOM 9414 C C . VAL B 1 537 ? 15.805 -5.016 -26.547 1 98.31 537 VAL B C 1
ATOM 9416 O O . VAL B 1 537 ? 15.844 -4.395 -27.609 1 98.31 537 VAL B O 1
ATOM 9419 N N . LEU B 1 538 ? 15.406 -6.293 -26.453 1 96.88 538 LEU B N 1
ATOM 9420 C CA . LEU B 1 538 ? 14.953 -7.012 -27.625 1 96.88 538 LEU B CA 1
ATOM 9421 C C . LEU B 1 538 ? 13.734 -6.328 -28.25 1 96.88 538 LEU B C 1
ATOM 9423 O O . LEU B 1 538 ? 13.641 -6.223 -29.484 1 96.88 538 LEU B O 1
ATOM 9427 N N . ALA B 1 539 ? 12.812 -5.883 -27.422 1 97.06 539 ALA B N 1
ATOM 9428 C CA . ALA B 1 539 ? 11.625 -5.184 -27.906 1 97.06 539 ALA B CA 1
ATOM 9429 C C . ALA B 1 539 ? 12 -3.879 -28.594 1 97.06 539 ALA B C 1
ATOM 9431 O O . ALA B 1 539 ? 11.422 -3.527 -29.625 1 97.06 539 ALA B O 1
ATOM 9432 N N . VAL B 1 540 ? 12.953 -3.143 -28.047 1 98 540 VAL B N 1
ATOM 9433 C CA . VAL B 1 540 ? 13.414 -1.887 -28.625 1 98 540 VAL B CA 1
ATOM 9434 C C . VAL B 1 540 ? 14.008 -2.143 -30.016 1 98 540 VAL B C 1
ATOM 9436 O O . VAL B 1 540 ? 13.703 -1.426 -30.969 1 98 540 VAL B O 1
ATOM 9439 N N . ARG B 1 541 ? 14.773 -3.156 -30.141 1 96.94 541 ARG B N 1
ATOM 9440 C CA . ARG B 1 541 ? 15.461 -3.467 -31.391 1 96.94 541 ARG B CA 1
ATOM 9441 C C . ARG B 1 541 ? 14.477 -3.873 -32.469 1 96.94 541 ARG B C 1
ATOM 9443 O O . ARG B 1 541 ? 14.711 -3.639 -33.656 1 96.94 541 ARG B O 1
ATOM 9450 N N . SER B 1 542 ? 13.367 -4.383 -32.031 1 95.12 542 SER B N 1
ATOM 9451 C CA . SER B 1 542 ? 12.383 -4.891 -33 1 95.12 542 SER B CA 1
ATOM 9452 C C . SER B 1 542 ? 11.32 -3.846 -33.312 1 95.12 542 SER B C 1
ATOM 9454 O O . SER B 1 542 ? 10.438 -4.074 -34.125 1 95.12 542 SER B O 1
ATOM 9456 N N . ALA B 1 543 ? 11.367 -2.742 -32.656 1 96.56 543 ALA B N 1
ATOM 9457 C CA . ALA B 1 543 ? 10.336 -1.722 -32.812 1 96.56 543 ALA B CA 1
ATOM 9458 C C . ALA B 1 543 ? 10.484 -0.961 -34.125 1 96.56 543 ALA B C 1
ATOM 9460 O O . ALA B 1 543 ? 11.586 -0.892 -34.688 1 96.56 543 ALA B O 1
ATOM 9461 N N . SER B 1 544 ? 9.414 -0.418 -34.688 1 95.88 544 SER B N 1
ATOM 9462 C CA . SER B 1 544 ? 9.453 0.41 -35.875 1 95.88 544 SER B CA 1
ATOM 9463 C C . SER B 1 544 ? 10.25 1.69 -35.656 1 95.88 544 SER B C 1
ATOM 9465 O O . SER B 1 544 ? 10.336 2.168 -34.5 1 95.88 544 SER B O 1
ATOM 9467 N N . PRO B 1 545 ? 10.773 2.25 -36.656 1 96.19 545 PRO B N 1
ATOM 9468 C CA . PRO B 1 545 ? 11.602 3.449 -36.531 1 96.19 545 PRO B CA 1
ATOM 9469 C C . PRO B 1 545 ? 10.852 4.625 -35.906 1 96.19 545 PRO B C 1
ATOM 9471 O O . PRO B 1 545 ? 11.461 5.477 -35.25 1 96.19 545 PRO B O 1
ATOM 9474 N N . GLU B 1 546 ? 9.555 4.645 -36.062 1 95.69 546 GLU B N 1
ATOM 9475 C CA . GLU B 1 546 ? 8.742 5.766 -35.594 1 95.69 546 GLU B CA 1
ATOM 9476 C C . GLU B 1 546 ? 8.703 5.809 -34.062 1 95.69 546 GLU B C 1
ATOM 9478 O O . GLU B 1 546 ? 8.602 6.883 -33.469 1 95.69 546 GLU B O 1
ATOM 9483 N N . ILE B 1 547 ? 8.805 4.652 -33.406 1 97.81 547 ILE B N 1
ATOM 9484 C CA . ILE B 1 547 ? 8.609 4.641 -31.969 1 97.81 547 ILE B CA 1
ATOM 9485 C C . ILE B 1 547 ? 9.898 4.176 -31.281 1 97.81 547 ILE B C 1
ATOM 9487 O O . ILE B 1 547 ? 10.039 4.305 -30.062 1 97.81 547 ILE B O 1
ATOM 9491 N N . GLN B 1 548 ? 10.859 3.658 -31.984 1 97.94 548 GLN B N 1
ATOM 9492 C CA . GLN B 1 548 ? 12.07 3.066 -31.422 1 97.94 548 GLN B CA 1
ATOM 9493 C C . GLN B 1 548 ? 12.82 4.066 -30.547 1 97.94 548 GLN B C 1
ATOM 9495 O O . GLN B 1 548 ? 13.305 3.719 -29.469 1 97.94 548 GLN B O 1
ATOM 9500 N N . PRO B 1 549 ? 12.922 5.344 -30.984 1 97.56 549 PRO B N 1
ATOM 9501 C CA . PRO B 1 549 ? 13.703 6.281 -30.172 1 97.56 549 PRO B CA 1
ATOM 9502 C C . PRO B 1 549 ? 13.109 6.488 -28.781 1 97.56 549 PRO B C 1
ATOM 9504 O O . PRO B 1 549 ? 13.844 6.504 -27.797 1 97.56 549 PRO B O 1
ATOM 9507 N N . VAL B 1 550 ? 11.812 6.598 -28.703 1 98.19 550 VAL B N 1
ATOM 9508 C CA . VAL B 1 550 ? 11.203 6.859 -27.406 1 98.19 550 VAL B CA 1
ATOM 9509 C C . VAL B 1 550 ? 11.242 5.594 -26.547 1 98.19 550 VAL B C 1
ATOM 9511 O O . VAL B 1 550 ? 11.391 5.668 -25.328 1 98.19 550 VAL B O 1
ATOM 9514 N N . LEU B 1 551 ? 11.141 4.418 -27.141 1 98.62 551 LEU B N 1
ATOM 9515 C CA . LEU B 1 551 ? 11.273 3.168 -26.391 1 98.62 551 LEU B CA 1
ATOM 9516 C C . LEU B 1 551 ? 12.688 3.016 -25.844 1 98.62 551 LEU B C 1
ATOM 9518 O O . LEU B 1 551 ? 12.875 2.447 -24.766 1 98.62 551 LEU B O 1
ATOM 9522 N N . GLN B 1 552 ? 13.656 3.52 -26.594 1 98.56 552 GLN B N 1
ATOM 9523 C CA . GLN B 1 552 ? 15.039 3.496 -26.109 1 98.56 552 GLN B CA 1
ATOM 9524 C C . GLN B 1 552 ? 15.203 4.352 -24.859 1 98.56 552 GLN B C 1
ATOM 9526 O O . GLN B 1 552 ? 15.898 3.963 -23.922 1 98.56 552 GLN B O 1
ATOM 9531 N N . PHE B 1 553 ? 14.547 5.562 -24.906 1 98.75 553 PHE B N 1
ATOM 9532 C CA . PHE B 1 553 ? 14.586 6.406 -23.719 1 98.75 553 PHE B CA 1
ATOM 9533 C C . PHE B 1 553 ? 14.039 5.664 -22.5 1 98.75 553 PHE B C 1
ATOM 9535 O O . PHE B 1 553 ? 14.641 5.691 -21.422 1 98.75 553 PHE B O 1
ATOM 9542 N N . LEU B 1 554 ? 12.93 4.977 -22.688 1 98.88 554 LEU B N 1
ATOM 9543 C CA . LEU B 1 554 ? 12.281 4.266 -21.594 1 98.88 554 LEU B CA 1
ATOM 9544 C C . LEU B 1 554 ? 13.141 3.098 -21.125 1 98.88 554 LEU B C 1
ATOM 9546 O O . LEU B 1 554 ? 13.258 2.863 -19.906 1 98.88 554 LEU B O 1
ATOM 9550 N N . CYS B 1 555 ? 13.68 2.348 -22.047 1 98.88 555 CYS B N 1
ATOM 9551 C CA . CYS B 1 555 ? 14.523 1.21 -21.703 1 98.88 555 CYS B CA 1
ATOM 9552 C C . CYS B 1 555 ? 15.734 1.657 -20.906 1 98.88 555 CYS B C 1
ATOM 9554 O O . CYS B 1 555 ? 16.078 1.045 -19.891 1 98.88 555 CYS B O 1
ATOM 9556 N N . LYS B 1 556 ? 16.391 2.779 -21.375 1 98.88 556 LYS B N 1
ATOM 9557 C CA . LYS B 1 556 ? 17.547 3.346 -20.672 1 98.88 556 LYS B CA 1
ATOM 9558 C C . LYS B 1 556 ? 17.172 3.807 -19.281 1 98.88 556 LYS B C 1
ATOM 9560 O O . LYS B 1 556 ? 17.875 3.518 -18.312 1 98.88 556 LYS B O 1
ATOM 9565 N N . LEU B 1 557 ? 16.016 4.477 -19.141 1 98.88 557 LEU B N 1
ATOM 9566 C CA . LEU B 1 557 ? 15.578 4.977 -17.844 1 98.88 557 LEU B CA 1
ATOM 9567 C C . LEU B 1 557 ? 15.281 3.826 -16.891 1 98.88 557 LEU B C 1
ATOM 9569 O O . LEU B 1 557 ? 15.633 3.885 -15.719 1 98.88 557 LEU B O 1
ATOM 9573 N N . PHE B 1 558 ? 14.586 2.777 -17.406 1 98.75 558 PHE B N 1
ATOM 9574 C CA . PHE B 1 558 ? 14.273 1.616 -16.594 1 98.75 558 PHE B CA 1
ATOM 9575 C C . PHE B 1 558 ? 15.539 0.994 -16.031 1 98.75 558 PHE B C 1
ATOM 9577 O O . PHE B 1 558 ? 15.656 0.801 -14.812 1 98.75 558 PHE B O 1
ATOM 9584 N N . ALA B 1 559 ? 16.484 0.727 -16.859 1 98.81 559 ALA B N 1
ATOM 9585 C CA . ALA B 1 559 ? 17.719 0.043 -16.453 1 98.81 559 ALA B CA 1
ATOM 9586 C C . ALA B 1 559 ? 18.516 0.879 -15.453 1 98.81 559 ALA B C 1
ATOM 9588 O O . ALA B 1 559 ? 18.938 0.373 -14.414 1 98.81 559 ALA B O 1
ATOM 9589 N N . LEU B 1 560 ? 18.672 2.176 -15.742 1 98.75 560 LEU B N 1
ATOM 9590 C CA . LEU B 1 560 ? 19.516 3.031 -14.914 1 98.75 560 LEU B CA 1
ATOM 9591 C C . LEU B 1 560 ? 18.891 3.256 -13.547 1 98.75 560 LEU B C 1
ATOM 9593 O O . LEU B 1 560 ? 19.594 3.318 -12.539 1 98.75 560 LEU B O 1
ATOM 9597 N N . THR B 1 561 ? 17.594 3.395 -13.516 1 98 561 THR B N 1
ATOM 9598 C CA . THR B 1 561 ? 16.953 3.625 -12.234 1 98 561 THR B CA 1
ATOM 9599 C C . THR B 1 561 ? 16.984 2.361 -11.375 1 98 561 THR B C 1
ATOM 9601 O O . THR B 1 561 ? 17.141 2.436 -10.156 1 98 561 THR B O 1
ATOM 9604 N N . GLN B 1 562 ? 16.828 1.181 -12.016 1 97.5 562 GLN B N 1
ATOM 9605 C CA . GLN B 1 562 ? 16.938 -0.064 -11.258 1 97.5 562 GLN B CA 1
ATOM 9606 C C . GLN B 1 562 ? 18.359 -0.28 -10.758 1 97.5 562 GLN B C 1
ATOM 9608 O O . GLN B 1 562 ? 18.562 -0.756 -9.641 1 97.5 562 GLN B O 1
ATOM 9613 N N . LEU B 1 563 ? 19.281 0.084 -11.586 1 97.81 563 LEU B N 1
ATOM 9614 C CA . LEU B 1 563 ? 20.688 0.001 -11.203 1 97.81 563 LEU B CA 1
ATOM 9615 C C . LEU B 1 563 ? 20.984 0.928 -10.031 1 97.81 563 LEU B C 1
ATOM 9617 O O . LEU B 1 563 ? 21.594 0.51 -9.039 1 97.81 563 LEU B O 1
ATOM 9621 N N . GLU B 1 564 ? 20.531 2.174 -10.117 1 96.75 564 GLU B N 1
ATOM 9622 C CA . GLU B 1 564 ? 20.75 3.154 -9.062 1 96.75 564 GLU B CA 1
ATOM 9623 C C . GLU B 1 564 ? 20.156 2.695 -7.738 1 96.75 564 GLU B C 1
ATOM 9625 O O . GLU B 1 564 ? 20.719 2.934 -6.672 1 96.75 564 GLU B O 1
ATOM 9630 N N . ALA B 1 565 ? 19.031 2.082 -7.781 1 94.62 565 ALA B N 1
ATOM 9631 C CA . ALA B 1 565 ? 18.297 1.665 -6.586 1 94.62 565 ALA B CA 1
ATOM 9632 C C . ALA B 1 565 ? 19.047 0.549 -5.852 1 94.62 565 ALA B C 1
ATOM 9634 O O . ALA B 1 565 ? 18.891 0.392 -4.637 1 94.62 565 ALA B O 1
ATOM 9635 N N . THR B 1 566 ? 19.812 -0.255 -6.539 1 95.38 566 THR B N 1
ATOM 9636 C CA . THR B 1 566 ? 20.547 -1.353 -5.93 1 95.38 566 THR B CA 1
ATOM 9637 C C . THR B 1 566 ? 22.031 -1.26 -6.273 1 95.38 566 THR B C 1
ATOM 9639 O O . THR B 1 566 ? 22.672 -2.27 -6.586 1 95.38 566 THR B O 1
ATOM 9642 N N . ALA B 1 567 ? 22.5 -0.077 -6.277 1 96.75 567 ALA B N 1
ATOM 9643 C CA . ALA B 1 567 ? 23.859 0.214 -6.723 1 96.75 567 ALA B CA 1
ATOM 9644 C C . ALA B 1 567 ? 24.875 -0.602 -5.938 1 96.75 567 ALA B C 1
ATOM 9646 O O . ALA B 1 567 ? 25.891 -1.034 -6.484 1 96.75 567 ALA B O 1
ATOM 9647 N N . GLY B 1 568 ? 24.625 -0.846 -4.609 1 95.38 568 GLY B N 1
ATOM 9648 C CA . GLY B 1 568 ? 25.547 -1.613 -3.787 1 95.38 568 GLY B CA 1
ATOM 9649 C C . GLY B 1 568 ? 25.828 -2.998 -4.34 1 95.38 568 GLY B C 1
ATOM 9650 O O . GLY B 1 568 ? 26.969 -3.461 -4.316 1 95.38 568 GLY B O 1
ATOM 9651 N N . GLU B 1 569 ? 24.844 -3.67 -4.879 1 95 569 GLU B N 1
ATOM 9652 C CA . GLU B 1 569 ? 24.984 -5.012 -5.434 1 95 569 GLU B CA 1
ATOM 9653 C C . GLU B 1 569 ? 25.812 -4.988 -6.723 1 95 569 GLU B C 1
ATOM 9655 O O . GLU B 1 569 ? 26.594 -5.898 -6.98 1 95 569 GLU B O 1
ATOM 9660 N N . PHE B 1 570 ? 25.562 -3.945 -7.543 1 96.19 570 PHE B N 1
ATOM 9661 C CA . PHE B 1 570 ? 26.328 -3.807 -8.773 1 96.19 570 PHE B CA 1
ATOM 9662 C C . PHE B 1 570 ? 27.797 -3.525 -8.461 1 96.19 570 PHE B C 1
ATOM 9664 O O . PHE B 1 570 ? 28.688 -4.066 -9.117 1 96.19 570 PHE B O 1
ATOM 9671 N N . MET B 1 571 ? 28.047 -2.723 -7.477 1 94.88 571 MET B N 1
ATOM 9672 C CA . MET B 1 571 ? 29.422 -2.42 -7.074 1 94.88 571 MET B CA 1
ATOM 9673 C C . MET B 1 571 ? 30.125 -3.664 -6.527 1 94.88 571 MET B C 1
ATOM 9675 O O . MET B 1 571 ? 31.281 -3.912 -6.832 1 94.88 571 MET B O 1
ATOM 9679 N N . GLU B 1 572 ? 29.422 -4.453 -5.738 1 92.94 572 GLU B N 1
ATOM 9680 C CA . GLU B 1 572 ? 29.969 -5.684 -5.18 1 92.94 572 GLU B CA 1
ATOM 9681 C C . GLU B 1 572 ? 30.344 -6.668 -6.285 1 92.94 572 GLU B C 1
ATOM 9683 O O . GLU B 1 572 ? 31.297 -7.438 -6.133 1 92.94 572 GLU B O 1
ATOM 9688 N N . SER B 1 573 ? 29.594 -6.617 -7.383 1 92.69 573 SER B N 1
ATOM 9689 C CA . SER B 1 573 ? 29.859 -7.504 -8.508 1 92.69 573 SER B CA 1
ATOM 9690 C C . SER B 1 573 ? 31.062 -7.012 -9.32 1 92.69 573 SER B C 1
ATOM 9692 O O . SER B 1 573 ? 31.578 -7.738 -10.164 1 92.69 573 SER B O 1
ATOM 9694 N N . GLY B 1 574 ? 31.469 -5.734 -9.117 1 91.19 574 GLY B N 1
ATOM 9695 C CA . GLY B 1 574 ? 32.625 -5.168 -9.773 1 91.19 574 GLY B CA 1
ATOM 9696 C C . GLY B 1 574 ? 32.312 -4.527 -11.109 1 91.19 574 GLY B C 1
ATOM 9697 O O . GLY B 1 574 ? 33.219 -4.051 -11.797 1 91.19 574 GLY B O 1
ATOM 9698 N N . CYS B 1 575 ? 31.062 -4.422 -11.398 1 92.44 575 CYS B N 1
ATOM 9699 C CA . CYS B 1 575 ? 30.734 -3.969 -12.742 1 92.44 575 CYS B CA 1
ATOM 9700 C C . CYS B 1 575 ? 30.422 -2.479 -12.758 1 92.44 575 CYS B C 1
ATOM 9702 O O . CYS B 1 575 ? 30.359 -1.859 -13.82 1 92.44 575 CYS B O 1
ATOM 9704 N N . VAL B 1 576 ? 30.188 -1.889 -11.578 1 94.56 576 VAL B N 1
ATOM 9705 C CA . VAL B 1 576 ? 29.938 -0.458 -11.445 1 94.56 576 VAL B CA 1
ATOM 9706 C C . VAL B 1 576 ? 30.906 0.146 -10.43 1 94.56 576 VAL B C 1
ATOM 9708 O O . VAL B 1 576 ? 31.078 -0.397 -9.336 1 94.56 576 VAL B O 1
ATOM 9711 N N . PHE B 1 577 ? 31.5 1.17 -10.789 1 94.12 577 PHE B N 1
ATOM 9712 C CA . PHE B 1 577 ? 32.469 1.854 -9.922 1 94.12 577 PHE B CA 1
ATOM 9713 C C . PHE B 1 577 ? 31.797 3.033 -9.219 1 94.12 577 PHE B C 1
ATOM 9715 O O . PHE B 1 577 ? 30.766 3.547 -9.688 1 94.12 577 PHE B O 1
ATOM 9722 N N . LEU B 1 578 ? 32.375 3.438 -8.125 1 92.56 578 LEU B N 1
ATOM 9723 C CA . LEU B 1 578 ? 31.875 4.562 -7.348 1 92.56 578 LEU B CA 1
ATOM 9724 C C . LEU B 1 578 ? 31.766 5.816 -8.211 1 92.56 578 LEU B C 1
ATOM 9726 O O . LEU B 1 578 ? 30.797 6.566 -8.109 1 92.56 578 LEU B O 1
ATOM 9730 N N . SER B 1 579 ? 32.719 5.98 -9.078 1 91.75 579 SER B N 1
ATOM 9731 C CA . SER B 1 579 ? 32.781 7.172 -9.914 1 91.75 579 SER B CA 1
ATOM 9732 C C . SER B 1 579 ? 31.688 7.188 -10.969 1 91.75 579 SER B C 1
ATOM 9734 O O . SER B 1 579 ? 31.359 8.242 -11.516 1 91.75 579 SER B O 1
ATOM 9736 N N . ASP B 1 580 ? 31.094 6.016 -11.227 1 95.94 580 ASP B N 1
ATOM 9737 C CA . ASP B 1 580 ? 30.047 5.91 -12.25 1 95.94 580 ASP B CA 1
ATOM 9738 C C . ASP B 1 580 ? 28.734 6.523 -11.773 1 95.94 580 ASP B C 1
ATOM 9740 O O . ASP B 1 580 ? 27.891 6.906 -12.586 1 95.94 580 ASP B O 1
ATOM 9744 N N . MET B 1 581 ? 28.562 6.605 -10.453 1 95.75 581 MET B N 1
ATOM 9745 C CA . MET B 1 581 ? 27.25 6.891 -9.883 1 95.75 581 MET B CA 1
ATOM 9746 C C . MET B 1 581 ? 26.812 8.312 -10.227 1 95.75 581 MET B C 1
ATOM 9748 O O . MET B 1 581 ? 25.625 8.555 -10.508 1 95.75 581 MET B O 1
ATOM 9752 N N . ALA B 1 582 ? 27.734 9.266 -10.219 1 94.19 582 ALA B N 1
ATOM 9753 C CA . ALA B 1 582 ? 27.391 10.641 -10.586 1 94.19 582 ALA B CA 1
ATOM 9754 C C . ALA B 1 582 ? 26.938 10.719 -12.047 1 94.19 582 ALA B C 1
ATOM 9756 O O . ALA B 1 582 ? 26.016 11.461 -12.383 1 94.19 582 ALA B O 1
ATOM 9757 N N . ILE B 1 583 ? 27.625 9.953 -12.891 1 97 583 ILE B N 1
ATOM 9758 C CA . ILE B 1 583 ? 27.328 9.922 -14.32 1 97 583 ILE B CA 1
ATOM 9759 C C . ILE B 1 583 ? 25.953 9.289 -14.539 1 97 583 ILE B C 1
ATOM 9761 O O . ILE B 1 583 ? 25.156 9.789 -15.328 1 97 583 ILE B O 1
ATOM 9765 N N . ILE B 1 584 ? 25.703 8.195 -13.867 1 97.62 584 ILE B N 1
ATOM 9766 C CA . ILE B 1 584 ? 24.438 7.469 -13.977 1 97.62 584 ILE B CA 1
ATOM 9767 C C . ILE B 1 584 ? 23.281 8.383 -13.578 1 97.62 584 ILE B C 1
ATOM 9769 O O . ILE B 1 584 ? 22.281 8.477 -14.289 1 97.62 584 ILE B O 1
ATOM 9773 N N . ARG B 1 585 ? 23.422 9.117 -12.477 1 96.25 585 ARG B N 1
ATOM 9774 C CA . ARG B 1 585 ? 22.359 10.008 -12 1 96.25 585 ARG B CA 1
ATOM 9775 C C . ARG B 1 585 ? 22.156 11.172 -12.969 1 96.25 585 ARG B C 1
ATOM 9777 O O . ARG B 1 585 ? 21.031 11.602 -13.195 1 96.25 585 ARG B O 1
ATOM 9784 N N . ALA B 1 586 ? 23.25 11.695 -13.539 1 96.25 586 ALA B N 1
ATOM 9785 C CA . ALA B 1 586 ? 23.141 12.758 -14.539 1 96.25 586 ALA B CA 1
ATOM 9786 C C . ALA B 1 586 ? 22.375 12.266 -15.773 1 96.25 586 ALA B C 1
ATOM 9788 O O . ALA B 1 586 ? 21.562 13 -16.344 1 96.25 586 ALA B O 1
ATOM 9789 N N . ASN B 1 587 ? 22.672 11.031 -16.188 1 98.38 587 ASN B N 1
ATOM 9790 C CA . ASN B 1 587 ? 21.969 10.438 -17.312 1 98.38 587 ASN B CA 1
ATOM 9791 C C . ASN B 1 587 ? 20.484 10.258 -17.031 1 98.38 587 ASN B C 1
ATOM 9793 O O . ASN B 1 587 ? 19.641 10.461 -17.906 1 98.38 587 ASN B O 1
ATOM 9797 N N . ILE B 1 588 ? 20.125 9.844 -15.805 1 98.19 588 ILE B N 1
ATOM 9798 C CA . ILE B 1 588 ? 18.734 9.703 -15.406 1 98.19 588 ILE B CA 1
ATOM 9799 C C . ILE B 1 588 ? 18.016 11.055 -15.531 1 98.19 588 ILE B C 1
ATOM 9801 O O . ILE B 1 588 ? 16.938 11.141 -16.109 1 98.19 588 ILE B O 1
ATOM 9805 N N . GLU B 1 589 ? 18.641 12.117 -15.062 1 96.81 589 GLU B N 1
ATOM 9806 C CA . GLU B 1 589 ? 18.062 13.453 -15.125 1 96.81 589 GLU B CA 1
ATOM 9807 C C . GLU B 1 589 ? 17.844 13.891 -16.578 1 96.81 589 GLU B C 1
ATOM 9809 O O . GLU B 1 589 ? 16.828 14.492 -16.906 1 96.81 589 GLU B O 1
ATOM 9814 N N . GLU B 1 590 ? 18.797 13.547 -17.391 1 97.69 590 GLU B N 1
ATOM 9815 C CA . GLU B 1 590 ? 18.688 13.898 -18.812 1 97.69 590 GLU B CA 1
ATOM 9816 C C . GLU B 1 590 ? 17.547 13.141 -19.484 1 97.69 590 GLU B C 1
ATOM 9818 O O . GLU B 1 590 ? 16.828 13.703 -20.312 1 97.69 590 GLU B O 1
ATOM 9823 N N . LEU B 1 591 ? 17.406 11.898 -19.156 1 98.69 591 LEU B N 1
ATOM 9824 C CA . LEU B 1 591 ? 16.359 11.078 -19.734 1 98.69 591 LEU B CA 1
ATOM 9825 C C . LEU B 1 591 ? 14.977 11.586 -19.328 1 98.69 591 LEU B C 1
ATOM 9827 O O . LEU B 1 591 ? 14.031 11.523 -20.109 1 98.69 591 LEU B O 1
ATOM 9831 N N . LEU B 1 592 ? 14.883 12.078 -18.094 1 98.44 592 LEU B N 1
ATOM 9832 C CA . LEU B 1 592 ? 13.617 12.656 -17.656 1 98.44 592 LEU B CA 1
ATOM 9833 C C . LEU B 1 592 ? 13.211 13.82 -18.562 1 98.44 592 LEU B C 1
ATOM 9835 O O . LEU B 1 592 ? 12.055 13.914 -18.969 1 98.44 592 LEU B O 1
ATOM 9839 N N . LYS B 1 593 ? 14.18 14.672 -18.906 1 97.62 593 LYS B N 1
ATOM 9840 C CA . LYS B 1 593 ? 13.93 15.805 -19.781 1 97.62 593 LYS B CA 1
ATOM 9841 C C . LYS B 1 593 ? 13.523 15.352 -21.172 1 97.62 593 LYS B C 1
ATOM 9843 O O . LYS B 1 593 ? 12.648 15.953 -21.812 1 97.62 593 LYS B O 1
ATOM 9848 N N . LEU B 1 594 ? 14.148 14.305 -21.625 1 98.31 594 LEU B N 1
ATOM 9849 C CA . LEU B 1 594 ? 13.898 13.805 -22.984 1 98.31 594 LEU B CA 1
ATOM 9850 C C . LEU B 1 594 ? 12.531 13.141 -23.078 1 98.31 594 LEU B C 1
ATOM 9852 O O . LEU B 1 594 ? 11.883 13.195 -24.125 1 98.31 594 LEU B O 1
ATOM 9856 N N . ILE B 1 595 ? 12.047 12.57 -21.953 1 98.75 595 ILE B N 1
ATOM 9857 C CA . ILE B 1 595 ? 10.797 11.82 -21.938 1 98.75 595 ILE B CA 1
ATOM 9858 C C . ILE B 1 595 ? 9.625 12.773 -21.703 1 98.75 595 ILE B C 1
ATOM 9860 O O . ILE B 1 595 ? 8.516 12.539 -22.188 1 98.75 595 ILE B O 1
ATOM 9864 N N . ARG B 1 596 ? 9.82 13.898 -21.047 1 98.56 596 ARG B N 1
ATOM 9865 C CA . ARG B 1 596 ? 8.789 14.812 -20.547 1 98.56 596 ARG B CA 1
ATOM 9866 C C . ARG B 1 596 ? 7.84 15.219 -21.672 1 98.56 596 ARG B C 1
ATOM 9868 O O . ARG B 1 596 ? 6.617 15.148 -21.516 1 98.56 596 ARG B O 1
ATOM 9875 N N . PRO B 1 597 ? 8.312 15.555 -22.906 1 98.38 597 PRO B N 1
ATOM 9876 C CA . PRO B 1 597 ? 7.379 16 -23.938 1 98.38 597 PRO B CA 1
ATOM 9877 C C . PRO B 1 597 ? 6.5 14.867 -24.469 1 98.38 597 PRO B C 1
ATOM 9879 O O . PRO B 1 597 ? 5.48 15.125 -25.109 1 98.38 597 PRO B O 1
ATOM 9882 N N . HIS B 1 598 ? 6.906 13.648 -24.188 1 98.75 598 HIS B N 1
ATOM 9883 C CA . HIS B 1 598 ? 6.207 12.492 -24.75 1 98.75 598 HIS B CA 1
ATOM 9884 C C . HIS B 1 598 ? 5.316 11.836 -23.703 1 98.75 598 HIS B C 1
ATOM 9886 O O . HIS B 1 598 ? 4.586 10.891 -24.016 1 98.75 598 HIS B O 1
ATOM 9892 N N . ALA B 1 599 ? 5.316 12.242 -22.453 1 98.75 599 ALA B N 1
ATOM 9893 C CA . ALA B 1 599 ? 4.781 11.5 -21.312 1 98.75 599 ALA B CA 1
ATOM 9894 C C . ALA B 1 599 ? 3.316 11.133 -21.547 1 98.75 599 ALA B C 1
ATOM 9896 O O . ALA B 1 599 ? 2.932 9.969 -21.391 1 98.75 599 ALA B O 1
ATOM 9897 N N . VAL B 1 600 ? 2.457 12.086 -21.938 1 98.69 600 VAL B N 1
ATOM 9898 C CA . VAL B 1 600 ? 1.031 11.836 -22.109 1 98.69 600 VAL B CA 1
ATOM 9899 C C . VAL B 1 600 ? 0.815 10.922 -23.328 1 98.69 600 VAL B C 1
ATOM 9901 O O . VAL B 1 600 ? -0.014 10.008 -23.281 1 98.69 600 VAL B O 1
ATOM 9904 N N . THR B 1 601 ? 1.618 11.148 -24.391 1 98.56 601 THR B N 1
ATOM 9905 C CA . THR B 1 601 ? 1.525 10.305 -25.562 1 98.56 601 THR B CA 1
ATOM 9906 C C . THR B 1 601 ? 1.905 8.867 -25.234 1 98.56 601 THR B C 1
ATOM 9908 O O . THR B 1 601 ? 1.277 7.922 -25.734 1 98.56 601 THR B O 1
ATOM 9911 N N . LEU B 1 602 ? 2.92 8.688 -24.406 1 98.88 602 LEU B N 1
ATOM 9912 C CA . LEU B 1 602 ? 3.404 7.359 -24.031 1 98.88 602 LEU B CA 1
ATOM 9913 C C . LEU B 1 602 ? 2.352 6.598 -23.234 1 98.88 602 LEU B C 1
ATOM 9915 O O . LEU B 1 602 ? 2.18 5.391 -23.422 1 98.88 602 LEU B O 1
ATOM 9919 N N . VAL B 1 603 ? 1.63 7.25 -22.344 1 98.81 603 VAL B N 1
ATOM 9920 C CA . VAL B 1 603 ? 0.606 6.543 -21.578 1 98.81 603 VAL B CA 1
ATOM 9921 C C . VAL B 1 603 ? -0.625 6.316 -22.453 1 98.81 603 VAL B C 1
ATOM 9923 O O . VAL B 1 603 ? -1.312 5.305 -22.328 1 98.81 603 VAL B O 1
ATOM 9926 N N . ASP B 1 604 ? -0.932 7.254 -23.391 1 98.5 604 ASP B N 1
ATOM 9927 C CA . ASP B 1 604 ? -2.031 7.035 -24.328 1 98.5 604 ASP B CA 1
ATOM 9928 C C . ASP B 1 604 ? -1.767 5.816 -25.219 1 98.5 604 ASP B C 1
ATOM 9930 O O . ASP B 1 604 ? -2.703 5.199 -25.719 1 98.5 604 ASP B O 1
ATOM 9934 N N . GLY B 1 605 ? -0.511 5.512 -25.359 1 98.62 605 GLY B N 1
ATOM 9935 C CA . GLY B 1 605 ? -0.109 4.375 -26.172 1 98.62 605 GLY B CA 1
ATOM 9936 C C . GLY B 1 605 ? -0.647 3.055 -25.656 1 98.62 605 GLY B C 1
ATOM 9937 O O . GLY B 1 605 ? -0.742 2.078 -26.406 1 98.62 605 GLY B O 1
ATOM 9938 N N . PHE B 1 606 ? -0.986 2.965 -24.406 1 98.5 606 PHE B N 1
ATOM 9939 C CA . PHE B 1 606 ? -1.526 1.731 -23.844 1 98.5 606 PHE B CA 1
ATOM 9940 C C . PHE B 1 606 ? -2.973 1.528 -24.281 1 98.5 606 PHE B C 1
ATOM 9942 O O . PHE B 1 606 ? -3.537 0.448 -24.094 1 98.5 606 PHE B O 1
ATOM 9949 N N . ASN B 1 607 ? -3.629 2.594 -24.812 1 97.88 607 ASN B N 1
ATOM 9950 C CA . ASN B 1 607 ? -4.934 2.492 -25.453 1 97.88 607 ASN B CA 1
ATOM 9951 C C . ASN B 1 607 ? -6.027 2.131 -24.453 1 97.88 607 ASN B C 1
ATOM 9953 O O . ASN B 1 607 ? -6.926 1.345 -24.75 1 97.88 607 ASN B O 1
ATOM 9957 N N . PHE B 1 608 ? -5.992 2.703 -23.266 1 97.38 608 PHE B N 1
ATOM 9958 C CA . PHE B 1 608 ? -7.062 2.514 -22.297 1 97.38 608 PHE B CA 1
ATOM 9959 C C . PHE B 1 608 ? -8.219 3.473 -22.562 1 97.38 608 PHE B C 1
ATOM 9961 O O . PHE B 1 608 ? -8 4.664 -22.781 1 97.38 608 PHE B O 1
ATOM 9968 N N . SER B 1 609 ? -9.43 2.975 -22.547 1 96.44 609 SER B N 1
ATOM 9969 C CA . SER B 1 609 ? -10.594 3.85 -22.609 1 96.44 609 SER B CA 1
ATOM 9970 C C . SER B 1 609 ? -10.891 4.484 -21.266 1 96.44 609 SER B C 1
ATOM 9972 O O . SER B 1 609 ? -10.438 3.994 -20.234 1 96.44 609 SER B O 1
ATOM 9974 N N . ASP B 1 610 ? -11.562 5.586 -21.281 1 96 610 ASP B N 1
ATOM 9975 C CA . ASP B 1 610 ? -11.992 6.191 -20.016 1 96 610 ASP B CA 1
ATOM 9976 C C . ASP B 1 610 ? -12.883 5.238 -19.219 1 96 610 ASP B C 1
ATOM 9978 O O . ASP B 1 610 ? -12.867 5.246 -18 1 96 610 ASP B O 1
ATOM 9982 N N . HIS B 1 611 ? -13.641 4.387 -19.953 1 95.38 611 HIS B N 1
ATOM 9983 C CA . HIS B 1 611 ? -14.484 3.404 -19.281 1 95.38 611 HIS B CA 1
ATOM 9984 C C . HIS B 1 611 ? -13.641 2.393 -18.516 1 95.38 611 HIS B C 1
ATOM 9986 O O . HIS B 1 611 ? -13.969 2.059 -17.375 1 95.38 611 HIS B O 1
ATOM 9992 N N . THR B 1 612 ? -12.586 1.973 -19.109 1 94.69 612 THR B N 1
ATOM 9993 C CA . THR B 1 612 ? -11.703 0.998 -18.484 1 94.69 612 THR B CA 1
ATOM 9994 C C . THR B 1 612 ? -10.977 1.617 -17.281 1 94.69 612 THR B C 1
ATOM 9996 O O . THR B 1 612 ? -10.797 0.968 -16.25 1 94.69 612 THR B O 1
ATOM 9999 N N . LEU B 1 613 ? -10.57 2.867 -17.391 1 96.5 613 LEU B N 1
ATOM 10000 C CA . LEU B 1 613 ? -9.836 3.521 -16.312 1 96.5 613 LEU B CA 1
ATOM 10001 C C . LEU B 1 613 ? -10.758 3.848 -15.148 1 96.5 613 LEU B C 1
ATOM 10003 O O . LEU B 1 613 ? -10.328 3.838 -13.992 1 96.5 613 LEU B O 1
ATOM 10007 N N . ASN B 1 614 ? -12.055 4.219 -15.508 1 95.88 614 ASN B N 1
ATOM 10008 C CA . ASN B 1 614 ? -13.031 4.652 -14.516 1 95.88 614 ASN B CA 1
ATOM 10009 C C . ASN B 1 614 ? -12.398 5.574 -13.477 1 95.88 614 ASN B C 1
ATOM 10011 O O . ASN B 1 614 ? -12.469 5.309 -12.273 1 95.88 614 ASN B O 1
ATOM 10015 N N . SER B 1 615 ? -11.828 6.68 -13.938 1 97.75 615 SER B N 1
ATOM 10016 C CA . SER B 1 615 ? -11.062 7.59 -13.086 1 97.75 615 SER B CA 1
ATOM 10017 C C . SER B 1 615 ? -11.438 9.039 -13.359 1 97.75 615 SER B C 1
ATOM 10019 O O . SER B 1 615 ? -11.484 9.477 -14.516 1 97.75 615 SER B O 1
ATOM 10021 N N . THR B 1 616 ? -11.688 9.766 -12.297 1 98.25 616 THR B N 1
ATOM 10022 C CA . THR B 1 616 ? -11.938 11.195 -12.438 1 98.25 616 THR B CA 1
ATOM 10023 C C . THR B 1 616 ? -10.656 11.93 -12.805 1 98.25 616 THR B C 1
ATOM 10025 O O . THR B 1 616 ? -10.703 13.016 -13.398 1 98.25 616 THR B O 1
ATOM 10028 N N . LEU B 1 617 ? -9.508 11.367 -12.453 1 98.56 617 LEU B N 1
ATOM 10029 C CA . LEU B 1 617 ? -8.234 12.047 -12.648 1 98.56 617 LEU B CA 1
ATOM 10030 C C . LEU B 1 617 ? -7.625 11.672 -14 1 98.56 617 LEU B C 1
ATOM 10032 O O . LEU B 1 617 ? -6.953 12.492 -14.625 1 98.56 617 LEU B O 1
ATOM 10036 N N . GLY B 1 618 ? -7.848 10.445 -14.438 1 98.38 618 GLY B N 1
ATOM 10037 C CA . GLY B 1 618 ? -7.164 9.898 -15.602 1 98.38 618 GLY B CA 1
ATOM 10038 C C . GLY B 1 618 ? -7.93 10.102 -16.891 1 98.38 618 GLY B C 1
ATOM 10039 O O . GLY B 1 618 ? -7.66 9.438 -17.891 1 98.38 618 GLY B O 1
ATOM 10040 N N . ARG B 1 619 ? -8.852 11.016 -16.938 1 97.5 619 ARG B N 1
ATOM 10041 C CA . ARG B 1 619 ? -9.719 11.219 -18.094 1 97.5 619 ARG B CA 1
ATOM 10042 C C . ARG B 1 619 ? -8.914 11.711 -19.297 1 97.5 619 ARG B C 1
ATOM 10044 O O . ARG B 1 619 ? -7.992 12.516 -19.141 1 97.5 619 ARG B O 1
ATOM 10051 N N . PHE B 1 620 ? -9.336 11.289 -20.484 1 97.75 620 PHE B N 1
ATOM 10052 C CA . PHE B 1 620 ? -8.633 11.602 -21.719 1 97.75 620 PHE B CA 1
ATOM 10053 C C . PHE B 1 620 ? -8.742 13.094 -22.031 1 97.75 620 PHE B C 1
ATOM 10055 O O . PHE B 1 620 ? -7.793 13.688 -22.547 1 97.75 620 PHE B O 1
ATOM 10062 N N . ASP B 1 621 ? -9.883 13.734 -21.672 1 97.12 621 ASP B N 1
ATOM 10063 C CA . ASP B 1 621 ? -10.133 15.125 -22.031 1 97.12 621 ASP B CA 1
ATOM 10064 C C . ASP B 1 621 ? -9.547 16.078 -20.984 1 97.12 621 ASP B C 1
ATOM 10066 O O . ASP B 1 621 ? -9.539 17.297 -21.188 1 97.12 621 ASP B O 1
ATOM 10070 N N . GLY B 1 622 ? -9.125 15.609 -19.797 1 97.06 622 GLY B N 1
ATOM 10071 C CA . GLY B 1 622 ? -8.461 16.406 -18.781 1 97.06 622 GLY B CA 1
ATOM 10072 C C . GLY B 1 622 ? -9.43 17.234 -17.938 1 97.06 622 GLY B C 1
ATOM 10073 O O . GLY B 1 622 ? -9.008 18.109 -17.188 1 97.06 622 GLY B O 1
ATOM 10074 N N . SER B 1 623 ? -10.758 16.969 -18.062 1 97.12 623 SER B N 1
ATOM 10075 C CA . SER B 1 623 ? -11.734 17.703 -17.266 1 97.12 623 SER B CA 1
ATOM 10076 C C . SER B 1 623 ? -11.852 17.125 -15.859 1 97.12 623 SER B C 1
ATOM 10078 O O . SER B 1 623 ? -12.922 16.672 -15.453 1 97.12 623 SER B O 1
ATOM 10080 N N . VAL B 1 624 ? -10.828 17.266 -15.109 1 97.5 624 VAL B N 1
ATOM 10081 C CA . VAL B 1 624 ? -10.633 16.562 -13.852 1 97.5 624 VAL B CA 1
ATOM 10082 C C . VAL B 1 624 ? -11.508 17.172 -12.766 1 97.5 624 VAL B C 1
ATOM 10084 O O . VAL B 1 624 ? -12.18 16.453 -12.016 1 97.5 624 VAL B O 1
ATOM 10087 N N . TYR B 1 625 ? -11.594 18.5 -12.648 1 97.12 625 TYR B N 1
ATOM 10088 C CA . TYR B 1 625 ? -12.273 19.156 -11.539 1 97.12 625 TYR B CA 1
ATOM 10089 C C . TYR B 1 625 ? -13.781 19 -11.656 1 97.12 625 TYR B C 1
ATOM 10091 O O . TYR B 1 625 ? -14.469 18.75 -10.656 1 97.12 625 TYR B O 1
ATOM 10099 N N . GLU B 1 626 ? -14.297 19.109 -12.914 1 97.62 626 GLU B N 1
ATOM 10100 C CA . GLU B 1 626 ? -15.711 18.844 -13.148 1 97.62 626 GLU B CA 1
ATOM 10101 C C . GLU B 1 626 ? -16.062 17.391 -12.805 1 97.62 626 GLU B C 1
ATOM 10103 O O . GLU B 1 626 ? -17.094 17.141 -12.172 1 97.62 626 GLU B O 1
ATOM 10108 N N . ALA B 1 627 ? -15.195 16.531 -13.18 1 97.62 627 ALA B N 1
ATOM 10109 C CA . ALA B 1 627 ? -15.43 15.102 -12.938 1 97.62 627 ALA B CA 1
ATOM 10110 C C . ALA B 1 627 ? -15.422 14.797 -11.445 1 97.62 627 ALA B C 1
ATOM 10112 O O . ALA B 1 627 ? -16.219 13.977 -10.977 1 97.62 627 ALA B O 1
ATOM 10113 N N . LEU B 1 628 ? -14.5 15.406 -10.688 1 97.94 628 LEU B N 1
ATOM 10114 C CA . LEU B 1 628 ? -14.43 15.203 -9.242 1 97.94 628 LEU B CA 1
ATOM 10115 C C . LEU B 1 628 ? -15.719 15.656 -8.57 1 97.94 628 LEU B C 1
ATOM 10117 O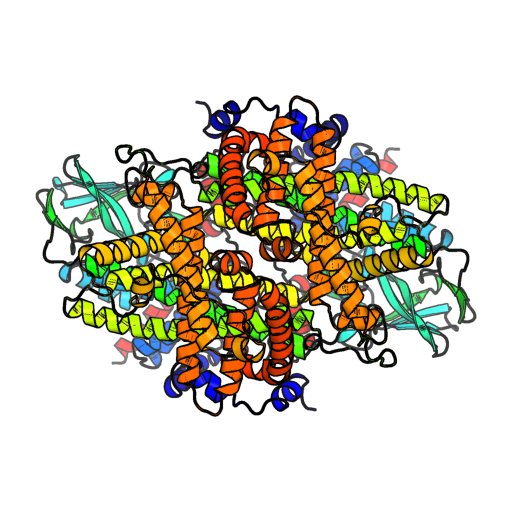 O . LEU B 1 628 ? -16.297 14.914 -7.762 1 97.94 628 LEU B O 1
ATOM 10121 N N . TYR B 1 629 ? -16.188 16.828 -8.914 1 97.94 629 TYR B N 1
ATOM 10122 C CA . TYR B 1 629 ? -17.406 17.344 -8.305 1 97.94 629 TYR B CA 1
ATOM 10123 C C . TYR B 1 629 ? -18.609 16.5 -8.711 1 97.94 629 TYR B C 1
ATOM 10125 O O . TYR B 1 629 ? -19.453 16.172 -7.875 1 97.94 629 TYR B O 1
ATOM 10133 N N . GLU B 1 630 ? -18.656 16.109 -9.984 1 97.19 630 GLU B N 1
ATOM 10134 C CA . GLU B 1 630 ? -19.75 15.258 -10.453 1 97.19 630 GLU B CA 1
ATOM 10135 C C . GLU B 1 630 ? -19.766 13.914 -9.719 1 97.19 630 GLU B C 1
ATOM 10137 O O . GLU B 1 630 ? -20.828 13.422 -9.352 1 97.19 630 GLU B O 1
ATOM 10142 N N . SER B 1 631 ? -18.625 13.352 -9.562 1 96.94 631 SER B N 1
ATOM 10143 C CA . SER B 1 631 ? -18.516 12.07 -8.875 1 96.94 631 SER B CA 1
ATOM 10144 C C . SER B 1 631 ? -19.031 12.164 -7.441 1 96.94 631 SER B C 1
ATOM 10146 O O . SER B 1 631 ? -19.688 11.242 -6.949 1 96.94 631 SER B O 1
ATOM 10148 N N . ALA B 1 632 ? -18.734 13.234 -6.738 1 96.75 632 ALA B N 1
ATOM 10149 C CA . ALA B 1 632 ? -19.203 13.438 -5.367 1 96.75 632 ALA B CA 1
ATOM 10150 C C . ALA B 1 632 ? -20.734 13.414 -5.301 1 96.75 632 ALA B C 1
ATOM 10152 O O . ALA B 1 632 ? -21.297 12.977 -4.297 1 96.75 632 ALA B O 1
ATOM 10153 N N . GLN B 1 633 ? -21.344 13.797 -6.414 1 95.94 633 GLN B N 1
ATOM 10154 C CA . GLN B 1 633 ? -22.797 13.859 -6.434 1 95.94 633 GLN B CA 1
ATOM 10155 C C . GLN B 1 633 ? -23.422 12.469 -6.512 1 95.94 633 GLN B C 1
ATOM 10157 O O . GLN B 1 633 ? -24.609 12.297 -6.258 1 95.94 633 GLN B O 1
ATOM 10162 N N . HIS B 1 634 ? -22.625 11.469 -6.824 1 93.69 634 HIS B N 1
ATOM 10163 C CA . HIS B 1 634 ? -23.109 10.094 -6.887 1 93.69 634 HIS B CA 1
ATOM 10164 C C . HIS B 1 634 ? -23.219 9.484 -5.492 1 93.69 634 HIS B C 1
ATOM 10166 O O . HIS B 1 634 ? -23.812 8.422 -5.316 1 93.69 634 HIS B O 1
ATOM 10172 N N . ASP B 1 635 ? -22.625 10.133 -4.512 1 92.19 635 ASP B N 1
ATOM 10173 C CA . ASP B 1 635 ? -22.688 9.641 -3.141 1 92.19 635 ASP B CA 1
ATOM 10174 C C . ASP B 1 635 ? -24.078 9.766 -2.557 1 92.19 635 ASP B C 1
ATOM 10176 O O . ASP B 1 635 ? -24.609 10.875 -2.436 1 92.19 635 ASP B O 1
ATOM 10180 N N . PRO B 1 636 ? -24.641 8.68 -2.098 1 89.88 636 PRO B N 1
ATOM 10181 C CA . PRO B 1 636 ? -25.969 8.75 -1.504 1 89.88 636 PRO B CA 1
ATOM 10182 C C . PRO B 1 636 ? -26.031 9.648 -0.271 1 89.88 636 PRO B C 1
ATOM 10184 O O . PRO B 1 636 ? -27.078 10.219 0.04 1 89.88 636 PRO B O 1
ATOM 10187 N N . LEU B 1 637 ? -24.922 9.844 0.337 1 89 637 LEU B N 1
ATOM 10188 C CA . LEU B 1 637 ? -24.859 10.68 1.531 1 89 637 LEU B CA 1
ATOM 10189 C C . LEU B 1 637 ? -25.219 12.125 1.202 1 89 637 LEU B C 1
ATOM 10191 O O . LEU B 1 637 ? -25.75 12.852 2.051 1 89 637 LEU B O 1
ATOM 10195 N N . ASN B 1 638 ? -24.953 12.539 0.03 1 93.94 638 ASN B N 1
ATOM 10196 C CA . ASN B 1 638 ? -25.219 13.922 -0.373 1 93.94 638 ASN B CA 1
ATOM 10197 C C . ASN B 1 638 ? -26.688 14.133 -0.695 1 93.94 638 ASN B C 1
ATOM 10199 O O . ASN B 1 638 ? -27.125 15.258 -0.909 1 93.94 638 ASN B O 1
ATOM 10203 N N . HIS B 1 639 ? -27.438 13.047 -0.588 1 90.56 639 HIS B N 1
ATOM 10204 C CA . HIS B 1 639 ? -28.875 13.133 -0.855 1 90.56 639 HIS B CA 1
ATOM 10205 C C . HIS B 1 639 ? -29.688 12.664 0.349 1 90.56 639 HIS B C 1
ATOM 10207 O O . HIS B 1 639 ? -30.906 12.516 0.259 1 90.56 639 HIS B O 1
ATOM 10213 N N . SER B 1 640 ? -28.922 12.406 1.4 1 85.56 640 SER B N 1
ATOM 10214 C CA . SER B 1 640 ? -29.578 11.938 2.621 1 85.56 640 SER B CA 1
ATOM 10215 C C . SER B 1 640 ? -29.891 13.102 3.561 1 85.56 640 SER B C 1
ATOM 10217 O O . SER B 1 640 ? -29.188 14.117 3.543 1 85.56 640 SER B O 1
ATOM 10219 N N . SER B 1 641 ? -30.953 12.961 4.41 1 82.38 641 SER B N 1
ATOM 10220 C CA . SER B 1 641 ? -31.312 13.984 5.387 1 82.38 641 SER B CA 1
ATOM 10221 C C . SER B 1 641 ? -31.203 13.453 6.812 1 82.38 641 SER B C 1
ATOM 10223 O O . SER B 1 641 ? -31.75 14.039 7.742 1 82.38 641 SER B O 1
ATOM 10225 N N . ASP B 1 642 ? -30.438 12.43 7.078 1 81.31 642 ASP B N 1
ATOM 10226 C CA . ASP B 1 642 ? -30.469 11.727 8.359 1 81.31 642 ASP B CA 1
ATOM 10227 C C . ASP B 1 642 ? -29.797 12.555 9.453 1 81.31 642 ASP B C 1
ATOM 10229 O O . ASP B 1 642 ? -29.984 12.289 10.641 1 81.31 642 ASP B O 1
ATOM 10233 N N . LYS B 1 643 ? -29.188 13.57 9.312 1 92.62 643 LYS B N 1
ATOM 10234 C CA . LYS B 1 643 ? -28.531 14.469 10.258 1 92.62 643 LYS B CA 1
ATOM 10235 C C . LYS B 1 643 ? -27.891 13.688 11.406 1 92.62 643 LYS B C 1
ATOM 10237 O O . LYS B 1 643 ? -28.109 14 12.578 1 92.62 643 LYS B O 1
ATOM 10242 N N . VAL B 1 644 ? -27.094 12.711 11.172 1 92.94 644 VAL B N 1
ATOM 10243 C CA . VAL B 1 644 ? -26.438 11.797 12.094 1 92.94 644 VAL B CA 1
ATOM 10244 C C . VAL B 1 644 ? -25.656 12.586 13.141 1 92.94 644 VAL B C 1
ATOM 10246 O O . VAL B 1 644 ? -25.719 12.281 14.336 1 92.94 644 VAL B O 1
ATOM 10249 N N . ALA B 1 645 ? -24.969 13.586 12.781 1 93.88 645 ALA B N 1
ATOM 10250 C CA . ALA B 1 645 ? -24.156 14.375 13.711 1 93.88 645 ALA B CA 1
ATOM 10251 C C . ALA B 1 645 ? -25.031 15.031 14.773 1 93.88 645 ALA B C 1
ATOM 10253 O O . ALA B 1 645 ? -24.656 15.094 15.945 1 93.88 645 ALA B O 1
ATOM 10254 N N . LEU B 1 646 ? -26.156 15.578 14.398 1 95.38 646 LEU B N 1
ATOM 10255 C CA . LEU B 1 646 ? -27.062 16.25 15.336 1 95.38 646 LEU B CA 1
ATOM 10256 C C . LEU B 1 646 ? -27.609 15.25 16.359 1 95.38 646 LEU B C 1
ATOM 10258 O O . LEU B 1 646 ? -27.578 15.516 17.562 1 95.38 646 LEU B O 1
ATOM 10262 N N . HIS B 1 647 ? -28.016 14.109 15.875 1 94.56 647 HIS B N 1
ATOM 10263 C CA . HIS B 1 647 ? -28.781 13.188 16.703 1 94.56 647 HIS B CA 1
ATOM 10264 C C . HIS B 1 647 ? -27.844 12.281 17.516 1 94.56 647 HIS B C 1
ATOM 10266 O O . HIS B 1 647 ? -28.188 11.867 18.625 1 94.56 647 HIS B O 1
ATOM 10272 N N . GLU B 1 648 ? -26.672 11.945 16.953 1 93.31 648 GLU B N 1
ATOM 10273 C CA . GLU B 1 648 ? -25.828 10.938 17.594 1 93.31 648 GLU B CA 1
ATOM 10274 C C . GLU B 1 648 ? -24.688 11.586 18.359 1 93.31 648 GLU B C 1
ATOM 10276 O O . GLU B 1 648 ? -24.031 10.938 19.188 1 93.31 648 GLU B O 1
ATOM 10281 N N . LEU B 1 649 ? -24.438 12.805 18.172 1 94.25 649 LEU B N 1
ATOM 10282 C CA . LEU B 1 649 ? -23.281 13.461 18.766 1 94.25 649 LEU B CA 1
ATOM 10283 C C . LEU B 1 649 ? -23.703 14.711 19.531 1 94.25 649 LEU B C 1
ATOM 10285 O O . LEU B 1 649 ? -23.625 14.75 20.766 1 94.25 649 LEU B O 1
ATOM 10289 N N . LEU B 1 650 ? -24.281 15.695 18.891 1 94.75 650 LEU B N 1
ATOM 10290 C CA . LEU B 1 650 ? -24.469 17.031 19.438 1 94.75 650 LEU B CA 1
ATOM 10291 C C . LEU B 1 650 ? -25.547 17.031 20.516 1 94.75 650 LEU B C 1
ATOM 10293 O O . LEU B 1 650 ? -25.312 17.453 21.641 1 94.75 650 LEU B O 1
ATOM 10297 N N . ARG B 1 651 ? -26.656 16.484 20.219 1 95.12 651 ARG B N 1
ATOM 10298 C CA . ARG B 1 651 ? -27.766 16.516 21.172 1 95.12 651 ARG B CA 1
ATOM 10299 C C . ARG B 1 651 ? -27.453 15.68 22.406 1 95.12 651 ARG B C 1
ATOM 10301 O O . ARG B 1 651 ? -27.672 16.125 23.531 1 95.12 651 ARG B O 1
ATOM 10308 N N . PRO B 1 652 ? -26.938 14.477 22.188 1 94.75 652 PRO B N 1
ATOM 10309 C CA . PRO B 1 652 ? -26.609 13.688 23.391 1 94.75 652 PRO B CA 1
ATOM 10310 C C . PRO B 1 652 ? -25.625 14.414 24.312 1 94.75 652 PRO B C 1
ATOM 10312 O O . PRO B 1 652 ? -25.797 14.383 25.531 1 94.75 652 PRO B O 1
ATOM 10315 N N . ILE B 1 653 ? -24.609 15.016 23.812 1 94.38 653 ILE B N 1
ATOM 10316 C CA . ILE B 1 653 ? -23.625 15.719 24.625 1 94.38 653 ILE B CA 1
ATOM 10317 C C . ILE B 1 653 ? -24.281 16.906 25.312 1 94.38 653 ILE B C 1
ATOM 10319 O O . ILE B 1 653 ? -24.094 17.125 26.516 1 94.38 653 ILE B O 1
ATOM 10323 N N . ARG B 1 654 ? -25.062 17.625 24.547 1 93.06 654 ARG B N 1
ATOM 10324 C CA . ARG B 1 654 ? -25.719 18.812 25.078 1 93.06 654 ARG B CA 1
ATOM 10325 C C . ARG B 1 654 ? -26.688 18.453 26.203 1 93.06 654 ARG B C 1
ATOM 10327 O O . ARG B 1 654 ? -26.766 19.141 27.219 1 93.06 654 ARG B O 1
ATOM 10334 N N . ASP B 1 655 ? -27.375 17.438 26 1 93.06 655 ASP B N 1
ATOM 10335 C CA . ASP B 1 655 ? -28.328 16.969 27.016 1 93.06 655 ASP B CA 1
ATOM 10336 C C . ASP B 1 655 ? -27.594 16.578 28.297 1 93.06 655 ASP B C 1
ATOM 10338 O O . ASP B 1 655 ? -28.078 16.875 29.391 1 93.06 655 ASP B O 1
ATOM 10342 N N . GLU B 1 656 ? -26.5 15.938 28.141 1 91.62 656 GLU B N 1
ATOM 10343 C CA . GLU B 1 656 ? -25.703 15.531 29.297 1 91.62 656 GLU B CA 1
ATOM 10344 C C . GLU B 1 656 ? -25.172 16.75 30.047 1 91.62 656 GLU B C 1
ATOM 10346 O O . GLU B 1 656 ? -25.188 16.781 31.281 1 91.62 656 GLU B O 1
ATOM 10351 N N . ILE B 1 657 ? -24.672 17.688 29.328 1 88.56 657 ILE B N 1
ATOM 10352 C CA . ILE B 1 657 ? -24.125 18.891 29.938 1 88.56 657 ILE B CA 1
ATOM 10353 C C . ILE B 1 657 ? -25.234 19.656 30.656 1 88.56 657 ILE B C 1
ATOM 10355 O O . ILE B 1 657 ? -25.031 20.156 31.766 1 88.56 657 ILE B O 1
ATOM 10359 N N . ALA B 1 658 ? -26.312 19.734 30.047 1 87.62 658 ALA B N 1
ATOM 10360 C CA . ALA B 1 658 ? -27.453 20.438 30.625 1 87.62 658 ALA B CA 1
ATOM 10361 C C . ALA B 1 658 ? -27.922 19.766 31.906 1 87.62 658 ALA B C 1
ATOM 10363 O O . ALA B 1 658 ? -28.312 20.438 32.875 1 87.62 658 ALA B O 1
ATOM 10364 N N . ARG B 1 659 ? -27.906 18.516 31.875 1 86.44 659 ARG B N 1
ATOM 10365 C CA . ARG B 1 659 ? -28.297 17.75 33.062 1 86.44 659 ARG B CA 1
ATOM 10366 C C . ARG B 1 659 ? -27.328 18 34.219 1 86.44 659 ARG B C 1
ATOM 10368 O O . ARG B 1 659 ? -27.734 18.062 35.375 1 86.44 659 ARG B O 1
ATOM 10375 N N . GLY B 1 660 ? -26.094 18 33.906 1 78.44 660 GLY B N 1
ATOM 10376 C CA . GLY B 1 660 ? -25.094 18.234 34.938 1 78.44 660 GLY B CA 1
ATOM 10377 C C . GLY B 1 660 ? -25.188 19.625 35.562 1 78.44 660 GLY B C 1
ATOM 10378 O O . GLY B 1 660 ? -24.953 19.781 36.75 1 78.44 660 GLY B O 1
ATOM 10379 N N . LYS B 1 661 ? -25.688 20.625 34.906 1 73.56 661 LYS B N 1
ATOM 10380 C CA . LYS B 1 661 ? -25.844 21.984 35.406 1 73.56 661 LYS B CA 1
ATOM 10381 C C . LYS B 1 661 ? -27.109 22.094 36.281 1 73.56 661 LYS B C 1
ATOM 10383 O O . LYS B 1 661 ? -27.125 22.844 37.25 1 73.56 661 LYS B O 1
ATOM 10388 N N . SER B 1 662 ? -27.984 21.344 35.844 1 67.44 662 SER B N 1
ATOM 10389 C CA . SER B 1 662 ? -29.219 21.375 36.656 1 67.44 662 SER B CA 1
ATOM 10390 C C . SER B 1 662 ? -29.016 20.688 38 1 67.44 662 SER B C 1
ATOM 10392 O O . SER B 1 662 ? -29.688 21.031 38.969 1 67.44 662 SER B O 1
ATOM 10394 N N . ARG B 1 663 ? -28.094 19.797 38.156 1 60.75 663 ARG B N 1
ATOM 10395 C CA . ARG B 1 663 ? -27.844 19.094 39.406 1 60.75 663 ARG B CA 1
ATOM 10396 C C . ARG B 1 663 ? -26.938 19.906 40.312 1 60.75 663 ARG B C 1
ATOM 10398 O O . ARG B 1 663 ? -26.812 19.594 41.5 1 60.75 663 ARG B O 1
ATOM 10405 N N . LEU B 1 664 ? -26.203 20.781 39.75 1 48.06 664 LEU B N 1
ATOM 10406 C CA . LEU B 1 664 ? -25.422 21.656 40.594 1 48.06 664 LEU B CA 1
ATOM 10407 C C . LEU B 1 664 ? -26.25 22.844 41.062 1 48.06 664 LEU B C 1
ATOM 10409 O O . LEU B 1 664 ? -26.906 23.516 40.281 1 48.06 664 LEU B O 1
#

Radius of gyration: 31.55 Å; Cα contacts (8 Å, |Δi|>4): 2372; chains: 2; bounding box: 75×106×77 Å

Secondary structure (DSSP, 8-state):
---HHHHHHHT--S-HHHHHHHHTS-HHHHHHHHHHHHHHHTSGGG--TTGGG--HHHHHHHHHHHHHHHHHHHHHTT--HHHHHHHHHHHHHHHSS--HHHHIIIIIHHHHHHHS-HHHHHHHHHHHHTTSS-EEEE--BTTTBT-GGG---EEEEETTTTEEEEE--SGGGSEEEEETTTTT-SEEEEEEEEEETTEEEEEEEEEEE-B-TTT-PBPTTEEEEE---BSS-TTS-EEEEEESSEEEEGGGB--SSEEE-TT--EEE-TTS-HHHHHHHHHHHHHHHHHHHHHHHHHHHHHHHHHHHH-EEEE-TT-TT--PEEEGGGSHHHHHHHHHHHHHHHHHHHHHHHHHHHHHHHHHHHHTT--TTHHHHHHHHHHHHHHHHHHHHHHHHHHHHHTGGGGGBGGGSHHHHHHHHGGGGTTTS-HHHHHHHHHHHHHHHHHHHHHH----GGGGGGGGGGSPP------TTGGG-HHHHHHHHHHHHHHHHHHHHHHHTTSSSHHHHHHHTHHHHHHHHHHHHHHHHHHHHHHHHHHS-TTTHHHHHHHHHHHHHHHHHHTHHHHHHHTSS-TTHHHHHHHHHHHHHHHHGGGHHHHHHTT---HHHH--SSS-TT--HHHHHHHHHTT-GGGG----HHIIIIIHHHHHHHHHHHHH-/---HHHHHHHT--S-HHHHHHHHTS-HHHHHHHHHHHHHHHTSGGG--TTGGG--HHHHHHHHHHHHHHHHHHHHHTT--HHHHHHHHHHHHHHHSS--HHHHIIIIIHHHHHHHS-HHHHHHHHHHHHTTS--EEEE--BTTTBT-GGG---EEEEETTTTEEEEE--SGGGSEEEEETTTTT-SEEEEEEEEEETTEEEEEEEEEEE-B-TTT-PBPTTEEEEE---BSS-TTS-EEEEEESSEEEEGGGB--SSEEE-TT--EEE-TTS-HHHHHHHHHHHHHHHHHHHHHHHHHHHHHHHHHHHH-EEEE-TT-TT--PEEEGGGSHHHHHHHHHHHHHHHHHHHHHHHHHHHHHHHHHHHHTT--TTHHHHHHHHHHHHHHHHHHHHHHHHHHHHHTGGGGGBGGGSHHHHHHHHGGGGTTTS-HHHHHHHHHHHHHHHHHHHHHH----GGGGGGGGGGSPP------TTGGGSHHHHHHHHHHHHHHHHHHHHHHHTTSSSHHHHHHHTHHHHHHHHHHHHHHHHHHHHHHHHHHS-TTTHHHHHHHHHHHHHHHHHHTHHHHHHHTSS-TTHHHHHHHHHHHHHHHHGGGHHHHHHTT---HHHH--SSS-TT--HHHHHHHHHTT-GGGG----HHIIIIIHHHHHHHHHHHHH-

Organism: Phytophthora infestans (NCBI:txid4787)

Foldseek 3Di:
DAALLSVLQVLDPFFLQLLLQLLLVHPVSLVLLVVLLCLLVVDPLLDCLLLQQDDLVVLLVSLVSSVVVLVVSCVVVVPDPVSSVSSQVLSCLLSLHHALQCCLSVPVLVCLVVQADPVLCVVVNVCSVVVLFGEWEQQAFQQQGPNSQPAAWAWEADLVVQKTWTFQPDNRNKGWFIWCFAQHGQKYFHWHFYAFPNDTPTIFTFIDGQADSVPRHGDPQKDKHAPDDALAPSNIGIMIMGGDGDIDHLSRTRPPQWHADSVGDIGGDPVDDPLVVVLSLLVVLLLLQQVLLVLLLLLLLLLLLLLSQDFDDDDPVCVPDPGTDRNLPDLVLLLLRLLSLLLSSLSSLLSVVSVVVSVVCVVCVVVPHCPCVLVSLLQSLLSLLVSLVSSLVSLVSSLVSNPPQSVDVLQVSSNSNRNSNCSCPPSHHNLRSLLSNLLSVLVQVVCCVVPVDHDPVCVLLVCLPPQDPADADDLVRLLDLVLLLPLLSLLLSVLNVVLNVQCVVDPHNVRSCVVPSVSSSVNSNSVNVSSSLVSLVVSLVVRDPSCSVLSSLSSSLNSLVVCLVPVVSSVVSVNHDPVNNVSSVVSNSVSSVVNSSCSNSSSCSNVDACSSSSRLSSHPSRNNVVSVVVSVVSHVVVVDDPPCCVPPPVVVVVVVVVVVVVVD/DAFLLSVLQVLDPFFLQLLLQLLLVHPVSLVLLVVLLCLLVVDPLLDCLLLQQDDLVVLLVSLVSSVVVLVVSCVVVVPDPVSSVSSQVLSCLLSLHHALQCCLSVPVLVCLVVQADPVLCVVVNVCSVVVLFGEWEQQAFQQQGPNSQPAAWAWEADLVVQKTWTFQDDNRNKGWFIWCFAQHGQKYFHWHFYAFPNDTPTIFTFIDGQADSVPRHGDPQKDKHFPDDALAPSNIGIMIMGGDGDIDHLSRTRPPQWHADSVGDIGGDPPDDPLVVVLSLLVVLLLLQQVLLVLLLLLLLLLLLLLSQDFDDDDPVCVPDPGTDRNLPDLVLLLLRLLSLLLSSLSSLLSVVSVVVSVVCVVCVVVPHCPCVLVSLLQSLLSLLVSLVSSLVSLVSSLVSNPPQSVDVLQVSSNSNRNSNCSCPPSHHNLRSLLSNLLSVVVQVVCCVVPVDHDPVCVLLVCLPPQDPADADDLVRLLDLVLLLPLLSLLLSVLNVVLNVQCVVDPHNVRSCVVPSVSSSVNSNSVNVSSSLVSLVVSLVPRDPSCSVLSSLSSSLNSLVVCLVPVVSSVVSVNHDPVCNVSSVVSNSVSSVVCSSCSNSSSCSNVDACSSSSRLSSHSSRNNVVSVVVSVVSHVVVVDDPPCCVPPPVVVVVVVVVVVVVVD

Solvent-accessible surface area (backbone atoms only — not comparable to full-atom values): 66831 Å² total; per-residue (Å²): 130,82,37,59,42,54,57,42,40,66,61,32,89,56,58,35,65,62,44,24,20,62,65,50,75,28,62,68,49,46,53,50,52,53,52,50,48,49,65,47,62,73,37,75,77,58,66,61,89,56,61,77,66,49,50,67,72,51,37,27,47,51,41,39,36,40,52,26,50,51,53,45,50,32,60,74,66,65,50,49,72,68,53,40,54,50,44,51,54,52,48,19,41,64,64,57,34,62,41,43,61,47,45,24,68,68,42,35,53,52,44,43,66,68,36,27,37,72,78,61,29,56,64,54,51,56,34,38,76,54,47,64,40,35,34,20,57,38,59,34,21,64,52,30,48,85,36,65,89,64,59,58,20,31,30,36,59,38,61,93,74,48,24,28,34,32,31,33,84,48,77,46,24,21,27,38,61,25,54,12,47,31,65,56,28,28,28,27,42,33,48,23,31,33,28,46,92,85,41,77,75,47,74,46,46,30,58,40,75,44,23,38,81,84,78,62,42,70,31,83,46,50,46,69,25,41,60,57,57,44,64,32,51,54,44,30,44,31,7,30,36,40,32,57,64,31,76,40,55,56,74,32,43,38,39,42,55,34,39,70,47,76,88,56,46,82,45,75,36,83,83,51,66,72,63,57,65,54,46,56,56,48,52,56,39,38,53,42,20,29,52,20,9,51,53,25,37,51,32,42,29,25,37,51,41,30,24,52,54,41,43,50,53,65,48,55,85,43,72,86,55,88,57,55,30,46,42,52,71,39,57,59,49,38,64,62,44,51,43,46,45,22,43,17,52,31,32,25,50,38,18,54,51,45,54,53,47,52,52,52,49,52,54,34,47,74,71,71,44,65,81,56,49,59,56,48,47,26,49,28,32,20,37,29,35,52,30,27,49,50,20,47,56,42,28,52,50,34,23,60,72,46,43,72,58,24,43,25,38,58,33,24,41,43,56,44,41,32,32,52,50,49,51,46,41,50,98,52,36,38,72,60,26,16,46,51,16,34,51,39,50,51,49,49,51,50,42,28,74,74,70,69,51,62,57,80,94,48,52,73,61,74,48,53,81,55,76,78,84,54,65,87,66,53,72,68,51,73,69,36,71,68,47,54,57,48,46,36,46,45,31,24,35,46,41,48,53,53,46,55,60,57,25,69,75,37,94,36,66,61,25,18,45,60,77,37,36,62,58,22,42,53,35,20,50,34,47,32,51,33,51,40,51,49,42,35,52,53,50,35,72,69,43,56,81,78,50,24,64,61,44,44,51,31,49,50,38,31,52,51,52,57,43,63,64,46,33,38,57,34,37,67,43,51,56,42,50,76,78,39,52,64,46,53,53,51,51,47,56,51,43,49,62,70,42,57,48,34,49,55,34,58,42,52,9,72,62,74,49,58,70,48,56,53,25,32,38,34,32,82,71,49,60,30,70,62,36,47,57,54,54,16,68,64,28,66,72,62,74,55,84,78,56,56,39,52,68,44,22,35,47,54,40,39,51,52,54,52,52,56,60,72,72,104,131,82,38,60,43,54,55,44,40,68,60,32,89,57,58,33,64,62,43,25,21,62,66,50,73,29,62,67,49,45,53,49,52,52,50,50,47,48,65,47,62,73,37,75,76,57,67,60,87,57,62,76,68,49,49,68,70,52,37,26,49,51,40,39,35,42,53,25,49,50,52,45,50,33,59,75,66,65,50,49,71,68,54,41,53,50,45,52,55,52,47,20,41,65,65,56,34,63,41,42,60,46,46,24,68,69,42,36,56,53,44,42,67,68,38,26,35,73,79,63,29,55,65,53,51,57,34,38,76,55,48,64,39,36,34,20,58,40,60,34,22,64,52,32,49,87,35,64,88,62,60,58,20,31,30,36,58,38,61,93,74,47,23,26,34,33,31,33,82,48,77,46,25,22,26,38,62,27,52,12,47,30,65,55,29,29,29,27,42,34,48,25,30,34,28,45,92,86,41,77,74,44,76,46,46,29,58,41,74,46,23,39,80,86,78,60,44,68,31,84,47,50,47,68,25,41,58,56,56,44,64,34,50,54,44,27,42,32,7,32,37,40,32,58,64,32,75,39,55,56,75,32,43,38,39,43,55,32,39,72,46,76,88,57,46,80,43,77,37,83,84,52,63,70,62,58,63,55,46,56,56,46,53,56,40,38,52,42,20,29,53,20,10,50,52,25,37,51,32,43,29,24,38,50,42,30,24,51,55,41,43,49,54,66,47,56,84,43,72,85,53,87,57,57,31,45,42,52,72,39,57,58,49,39,64,62,46,52,44,47,44,21,43,16,52,30,32,24,49,37,18,54,49,45,53,54,46,51,53,51,48,52,54,32,46,76,72,70,45,65,79,55,50,58,55,50,49,26,51,28,33,22,37,29,35,52,30,28,48,50,20,45,55,42,28,51,51,34,24,59,73,46,43,72,59,24,42,26,37,59,33,23,42,41,57,45,41,30,34,52,50,50,50,44,41,50,98,50,35,39,73,61,27,15,46,50,17,34,50,39,50,52,51,51,51,50,43,26,72,74,70,68,52,61,57,81,94,46,52,73,62,74,50,55,83,55,76,79,82,53,63,89,64,52,70,68,51,73,69,36,72,66,48,53,57,48,46,38,46,46,32,25,36,44,43,47,53,53,48,54,60,57,25,70,74,37,96,36,66,62,26,17,44,60,76,38,37,62,58,23,40,53,36,22,49,32,46,32,51,32,52,39,52,48,42,34,51,53,50,35,72,69,42,57,80,77,52,24,65,62,44,44,49,31,48,49,38,32,52,52,52,55,44,62,66,44,32,38,57,34,37,69,43,49,56,42,51,75,78,39,51,65,47,52,53,51,49,48,55,50,42,48,62,69,42,57,46,34,48,55,34,59,41,53,11,71,65,74,49,56,70,48,55,52,24,32,39,34,31,82,70,47,61,30,70,64,37,45,56,53,54,16,67,62,28,66,70,63,74,54,82,76,54,55,39,52,67,45,23,36,48,54,40,37,53,51,53,52,51,56,54,70,74,98

Sequence (1328 aa):
MSSLLDAERRKSSVPSRELAYILHQSKSNVEKLERLEHLLVQDPVFNHEKMYYLTRGEQYKRATQMAGRAEIIAHHNHLSEEDTALLHVILQGFTGCPSSTALHTGMFIKNLGLLFTDEQQTSWMEMAKQWRMVGCYAQTELGHGSNVRGLETTATYIPDTDEFEIHSPTLTSMKWWPGALARTANFGVVYARLLLGGKDYGVHNFMVQLRDLETHDVMPGVTLGDIGPKIGFNNVDNGYCTFSRVHIPRSNMGMRVAQVTREGKYVKNSDVPQKVLYFTMLQTRMSYVRSSGLALARACTITIRYSGVRRQGYDANNPNSNEELSVLDYQTQQYRLFPLLAAAYAITLTGNQMDAFSLQLADQIKHGDPSMLVVGHAMSCGLKVLASEMACNGIETCRRACGGHGYLLSSGLPVLLGDVLQMVTAEGENFVLCQQTARALLKIHGQFQSSGRLPTAMQFIANIGKLSHAQPRSKVQWLELETYLDVFQQRFLHSLRGLVNKVSSDSSIAAGIQNNSMHCYKLSYAYTYLVLVNNFVLAVRSASPEIQPVLQFLCKLFALTQLEATAGEFMESGCVFLSDMAIIRANIEELLKLIRPHAVTLVDGFNFSDHTLNSTLGRFDGSVYEALYESAQHDPLNHSSDKVALHELLRPIRDEIARGKSRLMSSLLDAERRKSSVPSRELAYILHQSKSNVEKLERLEHLLVQDPVFNHEKMYYLTRGEQYKRATQMAGRAEIIAHHNHLSEEDTALLHVILQGFTGCPSSTALHTGMFIKNLGLLFTDEQQTSWMEMAKQWRMVGCYAQTELGHGSNVRGLETTATYIPDTDEFEIHSPTLTSMKWWPGALARTANFGVVYARLLLGGKDYGVHNFMVQLRDLETHDVMPGVTLGDIGPKIGFNNVDNGYCTFSRVHIPRSNMGMRVAQVTREGKYVKNSDVPQKVLYFTMLQTRMSYVRSSGLALARACTITIRYSGVRRQGYDANNPNSNEELSVLDYQTQQYRLFPLLAAAYAITLTGNQMDAFSLQLADQIKHGDPSMLVVGHAMSCGLKVLASEMACNGIETCRRACGGHGYLLSSGLPVLLGDVLQMVTAEGENFVLCQQTARALLKIHGQFQSSGRLPTAMQFIANIGKLSHAQPRSKVQWLELETYLDVFQQRFLHSLRGLVNKVSSDSSIAAGIQNNSMHCYKLSYAYTYLVLVNNFVLAVRSASPEIQPVLQFLCKLFALTQLEATAGEFMESGCVFLSDMAIIRANIEELLKLIRPHAVTLVDGFNFSDHTLNSTLGRFDGSVYEALYESAQHDPLNHSSDKVALHELLRPIRDEIARGKSRL

Nearest PDB structures (foldseek):
  1w07-assembly1_A  TM=9.516E-01  e=6.463E-51  Arabidopsis thaliana
  1w07-assembly1_B  TM=9.493E-01  e=2.535E-50  Arabidopsis thaliana
  2fon-assembly1_A  TM=9.527E-01  e=3.042E-49  Solanum lycopersicum
  7q84-assembly1_A  TM=9.614E-01  e=8.785E-45  Homo sapiens
  5y9d-assembly1_A  TM=9.108E-01  e=1.582E-41  Yarrowia lipolytica CLIB122

InterPro domains:
  IPR002655 Acyl-CoA oxidase, C-terminal [PF01756] (481-653)
  IPR009100 Acyl-CoA dehydrogenase/oxidase, N-terminal and middle domain superfamily [SSF56645] (96-253)
  IPR012258 Acyl-CoA oxidase [PIRSF000168] (4-645)
  IPR012258 Acyl-CoA oxidase [PTHR10909] (4-652)
  IPR029320 Acyl-coenzyme A oxidase, N-terminal [PF14749] (16-133)
  IPR036250 Acyl-CoA dehydrogenase-like, C-terminal [SSF47203] (275-461)
  IPR036250 Acyl-CoA dehydrogenase-like, C-terminal [SSF47203] (478-653)
  IPR037069 Acyl-CoA dehydrogenase/oxidase, N-terminal domain superfamily [G3DSA:1.10.540.10] (16-134)
  IPR046373 Acyl-CoA oxidase/dehydrogenase, middle domain superfamily [G3DSA:2.40.110.10] (135-272)
  IPR055060 Acyl-CoA oxidase, C-alpha1 domain [PF22924] (278-442)